Protein 8TGY (pdb70)

Radius of gyration: 39.74 Å; Cα contacts (8 Å, |Δi|>4): 1588; chains: 8; bounding box: 66×100×118 Å

Sequence (763 aa):
MAWLILIIAGIFEVVWAIALKYSNGFTRLIPSMITLIGMLISFYLLSQATKTLPIGTAYAIWTGIGALGAVICGIIFFKEPLTALRIVFMILLLTGIIGLKATSMAWLILIIAGIFEVVWAIALKYSNGFTRLIPSMITLIGMLISFYLLSQATKTLPIGTAYAIWTGIGALGAVICGIIFFKEPLTALRIVFMILLLTGIIGLKATSMAWLILIIAGIFEVVWAIALKYSNGFTRLIPSMITLIGMLISFYLLSQATKTLPIGTAYAIWTGIGALGAVICGIIFFKEPLTALRIVFMILLLTGIIGLKATSMAWLILIIAGIFEVVWAIALKYSNGFTRLIPSMITLIGMLISFYLLSQATKTLPIGTAYAIWTGIGALGAVICGIIFFKEPLTALRIVFMILLLTGIIGLKATSSVPTKLEVVAATPTSLLISWDAGHWWEWVTYYRITYGETGGNSPVQEFTVPGYSSTATISGLKPGVDYTITVYAPTSDYGSPISINYRTSVPTKLEVVAATPTSLLISWDAGHWWEWVTYYRITYGETGGNSPVQEFTVPGYSSTATISGLKPGVDYTITVYAPTSDSPISINYRTSVPTKLEVVAATPTSLLISWDAGHWWEWVTYYRITYGETGGPVQEFTVPGYSSTATISGLKPGVDYTITVYAPTSDYGSPISINYRTSVPTKLEVVAATPTSLLISWDAGHWWEWVTYYRITYGETVQEFTVPGYSSTATISGLKPGVDYTITVYAPTSDYGSPISINYRT

Structure (mmCIF, N/CA/C/O backbone):
data_8TGY
#
_entry.id   8TGY
#
_cell.length_a   49.914
_cell.length_b   74.371
_cell.length_c   107.212
_cell.angle_alpha   86.77
_cell.angle_beta   90.01
_cell.angle_gamma   70.26
#
_symmetry.space_group_name_H-M   'P 1'
#
loop_
_entity.id
_entity.type
_entity.pdbx_description
1 polymer 'Multidrug resistance protein, SMR family'
2 polymer 'L10 Monobody'
3 non-polymer N-(diaminomethylidene)urea
4 non-polymer 'LAURYL DIMETHYLAMINE-N-OXIDE'
5 non-polymer DECYL-BETA-D-MALTOPYRANOSIDE
6 water water
#
loop_
_atom_site.group_PDB
_atom_site.id
_atom_site.type_symbol
_atom_site.label_atom_id
_atom_site.label_alt_id
_atom_site.label_comp_id
_atom_site.label_asym_id
_atom_site.label_entity_id
_atom_site.label_seq_id
_atom_site.pdbx_PDB_ins_code
_atom_site.Cartn_x
_atom_site.Cartn_y
_atom_site.Cartn_z
_atom_site.occupancy
_atom_site.B_iso_or_equiv
_atom_site.auth_seq_id
_atom_site.auth_comp_id
_atom_site.auth_asym_id
_atom_site.auth_atom_id
_atom_site.pdbx_PDB_model_num
ATOM 1 N N . MET A 1 1 ? 48.499 2.198 33.523 1.00 77.56 1 MET A N 1
ATOM 2 C CA . MET A 1 1 ? 47.543 2.076 32.429 1.00 71.77 1 MET A CA 1
ATOM 3 C C . MET A 1 1 ? 46.577 0.922 32.678 1.00 80.69 1 MET A C 1
ATOM 4 O O . MET A 1 1 ? 45.442 0.935 32.198 1.00 81.92 1 MET A O 1
ATOM 9 N N . ALA A 1 2 ? 47.035 -0.075 33.442 1.00 83.62 2 ALA A N 1
ATOM 10 C CA . ALA A 1 2 ? 46.184 -1.210 33.779 1.00 68.43 2 ALA A CA 1
ATOM 11 C C . ALA A 1 2 ? 44.894 -0.778 34.463 1.00 67.70 2 ALA A C 1
ATOM 12 O O . ALA A 1 2 ? 43.897 -1.507 34.401 1.00 65.48 2 ALA A O 1
ATOM 14 N N . TRP A 1 3 ? 44.889 0.390 35.108 1.00 62.58 3 TRP A N 1
ATOM 15 C CA . TRP A 1 3 ? 43.669 0.902 35.718 1.00 55.70 3 TRP A CA 1
ATOM 16 C C . TRP A 1 3 ? 42.700 1.442 34.673 1.00 57.22 3 TRP A C 1
ATOM 17 O O . TRP A 1 3 ? 41.487 1.242 34.792 1.00 67.66 3 TRP A O 1
ATOM 28 N N . LEU A 1 4 ? 43.214 2.124 33.646 1.00 53.33 4 LEU A N 1
ATOM 29 C CA . LEU A 1 4 ? 42.334 2.756 32.667 1.00 55.80 4 LEU A CA 1
ATOM 30 C C . LEU A 1 4 ? 41.537 1.722 31.882 1.00 63.36 4 LEU A C 1
ATOM 31 O O . LEU A 1 4 ? 40.352 1.932 31.596 1.00 78.41 4 LEU A O 1
ATOM 36 N N . ILE A 1 5 ? 42.165 0.599 31.522 1.00 51.23 5 ILE A N 1
ATOM 37 C CA . ILE A 1 5 ? 41.431 -0.454 30.832 1.00 53.21 5 ILE A CA 1
ATOM 38 C C . ILE A 1 5 ? 40.441 -1.134 31.766 1.00 66.51 5 ILE A C 1
ATOM 39 O O . ILE A 1 5 ? 39.465 -1.732 31.299 1.00 68.06 5 ILE A O 1
ATOM 44 N N . LEU A 1 6 ? 40.665 -1.059 33.081 1.00 65.20 6 LEU A N 1
ATOM 45 C CA . LEU A 1 6 ? 39.661 -1.534 34.027 1.00 54.72 6 LEU A CA 1
ATOM 46 C C . LEU A 1 6 ? 38.463 -0.596 34.061 1.00 51.09 6 LEU A C 1
ATOM 47 O O . LEU A 1 6 ? 37.319 -1.043 34.204 1.00 58.92 6 LEU A O 1
ATOM 52 N N . ILE A 1 7 ? 38.707 0.710 33.935 1.00 52.92 7 ILE A N 1
ATOM 53 C CA . ILE A 1 7 ? 37.609 1.670 33.858 1.00 39.29 7 ILE A CA 1
ATOM 54 C C . ILE A 1 7 ? 36.795 1.431 32.594 1.00 48.65 7 ILE A C 1
ATOM 55 O O . ILE A 1 7 ? 35.559 1.415 32.622 1.00 60.45 7 ILE A O 1
ATOM 60 N N . ILE A 1 8 ? 37.481 1.236 31.465 1.00 52.05 8 ILE A N 1
ATOM 61 C CA . ILE A 1 8 ? 36.793 0.958 30.207 1.00 51.13 8 ILE A CA 1
ATOM 62 C C . ILE A 1 8 ? 36.055 -0.373 30.288 1.00 53.21 8 ILE A C 1
ATOM 63 O O . ILE A 1 8 ? 34.941 -0.515 29.770 1.00 50.75 8 ILE A O 1
ATOM 68 N N . ALA A 1 9 ? 36.662 -1.369 30.941 1.00 58.18 9 ALA A N 1
ATOM 69 C CA . ALA A 1 9 ? 35.966 -2.630 31.174 1.00 56.56 9 ALA A CA 1
ATOM 70 C C . ALA A 1 9 ? 34.697 -2.421 31.988 1.00 60.48 9 ALA A C 1
ATOM 71 O O . ALA A 1 9 ? 33.704 -3.128 31.784 1.00 70.32 9 ALA A O 1
ATOM 73 N N . GLY A 1 10 ? 34.710 -1.456 32.910 1.00 59.90 10 GLY A N 1
ATOM 74 C CA . GLY A 1 10 ? 33.504 -1.125 33.646 1.00 49.13 10 GLY A CA 1
ATOM 75 C C . GLY A 1 10 ? 32.531 -0.279 32.856 1.00 44.56 10 GLY A C 1
ATOM 76 O O . GLY A 1 10 ? 31.321 -0.343 33.095 1.00 40.84 10 GLY A O 1
ATOM 77 N N . ILE A 1 11 ? 33.033 0.522 31.914 1.00 47.72 11 ILE A N 1
ATOM 78 C CA . ILE A 1 11 ? 32.150 1.310 31.059 1.00 42.91 11 ILE A CA 1
ATOM 79 C C . ILE A 1 11 ? 31.328 0.393 30.162 1.00 40.10 11 ILE A C 1
ATOM 80 O O . ILE A 1 11 ? 30.108 0.550 30.038 1.00 48.78 11 ILE A O 1
ATOM 85 N N . PHE A 1 12 ? 31.984 -0.580 29.525 1.00 45.84 12 PHE A N 1
ATOM 86 C CA . PHE A 1 12 ? 31.268 -1.528 28.680 1.00 48.34 12 PHE A CA 1
ATOM 87 C C . PHE A 1 12 ? 30.300 -2.386 29.477 1.00 39.82 12 PHE A C 1
ATOM 88 O O . PHE A 1 12 ? 29.345 -2.921 28.903 1.00 43.41 12 PHE A O 1
ATOM 96 N N . GLU A 1 13 ? 30.525 -2.534 30.783 1.00 52.34 13 GLU A N 1
ATOM 97 C CA . GLU A 1 13 ? 29.539 -3.196 31.625 1.00 44.08 13 GLU A CA 1
ATOM 98 C C . GLU A 1 13 ? 28.235 -2.410 31.650 1.00 40.12 13 GLU A C 1
ATOM 99 O O . GLU A 1 13 ? 27.146 -2.994 31.690 1.00 31.89 13 GLU A O 1
ATOM 105 N N . VAL A 1 14 ? 28.329 -1.078 31.621 1.00 48.26 14 VAL A N 1
ATOM 106 C CA . VAL A 1 14 ? 27.138 -0.249 31.472 1.00 37.86 14 VAL A CA 1
ATOM 107 C C . VAL A 1 14 ? 26.589 -0.356 30.056 1.00 45.52 14 VAL A C 1
ATOM 108 O O . VAL A 1 14 ? 25.372 -0.271 29.846 1.00 48.32 14 VAL A O 1
ATOM 112 N N . VAL A 1 15 ? 27.466 -0.555 29.069 1.00 36.63 15 VAL A N 1
ATOM 113 C CA . VAL A 1 15 ? 27.033 -0.610 27.673 1.00 23.41 15 VAL A CA 1
ATOM 114 C C . VAL A 1 15 ? 26.085 -1.783 27.456 1.00 31.68 15 VAL A C 1
ATOM 115 O O . VAL A 1 15 ? 24.935 -1.606 27.037 1.00 34.23 15 VAL A O 1
ATOM 119 N N . TRP A 1 16 ? 26.551 -3.002 27.743 1.00 29.10 16 TRP A N 1
ATOM 120 C CA . TRP A 1 16 ? 25.694 -4.165 27.539 1.00 22.02 16 TRP A CA 1
ATOM 121 C C . TRP A 1 16 ? 24.522 -4.194 28.510 1.00 26.43 16 TRP A C 1
ATOM 122 O O . TRP A 1 16 ? 23.557 -4.926 28.271 1.00 37.72 16 TRP A O 1
ATOM 133 N N . ALA A 1 17 ? 24.579 -3.412 29.591 1.00 27.28 17 ALA A N 1
ATOM 134 C CA . ALA A 1 17 ? 23.443 -3.328 30.502 1.00 32.52 17 ALA A CA 1
ATOM 135 C C . ALA A 1 17 ? 22.301 -2.534 29.879 1.00 38.98 17 ALA A C 1
ATOM 136 O O . ALA A 1 17 ? 21.150 -2.986 29.868 1.00 34.79 17 ALA A O 1
ATOM 138 N N . ILE A 1 18 ? 22.603 -1.345 29.353 1.00 36.88 18 ILE A N 1
ATOM 139 C CA . ILE A 1 18 ? 21.579 -0.546 28.687 1.00 29.07 18 ILE A CA 1
ATOM 140 C C . ILE A 1 18 ? 21.098 -1.243 27.422 1.00 28.10 18 ILE A C 1
ATOM 141 O O . ILE A 1 18 ? 19.902 -1.233 27.106 1.00 43.60 18 ILE A O 1
ATOM 146 N N . ALA A 1 19 ? 22.018 -1.870 26.684 1.00 32.40 19 ALA A N 1
ATOM 147 C CA . ALA A 1 19 ? 21.632 -2.582 25.471 1.00 29.70 19 ALA A CA 1
ATOM 148 C C . ALA A 1 19 ? 20.725 -3.763 25.791 1.00 32.57 19 ALA A C 1
ATOM 149 O O . ALA A 1 19 ? 19.775 -4.043 25.050 1.00 46.80 19 ALA A O 1
ATOM 151 N N . LEU A 1 20 ? 20.999 -4.468 26.893 1.00 37.27 20 LEU A N 1
ATOM 152 C CA . LEU A 1 20 ? 20.123 -5.558 27.309 1.00 32.08 20 LEU A CA 1
ATOM 153 C C . LEU A 1 20 ? 18.719 -5.055 27.614 1.00 33.69 20 LEU A C 1
ATOM 154 O O . LEU A 1 20 ? 17.739 -5.777 27.401 1.00 40.60 20 LEU A O 1
ATOM 159 N N . LYS A 1 21 ? 18.604 -3.821 28.109 1.00 31.84 21 LYS A N 1
ATOM 160 C CA . LYS A 1 21 ? 17.288 -3.236 28.333 1.00 36.63 21 LYS A CA 1
ATOM 161 C C . LYS A 1 21 ? 16.596 -2.902 27.017 1.00 35.35 21 LYS A C 1
ATOM 162 O O . LYS A 1 21 ? 15.366 -2.993 26.924 1.00 44.93 21 LYS A O 1
ATOM 168 N N . TYR A 1 22 ? 17.362 -2.520 25.992 1.00 36.70 22 TYR A N 1
ATOM 169 C CA . TYR A 1 22 ? 16.788 -2.232 24.684 1.00 31.75 22 TYR A CA 1
ATOM 170 C C . TYR A 1 22 ? 16.479 -3.489 23.882 1.00 32.95 22 TYR A C 1
ATOM 171 O O . TYR A 1 22 ? 15.721 -3.415 22.909 1.00 44.21 22 TYR A O 1
ATOM 180 N N . SER A 1 23 ? 17.046 -4.635 24.262 1.00 27.79 23 SER A N 1
ATOM 181 C CA . SER A 1 23 ? 16.846 -5.861 23.501 1.00 21.25 23 SER A CA 1
ATOM 182 C C . SER A 1 23 ? 15.508 -6.525 23.791 1.00 19.34 23 SER A C 1
ATOM 183 O O . SER A 1 23 ? 15.065 -7.360 22.995 1.00 32.00 23 SER A O 1
ATOM 186 N N . ASN A 1 24 ? 14.863 -6.175 24.906 1.00 30.72 24 ASN A N 1
ATOM 187 C CA . ASN A 1 24 ? 13.561 -6.723 25.289 1.00 25.57 24 ASN A CA 1
ATOM 188 C C . ASN A 1 24 ? 13.611 -8.252 25.359 1.00 30.70 24 ASN A C 1
ATOM 189 O O . ASN A 1 24 ? 12.874 -8.964 24.675 1.00 31.30 24 ASN A O 1
ATOM 194 N N . GLY A 1 25 ? 14.509 -8.747 26.207 1.00 36.95 25 GLY A N 1
ATOM 195 C CA . GLY A 1 25 ? 14.668 -10.176 26.386 1.00 30.44 25 GLY A CA 1
ATOM 196 C C . GLY A 1 25 ? 15.369 -10.853 25.226 1.00 20.76 25 GLY A C 1
ATOM 197 O O . GLY A 1 25 ? 14.922 -11.902 24.753 1.00 31.90 25 GLY A O 1
ATOM 198 N N . PHE A 1 26 ? 16.471 -10.256 24.767 1.00 31.52 26 PHE A N 1
ATOM 199 C CA . PHE A 1 26 ? 17.265 -10.790 23.657 1.00 31.35 26 PHE A CA 1
ATOM 200 C C . PHE A 1 26 ? 16.398 -11.077 22.434 1.00 30.96 26 PHE A C 1
ATOM 201 O O . PHE A 1 26 ? 16.521 -12.119 21.788 1.00 41.60 26 PHE A O 1
ATOM 209 N N . THR A 1 27 ? 15.508 -10.142 22.112 1.00 41.46 27 THR A N 1
ATOM 210 C CA . THR A 1 27 ? 14.625 -10.274 20.959 1.00 42.23 27 THR A CA 1
ATOM 211 C C . THR A 1 27 ? 14.959 -9.318 19.827 1.00 40.84 27 THR A C 1
ATOM 212 O O . THR A 1 27 ? 14.885 -9.709 18.662 1.00 43.17 27 THR A O 1
ATOM 216 N N . ARG A 1 28 ? 15.326 -8.076 20.132 1.00 32.30 28 ARG A N 1
ATOM 217 C CA . ARG A 1 28 ? 15.622 -7.084 19.106 1.00 31.35 28 ARG A CA 1
ATOM 218 C C . ARG A 1 28 ? 17.084 -7.188 18.690 1.00 35.42 28 ARG A C 1
ATOM 219 O O . ARG A 1 28 ? 17.985 -6.970 19.507 1.00 33.95 28 ARG A O 1
ATOM 227 N N . LEU A 1 29 ? 17.312 -7.525 17.422 1.00 46.94 29 LEU A N 1
ATOM 228 C CA . LEU A 1 29 ? 18.665 -7.563 16.886 1.00 33.65 29 LEU A CA 1
ATOM 229 C C . LEU A 1 29 ? 19.289 -6.177 16.932 1.00 46.17 29 LEU A C 1
ATOM 230 O O . LEU A 1 29 ? 18.621 -5.176 16.658 1.00 47.27 29 LEU A O 1
ATOM 235 N N . ILE A 1 30 ? 20.580 -6.149 17.268 1.00 35.86 30 ILE A N 1
ATOM 236 C CA . ILE A 1 30 ? 21.477 -4.997 17.430 1.00 37.77 30 ILE A CA 1
ATOM 237 C C . ILE A 1 30 ? 21.573 -4.637 18.913 1.00 38.59 30 ILE A C 1
ATOM 238 O O . ILE A 1 30 ? 22.690 -4.658 19.447 1.00 36.78 30 ILE A O 1
ATOM 243 N N . PRO A 1 31 ? 20.483 -4.320 19.636 1.00 31.38 31 PRO A N 1
ATOM 244 C CA . PRO A 1 31 ? 20.626 -4.261 21.101 1.00 16.31 31 PRO A CA 1
ATOM 245 C C . PRO A 1 31 ? 21.041 -5.589 21.704 1.00 27.86 31 PRO A C 1
ATOM 246 O O . PRO A 1 31 ? 21.899 -5.620 22.595 1.00 36.03 31 PRO A O 1
ATOM 250 N N . SER A 1 32 ? 20.459 -6.697 21.237 1.00 25.36 32 SER A N 1
ATOM 251 C CA . SER A 1 32 ? 20.912 -8.008 21.682 1.00 25.47 32 SER A CA 1
ATOM 252 C C . SER A 1 32 ? 22.322 -8.317 21.203 1.00 37.38 32 SER A C 1
ATOM 253 O O . SER A 1 32 ? 22.957 -9.233 21.735 1.00 41.56 32 SER A O 1
ATOM 256 N N . MET A 1 33 ? 22.820 -7.582 20.208 1.00 36.56 33 MET A N 1
ATOM 257 C CA . MET A 1 33 ? 24.176 -7.778 19.712 1.00 26.45 33 MET A CA 1
ATOM 258 C C . MET A 1 33 ? 25.183 -6.895 20.435 1.00 30.72 33 MET A C 1
ATOM 259 O O . MET A 1 33 ? 26.292 -7.346 20.741 1.00 39.33 33 MET A O 1
ATOM 264 N N . ILE A 1 34 ? 24.821 -5.638 20.709 1.00 27.04 34 ILE A N 1
ATOM 265 C CA . ILE A 1 34 ? 25.664 -4.788 21.545 1.00 34.29 34 ILE A CA 1
ATOM 266 C C . ILE A 1 34 ? 25.823 -5.402 22.929 1.00 37.88 34 ILE A C 1
ATOM 267 O O . ILE A 1 34 ? 26.867 -5.244 23.575 1.00 34.23 34 ILE A O 1
ATOM 272 N N . THR A 1 35 ? 24.805 -6.128 23.398 1.00 38.41 35 THR A N 1
ATOM 273 C CA . THR A 1 35 ? 24.874 -6.752 24.715 1.00 23.19 35 THR A CA 1
ATOM 274 C C . THR A 1 35 ? 25.901 -7.879 24.741 1.00 27.16 35 THR A C 1
ATOM 275 O O . THR A 1 35 ? 26.745 -7.941 25.642 1.00 49.58 35 THR A O 1
ATOM 279 N N . LEU A 1 36 ? 25.843 -8.781 23.758 1.00 37.47 36 LEU A N 1
ATOM 280 C CA . LEU A 1 36 ? 26.757 -9.920 23.740 1.00 32.90 36 LEU A CA 1
ATOM 281 C C . LEU A 1 36 ? 28.206 -9.464 23.617 1.00 38.55 36 LEU A C 1
ATOM 282 O O . LEU A 1 36 ? 29.084 -9.941 24.346 1.00 51.45 36 LEU A O 1
ATOM 287 N N . ILE A 1 37 ? 28.477 -8.536 22.697 1.00 37.22 37 ILE A N 1
ATOM 288 C CA . ILE A 1 37 ? 29.848 -8.070 22.513 1.00 39.02 37 ILE A CA 1
ATOM 289 C C . ILE A 1 37 ? 30.279 -7.188 23.676 1.00 48.76 37 ILE A C 1
ATOM 290 O O . ILE A 1 37 ? 31.467 -7.145 24.024 1.00 63.68 37 ILE A O 1
ATOM 295 N N . GLY A 1 38 ? 29.334 -6.484 24.304 1.00 40.14 38 GLY A N 1
ATOM 296 C CA . GLY A 1 38 ? 29.685 -5.601 25.403 1.00 28.08 38 GLY A CA 1
ATOM 297 C C . GLY A 1 38 ? 30.227 -6.335 26.612 1.00 39.81 38 GLY A C 1
ATOM 298 O O . GLY A 1 38 ? 31.117 -5.829 27.302 1.00 47.36 38 GLY A O 1
ATOM 299 N N . MET A 1 39 ? 29.708 -7.533 26.886 1.00 40.64 39 MET A N 1
ATOM 300 C CA . MET A 1 39 ? 30.188 -8.334 28.003 1.00 50.54 39 MET A CA 1
ATOM 301 C C . MET A 1 39 ? 31.417 -9.162 27.658 1.00 49.47 39 MET A C 1
ATOM 302 O O . MET A 1 39 ? 32.164 -9.539 28.567 1.00 57.15 39 MET A O 1
ATOM 307 N N . LEU A 1 40 ? 31.644 -9.456 26.375 1.00 46.29 40 LEU A N 1
ATOM 308 C CA . LEU A 1 40 ? 32.901 -10.084 25.982 1.00 43.67 40 LEU A CA 1
ATOM 309 C C . LEU A 1 40 ? 34.048 -9.083 26.037 1.00 41.06 40 LEU A C 1
ATOM 310 O O . LEU A 1 40 ? 35.159 -9.424 26.458 1.00 50.15 40 LEU A O 1
ATOM 315 N N . ILE A 1 41 ? 33.795 -7.843 25.610 1.00 33.48 41 ILE A N 1
ATOM 316 C CA . ILE A 1 41 ? 34.790 -6.784 25.758 1.00 37.79 41 ILE A CA 1
ATOM 317 C C . ILE A 1 41 ? 35.077 -6.538 27.233 1.00 49.58 41 ILE A C 1
ATOM 318 O O . ILE A 1 41 ? 36.237 -6.432 27.651 1.00 55.43 41 ILE A O 1
ATOM 323 N N . SER A 1 42 ? 34.022 -6.453 28.046 1.00 47.79 42 SER A N 1
ATOM 324 C CA . SER A 1 42 ? 34.198 -6.236 29.479 1.00 39.29 42 SER A CA 1
ATOM 325 C C . SER A 1 42 ? 34.982 -7.377 30.114 1.00 49.09 42 SER A C 1
ATOM 326 O O . SER A 1 42 ? 35.939 -7.146 30.861 1.00 52.36 42 SER A O 1
ATOM 329 N N . PHE A 1 43 ? 34.595 -8.621 29.819 1.00 54.49 43 PHE A N 1
ATOM 330 C CA . PHE A 1 43 ? 35.284 -9.769 30.401 1.00 42.42 43 PHE A CA 1
ATOM 331 C C . PHE A 1 43 ? 36.740 -9.826 29.957 1.00 51.58 43 PHE A C 1
ATOM 332 O O . PHE A 1 43 ? 37.618 -10.223 30.733 1.00 61.97 43 PHE A O 1
ATOM 340 N N . TYR A 1 44 ? 37.019 -9.433 28.713 1.00 54.24 44 TYR A N 1
ATOM 341 C CA . TYR A 1 44 ? 38.391 -9.474 28.216 1.00 49.51 44 TYR A CA 1
ATOM 342 C C . TYR A 1 44 ? 39.253 -8.425 28.907 1.00 47.43 44 TYR A C 1
ATOM 343 O O . TYR A 1 44 ? 40.282 -8.748 29.510 1.00 54.45 44 TYR A O 1
ATOM 352 N N . LEU A 1 45 ? 38.841 -7.155 28.830 1.00 38.97 45 LEU A N 1
ATOM 353 C CA . LEU A 1 45 ? 39.614 -6.083 29.452 1.00 45.76 45 LEU A CA 1
ATOM 354 C C . LEU A 1 45 ? 39.758 -6.303 30.952 1.00 56.22 45 LEU A C 1
ATOM 355 O O . LEU A 1 45 ? 40.796 -5.974 31.538 1.00 73.29 45 LEU A O 1
ATOM 360 N N . LEU A 1 46 ? 38.724 -6.855 31.591 1.00 54.41 46 LEU A N 1
ATOM 361 C CA . LEU A 1 46 ? 38.820 -7.194 33.007 1.00 45.11 46 LEU A CA 1
ATOM 362 C C . LEU A 1 46 ? 39.941 -8.195 33.251 1.00 57.63 46 LEU A C 1
ATOM 363 O O . LEU A 1 46 ? 40.805 -7.980 34.109 1.00 61.28 46 LEU A O 1
ATOM 368 N N . SER A 1 47 ? 39.945 -9.297 32.495 1.00 67.57 47 SER A N 1
ATOM 369 C CA . SER A 1 47 ? 41.003 -10.292 32.638 1.00 64.26 47 SER A CA 1
ATOM 370 C C . SER A 1 47 ? 42.373 -9.701 32.332 1.00 67.40 47 SER A C 1
ATOM 371 O O . SER A 1 47 ? 43.387 -10.193 32.839 1.00 71.64 47 SER A O 1
ATOM 374 N N . GLN A 1 48 ? 42.425 -8.651 31.511 1.00 56.11 48 GLN A N 1
ATOM 375 C CA . GLN A 1 48 ? 43.691 -7.981 31.243 1.00 56.03 48 GLN A CA 1
ATOM 376 C C . GLN A 1 48 ? 44.085 -7.069 32.399 1.00 71.44 48 GLN A C 1
ATOM 377 O O . GLN A 1 48 ? 45.238 -7.081 32.844 1.00 93.54 48 GLN A O 1
ATOM 383 N N . ALA A 1 49 ? 43.137 -6.270 32.895 1.00 62.39 49 ALA A N 1
ATOM 384 C CA . ALA A 1 49 ? 43.422 -5.410 34.038 1.00 53.98 49 ALA A CA 1
ATOM 385 C C . ALA A 1 49 ? 43.656 -6.220 35.305 1.00 58.26 49 ALA A C 1
ATOM 386 O O . ALA A 1 49 ? 44.484 -5.837 36.138 1.00 59.12 49 ALA A O 1
ATOM 388 N N . THR A 1 50 ? 42.946 -7.339 35.470 1.00 65.89 50 THR A N 1
ATOM 389 C CA . THR A 1 50 ? 43.163 -8.179 36.640 1.00 61.40 50 THR A CA 1
ATOM 390 C C . THR A 1 50 ? 44.501 -8.904 36.581 1.00 66.50 50 THR A C 1
ATOM 391 O O . THR A 1 50 ? 44.966 -9.403 37.611 1.00 73.06 50 THR A O 1
ATOM 395 N N . LYS A 1 51 ? 45.132 -8.968 35.404 1.00 72.96 51 LYS A N 1
ATOM 396 C CA . LYS A 1 51 ? 46.432 -9.616 35.289 1.00 78.12 51 LYS A CA 1
ATOM 397 C C . LYS A 1 51 ? 47.533 -8.807 35.966 1.00 77.22 51 LYS A C 1
ATOM 398 O O . LYS A 1 51 ? 48.596 -9.360 36.274 1.00 88.46 51 LYS A O 1
ATOM 404 N N . THR A 1 52 ? 47.296 -7.521 36.216 1.00 88.87 52 THR A N 1
ATOM 405 C CA . THR A 1 52 ? 48.230 -6.666 36.938 1.00 73.18 52 THR A CA 1
ATOM 406 C C . THR A 1 52 ? 47.702 -6.192 38.285 1.00 77.00 52 THR A C 1
ATOM 407 O O . THR A 1 52 ? 48.437 -6.213 39.278 1.00 74.24 52 THR A O 1
ATOM 411 N N . LEU A 1 53 ? 46.437 -5.789 38.347 1.00 72.54 53 LEU A N 1
ATOM 412 C CA . LEU A 1 53 ? 45.826 -5.182 39.518 1.00 61.61 53 LEU A CA 1
ATOM 413 C C . LEU A 1 53 ? 45.297 -6.250 40.462 1.00 62.00 53 LEU A C 1
ATOM 414 O O . LEU A 1 53 ? 45.097 -7.401 40.060 1.00 60.70 53 LEU A O 1
ATOM 419 N N . PRO A 1 54 ? 45.081 -5.907 41.733 1.00 62.46 54 PRO A N 1
ATOM 420 C CA . PRO A 1 54 ? 44.535 -6.892 42.677 1.00 51.72 54 PRO A CA 1
ATOM 421 C C . PRO A 1 54 ? 43.154 -7.365 42.246 1.00 48.93 54 PRO A C 1
ATOM 422 O O . PRO A 1 54 ? 42.269 -6.559 41.954 1.00 49.86 54 PRO A O 1
ATOM 426 N N . ILE A 1 55 ? 42.977 -8.690 42.216 1.00 47.79 55 ILE A N 1
ATOM 427 C CA . ILE A 1 55 ? 41.707 -9.275 41.789 1.00 64.17 55 ILE A CA 1
ATOM 428 C C . ILE A 1 55 ? 40.557 -8.776 42.652 1.00 61.03 55 ILE A C 1
ATOM 429 O O . ILE A 1 55 ? 39.422 -8.648 42.177 1.00 67.52 55 ILE A O 1
ATOM 434 N N . GLY A 1 56 ? 40.825 -8.482 43.925 1.00 58.73 56 GLY A N 1
ATOM 435 C CA . GLY A 1 56 ? 39.784 -7.930 44.777 1.00 58.26 56 GLY A CA 1
ATOM 436 C C . GLY A 1 56 ? 39.469 -6.486 44.438 1.00 55.14 56 GLY A C 1
ATOM 437 O O . GLY A 1 56 ? 38.304 -6.114 44.270 1.00 60.06 56 GLY A O 1
ATOM 438 N N . THR A 1 57 ? 40.505 -5.651 44.330 1.00 63.93 57 THR A N 1
ATOM 439 C CA . THR A 1 57 ? 40.295 -4.250 43.981 1.00 46.84 57 THR A CA 1
ATOM 440 C C . THR A 1 57 ? 39.815 -4.096 42.542 1.00 44.06 57 THR A C 1
ATOM 441 O O . THR A 1 57 ? 39.036 -3.184 42.244 1.00 48.59 57 THR A O 1
ATOM 445 N N . ALA A 1 58 ? 40.252 -4.982 41.641 1.00 53.99 58 ALA A N 1
ATOM 446 C CA . ALA A 1 58 ? 39.845 -4.873 40.243 1.00 46.20 58 ALA A CA 1
ATOM 447 C C . ALA A 1 58 ? 38.356 -5.142 40.073 1.00 55.78 58 ALA A C 1
ATOM 448 O O . ALA A 1 58 ? 37.676 -4.435 39.321 1.00 56.44 58 ALA A O 1
ATOM 450 N N . TYR A 1 59 ? 37.829 -6.159 40.761 1.00 54.70 59 TYR A N 1
ATOM 451 C CA . TYR A 1 59 ? 36.408 -6.474 40.635 1.00 46.69 59 TYR A CA 1
ATOM 452 C C . TYR A 1 59 ? 35.541 -5.408 41.294 1.00 48.75 59 TYR A C 1
ATOM 453 O O . TYR A 1 59 ? 34.491 -5.037 40.757 1.00 63.96 59 TYR A O 1
ATOM 462 N N . ALA A 1 60 ? 35.961 -4.911 42.462 1.00 58.05 60 ALA A N 1
ATOM 463 C CA . ALA A 1 60 ? 35.175 -3.903 43.167 1.00 41.53 60 ALA A CA 1
ATOM 464 C C . ALA A 1 60 ? 34.984 -2.655 42.315 1.00 34.51 60 ALA A C 1
ATOM 465 O O . ALA A 1 60 ? 33.898 -2.065 42.297 1.00 47.79 60 ALA A O 1
ATOM 467 N N . ILE A 1 61 ? 36.031 -2.240 41.599 1.00 42.19 61 ILE A N 1
ATOM 468 C CA . ILE A 1 61 ? 35.907 -1.119 40.676 1.00 33.11 61 ILE A CA 1
ATOM 469 C C . ILE A 1 61 ? 35.234 -1.536 39.373 1.00 45.14 61 ILE A C 1
ATOM 470 O O . ILE A 1 61 ? 34.635 -0.694 38.694 1.00 44.75 61 ILE A O 1
ATOM 475 N N . TRP A 1 62 ? 35.294 -2.821 39.018 1.00 47.66 62 TRP A N 1
ATOM 476 C CA . TRP A 1 62 ? 34.667 -3.285 37.784 1.00 39.41 62 TRP A CA 1
ATOM 477 C C . TRP A 1 62 ? 33.147 -3.258 37.895 1.00 40.87 62 TRP A C 1
ATOM 478 O O . TRP A 1 62 ? 32.466 -2.596 37.104 1.00 50.14 62 TRP A O 1
ATOM 489 N N . THR A 1 63 ? 32.592 -3.976 38.874 1.00 38.94 63 THR A N 1
ATOM 490 C CA . THR A 1 63 ? 31.143 -3.978 39.034 1.00 37.37 63 THR A CA 1
ATOM 491 C C . THR A 1 63 ? 30.649 -2.684 39.665 1.00 36.58 63 THR A C 1
ATOM 492 O O . THR A 1 63 ? 29.490 -2.306 39.470 1.00 45.40 63 THR A O 1
ATOM 496 N N . GLY A 1 64 ? 31.506 -1.997 40.425 1.00 36.69 64 GLY A N 1
ATOM 497 C CA . GLY A 1 64 ? 31.117 -0.710 40.982 1.00 26.00 64 GLY A CA 1
ATOM 498 C C . GLY A 1 64 ? 30.777 0.303 39.906 1.00 33.30 64 GLY A C 1
ATOM 499 O O . GLY A 1 64 ? 29.730 0.954 39.955 1.00 38.95 64 GLY A O 1
ATOM 500 N N . ILE A 1 65 ? 31.654 0.437 38.909 1.00 36.36 65 ILE A N 1
ATOM 501 C CA . ILE A 1 65 ? 31.379 1.326 37.783 1.00 35.05 65 ILE A CA 1
ATOM 502 C C . ILE A 1 65 ? 30.147 0.850 37.024 1.00 50.35 65 ILE A C 1
ATOM 503 O O . ILE A 1 65 ? 29.256 1.640 36.688 1.00 56.10 65 ILE A O 1
ATOM 508 N N . GLY A 1 66 ? 30.079 -0.454 36.747 1.00 37.57 66 GLY A N 1
ATOM 509 C CA . GLY A 1 66 ? 28.944 -0.986 36.011 1.00 29.15 66 GLY A CA 1
ATOM 510 C C . GLY A 1 66 ? 27.631 -0.819 36.752 1.00 31.93 66 GLY A C 1
ATOM 511 O O . GLY A 1 66 ? 26.617 -0.441 36.159 1.00 38.28 66 GLY A O 1
ATOM 512 N N . ALA A 1 67 ? 27.631 -1.091 38.058 1.00 34.99 67 ALA A N 1
ATOM 513 C CA . ALA A 1 67 ? 26.401 -0.983 38.838 1.00 27.63 67 ALA A CA 1
ATOM 514 C C . ALA A 1 67 ? 25.926 0.461 38.917 1.00 31.81 67 ALA A C 1
ATOM 515 O O . ALA A 1 67 ? 24.786 0.772 38.555 1.00 36.77 67 ALA A O 1
ATOM 517 N N . LEU A 1 68 ? 26.793 1.360 39.387 1.00 28.81 68 LEU A N 1
ATOM 518 C CA . LEU A 1 68 ? 26.425 2.770 39.459 1.00 32.86 68 LEU A CA 1
ATOM 519 C C . LEU A 1 68 ? 26.085 3.320 38.081 1.00 35.18 68 LEU A C 1
ATOM 520 O O . LEU A 1 68 ? 25.132 4.094 37.930 1.00 44.20 68 LEU A O 1
ATOM 525 N N . GLY A 1 69 ? 26.848 2.924 37.060 1.00 41.94 69 GLY A N 1
ATOM 526 C CA . GLY A 1 69 ? 26.556 3.373 35.710 1.00 32.86 69 GLY A CA 1
ATOM 527 C C . GLY A 1 69 ? 25.227 2.870 35.187 1.00 36.88 69 GLY A C 1
ATOM 528 O O . GLY A 1 69 ? 24.562 3.561 34.410 1.00 41.41 69 GLY A O 1
ATOM 529 N N . ALA A 1 70 ? 24.820 1.666 35.596 1.00 39.04 70 ALA A N 1
ATOM 530 C CA . ALA A 1 70 ? 23.508 1.162 35.205 1.00 33.72 70 ALA A CA 1
ATOM 531 C C . ALA A 1 70 ? 22.395 1.956 35.876 1.00 39.96 70 ALA A C 1
ATOM 532 O O . ALA A 1 70 ? 21.334 2.176 35.279 1.00 41.91 70 ALA A O 1
ATOM 534 N N . VAL A 1 71 ? 22.618 2.394 37.116 1.00 38.12 71 VAL A N 1
ATOM 535 C CA . VAL A 1 71 ? 21.614 3.189 37.816 1.00 40.53 71 VAL A CA 1
ATOM 536 C C . VAL A 1 71 ? 21.485 4.567 37.180 1.00 39.11 71 VAL A C 1
ATOM 537 O O . VAL A 1 71 ? 20.380 5.106 37.053 1.00 47.76 71 VAL A O 1
ATOM 541 N N . ILE A 1 72 ? 22.607 5.154 36.761 1.00 42.29 72 ILE A N 1
ATOM 542 C CA . ILE A 1 72 ? 22.583 6.504 36.204 1.00 45.31 72 ILE A CA 1
ATOM 543 C C . ILE A 1 72 ? 21.897 6.508 34.842 1.00 44.60 72 ILE A C 1
ATOM 544 O O . ILE A 1 72 ? 20.937 7.252 34.614 1.00 52.89 72 ILE A O 1
ATOM 549 N N . CYS A 1 73 ? 22.384 5.680 33.915 1.00 43.23 73 CYS A N 1
ATOM 550 C CA . CYS A 1 73 ? 21.812 5.667 32.572 1.00 45.83 73 CYS A CA 1
ATOM 551 C C . CYS A 1 73 ? 20.355 5.224 32.583 1.00 37.56 73 CYS A C 1
ATOM 552 O O . CYS A 1 73 ? 19.577 5.627 31.711 1.00 52.52 73 CYS A O 1
ATOM 555 N N . GLY A 1 74 ? 19.964 4.407 33.562 1.00 40.03 74 GLY A N 1
ATOM 556 C CA . GLY A 1 74 ? 18.575 3.991 33.650 1.00 33.88 74 GLY A CA 1
ATOM 557 C C . GLY A 1 74 ? 17.644 5.140 33.991 1.00 38.59 74 GLY A C 1
ATOM 558 O O . GLY A 1 74 ? 16.645 5.370 33.303 1.00 54.72 74 GLY A O 1
ATOM 559 N N . ILE A 1 75 ? 17.960 5.882 35.058 1.00 48.26 75 ILE A N 1
ATOM 560 C CA . ILE A 1 75 ? 17.137 7.022 35.452 1.00 55.67 75 ILE A CA 1
ATOM 561 C C . ILE A 1 75 ? 17.167 8.144 34.430 1.00 53.59 75 ILE A C 1
ATOM 562 O O . ILE A 1 75 ? 16.393 9.103 34.556 1.00 58.79 75 ILE A O 1
ATOM 567 N N . ILE A 1 76 ? 18.040 8.057 33.429 1.00 55.98 76 ILE A N 1
ATOM 568 C CA . ILE A 1 76 ? 18.150 9.062 32.373 1.00 60.33 76 ILE A CA 1
ATOM 569 C C . ILE A 1 76 ? 17.520 8.568 31.075 1.00 60.40 76 ILE A C 1
ATOM 570 O O . ILE A 1 76 ? 16.555 9.152 30.581 1.00 63.55 76 ILE A O 1
ATOM 575 N N . PHE A 1 77 ? 18.057 7.486 30.505 1.00 54.23 77 PHE A N 1
ATOM 576 C CA . PHE A 1 77 ? 17.518 6.957 29.254 1.00 46.90 77 PHE A CA 1
ATOM 577 C C . PHE A 1 77 ? 16.086 6.480 29.438 1.00 51.58 77 PHE A C 1
ATOM 578 O O . PHE A 1 77 ? 15.157 6.996 28.808 1.00 65.50 77 PHE A O 1
ATOM 586 N N . PHE A 1 78 ? 15.891 5.491 30.306 1.00 47.34 78 PHE A N 1
ATOM 587 C CA . PHE A 1 78 ? 14.603 4.841 30.487 1.00 45.92 78 PHE A CA 1
ATOM 588 C C . PHE A 1 78 ? 13.723 5.541 31.515 1.00 46.71 78 PHE A C 1
ATOM 589 O O . PHE A 1 78 ? 12.699 4.979 31.920 1.00 34.76 78 PHE A O 1
ATOM 597 N N . LYS A 1 79 ? 14.096 6.753 31.930 1.00 53.78 79 LYS A N 1
ATOM 598 C CA . LYS A 1 79 ? 13.329 7.545 32.892 1.00 62.36 79 LYS A CA 1
ATOM 599 C C . LYS A 1 79 ? 12.978 6.719 34.127 1.00 52.80 79 LYS A C 1
ATOM 600 O O . LYS A 1 79 ? 11.849 6.736 34.624 1.00 55.66 79 LYS A O 1
ATOM 606 N N . GLU A 1 80 ? 13.966 5.976 34.615 1.00 45.09 80 GLU A N 1
ATOM 607 C CA . GLU A 1 80 ? 13.758 5.129 35.774 1.00 34.91 80 GLU A CA 1
ATOM 608 C C . GLU A 1 80 ? 13.647 5.984 37.037 1.00 35.52 80 GLU A C 1
ATOM 609 O O . GLU A 1 80 ? 14.203 7.085 37.100 1.00 43.64 80 GLU A O 1
ATOM 615 N N . PRO A 1 81 ? 12.924 5.504 38.053 1.00 29.65 81 PRO A N 1
ATOM 616 C CA . PRO A 1 81 ? 12.589 6.362 39.197 1.00 29.57 81 PRO A CA 1
ATOM 617 C C . PRO A 1 81 ? 13.819 6.896 39.916 1.00 27.70 81 PRO A C 1
ATOM 618 O O . PRO A 1 81 ? 14.911 6.325 39.864 1.00 44.21 81 PRO A O 1
ATOM 622 N N . LEU A 1 82 ? 13.617 8.025 40.600 1.00 43.71 82 LEU A N 1
ATOM 623 C CA . LEU A 1 82 ? 14.672 8.727 41.327 1.00 56.52 82 LEU A CA 1
ATOM 624 C C . LEU A 1 82 ? 14.143 9.123 42.710 1.00 49.98 82 LEU A C 1
ATOM 625 O O . LEU A 1 82 ? 14.108 10.292 43.092 1.00 63.71 82 LEU A O 1
ATOM 630 N N . THR A 1 83 ? 13.714 8.119 43.465 1.00 40.70 83 THR A N 1
ATOM 631 C CA . THR A 1 83 ? 13.182 8.335 44.802 1.00 30.80 83 THR A CA 1
ATOM 632 C C . THR A 1 83 ? 14.320 8.532 45.798 1.00 41.46 83 THR A C 1
ATOM 633 O O . THR A 1 83 ? 15.441 8.055 45.595 1.00 41.89 83 THR A O 1
ATOM 637 N N . ALA A 1 84 ? 14.023 9.258 46.879 1.00 41.62 84 ALA A N 1
ATOM 638 C CA . ALA A 1 84 ? 14.995 9.411 47.957 1.00 27.62 84 ALA A CA 1
ATOM 639 C C . ALA A 1 84 ? 15.343 8.063 48.577 1.00 46.49 84 ALA A C 1
ATOM 640 O O . ALA A 1 84 ? 16.507 7.801 48.902 1.00 40.60 84 ALA A O 1
ATOM 642 N N . LEU A 1 85 ? 14.347 7.192 48.744 1.00 47.56 85 LEU A N 1
ATOM 643 C CA . LEU A 1 85 ? 14.604 5.877 49.323 1.00 33.04 85 LEU A CA 1
ATOM 644 C C . LEU A 1 85 ? 15.411 5.004 48.372 1.00 37.04 85 LEU A C 1
ATOM 645 O O . LEU A 1 85 ? 16.358 4.327 48.789 1.00 48.24 85 LEU A O 1
ATOM 650 N N . ARG A 1 86 ? 15.052 5.011 47.085 1.00 31.12 86 ARG A N 1
ATOM 651 C CA . ARG A 1 86 ? 15.703 4.124 46.126 1.00 22.46 86 ARG A CA 1
ATOM 652 C C . ARG A 1 86 ? 17.194 4.420 46.021 1.00 31.49 86 ARG A C 1
ATOM 653 O O . ARG A 1 86 ? 18.021 3.499 46.008 1.00 32.73 86 ARG A O 1
ATOM 661 N N . ILE A 1 87 ? 17.560 5.702 45.943 1.00 31.23 87 ILE A N 1
ATOM 662 C CA . ILE A 1 87 ? 18.975 6.043 45.853 1.00 26.48 87 ILE A CA 1
ATOM 663 C C . ILE A 1 87 ? 19.704 5.663 47.135 1.00 31.16 87 ILE A C 1
ATOM 664 O O . ILE A 1 87 ? 20.877 5.279 47.094 1.00 38.58 87 ILE A O 1
ATOM 669 N N . VAL A 1 88 ? 19.030 5.741 48.284 1.00 30.51 88 VAL A N 1
ATOM 670 C CA . VAL A 1 88 ? 19.661 5.351 49.541 1.00 19.74 88 VAL A CA 1
ATOM 671 C C . VAL A 1 88 ? 19.928 3.851 49.559 1.00 34.23 88 VAL A C 1
ATOM 672 O O . VAL A 1 88 ? 21.036 3.404 49.875 1.00 31.45 88 VAL A O 1
ATOM 676 N N . PHE A 1 89 ? 18.917 3.051 49.208 1.00 31.19 89 PHE A N 1
ATOM 677 C CA . PHE A 1 89 ? 19.088 1.603 49.196 1.00 21.60 89 PHE A CA 1
ATOM 678 C C . PHE A 1 89 ? 20.051 1.157 48.105 1.00 28.53 89 PHE A C 1
ATOM 679 O O . PHE A 1 89 ? 20.765 0.162 48.280 1.00 33.58 89 PHE A O 1
ATOM 687 N N . MET A 1 90 ? 20.084 1.868 46.976 1.00 27.49 90 MET A N 1
ATOM 688 C CA . MET A 1 90 ? 21.085 1.575 45.956 1.00 24.88 90 MET A CA 1
ATOM 689 C C . MET A 1 90 ? 22.489 1.837 46.483 1.00 35.28 90 MET A C 1
ATOM 690 O O . MET A 1 90 ? 23.407 1.045 46.246 1.00 22.87 90 MET A O 1
ATOM 695 N N . ILE A 1 91 ? 22.672 2.944 47.205 1.00 31.10 91 ILE A N 1
ATOM 696 C CA . ILE A 1 91 ? 23.966 3.231 47.818 1.00 18.86 91 ILE A CA 1
ATOM 697 C C . ILE A 1 91 ? 24.353 2.118 48.783 1.00 34.86 91 ILE A C 1
ATOM 698 O O . ILE A 1 91 ? 25.487 1.625 48.770 1.00 36.65 91 ILE A O 1
ATOM 703 N N . LEU A 1 92 ? 23.409 1.697 49.630 1.00 29.45 92 LEU A N 1
ATOM 704 C CA . LEU A 1 92 ? 23.684 0.602 50.556 1.00 22.68 92 LEU A CA 1
ATOM 705 C C . LEU A 1 92 ? 24.030 -0.670 49.798 1.00 28.85 92 LEU A C 1
ATOM 706 O O . LEU A 1 92 ? 24.958 -1.400 50.167 1.00 36.66 92 LEU A O 1
ATOM 711 N N . LEU A 1 93 ? 23.294 -0.941 48.721 1.00 27.76 93 LEU A N 1
ATOM 712 C CA . LEU A 1 93 ? 23.533 -2.137 47.922 1.00 21.87 93 LEU A CA 1
ATOM 713 C C . LEU A 1 93 ? 24.876 -2.065 47.206 1.00 30.86 93 LEU A C 1
ATOM 714 O O . LEU A 1 93 ? 25.682 -2.999 47.276 1.00 43.52 93 LEU A O 1
ATOM 719 N N . LEU A 1 94 ? 25.130 -0.952 46.513 1.00 32.19 94 LEU A N 1
ATOM 720 C CA . LEU A 1 94 ? 26.362 -0.818 45.742 1.00 26.92 94 LEU A CA 1
ATOM 721 C C . LEU A 1 94 ? 27.591 -0.841 46.641 1.00 26.72 94 LEU A C 1
ATOM 722 O O . LEU A 1 94 ? 28.615 -1.435 46.285 1.00 29.90 94 LEU A O 1
ATOM 727 N N . THR A 1 95 ? 27.517 -0.194 47.808 1.00 30.72 95 THR A N 1
ATOM 728 C CA . THR A 1 95 ? 28.646 -0.244 48.731 1.00 27.13 95 THR A CA 1
ATOM 729 C C . THR A 1 95 ? 28.810 -1.632 49.331 1.00 29.25 95 THR A C 1
ATOM 730 O O . THR A 1 95 ? 29.936 -2.046 49.631 1.00 34.46 95 THR A O 1
ATOM 734 N N . GLY A 1 96 ? 27.709 -2.364 49.509 1.00 37.49 96 GLY A N 1
ATOM 735 C CA . GLY A 1 96 ? 27.816 -3.735 49.978 1.00 27.97 96 GLY A CA 1
ATOM 736 C C . GLY A 1 96 ? 28.522 -4.636 48.983 1.00 33.72 96 GLY A C 1
ATOM 737 O O . GLY A 1 96 ? 29.309 -5.505 49.367 1.00 35.85 96 GLY A O 1
ATOM 738 N N . ILE A 1 97 ? 28.247 -4.444 47.690 1.00 29.86 97 ILE A N 1
ATOM 739 C CA . ILE A 1 97 ? 28.955 -5.195 46.656 1.00 24.83 97 ILE A CA 1
ATOM 740 C C . ILE A 1 97 ? 30.409 -4.756 46.590 1.00 35.20 97 ILE A C 1
ATOM 741 O O . ILE A 1 97 ? 31.330 -5.577 46.672 1.00 37.76 97 ILE A O 1
ATOM 746 N N . ILE A 1 98 ? 30.631 -3.449 46.424 1.00 37.13 98 ILE A N 1
ATOM 747 C CA . ILE A 1 98 ? 31.982 -2.899 46.353 1.00 31.86 98 ILE A CA 1
ATOM 748 C C . ILE A 1 98 ? 32.784 -3.294 47.582 1.00 38.83 98 ILE A C 1
ATOM 749 O O . ILE A 1 98 ? 34.006 -3.482 47.509 1.00 41.11 98 ILE A O 1
ATOM 754 N N . GLY A 1 99 ? 32.110 -3.468 48.717 1.00 30.37 99 GLY A N 1
ATOM 755 C CA . GLY A 1 99 ? 32.761 -3.910 49.931 1.00 30.28 99 GLY A CA 1
ATOM 756 C C . GLY A 1 99 ? 33.191 -5.363 49.917 1.00 31.50 99 GLY A C 1
ATOM 757 O O . GLY A 1 99 ? 34.350 -5.662 50.218 1.00 40.01 99 GLY A O 1
ATOM 758 N N . LEU A 1 100 ? 32.279 -6.274 49.562 1.00 26.68 100 LEU A N 1
ATOM 759 C CA . LEU A 1 100 ? 32.605 -7.698 49.585 1.00 29.39 100 LEU A CA 1
ATOM 760 C C . LEU A 1 100 ? 33.688 -8.039 48.570 1.00 34.87 100 LEU A C 1
ATOM 761 O O . LEU A 1 100 ? 34.558 -8.874 48.839 1.00 45.13 100 LEU A O 1
ATOM 766 N N . LYS A 1 101 ? 33.646 -7.414 47.392 1.00 34.46 101 LYS A N 1
ATOM 767 C CA . LYS A 1 101 ? 34.645 -7.714 46.374 1.00 30.49 101 LYS A CA 1
ATOM 768 C C . LYS A 1 101 ? 35.995 -7.095 46.712 1.00 42.68 101 LYS A C 1
ATOM 769 O O . LYS A 1 101 ? 37.033 -7.615 46.290 1.00 59.34 101 LYS A O 1
ATOM 775 N N . ALA A 1 102 ? 36.006 -5.999 47.475 1.00 44.07 102 ALA A N 1
ATOM 776 C CA . ALA A 1 102 ? 37.272 -5.375 47.845 1.00 45.81 102 ALA A CA 1
ATOM 777 C C . ALA A 1 102 ? 37.996 -6.177 48.920 1.00 62.63 102 ALA A C 1
ATOM 778 O O . ALA A 1 102 ? 39.220 -6.340 48.862 1.00 59.63 102 ALA A O 1
ATOM 780 N N . THR A 1 103 ? 37.259 -6.685 49.907 1.00 52.82 103 THR A N 1
ATOM 781 C CA . THR A 1 103 ? 37.858 -7.416 51.017 1.00 54.16 103 THR A CA 1
ATOM 782 C C . THR A 1 103 ? 38.267 -8.837 50.651 1.00 67.15 103 THR A C 1
ATOM 783 O O . THR A 1 103 ? 38.705 -9.581 51.535 1.00 70.68 103 THR A O 1
ATOM 787 N N . SER A 1 104 ? 38.136 -9.232 49.389 1.00 60.55 104 SER A N 1
ATOM 788 C CA . SER A 1 104 ? 38.503 -10.579 48.969 1.00 68.45 104 SER A CA 1
ATOM 789 C C . SER A 1 104 ? 39.981 -10.653 48.599 1.00 70.69 104 SER A C 1
ATOM 790 O O . SER A 1 104 ? 40.785 -11.232 49.330 1.00 75.89 104 SER A O 1
ATOM 793 N N . MET B 1 1 ? 7.240 -11.798 40.528 1.00 47.78 1 MET E N 1
ATOM 794 C CA . MET B 1 1 ? 7.744 -12.849 39.651 1.00 48.50 1 MET E CA 1
ATOM 795 C C . MET B 1 1 ? 9.017 -12.397 38.944 1.00 48.11 1 MET E C 1
ATOM 796 O O . MET B 1 1 ? 9.959 -13.174 38.785 1.00 53.98 1 MET E O 1
ATOM 801 N N . ALA B 1 2 ? 9.038 -11.131 38.517 1.00 47.09 2 ALA E N 1
ATOM 802 C CA . ALA B 1 2 ? 10.250 -10.573 37.927 1.00 38.46 2 ALA E CA 1
ATOM 803 C C . ALA B 1 2 ? 11.393 -10.548 38.930 1.00 51.36 2 ALA E C 1
ATOM 804 O O . ALA B 1 2 ? 12.561 -10.688 38.547 1.00 53.45 2 ALA E O 1
ATOM 806 N N . TRP B 1 3 ? 11.080 -10.371 40.215 1.00 52.83 3 TRP E N 1
ATOM 807 C CA . TRP B 1 3 ? 12.106 -10.433 41.248 1.00 34.77 3 TRP E CA 1
ATOM 808 C C . TRP B 1 3 ? 12.508 -11.873 41.539 1.00 37.14 3 TRP E C 1
ATOM 809 O O . TRP B 1 3 ? 13.688 -12.150 41.782 1.00 42.92 3 TRP E O 1
ATOM 820 N N . LEU B 1 4 ? 11.543 -12.799 41.517 1.00 38.27 4 LEU E N 1
ATOM 821 C CA . LEU B 1 4 ? 11.864 -14.213 41.684 1.00 38.81 4 LEU E CA 1
ATOM 822 C C . LEU B 1 4 ? 12.856 -14.678 40.627 1.00 45.48 4 LEU E C 1
ATOM 823 O O . LEU B 1 4 ? 13.791 -15.429 40.928 1.00 43.89 4 LEU E O 1
ATOM 828 N N . ILE B 1 5 ? 12.669 -14.236 39.382 1.00 47.86 5 ILE E N 1
ATOM 829 C CA . ILE B 1 5 ? 13.594 -14.599 38.313 1.00 42.70 5 ILE E CA 1
ATOM 830 C C . ILE B 1 5 ? 14.976 -14.020 38.587 1.00 39.11 5 ILE E C 1
ATOM 831 O O . ILE B 1 5 ? 15.998 -14.677 38.356 1.00 36.01 5 ILE E O 1
ATOM 836 N N . LEU B 1 6 ? 15.029 -12.785 39.095 1.00 40.69 6 LEU E N 1
ATOM 837 C CA . LEU B 1 6 ? 16.312 -12.160 39.400 1.00 25.75 6 LEU E CA 1
ATOM 838 C C . LEU B 1 6 ? 17.064 -12.932 40.477 1.00 41.82 6 LEU E C 1
ATOM 839 O O . LEU B 1 6 ? 18.286 -13.101 40.389 1.00 40.30 6 LEU E O 1
ATOM 844 N N . ILE B 1 7 ? 16.352 -13.398 41.508 1.00 55.64 7 ILE E N 1
ATOM 845 C CA . ILE B 1 7 ? 16.987 -14.211 42.543 1.00 42.63 7 ILE E CA 1
ATOM 846 C C . ILE B 1 7 ? 17.612 -15.453 41.923 1.00 38.74 7 ILE E C 1
ATOM 847 O O . ILE B 1 7 ? 18.789 -15.759 42.149 1.00 46.69 7 ILE E O 1
ATOM 852 N N . ILE B 1 8 ? 16.832 -16.180 41.119 1.00 35.35 8 ILE E N 1
ATOM 853 C CA . ILE B 1 8 ? 17.353 -17.360 40.435 1.00 37.53 8 ILE E CA 1
ATOM 854 C C . ILE B 1 8 ? 18.488 -16.971 39.496 1.00 42.73 8 ILE E C 1
ATOM 855 O O . ILE B 1 8 ? 19.485 -17.692 39.373 1.00 45.26 8 ILE E O 1
ATOM 860 N N . ALA B 1 9 ? 18.358 -15.823 38.826 1.00 40.10 9 ALA E N 1
ATOM 861 C CA . ALA B 1 9 ? 19.411 -15.364 37.925 1.00 26.41 9 ALA E CA 1
ATOM 862 C C . ALA B 1 9 ? 20.698 -15.076 38.688 1.00 37.40 9 ALA E C 1
ATOM 863 O O . ALA B 1 9 ? 21.786 -15.495 38.275 1.00 45.87 9 ALA E O 1
ATOM 865 N N . GLY B 1 10 ? 20.592 -14.355 39.806 1.00 40.60 10 GLY E N 1
ATOM 866 C CA . GLY B 1 10 ? 21.763 -14.109 40.629 1.00 24.74 10 GLY E CA 1
ATOM 867 C C . GLY B 1 10 ? 22.352 -15.377 41.214 1.00 36.05 10 GLY E C 1
ATOM 868 O O . GLY B 1 10 ? 23.561 -15.455 41.447 1.00 45.24 10 GLY E O 1
ATOM 869 N N . ILE B 1 11 ? 21.510 -16.386 41.458 1.00 39.76 11 ILE E N 1
ATOM 870 C CA . ILE B 1 11 ? 22.003 -17.674 41.941 1.00 32.23 11 ILE E CA 1
ATOM 871 C C . ILE B 1 11 ? 22.913 -18.315 40.901 1.00 39.24 11 ILE E C 1
ATOM 872 O O . ILE B 1 11 ? 23.990 -18.830 41.223 1.00 44.69 11 ILE E O 1
ATOM 877 N N . PHE B 1 12 ? 22.495 -18.293 39.634 1.00 42.64 12 PHE E N 1
ATOM 878 C CA . PHE B 1 12 ? 23.315 -18.884 38.585 1.00 35.77 12 PHE E CA 1
ATOM 879 C C . PHE B 1 12 ? 24.552 -18.049 38.279 1.00 26.79 12 PHE E C 1
ATOM 880 O O . PHE B 1 12 ? 25.496 -18.568 37.673 1.00 39.70 12 PHE E O 1
ATOM 888 N N . GLU B 1 13 ? 24.574 -16.775 38.685 1.00 42.43 13 GLU E N 1
ATOM 889 C CA . GLU B 1 13 ? 25.770 -15.960 38.486 1.00 38.79 13 GLU E CA 1
ATOM 890 C C . GLU B 1 13 ? 26.962 -16.543 39.231 1.00 40.76 13 GLU E C 1
ATOM 891 O O . GLU B 1 13 ? 28.094 -16.517 38.731 1.00 38.09 13 GLU E O 1
ATOM 897 N N . VAL B 1 14 ? 26.728 -17.073 40.429 1.00 42.24 14 VAL E N 1
ATOM 898 C CA . VAL B 1 14 ? 27.831 -17.586 41.228 1.00 53.46 14 VAL E CA 1
ATOM 899 C C . VAL B 1 14 ? 28.207 -19.003 40.802 1.00 48.92 14 VAL E C 1
ATOM 900 O O . VAL B 1 14 ? 29.384 -19.379 40.871 1.00 54.75 14 VAL E O 1
ATOM 904 N N . VAL B 1 15 ? 27.246 -19.798 40.320 1.00 34.41 15 VAL E N 1
ATOM 905 C CA . VAL B 1 15 ? 27.559 -21.187 39.998 1.00 32.60 15 VAL E CA 1
ATOM 906 C C . VAL B 1 15 ? 28.478 -21.268 38.782 1.00 45.74 15 VAL E C 1
ATOM 907 O O . VAL B 1 15 ? 29.434 -22.051 38.772 1.00 64.56 15 VAL E O 1
ATOM 911 N N . TRP B 1 16 ? 28.231 -20.452 37.750 1.00 30.92 16 TRP E N 1
ATOM 912 C CA . TRP B 1 16 ? 29.149 -20.456 36.617 1.00 34.77 16 TRP E CA 1
ATOM 913 C C . TRP B 1 16 ? 30.456 -19.757 36.958 1.00 35.86 16 TRP E C 1
ATOM 914 O O . TRP B 1 16 ? 31.470 -20.006 36.298 1.00 41.14 16 TRP E O 1
ATOM 925 N N . ALA B 1 17 ? 30.456 -18.904 37.985 1.00 37.09 17 ALA E N 1
ATOM 926 C CA . ALA B 1 17 ? 31.701 -18.295 38.441 1.00 36.11 17 ALA E CA 1
ATOM 927 C C . ALA B 1 17 ? 32.583 -19.311 39.156 1.00 39.76 17 ALA E C 1
ATOM 928 O O . ALA B 1 17 ? 33.796 -19.358 38.923 1.00 45.27 17 ALA E O 1
ATOM 930 N N . ILE B 1 18 ? 31.997 -20.133 40.029 1.00 30.65 18 ILE E N 1
ATOM 931 C CA . ILE B 1 18 ? 32.791 -21.156 40.703 1.00 42.09 18 ILE E CA 1
ATOM 932 C C . ILE B 1 18 ? 33.083 -22.321 39.764 1.00 45.82 18 ILE E C 1
ATOM 933 O O . ILE B 1 18 ? 34.120 -22.982 39.896 1.00 59.08 18 ILE E O 1
ATOM 938 N N . ALA B 1 19 ? 32.192 -22.601 38.811 1.00 40.60 19 ALA E N 1
ATOM 939 C CA . ALA B 1 19 ? 32.478 -23.647 37.839 1.00 30.09 19 ALA E CA 1
ATOM 940 C C . ALA B 1 19 ? 33.532 -23.209 36.834 1.00 35.83 19 ALA E C 1
ATOM 941 O O . ALA B 1 19 ? 34.170 -24.064 36.211 1.00 49.92 19 ALA E O 1
ATOM 943 N N . LEU B 1 20 ? 33.720 -21.899 36.659 1.00 42.86 20 LEU E N 1
ATOM 944 C CA . LEU B 1 20 ? 34.759 -21.415 35.755 1.00 31.96 20 LEU E CA 1
ATOM 945 C C . LEU B 1 20 ? 36.146 -21.669 36.329 1.00 45.36 20 LEU E C 1
ATOM 946 O O . LEU B 1 20 ? 37.085 -21.975 35.584 1.00 51.73 20 LEU E O 1
ATOM 951 N N . LYS B 1 21 ? 36.296 -21.550 37.649 1.00 39.00 21 LYS E N 1
ATOM 952 C CA . LYS B 1 21 ? 37.584 -21.828 38.272 1.00 57.90 21 LYS E CA 1
ATOM 953 C C . LYS B 1 21 ? 37.781 -23.316 38.535 1.00 61.41 21 LYS E C 1
ATOM 954 O O . LYS B 1 21 ? 38.924 -23.785 38.571 1.00 67.57 21 LYS E O 1
ATOM 960 N N . TYR B 1 22 ? 36.695 -24.072 38.719 1.00 48.06 22 TYR E N 1
ATOM 961 C CA . TYR B 1 22 ? 36.825 -25.522 38.812 1.00 41.35 22 TYR E CA 1
ATOM 962 C C . TYR B 1 22 ? 37.106 -26.152 37.457 1.00 50.95 22 TYR E C 1
ATOM 963 O O . TYR B 1 22 ? 37.631 -27.269 37.401 1.00 63.25 22 TYR E O 1
ATOM 972 N N . SER B 1 23 ? 36.765 -25.466 36.372 1.00 47.96 23 SER E N 1
ATOM 973 C CA . SER B 1 23 ? 37.345 -25.772 35.077 1.00 47.89 23 SER E CA 1
ATOM 974 C C . SER B 1 23 ? 38.728 -25.143 34.988 1.00 71.00 23 SER E C 1
ATOM 975 O O . SER B 1 23 ? 39.001 -24.106 35.600 1.00 99.16 23 SER E O 1
ATOM 978 N N . ASN B 1 24 ? 39.610 -25.784 34.227 1.00 51.14 24 ASN E N 1
ATOM 979 C CA . ASN B 1 24 ? 40.939 -25.224 34.023 1.00 69.11 24 ASN E CA 1
ATOM 980 C C 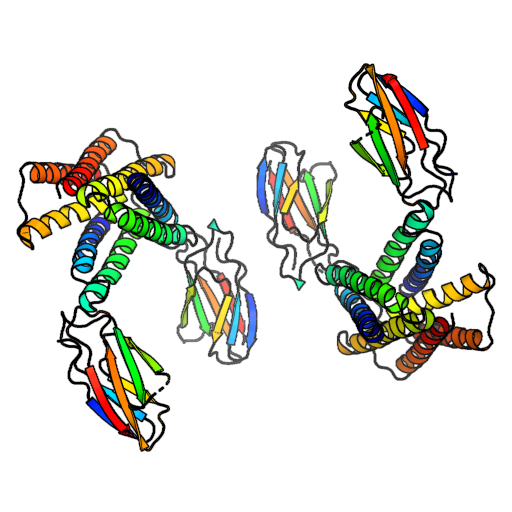. ASN B 1 24 ? 40.866 -24.094 33.003 1.00 68.08 24 ASN E C 1
ATOM 981 O O . ASN B 1 24 ? 40.150 -23.110 33.213 1.00 90.75 24 ASN E O 1
ATOM 986 N N . GLY B 1 25 ? 41.590 -24.223 31.896 1.00 54.68 25 GLY E N 1
ATOM 987 C CA . GLY B 1 25 ? 41.509 -23.230 30.842 1.00 72.36 25 GLY E CA 1
ATOM 988 C C . GLY B 1 25 ? 40.294 -23.434 29.962 1.00 53.74 25 GLY E C 1
ATOM 989 O O . GLY B 1 25 ? 40.411 -23.460 28.733 1.00 55.95 25 GLY E O 1
ATOM 990 N N . PHE B 1 26 ? 39.122 -23.573 30.590 1.00 47.34 26 PHE E N 1
ATOM 991 C CA . PHE B 1 26 ? 37.881 -23.927 29.900 1.00 45.78 26 PHE E CA 1
ATOM 992 C C . PHE B 1 26 ? 38.026 -25.282 29.208 1.00 49.72 26 PHE E C 1
ATOM 993 O O . PHE B 1 26 ? 37.649 -25.461 28.048 1.00 44.47 26 PHE E O 1
ATOM 1001 N N . THR B 1 27 ? 38.581 -26.247 29.942 1.00 49.66 27 THR E N 1
ATOM 1002 C CA . THR B 1 27 ? 38.953 -27.537 29.378 1.00 43.38 27 THR E CA 1
ATOM 1003 C C . THR B 1 27 ? 38.271 -28.732 30.029 1.00 40.44 27 THR E C 1
ATOM 1004 O O . THR B 1 27 ? 38.057 -29.736 29.349 1.00 42.84 27 THR E O 1
ATOM 1008 N N . ARG B 1 28 ? 37.938 -28.668 31.317 1.00 32.97 28 ARG E N 1
ATOM 1009 C CA . ARG B 1 28 ? 37.223 -29.769 31.954 1.00 29.27 28 ARG E CA 1
ATOM 1010 C C . ARG B 1 28 ? 35.765 -29.754 31.510 1.00 33.12 28 ARG E C 1
ATOM 1011 O O . ARG B 1 28 ? 35.064 -28.757 31.705 1.00 37.80 28 ARG E O 1
ATOM 1019 N N . LEU B 1 29 ? 35.308 -30.866 30.925 1.00 31.99 29 LEU E N 1
ATOM 1020 C CA . LEU B 1 29 ? 33.988 -30.907 30.301 1.00 29.37 29 LEU E CA 1
ATOM 1021 C C . LEU B 1 29 ? 32.888 -30.538 31.290 1.00 35.85 29 LEU E C 1
ATOM 1022 O O . LEU B 1 29 ? 32.148 -29.570 31.082 1.00 45.92 29 LEU E O 1
ATOM 1027 N N . ILE B 1 30 ? 32.767 -31.306 32.377 1.00 38.16 30 ILE E N 1
ATOM 1028 C CA . ILE B 1 30 ? 31.664 -31.086 33.317 1.00 22.69 30 ILE E CA 1
ATOM 1029 C C . ILE B 1 30 ? 31.673 -29.680 33.891 1.00 39.07 30 ILE E C 1
ATOM 1030 O O . ILE B 1 30 ? 30.610 -29.028 33.888 1.00 42.94 30 ILE E O 1
ATOM 1035 N N . PRO B 1 31 ? 32.790 -29.134 34.389 1.00 34.82 31 PRO E N 1
ATOM 1036 C CA . PRO B 1 31 ? 32.762 -27.728 34.818 1.00 30.06 31 PRO E CA 1
ATOM 1037 C C . PRO B 1 31 ? 32.480 -26.758 33.684 1.00 38.08 31 PRO E C 1
ATOM 1038 O O . PRO B 1 31 ? 31.691 -25.823 33.866 1.00 43.04 31 PRO E O 1
ATOM 1042 N N . SER B 1 32 ? 33.096 -26.955 32.513 1.00 29.81 32 SER E N 1
ATOM 1043 C CA . SER B 1 32 ? 32.885 -26.030 31.402 1.00 36.68 32 SER E CA 1
ATOM 1044 C C . SER B 1 32 ? 31.431 -26.023 30.959 1.00 37.86 32 SER E C 1
ATOM 1045 O O . SER B 1 32 ? 30.874 -24.966 30.640 1.00 40.40 32 SER E O 1
ATOM 1048 N N . MET B 1 33 ? 30.805 -27.198 30.918 1.00 38.02 33 MET E N 1
ATOM 1049 C CA . MET B 1 33 ? 29.390 -27.253 30.588 1.00 29.81 33 MET E CA 1
ATOM 1050 C C . MET B 1 33 ? 28.525 -26.616 31.662 1.00 35.33 33 MET E C 1
ATOM 1051 O O . MET B 1 33 ? 27.401 -26.207 31.357 1.00 26.37 33 MET E O 1
ATOM 1056 N N . ILE B 1 34 ? 29.010 -26.494 32.903 1.00 34.45 34 ILE E N 1
ATOM 1057 C CA . ILE B 1 34 ? 28.217 -25.819 33.932 1.00 24.02 34 ILE E CA 1
ATOM 1058 C C . ILE B 1 34 ? 28.387 -24.309 33.823 1.00 33.15 34 ILE E C 1
ATOM 1059 O O . ILE B 1 34 ? 27.495 -23.539 34.203 1.00 35.94 34 ILE E O 1
ATOM 1064 N N . THR B 1 35 ? 29.505 -23.861 33.245 1.00 34.10 35 THR E N 1
ATOM 1065 C CA . THR B 1 35 ? 29.730 -22.428 33.075 1.00 25.74 35 THR E CA 1
ATOM 1066 C C . THR B 1 35 ? 28.857 -21.864 31.954 1.00 30.83 35 THR E C 1
ATOM 1067 O O . THR B 1 35 ? 28.243 -20.798 32.104 1.00 43.11 35 THR E O 1
ATOM 1071 N N . LEU B 1 36 ? 28.739 -22.603 30.847 1.00 34.29 36 LEU E N 1
ATOM 1072 C CA . LEU B 1 36 ? 28.039 -22.099 29.666 1.00 20.96 36 LEU E CA 1
ATOM 1073 C C . LEU B 1 36 ? 26.527 -22.074 29.880 1.00 24.12 36 LEU E C 1
ATOM 1074 O O . LEU B 1 36 ? 25.880 -21.051 29.634 1.00 30.28 36 LEU E O 1
ATOM 1079 N N . ILE B 1 37 ? 25.947 -23.222 30.273 1.00 34.79 37 ILE E N 1
ATOM 1080 C CA . ILE B 1 37 ? 24.552 -23.315 30.725 1.00 36.79 37 ILE E CA 1
ATOM 1081 C C . ILE B 1 37 ? 24.266 -22.293 31.821 1.00 31.74 37 ILE E C 1
ATOM 1082 O O . ILE B 1 37 ? 23.239 -21.603 31.794 1.00 38.94 37 ILE E O 1
ATOM 1087 N N . GLY B 1 38 ? 25.137 -22.216 32.831 1.00 40.61 38 GLY E N 1
ATOM 1088 C CA . GLY B 1 38 ? 24.937 -21.235 33.886 1.00 27.40 38 GLY E CA 1
ATOM 1089 C C . GLY B 1 38 ? 24.924 -19.815 33.354 1.00 41.23 38 GLY E C 1
ATOM 1090 O O . GLY B 1 38 ? 24.033 -19.024 33.676 1.00 47.38 38 GLY E O 1
ATOM 1091 N N . MET B 1 39 ? 25.913 -19.478 32.523 1.00 41.95 39 MET E N 1
ATOM 1092 C CA . MET B 1 39 ? 25.956 -18.165 31.887 1.00 28.53 39 MET E CA 1
ATOM 1093 C C . MET B 1 39 ? 24.693 -17.905 31.077 1.00 28.54 39 MET E C 1
ATOM 1094 O O . MET B 1 39 ? 24.013 -16.889 31.268 1.00 40.56 39 MET E O 1
ATOM 1099 N N . LEU B 1 40 ? 24.364 -18.821 30.162 1.00 29.14 40 LEU E N 1
ATOM 1100 C CA . LEU B 1 40 ? 23.200 -18.631 29.301 1.00 30.30 40 LEU E CA 1
ATOM 1101 C C . LEU B 1 40 ? 21.922 -18.490 30.117 1.00 35.65 40 LEU E C 1
ATOM 1102 O O . LEU B 1 40 ? 21.076 -17.643 29.812 1.00 40.60 40 LEU E O 1
ATOM 1107 N N . ILE B 1 41 ? 21.765 -19.306 31.162 1.00 38.89 41 ILE E N 1
ATOM 1108 C CA . ILE B 1 41 ? 20.589 -19.194 32.021 1.00 33.59 41 ILE E CA 1
ATOM 1109 C C . ILE B 1 41 ? 20.604 -17.868 32.773 1.00 41.29 41 ILE E C 1
ATOM 1110 O O . ILE B 1 41 ? 19.589 -17.164 32.844 1.00 48.84 41 ILE E O 1
ATOM 1115 N N . SER B 1 42 ? 21.758 -17.507 33.339 1.00 24.71 42 SER E N 1
ATOM 1116 C CA . SER B 1 42 ? 21.867 -16.262 34.095 1.00 19.56 42 SER E CA 1
ATOM 1117 C C . SER B 1 42 ? 21.534 -15.054 33.226 1.00 28.15 42 SER E C 1
ATOM 1118 O O . SER B 1 42 ? 20.698 -14.221 33.595 1.00 33.06 42 SER E O 1
ATOM 1121 N N . PHE B 1 43 ? 22.181 -14.944 32.063 1.00 38.15 43 PHE E N 1
ATOM 1122 C CA . PHE B 1 43 ? 21.929 -13.811 31.180 1.00 28.35 43 PHE E CA 1
ATOM 1123 C C . PHE B 1 43 ? 20.512 -13.834 30.619 1.00 34.37 43 PHE E C 1
ATOM 1124 O O . PHE B 1 43 ? 19.910 -12.772 30.422 1.00 37.87 43 PHE E O 1
ATOM 1132 N N . TYR B 1 44 ? 19.961 -15.023 30.361 1.00 32.42 44 TYR E N 1
ATOM 1133 C CA . TYR B 1 44 ? 18.586 -15.108 29.880 1.00 31.66 44 TYR E CA 1
ATOM 1134 C C . TYR B 1 44 ? 17.607 -14.616 30.937 1.00 33.40 44 TYR E C 1
ATOM 1135 O O . TYR B 1 44 ? 16.782 -13.734 30.674 1.00 44.53 44 TYR E O 1
ATOM 1144 N N . LEU B 1 45 ? 17.681 -15.188 32.142 1.00 35.35 45 LEU E N 1
ATOM 1145 C CA . LEU B 1 45 ? 16.786 -14.776 33.217 1.00 33.32 45 LEU E CA 1
ATOM 1146 C C . LEU B 1 45 ? 16.947 -13.298 33.545 1.00 31.46 45 LEU E C 1
ATOM 1147 O O . LEU B 1 45 ? 15.980 -12.643 33.950 1.00 37.01 45 LEU E O 1
ATOM 1152 N N . LEU B 1 46 ? 18.154 -12.755 33.370 1.00 31.12 46 LEU E N 1
ATOM 1153 C CA . LEU B 1 46 ? 18.351 -11.324 33.574 1.00 26.76 46 LEU E CA 1
ATOM 1154 C C . LEU B 1 46 ? 17.611 -10.510 32.520 1.00 39.05 46 LEU E C 1
ATOM 1155 O O . LEU B 1 46 ? 16.965 -9.508 32.845 1.00 36.48 46 LEU E O 1
ATOM 1160 N N . SER B 1 47 ? 17.692 -10.927 31.253 1.00 46.24 47 SER E N 1
ATOM 1161 C CA . SER B 1 47 ? 17.002 -10.202 30.190 1.00 37.28 47 SER E CA 1
ATOM 1162 C C . SER B 1 47 ? 15.495 -10.209 30.405 1.00 38.48 47 SER E C 1
ATOM 1163 O O . SER B 1 47 ? 14.813 -9.222 30.104 1.00 34.37 47 SER E O 1
ATOM 1166 N N . GLN B 1 48 ? 14.957 -11.315 30.924 1.00 37.63 48 GLN E N 1
ATOM 1167 C CA . GLN B 1 48 ? 13.534 -11.371 31.240 1.00 29.33 48 GLN E CA 1
ATOM 1168 C C . GLN B 1 48 ? 13.184 -10.391 32.352 1.00 22.67 48 GLN E C 1
ATOM 1169 O O . GLN B 1 48 ? 12.231 -9.612 32.234 1.00 34.32 48 GLN E O 1
ATOM 1175 N N . ALA B 1 49 ? 13.953 -10.415 33.444 1.00 28.92 49 ALA E N 1
ATOM 1176 C CA . ALA B 1 49 ? 13.687 -9.518 34.563 1.00 24.52 49 ALA E CA 1
ATOM 1177 C C . ALA B 1 49 ? 13.819 -8.055 34.161 1.00 33.64 49 ALA E C 1
ATOM 1178 O O . ALA B 1 49 ? 13.073 -7.206 34.662 1.00 56.21 49 ALA E O 1
ATOM 1180 N N . THR B 1 50 ? 14.748 -7.740 33.256 1.00 32.77 50 THR E N 1
ATOM 1181 C CA . THR B 1 50 ? 14.901 -6.365 32.800 1.00 38.03 50 THR E CA 1
ATOM 1182 C C . THR B 1 50 ? 13.785 -5.928 31.862 1.00 49.71 50 THR E C 1
ATOM 1183 O O . THR B 1 50 ? 13.669 -4.729 31.593 1.00 52.23 50 THR E O 1
ATOM 1187 N N . LYS B 1 51 ? 12.968 -6.857 31.357 1.00 42.71 51 LYS E N 1
ATOM 1188 C CA . LYS B 1 51 ? 11.833 -6.455 30.533 1.00 31.60 51 LYS E CA 1
ATOM 1189 C C . LYS B 1 51 ? 10.832 -5.626 31.326 1.00 36.84 51 LYS E C 1
ATOM 1190 O O . LYS B 1 51 ? 10.171 -4.746 30.764 1.00 55.83 51 LYS E O 1
ATOM 1196 N N . THR B 1 52 ? 10.710 -5.886 32.630 1.00 32.96 52 THR E N 1
ATOM 1197 C CA . THR B 1 52 ? 9.735 -5.207 33.468 1.00 27.49 52 THR E CA 1
ATOM 1198 C C . THR B 1 52 ? 10.346 -4.418 34.617 1.00 32.64 52 THR E C 1
ATOM 1199 O O . THR B 1 52 ? 9.643 -3.597 35.218 1.00 51.84 52 THR E O 1
ATOM 1203 N N . LEU B 1 53 ? 11.620 -4.636 34.942 1.00 37.40 53 LEU E N 1
ATOM 1204 C CA . LEU B 1 53 ? 12.254 -3.965 36.063 1.00 37.61 53 LEU E CA 1
ATOM 1205 C C . LEU B 1 53 ? 13.307 -2.970 35.580 1.00 32.44 53 LEU E C 1
ATOM 1206 O O . LEU B 1 53 ? 13.854 -3.121 34.482 1.00 34.89 53 LEU E O 1
ATOM 1211 N N . PRO B 1 54 ? 13.601 -1.935 36.370 1.00 25.43 54 PRO E N 1
ATOM 1212 C CA . PRO B 1 54 ? 14.635 -0.973 35.973 1.00 38.71 54 PRO E CA 1
ATOM 1213 C C . PRO B 1 54 ? 15.986 -1.650 35.795 1.00 47.88 54 PRO E C 1
ATOM 1214 O O . PRO B 1 54 ? 16.332 -2.591 36.511 1.00 42.15 54 PRO E O 1
ATOM 1218 N N . ILE B 1 55 ? 16.758 -1.153 34.825 1.00 48.69 55 ILE E N 1
ATOM 1219 C CA . ILE B 1 55 ? 18.041 -1.780 34.520 1.00 32.23 55 ILE E CA 1
ATOM 1220 C C . ILE B 1 55 ? 19.037 -1.550 35.653 1.00 41.03 55 ILE E C 1
ATOM 1221 O O . ILE B 1 55 ? 19.749 -2.474 36.063 1.00 40.44 55 ILE E O 1
ATOM 1226 N N . GLY B 1 56 ? 19.095 -0.327 36.186 1.00 41.71 56 GLY E N 1
ATOM 1227 C CA . GLY B 1 56 ? 20.013 -0.050 37.277 1.00 30.23 56 GLY E CA 1
ATOM 1228 C C . GLY B 1 56 ? 19.668 -0.798 38.547 1.00 31.59 56 GLY E C 1
ATOM 1229 O O . GLY B 1 56 ? 20.558 -1.137 39.334 1.00 37.99 56 GLY E O 1
ATOM 1230 N N . THR B 1 57 ? 18.380 -1.061 38.770 1.00 28.49 57 THR E N 1
ATOM 1231 C CA . THR B 1 57 ? 17.969 -1.873 39.908 1.00 30.92 57 THR E CA 1
ATOM 1232 C C . THR B 1 57 ? 18.192 -3.356 39.638 1.00 32.88 57 THR E C 1
ATOM 1233 O O . THR B 1 57 ? 18.690 -4.081 40.507 1.00 41.76 57 THR E O 1
ATOM 1237 N N . ALA B 1 58 ? 17.838 -3.820 38.437 1.00 42.19 58 ALA E N 1
ATOM 1238 C CA . ALA B 1 58 ? 18.015 -5.231 38.110 1.00 32.91 58 ALA E CA 1
ATOM 1239 C C . ALA B 1 58 ? 19.489 -5.610 38.065 1.00 28.06 58 ALA E C 1
ATOM 1240 O O . ALA B 1 58 ? 19.864 -6.697 38.515 1.00 34.91 58 ALA E O 1
ATOM 1242 N N . TYR B 1 59 ? 20.341 -4.731 37.530 1.00 29.40 59 TYR E N 1
ATOM 1243 C CA . TYR B 1 59 ? 21.766 -5.043 37.480 1.00 23.74 59 TYR E CA 1
ATOM 1244 C C . TYR B 1 59 ? 22.365 -5.117 38.880 1.00 27.54 59 TYR E C 1
ATOM 1245 O O . TYR B 1 59 ? 23.166 -6.013 39.170 1.00 34.77 59 TYR E O 1
ATOM 1254 N N . ALA B 1 60 ? 22.001 -4.177 39.755 1.00 25.56 60 ALA E N 1
ATOM 1255 C CA . ALA B 1 60 ? 22.602 -4.125 41.084 1.00 19.89 60 ALA E CA 1
ATOM 1256 C C . ALA B 1 60 ? 22.224 -5.347 41.911 1.00 19.04 60 ALA E C 1
ATOM 1257 O O . ALA B 1 60 ? 23.083 -5.971 42.545 1.00 38.15 60 ALA E O 1
ATOM 1259 N N . ILE B 1 61 ? 20.938 -5.700 41.920 1.00 24.11 61 ILE E N 1
ATOM 1260 C CA . ILE B 1 61 ? 20.497 -6.876 42.661 1.00 23.35 61 ILE E CA 1
ATOM 1261 C C . ILE B 1 61 ? 21.080 -8.141 42.047 1.00 24.02 61 ILE E C 1
ATOM 1262 O O . ILE B 1 61 ? 21.459 -9.078 42.760 1.00 35.74 61 ILE E O 1
ATOM 1267 N N . TRP B 1 62 ? 21.174 -8.181 40.717 1.00 30.79 62 TRP E N 1
ATOM 1268 C CA . TRP B 1 62 ? 21.771 -9.325 40.035 1.00 27.91 62 TRP E CA 1
ATOM 1269 C C . TRP B 1 62 ? 23.223 -9.521 40.459 1.00 27.82 62 TRP E C 1
ATOM 1270 O O . TRP B 1 62 ? 23.628 -10.626 40.837 1.00 30.85 62 TRP E O 1
ATOM 1281 N N . THR B 1 63 ? 24.020 -8.452 40.412 1.00 23.71 63 THR E N 1
ATOM 1282 C CA . THR B 1 63 ? 25.398 -8.544 40.885 1.00 21.95 63 THR E CA 1
ATOM 1283 C C . THR B 1 63 ? 25.449 -8.771 42.392 1.00 35.43 63 THR E C 1
ATOM 1284 O O . THR B 1 63 ? 26.309 -9.511 42.884 1.00 37.80 63 THR E O 1
ATOM 1288 N N . GLY B 1 64 ? 24.528 -8.155 43.135 1.00 33.14 64 GLY E N 1
ATOM 1289 C CA . GLY B 1 64 ? 24.537 -8.302 44.583 1.00 24.41 64 GLY E CA 1
ATOM 1290 C C . GLY B 1 64 ? 24.343 -9.737 45.029 1.00 29.21 64 GLY E C 1
ATOM 1291 O O . GLY B 1 64 ? 25.063 -10.234 45.898 1.00 48.05 64 GLY E O 1
ATOM 1292 N N . ILE B 1 65 ? 23.362 -10.422 44.439 1.00 34.65 65 ILE E N 1
ATOM 1293 C CA . ILE B 1 65 ? 23.126 -11.826 44.766 1.00 34.18 65 ILE E CA 1
ATOM 1294 C C . ILE B 1 65 ? 24.341 -12.667 44.395 1.00 37.55 65 ILE E C 1
ATOM 1295 O O . ILE B 1 65 ? 24.791 -13.518 45.172 1.00 49.54 65 ILE E O 1
ATOM 1300 N N . GLY B 1 66 ? 24.893 -12.436 43.202 1.00 38.64 66 GLY E N 1
ATOM 1301 C CA . GLY B 1 66 ? 26.086 -13.162 42.798 1.00 26.71 66 GLY E CA 1
ATOM 1302 C C . GLY B 1 66 ? 27.267 -12.898 43.711 1.00 25.96 66 GLY E C 1
ATOM 1303 O O . GLY B 1 66 ? 28.045 -13.805 44.014 1.00 49.04 66 GLY E O 1
ATOM 1304 N N . ALA B 1 67 ? 27.417 -11.651 44.165 1.00 34.86 67 ALA E N 1
ATOM 1305 C CA . ALA B 1 67 ? 28.490 -11.332 45.100 1.00 34.12 67 ALA E CA 1
ATOM 1306 C C . ALA B 1 67 ? 28.197 -11.893 46.486 1.00 40.80 67 ALA E C 1
ATOM 1307 O O . ALA B 1 67 ? 29.108 -12.367 47.174 1.00 49.10 67 ALA E O 1
ATOM 1309 N N . LEU B 1 68 ? 26.933 -11.847 46.911 1.00 43.48 68 LEU E N 1
ATOM 1310 C CA . LEU B 1 68 ? 26.568 -12.390 48.215 1.00 44.25 68 LEU E CA 1
ATOM 1311 C C . LEU B 1 68 ? 26.760 -13.901 48.253 1.00 48.95 68 LEU E C 1
ATOM 1312 O O . LEU B 1 68 ? 27.424 -14.427 49.153 1.00 67.94 68 LEU E O 1
ATOM 1317 N N . GLY B 1 69 ? 26.184 -14.615 47.283 1.00 47.67 69 GLY E N 1
ATOM 1318 C CA . GLY B 1 69 ? 26.325 -16.062 47.257 1.00 40.94 69 GLY E CA 1
ATOM 1319 C C . GLY B 1 69 ? 27.759 -16.516 47.078 1.00 48.78 69 GLY E C 1
ATOM 1320 O O . GLY B 1 69 ? 28.115 -17.634 47.462 1.00 51.20 69 GLY E O 1
ATOM 1321 N N . ALA B 1 70 ? 28.599 -15.662 46.488 1.00 44.58 70 ALA E N 1
ATOM 1322 C CA . ALA B 1 70 ? 30.013 -15.991 46.358 1.00 39.96 70 ALA E CA 1
ATOM 1323 C C . ALA B 1 70 ? 30.690 -16.055 47.721 1.00 52.68 70 ALA E C 1
ATOM 1324 O O . ALA B 1 70 ? 31.486 -16.965 47.984 1.00 72.91 70 ALA E O 1
ATOM 1326 N N . VAL B 1 71 ? 30.380 -15.103 48.603 1.00 48.67 71 VAL E N 1
ATOM 1327 C CA . VAL B 1 71 ? 30.952 -15.118 49.945 1.00 45.76 71 VAL E CA 1
ATOM 1328 C C . VAL B 1 71 ? 30.356 -16.254 50.766 1.00 44.03 71 VAL E C 1
ATOM 1329 O O . VAL B 1 71 ? 31.056 -16.904 51.552 1.00 54.40 71 VAL E O 1
ATOM 1333 N N . ILE B 1 72 ? 29.056 -16.512 50.598 1.00 48.30 72 ILE E N 1
ATOM 1334 C CA . ILE B 1 72 ? 28.414 -17.606 51.322 1.00 48.20 72 ILE E CA 1
ATOM 1335 C C . ILE B 1 72 ? 29.013 -18.944 50.906 1.00 60.22 72 ILE E C 1
ATOM 1336 O O . ILE B 1 72 ? 29.164 -19.856 51.727 1.00 64.30 72 ILE E O 1
ATOM 1341 N N . CYS B 1 73 ? 29.373 -19.082 49.628 1.00 63.28 73 CYS E N 1
ATOM 1342 C CA . CYS B 1 73 ? 29.997 -20.320 49.173 1.00 60.36 73 CYS E CA 1
ATOM 1343 C C . CYS B 1 73 ? 31.461 -20.397 49.588 1.00 67.98 73 CYS E C 1
ATOM 1344 O O . CYS B 1 73 ? 31.962 -21.482 49.898 1.00 80.21 73 CYS E O 1
ATOM 1347 N N . GLY B 1 74 ? 32.163 -19.262 49.599 1.00 59.97 74 GLY E N 1
ATOM 1348 C CA . GLY B 1 74 ? 33.548 -19.274 50.036 1.00 69.41 74 GLY E CA 1
ATOM 1349 C C . GLY B 1 74 ? 33.689 -19.591 51.512 1.00 71.77 74 GLY E C 1
ATOM 1350 O O . GLY B 1 74 ? 34.573 -20.353 51.912 1.00 79.16 74 GLY E O 1
ATOM 1351 N N . ILE B 1 75 ? 32.819 -19.015 52.343 1.00 75.01 75 ILE E N 1
ATOM 1352 C CA . ILE B 1 75 ? 32.881 -19.269 53.779 1.00 74.09 75 ILE E CA 1
ATOM 1353 C C . ILE B 1 75 ? 32.533 -20.720 54.082 1.00 76.03 75 ILE E C 1
ATOM 1354 O O . ILE B 1 75 ? 33.101 -21.334 54.994 1.00 86.97 75 ILE E O 1
ATOM 1359 N N . ILE B 1 76 ? 31.617 -21.301 53.314 1.00 76.70 76 ILE E N 1
ATOM 1360 C CA . ILE B 1 76 ? 31.132 -22.646 53.605 1.00 78.57 76 ILE E CA 1
ATOM 1361 C C . ILE B 1 76 ? 31.900 -23.701 52.816 1.00 70.20 76 ILE E C 1
ATOM 1362 O O . ILE B 1 76 ? 32.417 -24.664 53.390 1.00 74.28 76 ILE E O 1
ATOM 1367 N N . PHE B 1 77 ? 32.010 -23.534 51.497 1.00 74.83 77 PHE E N 1
ATOM 1368 C CA . PHE B 1 77 ? 32.621 -24.535 50.629 1.00 71.77 77 PHE E CA 1
ATOM 1369 C C . PHE B 1 77 ? 34.086 -24.235 50.320 1.00 83.50 77 PHE E C 1
ATOM 1370 O O . PHE B 1 77 ? 34.594 -24.659 49.276 1.00 84.54 77 PHE E O 1
ATOM 1378 N N . PHE B 1 78 ? 34.784 -23.519 51.204 1.00 75.61 78 PHE E N 1
ATOM 1379 C CA . PHE B 1 78 ? 36.174 -23.169 50.932 1.00 66.76 78 PHE E CA 1
ATOM 1380 C C . PHE B 1 78 ? 36.921 -22.738 52.192 1.00 84.08 78 PHE E C 1
ATOM 1381 O O . PHE B 1 78 ? 38.132 -22.499 52.145 1.00 81.66 78 PHE E O 1
ATOM 1389 N N . LYS B 1 79 ? 36.218 -22.650 53.324 1.00 88.40 79 LYS E N 1
ATOM 1390 C CA . LYS B 1 79 ? 36.808 -22.236 54.600 1.00 83.31 79 LYS E CA 1
ATOM 1391 C C . LYS B 1 79 ? 37.443 -20.846 54.474 1.00 90.42 79 LYS E C 1
ATOM 1392 O O . LYS B 1 79 ? 38.664 -20.677 54.453 1.00 89.47 79 LYS E O 1
ATOM 1398 N N . GLU B 1 80 ? 36.566 -19.847 54.389 1.00 88.06 80 GLU E N 1
ATOM 1399 C CA . GLU B 1 80 ? 36.951 -18.457 54.178 1.00 74.50 80 GLU E CA 1
ATOM 1400 C C . GLU B 1 80 ? 36.893 -17.674 55.484 1.00 71.33 80 GLU E C 1
ATOM 1401 O O . GLU B 1 80 ? 35.967 -17.865 56.281 1.00 75.11 80 GLU E O 1
ATOM 1407 N N . PRO B 1 81 ? 37.869 -16.800 55.730 1.00 70.22 81 PRO E N 1
ATOM 1408 C CA . PRO B 1 81 ? 37.845 -15.987 56.958 1.00 72.01 81 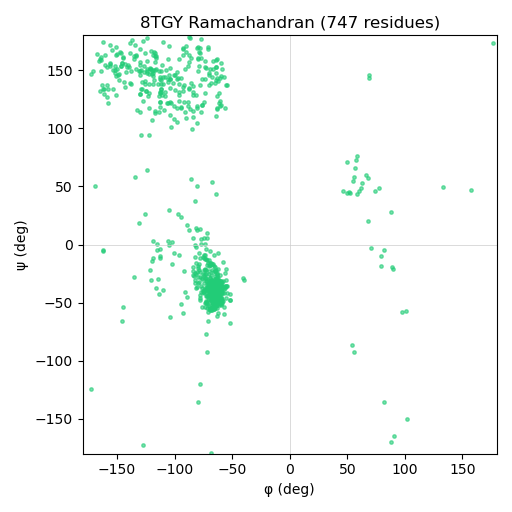PRO E CA 1
ATOM 1409 C C . PRO B 1 81 ? 36.635 -15.066 56.998 1.00 74.53 81 PRO E C 1
ATOM 1410 O O . PRO B 1 81 ? 36.475 -14.178 56.157 1.00 57.36 81 PRO E O 1
ATOM 1414 N N . LEU B 1 82 ? 35.777 -15.288 57.991 1.00 70.59 82 LEU E N 1
ATOM 1415 C CA . LEU B 1 82 ? 34.588 -14.467 58.196 1.00 54.35 82 LEU E CA 1
ATOM 1416 C C . LEU B 1 82 ? 34.978 -13.230 58.996 1.00 59.10 82 LEU E C 1
ATOM 1417 O O . LEU B 1 82 ? 35.286 -13.323 60.189 1.00 82.65 82 LEU E O 1
ATOM 1422 N N . THR B 1 83 ? 34.971 -12.072 58.344 1.00 58.15 83 THR E N 1
ATOM 1423 C CA . THR B 1 83 ? 35.374 -10.818 58.962 1.00 43.57 83 THR E CA 1
ATOM 1424 C C . THR B 1 83 ? 34.149 -10.026 59.402 1.00 46.57 83 THR E C 1
ATOM 1425 O O . THR B 1 83 ? 33.093 -10.077 58.765 1.00 52.77 83 THR E O 1
ATOM 1429 N N . ALA B 1 84 ? 34.297 -9.301 60.515 1.00 55.64 84 ALA E N 1
ATOM 1430 C CA . ALA B 1 84 ? 33.263 -8.355 60.922 1.00 49.85 84 ALA E CA 1
ATOM 1431 C C . ALA B 1 84 ? 32.971 -7.358 59.808 1.00 42.27 84 ALA E C 1
ATOM 1432 O O . ALA B 1 84 ? 31.821 -6.945 59.617 1.00 44.26 84 ALA E O 1
ATOM 1434 N N . LEU B 1 85 ? 34.004 -6.969 59.054 1.00 39.49 85 LEU E N 1
ATOM 1435 C CA . LEU B 1 85 ? 33.799 -6.136 57.874 1.00 29.92 85 LEU E CA 1
ATOM 1436 C C . LEU B 1 85 ? 32.949 -6.854 56.834 1.00 36.37 85 LEU E C 1
ATOM 1437 O O . LEU B 1 85 ? 32.052 -6.253 56.230 1.00 46.82 85 LEU E O 1
ATOM 1442 N N . ARG B 1 86 ? 33.221 -8.139 56.602 1.00 32.20 86 ARG E N 1
ATOM 1443 C CA . ARG B 1 86 ? 32.443 -8.882 55.618 1.00 34.27 86 ARG E CA 1
ATOM 1444 C C . ARG B 1 86 ? 31.004 -9.064 56.079 1.00 42.88 86 ARG E C 1
ATOM 1445 O O . ARG B 1 86 ? 30.078 -9.041 55.260 1.00 54.94 86 ARG E O 1
ATOM 1453 N N . ILE B 1 87 ? 30.796 -9.240 57.386 1.00 44.77 87 ILE E N 1
ATOM 1454 C CA . ILE B 1 87 ? 29.440 -9.373 57.911 1.00 30.58 87 ILE E CA 1
ATOM 1455 C C . ILE B 1 87 ? 28.648 -8.096 57.658 1.00 40.74 87 ILE E C 1
ATOM 1456 O O . ILE B 1 87 ? 27.534 -8.132 57.123 1.00 39.37 87 ILE E O 1
ATOM 1461 N N . VAL B 1 88 ? 29.215 -6.944 58.028 1.00 44.02 88 VAL E N 1
ATOM 1462 C CA . VAL B 1 88 ? 28.494 -5.690 57.834 1.00 30.25 88 VAL E CA 1
ATOM 1463 C C . VAL B 1 88 ? 28.356 -5.367 56.350 1.00 38.51 88 VAL E C 1
ATOM 1464 O O . VAL B 1 88 ? 27.330 -4.823 55.922 1.00 47.05 88 VAL E O 1
ATOM 1468 N N . PHE B 1 89 ? 29.364 -5.701 55.539 1.00 47.67 89 PHE E N 1
ATOM 1469 C CA . PHE B 1 89 ? 29.226 -5.528 54.097 1.00 30.23 89 PHE E CA 1
ATOM 1470 C C . PHE B 1 89 ? 28.104 -6.398 53.547 1.00 30.90 89 PHE E C 1
ATOM 1471 O O . PHE B 1 89 ? 27.305 -5.944 52.719 1.00 33.76 89 PHE E O 1
ATOM 1479 N N . MET B 1 90 ? 28.025 -7.653 53.999 1.00 39.32 90 MET E N 1
ATOM 1480 C CA . MET B 1 90 ? 26.905 -8.507 53.616 1.00 28.69 90 MET E CA 1
ATOM 1481 C C . MET B 1 90 ? 25.586 -7.938 54.120 1.00 34.96 90 MET E C 1
ATOM 1482 O O . MET B 1 90 ? 24.564 -8.012 53.427 1.00 41.96 90 MET E O 1
ATOM 1487 N N . ILE B 1 91 ? 25.589 -7.366 55.326 1.00 32.25 91 ILE E N 1
ATOM 1488 C CA . ILE B 1 91 ? 24.380 -6.746 55.864 1.00 32.25 91 ILE E CA 1
ATOM 1489 C C . ILE B 1 91 ? 23.942 -5.586 54.981 1.00 35.65 91 ILE E C 1
ATOM 1490 O O . ILE B 1 91 ? 22.768 -5.476 54.609 1.00 39.63 91 ILE E O 1
ATOM 1495 N N . LEU B 1 92 ? 24.884 -4.704 54.628 1.00 37.43 92 LEU E N 1
ATOM 1496 C CA . LEU B 1 92 ? 24.580 -3.607 53.712 1.00 21.67 92 LEU E CA 1
ATOM 1497 C C . LEU B 1 92 ? 23.994 -4.125 52.407 1.00 25.76 92 LEU E C 1
ATOM 1498 O O . LEU B 1 92 ? 23.113 -3.491 51.813 1.00 34.32 92 LEU E O 1
ATOM 1503 N N . LEU B 1 93 ? 24.473 -5.280 51.946 1.00 40.94 93 LEU E N 1
ATOM 1504 C CA . LEU B 1 93 ? 24.014 -5.827 50.676 1.00 36.07 93 LEU E CA 1
ATOM 1505 C C . LEU B 1 93 ? 22.568 -6.298 50.775 1.00 30.70 93 LEU E C 1
ATOM 1506 O O . LEU B 1 93 ? 21.711 -5.883 49.986 1.00 39.32 93 LEU E O 1
ATOM 1511 N N . LEU B 1 94 ? 22.275 -7.166 51.747 1.00 34.64 94 LEU E N 1
ATOM 1512 C CA . LEU B 1 94 ? 20.902 -7.619 51.943 1.00 34.23 94 LEU E CA 1
ATOM 1513 C C . LEU B 1 94 ? 19.982 -6.473 52.340 1.00 40.30 94 LEU E C 1
ATOM 1514 O O . LEU B 1 94 ? 18.787 -6.501 52.027 1.00 38.26 94 LEU E O 1
ATOM 1519 N N . THR B 1 95 ? 20.515 -5.460 53.028 1.00 48.26 95 THR E N 1
ATOM 1520 C CA . THR B 1 95 ? 19.706 -4.290 53.356 1.00 35.12 95 THR E CA 1
ATOM 1521 C C . THR B 1 95 ? 19.275 -3.552 52.095 1.00 31.86 95 THR E C 1
ATOM 1522 O O . THR B 1 95 ? 18.124 -3.113 51.984 1.00 31.89 95 THR E O 1
ATOM 1526 N N . GLY B 1 96 ? 20.182 -3.419 51.125 1.00 33.88 96 GLY E N 1
ATOM 1527 C CA . GLY B 1 96 ? 19.844 -2.712 49.901 1.00 26.22 96 GLY E CA 1
ATOM 1528 C C . GLY B 1 96 ? 18.930 -3.509 48.989 1.00 26.91 96 GLY E C 1
ATOM 1529 O O . GLY B 1 96 ? 18.044 -2.945 48.342 1.00 32.94 96 GLY E O 1
ATOM 1530 N N . ILE B 1 97 ? 19.134 -4.826 48.919 1.00 28.03 97 ILE E N 1
ATOM 1531 C CA . ILE B 1 97 ? 18.293 -5.664 48.067 1.00 22.35 97 ILE E CA 1
ATOM 1532 C C . ILE B 1 97 ? 16.863 -5.691 48.592 1.00 35.14 97 ILE E C 1
ATOM 1533 O O . ILE B 1 97 ? 15.905 -5.462 47.843 1.00 55.07 97 ILE E O 1
ATOM 1538 N N . ILE B 1 98 ? 16.697 -5.975 49.886 1.00 40.79 98 ILE E N 1
ATOM 1539 C CA . ILE B 1 98 ? 15.363 -5.985 50.481 1.00 31.46 98 ILE E CA 1
ATOM 1540 C C . ILE B 1 98 ? 14.742 -4.595 50.416 1.00 32.58 98 ILE E C 1
ATOM 1541 O O . ILE B 1 98 ? 13.529 -4.448 50.220 1.00 36.19 98 ILE E O 1
ATOM 1546 N N . GLY B 1 99 ? 15.565 -3.555 50.563 1.00 30.68 99 GLY E N 1
ATOM 1547 C CA . GLY B 1 99 ? 15.041 -2.200 50.522 1.00 25.34 99 GLY E CA 1
ATOM 1548 C C . GLY B 1 99 ? 14.511 -1.809 49.155 1.00 39.63 99 GLY E C 1
ATOM 1549 O O . GLY B 1 99 ? 13.463 -1.165 49.048 1.00 55.18 99 GLY E O 1
ATOM 1550 N N . LEU B 1 100 ? 15.228 -2.183 48.092 1.00 42.79 100 LEU E N 1
ATOM 1551 C CA . LEU B 1 100 ? 14.762 -1.876 46.743 1.00 35.86 100 LEU E CA 1
ATOM 1552 C C . LEU B 1 100 ? 13.474 -2.623 46.421 1.00 39.68 100 LEU E C 1
ATOM 1553 O O . LEU B 1 100 ? 12.569 -2.066 45.789 1.00 44.97 100 LEU E O 1
ATOM 1558 N N . LYS B 1 101 ? 13.376 -3.885 46.846 1.00 37.03 101 LYS E N 1
ATOM 1559 C CA . LYS B 1 101 ? 12.155 -4.652 46.623 1.00 47.62 101 LYS E CA 1
ATOM 1560 C C . LYS B 1 101 ? 10.963 -4.005 47.317 1.00 53.08 101 LYS E C 1
ATOM 1561 O O . LYS B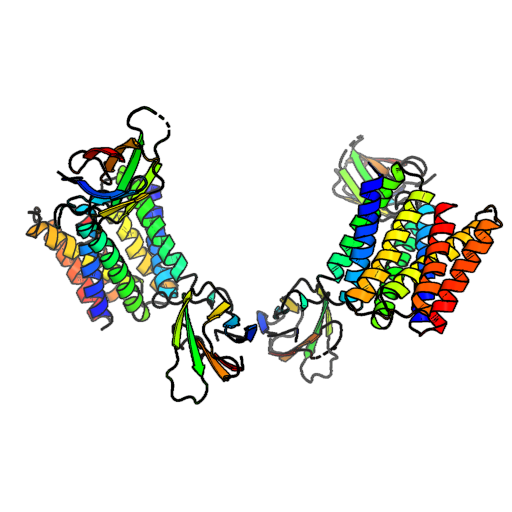 1 101 ? 9.841 -4.033 46.798 1.00 51.35 101 LYS E O 1
ATOM 1567 N N . ALA B 1 102 ? 11.190 -3.408 48.490 1.00 45.82 102 ALA E N 1
ATOM 1568 C CA . ALA B 1 102 ? 10.093 -2.808 49.240 1.00 48.27 102 ALA E CA 1
ATOM 1569 C C . ALA B 1 102 ? 9.605 -1.515 48.599 1.00 49.30 102 ALA E C 1
ATOM 1570 O O . ALA B 1 102 ? 8.444 -1.133 48.789 1.00 58.52 102 ALA E O 1
ATOM 1572 N N . THR B 1 103 ? 10.464 -0.830 47.845 1.00 47.02 103 THR E N 1
ATOM 1573 C CA . THR B 1 103 ? 10.102 0.417 47.186 1.00 51.11 103 THR E CA 1
ATOM 1574 C C . THR B 1 103 ? 9.645 0.211 45.746 1.00 52.71 103 THR E C 1
ATOM 1575 O O . THR B 1 103 ? 9.728 1.145 44.940 1.00 60.51 103 THR E O 1
ATOM 1579 N N . SER B 1 104 ? 9.167 -0.982 45.407 1.00 62.14 104 SER E N 1
ATOM 1580 C CA . SER B 1 104 ? 8.721 -1.271 44.049 1.00 52.48 104 SER E CA 1
ATOM 1581 C C . SER B 1 104 ? 7.396 -0.580 43.746 1.00 76.00 104 SER E C 1
ATOM 1582 O O . SER B 1 104 ? 6.936 -0.574 42.604 1.00 76.78 104 SER E O 1
ATOM 1585 N N . MET C 1 1 ? 7.372 7.054 -37.364 1.00 42.82 1 MET G N 1
ATOM 1586 C CA . MET C 1 1 ? 7.822 8.032 -36.381 1.00 47.46 1 MET G CA 1
ATOM 1587 C C . MET C 1 1 ? 9.034 7.513 -35.617 1.00 53.43 1 MET G C 1
ATOM 1588 O O . MET C 1 1 ? 9.990 8.250 -35.381 1.00 59.43 1 MET G O 1
ATOM 1593 N N . ALA C 1 2 ? 8.985 6.236 -35.227 1.00 47.13 2 ALA G N 1
ATOM 1594 C CA . ALA C 1 2 ? 10.134 5.625 -34.567 1.00 38.91 2 ALA G CA 1
ATOM 1595 C C . ALA C 1 2 ? 11.328 5.547 -35.510 1.00 51.60 2 ALA G C 1
ATOM 1596 O O . ALA C 1 2 ? 12.472 5.760 -35.092 1.00 48.30 2 ALA G O 1
ATOM 1598 N N . TRP C 1 3 ? 11.079 5.241 -36.784 1.00 53.63 3 TRP G N 1
ATOM 1599 C CA . TRP C 1 3 ? 12.149 5.286 -37.773 1.00 32.62 3 TRP G CA 1
ATOM 1600 C C . TRP C 1 3 ? 12.570 6.719 -38.064 1.00 38.99 3 TRP G C 1
ATOM 1601 O O . TRP C 1 3 ? 13.754 6.977 -38.304 1.00 37.70 3 TRP G O 1
ATOM 1612 N N . LEU C 1 4 ? 11.620 7.659 -38.041 1.00 41.35 4 LEU G N 1
ATOM 1613 C CA . LEU C 1 4 ? 11.966 9.069 -38.182 1.00 41.87 4 LEU G CA 1
ATOM 1614 C C . LEU C 1 4 ? 12.931 9.507 -37.089 1.00 43.81 4 LEU G C 1
ATOM 1615 O O . LEU C 1 4 ? 13.843 10.304 -37.337 1.00 47.82 4 LEU G O 1
ATOM 1620 N N . ILE C 1 5 ? 12.749 8.990 -35.873 1.00 44.80 5 ILE G N 1
ATOM 1621 C CA . ILE C 1 5 ? 13.663 9.306 -34.780 1.00 37.14 5 ILE G CA 1
ATOM 1622 C C . ILE C 1 5 ? 15.040 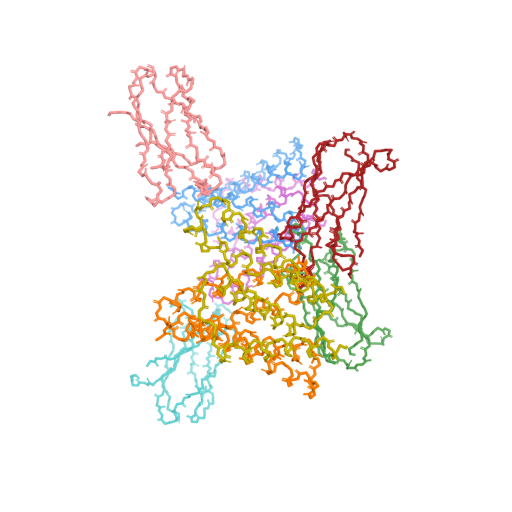8.708 -35.046 1.00 41.93 5 ILE G C 1
ATOM 1623 O O . ILE C 1 5 ? 16.069 9.319 -34.731 1.00 43.00 5 ILE G O 1
ATOM 1628 N N . LEU C 1 6 ? 15.082 7.513 -35.640 1.00 35.92 6 LEU G N 1
ATOM 1629 C CA . LEU C 1 6 ? 16.359 6.865 -35.926 1.00 32.27 6 LEU G CA 1
ATOM 1630 C C . LEU C 1 6 ? 17.187 7.686 -36.908 1.00 39.31 6 LEU G C 1
ATOM 1631 O O . LEU C 1 6 ? 18.390 7.887 -36.705 1.00 36.42 6 LEU G O 1
ATOM 1636 N N . ILE C 1 7 ? 16.558 8.165 -37.986 1.00 45.08 7 ILE G N 1
ATOM 1637 C CA . ILE C 1 7 ? 17.288 8.950 -38.979 1.00 37.17 7 ILE G CA 1
ATOM 1638 C C . ILE C 1 7 ? 17.845 10.217 -38.345 1.00 37.17 7 ILE G C 1
ATOM 1639 O O . ILE C 1 7 ? 18.993 10.604 -38.599 1.00 49.90 7 ILE G O 1
ATOM 1644 N N . ILE C 1 8 ? 17.046 10.876 -37.504 1.00 28.79 8 ILE G N 1
ATOM 1645 C CA . ILE C 1 8 ? 17.529 12.055 -36.794 1.00 33.98 8 ILE G CA 1
ATOM 1646 C C . ILE C 1 8 ? 18.637 11.672 -35.821 1.00 38.42 8 ILE G C 1
ATOM 1647 O O . ILE C 1 8 ? 19.621 12.404 -35.661 1.00 45.80 8 ILE G O 1
ATOM 1652 N N . ALA C 1 9 ? 18.507 10.514 -35.168 1.00 39.24 9 ALA G N 1
ATOM 1653 C CA . ALA C 1 9 ? 19.555 10.054 -34.261 1.00 34.83 9 ALA G CA 1
ATOM 1654 C C . ALA C 1 9 ? 20.845 9.753 -35.015 1.00 38.01 9 ALA G C 1
ATOM 1655 O O . ALA C 1 9 ? 21.937 10.103 -34.552 1.00 39.49 9 ALA G O 1
ATOM 1657 N N . GLY C 1 10 ? 20.739 9.103 -36.176 1.00 41.22 10 GLY G N 1
ATOM 1658 C CA . GLY C 1 10 ? 21.919 8.845 -36.980 1.00 30.70 10 GLY G CA 1
ATOM 1659 C C . GLY C 1 10 ? 22.523 10.103 -37.569 1.00 38.05 10 GLY G C 1
ATOM 1660 O O . GLY C 1 10 ? 23.738 10.172 -37.778 1.00 48.05 10 GLY G O 1
ATOM 1661 N N . ILE C 1 11 ? 21.691 11.108 -37.851 1.00 32.93 11 ILE G N 1
ATOM 1662 C CA . ILE C 1 11 ? 22.208 12.389 -38.325 1.00 32.91 11 ILE G CA 1
ATOM 1663 C C . ILE C 1 11 ? 23.068 13.038 -37.250 1.00 39.43 11 ILE G C 1
ATOM 1664 O O . ILE C 1 11 ? 24.197 13.467 -37.509 1.00 46.16 11 ILE G O 1
ATOM 1669 N N . PHE C 1 12 ? 22.554 13.108 -36.020 1.00 41.96 12 PHE G N 1
ATOM 1670 C CA . PHE C 1 12 ? 23.349 13.671 -34.935 1.00 40.97 12 PHE G CA 1
ATOM 1671 C C . PHE C 1 12 ? 24.574 12.823 -34.625 1.00 35.22 12 PHE G C 1
ATOM 1672 O O . PHE C 1 12 ? 25.546 13.342 -34.065 1.00 42.68 12 PHE G O 1
ATOM 1680 N N . GLU C 1 13 ? 24.555 11.537 -34.984 1.00 43.67 13 GLU G N 1
ATOM 1681 C CA . GLU C 1 13 ? 25.741 10.705 -34.814 1.00 36.76 13 GLU G CA 1
ATOM 1682 C C . GLU C 1 13 ? 26.916 11.239 -35.624 1.00 40.84 13 GLU G C 1
ATOM 1683 O O . GLU C 1 13 ? 28.073 11.090 -35.211 1.00 47.55 13 GLU G O 1
ATOM 1689 N N . VAL C 1 14 ? 26.646 11.873 -36.766 1.00 39.85 14 VAL G N 1
ATOM 1690 C CA . VAL C 1 14 ? 27.724 12.448 -37.560 1.00 51.16 14 VAL G CA 1
ATOM 1691 C C . VAL C 1 14 ? 28.003 13.907 -37.206 1.00 49.50 14 VAL G C 1
ATOM 1692 O O . VAL C 1 14 ? 29.122 14.383 -37.442 1.00 64.76 14 VAL G O 1
ATOM 1696 N N . VAL C 1 15 ? 27.036 14.626 -36.628 1.00 42.15 15 VAL G N 1
ATOM 1697 C CA . VAL C 1 15 ? 27.290 16.028 -36.305 1.00 42.30 15 VAL G CA 1
ATOM 1698 C C . VAL C 1 15 ? 28.247 16.138 -35.123 1.00 49.97 15 VAL G C 1
ATOM 1699 O O . VAL C 1 15 ? 29.124 17.010 -35.104 1.00 61.30 15 VAL G O 1
ATOM 1703 N N . TRP C 1 16 ? 28.120 15.251 -34.131 1.00 26.19 16 TRP G N 1
ATOM 1704 C CA . TRP C 1 16 ? 29.088 15.249 -33.044 1.00 30.36 16 TRP G CA 1
ATOM 1705 C C . TRP C 1 16 ? 30.375 14.540 -33.436 1.00 36.65 16 TRP G C 1
ATOM 1706 O O . TRP C 1 16 ? 31.413 14.774 -32.808 1.00 54.53 16 TRP G O 1
ATOM 1717 N N . ALA C 1 17 ? 30.333 13.699 -34.471 1.00 41.23 17 ALA G N 1
ATOM 1718 C CA . ALA C 1 17 ? 31.555 13.087 -34.979 1.00 38.00 17 ALA G CA 1
ATOM 1719 C C . ALA C 1 17 ? 32.415 14.104 -35.720 1.00 42.81 17 ALA G C 1
ATOM 1720 O O . ALA C 1 17 ? 33.633 14.157 -35.517 1.00 45.17 17 ALA G O 1
ATOM 1722 N N . ILE C 1 18 ? 31.802 14.926 -36.576 1.00 41.70 18 ILE G N 1
ATOM 1723 C CA . ILE C 1 18 ? 32.567 15.925 -37.316 1.00 52.41 18 ILE G CA 1
ATOM 1724 C C . ILE C 1 18 ? 32.892 17.144 -36.465 1.00 51.67 18 ILE G C 1
ATOM 1725 O O . ILE C 1 18 ? 33.831 17.881 -36.788 1.00 60.70 18 ILE G O 1
ATOM 1730 N N . ALA C 1 19 ? 32.133 17.393 -35.398 1.00 48.82 19 ALA G N 1
ATOM 1731 C CA . ALA C 1 19 ? 32.464 18.493 -34.503 1.00 46.43 19 ALA G CA 1
ATOM 1732 C C . ALA C 1 19 ? 33.506 18.098 -33.466 1.00 40.40 19 ALA G C 1
ATOM 1733 O O . ALA C 1 19 ? 34.139 18.980 -32.877 1.00 54.90 19 ALA G O 1
ATOM 1735 N N . LEU C 1 20 ? 33.691 16.797 -33.227 1.00 47.05 20 LEU G N 1
ATOM 1736 C CA . LEU C 1 20 ? 34.716 16.353 -32.288 1.00 39.95 20 LEU G CA 1
ATOM 1737 C C . LEU C 1 20 ? 36.112 16.594 -32.839 1.00 51.59 20 LEU G C 1
ATOM 1738 O O . LEU C 1 20 ? 37.035 16.896 -32.076 1.00 65.46 20 LEU G O 1
ATOM 1743 N N . LYS C 1 21 ? 36.282 16.469 -34.155 1.00 44.97 21 LYS G N 1
ATOM 1744 C CA . LYS C 1 21 ? 37.559 16.796 -34.774 1.00 57.86 21 LYS G CA 1
ATOM 1745 C C . LYS C 1 21 ? 37.736 18.299 -34.946 1.00 64.24 21 LYS G C 1
ATOM 1746 O O . LYS C 1 21 ? 38.865 18.795 -34.873 1.00 65.28 21 LYS G O 1
ATOM 1752 N N . TYR C 1 22 ? 36.645 19.038 -35.167 1.00 54.49 22 TYR G N 1
ATOM 1753 C CA . TYR C 1 22 ? 36.738 20.492 -35.190 1.00 48.26 22 TYR G CA 1
ATOM 1754 C C . TYR C 1 22 ? 36.942 21.081 -33.803 1.00 60.52 22 TYR G C 1
ATOM 1755 O O . TYR C 1 22 ? 37.263 22.269 -33.692 1.00 63.18 22 TYR G O 1
ATOM 1764 N N . SER C 1 23 ? 36.754 20.288 -32.756 1.00 56.62 23 SER G N 1
ATOM 1765 C CA . SER C 1 23 ? 37.309 20.590 -31.449 1.00 49.64 23 SER G CA 1
ATOM 1766 C C . SER C 1 23 ? 38.683 19.949 -31.338 1.00 63.11 23 SER G C 1
ATOM 1767 O O . SER C 1 23 ? 38.965 18.929 -31.972 1.00 79.68 23 SER G O 1
ATOM 1770 N N . ASN C 1 24 ? 39.548 20.562 -30.536 1.00 54.54 24 ASN G N 1
ATOM 1771 C CA . ASN C 1 24 ? 40.838 19.944 -30.258 1.00 59.61 24 ASN G CA 1
ATOM 1772 C C . ASN C 1 24 ? 40.649 18.870 -29.195 1.00 61.79 24 ASN G C 1
ATOM 1773 O O . ASN C 1 24 ? 39.689 18.094 -29.260 1.00 77.97 24 ASN G O 1
ATOM 1778 N N . GLY C 1 25 ? 41.537 18.815 -28.206 1.00 53.62 25 GLY G N 1
ATOM 1779 C CA . GLY C 1 25 ? 41.375 17.861 -27.126 1.00 51.65 25 GLY G CA 1
ATOM 1780 C C . GLY C 1 25 ? 40.170 18.160 -26.257 1.00 57.47 25 GLY G C 1
ATOM 1781 O O . GLY C 1 25 ? 40.294 18.267 -25.032 1.00 72.30 25 GLY G O 1
ATOM 1782 N N . PHE C 1 26 ? 38.996 18.286 -26.886 1.00 52.74 26 PHE G N 1
ATOM 1783 C CA . PHE C 1 26 ? 37.769 18.718 -26.215 1.00 43.22 26 PHE G CA 1
ATOM 1784 C C . PHE C 1 26 ? 37.954 20.097 -25.585 1.00 56.74 26 PHE G C 1
ATOM 1785 O O . PHE C 1 26 ? 37.528 20.347 -24.456 1.00 56.50 26 PHE G O 1
ATOM 1793 N N . THR C 1 27 ? 38.595 21.006 -26.327 1.00 64.93 27 THR G N 1
ATOM 1794 C CA . THR C 1 27 ? 38.986 22.302 -25.789 1.00 46.84 27 THR G CA 1
ATOM 1795 C C . THR C 1 27 ? 38.405 23.503 -26.524 1.00 40.08 27 THR G C 1
ATOM 1796 O O . THR C 1 27 ? 38.349 24.584 -25.931 1.00 49.17 27 THR G O 1
ATOM 1800 N N . ARG C 1 28 ? 37.985 23.362 -27.780 1.00 36.36 28 ARG G N 1
ATOM 1801 C CA . ARG C 1 28 ? 37.305 24.452 -28.472 1.00 36.84 28 ARG G CA 1
ATOM 1802 C C . ARG C 1 28 ? 35.846 24.484 -28.036 1.00 41.38 28 ARG G C 1
ATOM 1803 O O . ARG C 1 28 ? 35.112 23.515 -28.256 1.00 57.52 28 ARG G O 1
ATOM 1811 N N . LEU C 1 29 ? 35.424 25.600 -27.436 1.00 44.16 29 LEU G N 1
ATOM 1812 C CA . LEU C 1 29 ? 34.112 25.707 -26.801 1.00 35.62 29 LEU G CA 1
ATOM 1813 C C . LEU C 1 29 ? 32.971 25.281 -27.717 1.00 35.12 29 LEU G C 1
ATOM 1814 O O . LEU C 1 29 ? 32.324 24.261 -27.461 1.00 44.82 29 LEU G O 1
ATOM 1819 N N . ILE C 1 30 ? 32.713 26.051 -28.779 1.00 46.15 30 ILE G N 1
ATOM 1820 C CA . ILE C 1 30 ? 31.577 25.746 -29.652 1.00 41.32 30 ILE G CA 1
ATOM 1821 C C . ILE C 1 30 ? 31.667 24.342 -30.240 1.00 47.53 30 ILE G C 1
ATOM 1822 O O . ILE C 1 30 ? 30.669 23.605 -30.170 1.00 42.65 30 ILE G O 1
ATOM 1827 N N . PRO C 1 31 ? 32.796 23.900 -30.813 1.00 40.75 31 PRO G N 1
ATOM 1828 C CA . PRO C 1 31 ? 32.850 22.502 -31.271 1.00 36.15 31 PRO G CA 1
ATOM 1829 C C . PRO C 1 31 ? 32.658 21.493 -30.151 1.00 48.72 31 PRO G C 1
ATOM 1830 O O . PRO C 1 31 ? 31.996 20.471 -30.363 1.00 66.20 31 PRO G O 1
ATOM 1834 N N . SER C 1 32 ? 33.202 21.751 -28.957 1.00 40.54 32 SER G N 1
ATOM 1835 C CA . SER C 1 32 ? 33.008 20.819 -27.848 1.00 35.70 32 SER G CA 1
ATOM 1836 C C . SER C 1 32 ? 31.553 20.786 -27.397 1.00 38.78 32 SER G C 1
ATOM 1837 O O . SER C 1 32 ? 31.047 19.731 -26.997 1.00 47.38 32 SER G O 1
ATOM 1840 N N . MET C 1 33 ? 30.865 21.929 -27.449 1.00 38.93 33 MET G N 1
ATOM 1841 C CA . MET C 1 33 ? 29.461 21.959 -27.049 1.00 34.71 33 MET G CA 1
ATOM 1842 C C . MET C 1 33 ? 28.580 21.248 -28.069 1.00 39.05 33 MET G C 1
ATOM 1843 O O . MET C 1 33 ? 27.622 20.561 -27.696 1.00 29.30 33 MET G O 1
ATOM 1848 N N . ILE C 1 34 ? 28.887 21.404 -29.361 1.00 41.57 34 ILE G N 1
ATOM 1849 C CA . ILE C 1 34 ? 28.124 20.713 -30.397 1.00 42.40 34 ILE G CA 1
ATOM 1850 C C . ILE C 1 34 ? 28.216 19.205 -30.208 1.00 41.07 34 ILE G C 1
ATOM 1851 O O . ILE C 1 34 ? 27.214 18.487 -30.318 1.00 45.65 34 ILE G O 1
ATOM 1856 N N . THR C 1 35 ? 29.417 18.703 -29.911 1.00 29.97 35 THR G N 1
ATOM 1857 C CA . THR C 1 35 ? 29.596 17.268 -29.707 1.00 27.09 35 THR G CA 1
ATOM 1858 C C . THR C 1 35 ? 28.769 16.771 -28.532 1.00 29.74 35 THR G C 1
ATOM 1859 O O . THR C 1 35 ? 28.039 15.780 -28.644 1.00 45.18 35 THR G O 1
ATOM 1863 N N . LEU C 1 36 ? 28.882 17.448 -27.388 1.00 40.79 36 LEU G N 1
ATOM 1864 C CA . LEU C 1 36 ? 28.203 16.989 -26.183 1.00 28.93 36 LEU G CA 1
ATOM 1865 C C . LEU C 1 36 ? 26.691 17.006 -26.367 1.00 27.39 36 LEU G C 1
ATOM 1866 O O . LEU C 1 36 ? 26.000 16.043 -26.016 1.00 37.61 36 LEU G O 1
ATOM 1871 N N . ILE C 1 37 ? 26.159 18.094 -26.927 1.00 28.66 37 ILE G N 1
ATOM 1872 C CA . ILE C 1 37 ? 24.735 18.137 -27.241 1.00 35.58 37 ILE G CA 1
ATOM 1873 C C . ILE C 1 37 ? 24.406 17.137 -28.342 1.00 41.77 37 ILE G C 1
ATOM 1874 O O . ILE C 1 37 ? 23.357 16.482 -28.312 1.00 37.31 37 ILE G O 1
ATOM 1879 N N . GLY C 1 38 ? 25.301 16.992 -29.322 1.00 40.22 38 GLY G N 1
ATOM 1880 C CA . GLY C 1 38 ? 25.077 16.017 -30.377 1.00 23.83 38 GLY G CA 1
ATOM 1881 C C . GLY C 1 38 ? 25.053 14.590 -29.862 1.00 35.59 38 GLY G C 1
ATOM 1882 O O . GLY C 1 38 ? 24.240 13.775 -30.304 1.00 44.30 38 GLY G O 1
ATOM 1883 N N . MET C 1 39 ? 25.946 14.267 -28.921 1.00 40.61 39 MET G N 1
ATOM 1884 C CA . MET C 1 39 ? 25.946 12.934 -28.325 1.00 26.61 39 MET G CA 1
ATOM 1885 C C . MET C 1 39 ? 24.675 12.695 -27.520 1.00 27.07 39 MET G C 1
ATOM 1886 O O . MET C 1 39 ? 23.971 11.702 -27.735 1.00 43.20 39 MET G O 1
ATOM 1891 N N . LEU C 1 40 ? 24.366 13.603 -26.589 1.00 24.33 40 LEU G N 1
ATOM 1892 C CA . LEU C 1 40 ? 23.190 13.432 -25.740 1.00 32.71 40 LEU G CA 1
ATOM 1893 C C . LEU C 1 40 ? 21.920 13.300 -26.571 1.00 30.78 40 LEU G C 1
ATOM 1894 O O . LEU C 1 40 ? 21.021 12.528 -26.223 1.00 33.76 40 LEU G O 1
ATOM 1899 N N . ILE C 1 41 ? 21.832 14.038 -27.680 1.00 26.48 41 ILE G N 1
ATOM 1900 C CA . ILE C 1 41 ? 20.671 13.915 -28.555 1.00 31.46 41 ILE G CA 1
ATOM 1901 C C . ILE C 1 41 ? 20.713 12.598 -29.320 1.00 40.05 41 ILE G C 1
ATOM 1902 O O . ILE C 1 41 ? 19.699 11.897 -29.430 1.00 43.36 41 ILE G O 1
ATOM 1907 N N . SER C 1 42 ? 21.883 12.235 -29.854 1.00 39.46 42 SER G N 1
ATOM 1908 C CA . SER C 1 42 ? 21.993 10.997 -30.622 1.00 36.72 42 SER G CA 1
ATOM 1909 C C . SER C 1 42 ? 21.697 9.779 -29.756 1.00 30.58 42 SER G C 1
ATOM 1910 O O . SER C 1 42 ? 21.052 8.827 -30.211 1.00 36.32 42 SER G O 1
ATOM 1913 N N . PHE C 1 43 ? 22.154 9.792 -28.503 1.00 34.53 43 PHE G N 1
ATOM 1914 C CA . PHE C 1 43 ? 21.918 8.661 -27.614 1.00 28.39 43 PHE G CA 1
ATOM 1915 C C . PHE C 1 43 ? 20.512 8.672 -27.027 1.00 32.20 43 PHE G C 1
ATOM 1916 O O . PHE C 1 43 ? 19.936 7.602 -26.798 1.00 34.37 43 PHE G O 1
ATOM 1924 N N . TYR C 1 44 ? 19.946 9.855 -26.777 1.00 31.22 44 TYR G N 1
ATOM 1925 C CA . TYR C 1 44 ? 18.574 9.925 -26.283 1.00 26.08 44 TYR G CA 1
ATOM 1926 C C . TYR C 1 44 ? 17.590 9.421 -27.330 1.00 33.96 44 TYR G C 1
ATOM 1927 O O . TYR C 1 44 ? 16.725 8.588 -27.034 1.00 51.01 44 TYR G O 1
ATOM 1936 N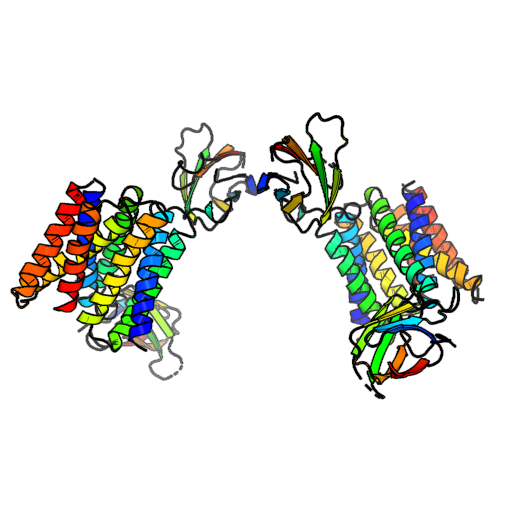 N . LEU C 1 45 ? 17.702 9.927 -28.560 1.00 35.30 45 LEU G N 1
ATOM 1937 C CA . LEU C 1 45 ? 16.807 9.490 -29.626 1.00 33.33 45 LEU G CA 1
ATOM 1938 C C . LEU C 1 45 ? 16.972 8.003 -29.908 1.00 30.22 45 LEU G C 1
ATOM 1939 O O . LEU C 1 45 ? 15.992 7.304 -30.193 1.00 28.37 45 LEU G O 1
ATOM 1944 N N . LEU C 1 46 ? 18.206 7.500 -29.831 1.00 33.41 46 LEU G N 1
ATOM 1945 C CA . LEU C 1 46 ? 18.439 6.075 -30.036 1.00 26.16 46 LEU G CA 1
ATOM 1946 C C . LEU C 1 46 ? 17.727 5.243 -28.976 1.00 36.84 46 LEU G C 1
ATOM 1947 O O . LEU C 1 46 ? 17.170 4.182 -29.280 1.00 36.96 46 LEU G O 1
ATOM 1952 N N . SER C 1 47 ? 17.730 5.712 -27.727 1.00 43.25 47 SER G N 1
ATOM 1953 C CA . SER C 1 47 ? 17.054 4.979 -26.661 1.00 29.27 47 SER G CA 1
ATOM 1954 C C . SER C 1 47 ? 15.548 4.944 -26.881 1.00 34.70 47 SER G C 1
ATOM 1955 O O . SER C 1 47 ? 14.902 3.921 -26.626 1.00 47.70 47 SER G O 1
ATOM 1958 N N . GLN C 1 48 ? 14.971 6.056 -27.341 1.00 40.85 48 GLN G N 1
ATOM 1959 C CA . GLN C 1 48 ? 13.536 6.092 -27.605 1.00 35.65 48 GLN G CA 1
ATOM 1960 C C . GLN C 1 48 ? 13.160 5.110 -28.706 1.00 33.52 48 GLN G C 1
ATOM 1961 O O . GLN C 1 48 ? 12.193 4.351 -28.574 1.00 43.49 48 GLN G O 1
ATOM 1967 N N . ALA C 1 49 ? 13.925 5.107 -29.800 1.00 43.01 49 ALA G N 1
ATOM 1968 C CA . ALA C 1 49 ? 13.617 4.226 -30.921 1.00 28.96 49 ALA G CA 1
ATOM 1969 C C . ALA C 1 49 ? 13.694 2.757 -30.525 1.00 26.95 49 ALA G C 1
ATOM 1970 O O . ALA C 1 49 ? 12.929 1.936 -31.043 1.00 55.28 49 ALA G O 1
ATOM 1972 N N . THR C 1 50 ? 14.598 2.406 -29.608 1.00 24.53 50 THR G N 1
ATOM 1973 C CA . THR C 1 50 ? 14.727 1.018 -29.178 1.00 36.47 50 THR G CA 1
ATOM 1974 C C . THR C 1 50 ? 13.578 0.559 -28.290 1.00 50.60 50 THR G C 1
ATOM 1975 O O . THR C 1 50 ? 13.544 -0.621 -27.924 1.00 62.87 50 THR G O 1
ATOM 1979 N N . LYS C 1 51 ? 12.644 1.441 -27.930 1.00 32.24 51 LYS G N 1
ATOM 1980 C CA . LYS C 1 51 ? 11.480 1.003 -27.170 1.00 34.42 51 LYS G CA 1
ATOM 1981 C C . LYS C 1 51 ? 10.484 0.247 -28.040 1.00 41.67 51 LYS G C 1
ATOM 1982 O O . LYS C 1 51 ? 9.828 -0.682 -27.558 1.00 46.94 51 LYS G O 1
ATOM 1988 N N . THR C 1 52 ? 10.365 0.620 -29.315 1.00 38.88 52 THR G N 1
ATOM 1989 C CA . THR C 1 52 ? 9.446 -0.035 -30.235 1.00 31.13 52 THR G CA 1
ATOM 1990 C C . THR C 1 52 ? 10.147 -0.804 -31.344 1.00 31.38 52 THR G C 1
ATOM 1991 O O . THR C 1 52 ? 9.488 -1.573 -32.051 1.00 44.18 52 THR G O 1
ATOM 1995 N N . LEU C 1 53 ? 11.454 -0.619 -31.518 1.00 29.25 53 LEU G N 1
ATOM 1996 C CA . LEU C 1 53 ? 12.188 -1.233 -32.608 1.00 42.59 53 LEU G CA 1
ATOM 1997 C C . LEU C 1 53 ? 13.231 -2.207 -32.073 1.00 32.61 53 LEU G C 1
ATOM 1998 O O . LEU C 1 53 ? 13.739 -2.029 -30.960 1.00 29.10 53 LEU G O 1
ATOM 2003 N N . PRO C 1 54 ? 13.561 -3.250 -32.836 1.00 28.67 54 PRO G N 1
ATOM 2004 C CA . PRO C 1 54 ? 14.588 -4.198 -32.388 1.00 34.73 54 PRO G CA 1
ATOM 2005 C C . PRO C 1 54 ? 15.921 -3.503 -32.155 1.00 37.11 54 PRO G C 1
ATOM 2006 O O . PRO C 1 54 ? 16.241 -2.496 -32.789 1.00 32.27 54 PRO G O 1
ATOM 2010 N N . ILE C 1 55 ? 16.704 -4.056 -31.226 1.00 42.73 55 ILE G N 1
ATOM 2011 C CA . ILE C 1 55 ? 17.989 -3.446 -30.898 1.00 32.92 55 ILE G CA 1
ATOM 2012 C C . ILE C 1 55 ? 18.988 -3.658 -32.030 1.00 44.75 55 ILE G C 1
ATOM 2013 O O . ILE C 1 55 ? 19.775 -2.760 -32.356 1.00 44.33 55 ILE G O 1
ATOM 2018 N N . GLY C 1 56 ? 18.965 -4.835 -32.660 1.00 34.78 56 GLY G N 1
ATOM 2019 C CA . GLY C 1 56 ? 19.890 -5.100 -33.748 1.00 27.99 56 GLY G CA 1
ATOM 2020 C C . GLY C 1 56 ? 19.606 -4.277 -34.987 1.00 37.42 56 GLY G C 1
ATOM 2021 O O . GLY C 1 56 ? 20.528 -3.939 -35.735 1.00 44.21 56 GLY G O 1
ATOM 2022 N N . THR C 1 57 ? 18.336 -3.943 -35.223 1.00 30.80 57 THR G N 1
ATOM 2023 C CA . THR C 1 57 ? 17.980 -3.123 -36.375 1.00 24.31 57 THR G CA 1
ATOM 2024 C C . THR C 1 57 ? 18.203 -1.641 -36.092 1.00 28.46 57 THR G C 1
ATOM 2025 O O . THR C 1 57 ? 18.649 -0.899 -36.974 1.00 40.51 57 THR G O 1
ATOM 2029 N N . ALA C 1 58 ? 17.912 -1.198 -34.868 1.00 29.48 58 ALA G N 1
ATOM 2030 C CA . ALA C 1 58 ? 18.151 0.197 -34.512 1.00 27.25 58 ALA G CA 1
ATOM 2031 C C . ALA C 1 58 ? 19.640 0.518 -34.533 1.00 26.07 58 ALA G C 1
ATOM 2032 O O . ALA C 1 58 ? 20.061 1.508 -35.140 1.00 27.99 58 ALA G O 1
ATOM 2034 N N . TYR C 1 59 ? 20.454 -0.318 -33.882 1.00 25.38 59 TYR G N 1
ATOM 2035 C CA . TYR C 1 59 ? 21.892 -0.072 -33.841 1.00 23.08 59 TYR G CA 1
ATOM 2036 C C . TYR C 1 59 ? 22.497 -0.077 -35.241 1.00 30.02 59 TYR G C 1
ATOM 2037 O O . TYR C 1 59 ? 23.385 0.729 -35.542 1.00 39.14 59 TYR G O 1
ATOM 2046 N N . ALA C 1 60 ? 22.038 -0.983 -36.107 1.00 28.88 60 ALA G N 1
ATOM 2047 C CA . ALA C 1 60 ? 22.637 -1.103 -37.433 1.00 26.70 60 ALA G CA 1
ATOM 2048 C C . ALA C 1 60 ? 22.299 0.096 -38.309 1.00 27.06 60 ALA G C 1
ATOM 2049 O O . ALA C 1 60 ? 23.161 0.602 -39.037 1.00 40.59 60 ALA G O 1
ATOM 2051 N N . ILE C 1 61 ? 21.052 0.564 -38.256 1.00 18.81 61 ILE G N 1
ATOM 2052 C CA . ILE C 1 61 ? 20.662 1.721 -39.056 1.00 10.76 61 ILE G CA 1
ATOM 2053 C C . ILE C 1 61 ? 21.232 3.000 -38.456 1.00 20.63 61 ILE G C 1
ATOM 2054 O O . ILE C 1 61 ? 21.705 3.885 -39.181 1.00 37.32 61 ILE G O 1
ATOM 2059 N N . TRP C 1 62 ? 21.200 3.116 -37.126 1.00 28.50 62 TRP G N 1
ATOM 2060 C CA . TRP C 1 62 ? 21.809 4.257 -36.446 1.00 22.52 62 TRP G CA 1
ATOM 2061 C C . TRP C 1 62 ? 23.274 4.408 -36.836 1.00 24.46 62 TRP G C 1
ATOM 2062 O O . TRP C 1 62 ? 23.736 5.509 -37.156 1.00 31.56 62 TRP G O 1
ATOM 2073 N N . THR C 1 63 ? 24.018 3.299 -36.826 1.00 28.58 63 THR G N 1
ATOM 2074 C CA . THR C 1 63 ? 25.397 3.329 -37.299 1.00 27.48 63 THR G CA 1
ATOM 2075 C C . THR C 1 63 ? 25.460 3.635 -38.791 1.00 35.04 63 THR G C 1
ATOM 2076 O O . THR C 1 63 ? 26.293 4.434 -39.234 1.00 39.33 63 THR G O 1
ATOM 2080 N N . GLY C 1 64 ? 24.577 3.016 -39.579 1.00 26.87 64 GLY G N 1
ATOM 2081 C CA . GLY C 1 64 ? 24.619 3.208 -41.022 1.00 17.65 64 GLY G CA 1
ATOM 2082 C C . GLY C 1 64 ? 24.437 4.657 -41.428 1.00 31.19 64 GLY G C 1
ATOM 2083 O O . GLY C 1 64 ? 25.158 5.170 -42.287 1.00 49.50 64 GLY G O 1
ATOM 2084 N N . ILE C 1 65 ? 23.465 5.336 -40.816 1.00 27.60 65 ILE G N 1
ATOM 2085 C CA . ILE C 1 65 ? 23.251 6.751 -41.107 1.00 24.18 65 ILE G CA 1
ATOM 2086 C C . ILE C 1 65 ? 24.472 7.566 -40.705 1.00 34.16 65 ILE G C 1
ATOM 2087 O O . ILE C 1 65 ? 24.890 8.483 -41.422 1.00 44.40 65 ILE G O 1
ATOM 2092 N N . GLY C 1 66 ? 25.062 7.246 -39.551 1.00 37.16 66 GLY G N 1
ATOM 2093 C CA . GLY C 1 66 ? 26.291 7.912 -39.156 1.00 37.40 66 GLY G CA 1
ATOM 2094 C C . GLY C 1 66 ? 27.422 7.664 -40.136 1.00 36.73 66 GLY G C 1
ATOM 2095 O O . GLY C 1 66 ? 28.244 8.548 -40.388 1.00 43.36 66 GLY G O 1
ATOM 2096 N N . ALA C 1 67 ? 27.474 6.460 -40.708 1.00 45.66 67 ALA G N 1
ATOM 2097 C CA . ALA C 1 67 ? 28.491 6.160 -41.710 1.00 42.16 67 ALA G CA 1
ATOM 2098 C C . ALA C 1 67 ? 28.189 6.870 -43.024 1.00 45.55 67 ALA G C 1
ATOM 2099 O O . ALA C 1 67 ? 29.066 7.520 -43.604 1.00 43.05 67 ALA G O 1
ATOM 2101 N N . LEU C 1 68 ? 26.949 6.758 -43.507 1.00 53.73 68 LEU G N 1
ATOM 2102 C CA . LEU C 1 68 ? 26.578 7.417 -44.755 1.00 43.70 68 LEU G CA 1
ATOM 2103 C C . LEU C 1 68 ? 26.707 8.930 -44.639 1.00 49.30 68 LEU G C 1
ATOM 2104 O O . LEU C 1 68 ? 27.152 9.597 -45.580 1.00 52.18 68 LEU G O 1
ATOM 2109 N N . GLY C 1 69 ? 26.332 9.489 -43.487 1.00 47.61 69 GLY G N 1
ATOM 2110 C CA . GLY C 1 69 ? 26.475 10.921 -43.287 1.00 54.55 69 GLY G CA 1
ATOM 2111 C C . GLY C 1 69 ? 27.919 11.373 -43.213 1.00 44.94 69 GLY G C 1
ATOM 2112 O O . GLY C 1 69 ? 28.242 12.493 -43.616 1.00 54.05 69 GLY G O 1
ATOM 2113 N N . ALA C 1 70 ? 28.805 10.517 -42.697 1.00 35.49 70 ALA G N 1
ATOM 2114 C CA . ALA C 1 70 ? 30.223 10.859 -42.659 1.00 41.57 70 ALA G CA 1
ATOM 2115 C C . ALA C 1 70 ? 30.830 10.840 -44.055 1.00 53.93 70 ALA G C 1
ATOM 2116 O O . ALA C 1 70 ? 31.661 11.692 -44.389 1.00 59.38 70 ALA G O 1
ATOM 2118 N N . VAL C 1 71 ? 30.428 9.874 -44.883 1.00 51.80 71 VAL G N 1
ATOM 2119 C CA . VAL C 1 71 ? 30.917 9.821 -46.257 1.00 43.07 71 VAL G CA 1
ATOM 2120 C C . VAL C 1 71 ? 30.367 10.992 -47.061 1.00 43.25 71 VAL G C 1
ATOM 2121 O O . VAL C 1 71 ? 31.102 11.659 -47.799 1.00 53.31 71 VAL G O 1
ATOM 2125 N N . ILE C 1 72 ? 29.064 11.259 -46.929 1.00 50.63 72 ILE G N 1
ATOM 2126 C CA . ILE C 1 72 ? 28.451 12.374 -47.648 1.00 45.38 72 ILE G CA 1
ATOM 2127 C C . ILE C 1 72 ? 29.112 13.688 -47.251 1.00 55.51 72 ILE G C 1
ATOM 2128 O O . ILE C 1 72 ? 29.475 14.505 -48.106 1.00 59.58 72 ILE G O 1
ATOM 2133 N N . CYS C 1 73 ? 29.286 13.909 -45.945 1.00 50.78 73 CYS G N 1
ATOM 2134 C CA . CYS C 1 73 ? 29.968 15.117 -45.493 1.00 55.46 73 CYS G CA 1
ATOM 2135 C C . CYS C 1 73 ? 31.439 15.103 -45.890 1.00 60.76 73 CYS G C 1
ATOM 2136 O O . CYS C 1 73 ? 32.010 16.152 -46.209 1.00 65.44 73 CYS G O 1
ATOM 2139 N N . GLY C 1 74 ? 32.067 13.926 -45.879 1.00 58.14 74 GLY G N 1
ATOM 2140 C CA . GLY C 1 74 ? 33.463 13.844 -46.279 1.00 64.58 74 GLY G CA 1
ATOM 2141 C C . GLY C 1 74 ? 33.677 14.220 -47.732 1.00 69.29 74 GLY G C 1
ATOM 2142 O O . GLY C 1 74 ? 34.629 14.929 -48.067 1.00 70.40 74 GLY G O 1
ATOM 2143 N N . ILE C 1 75 ? 32.793 13.755 -48.616 1.00 76.96 75 ILE G N 1
ATOM 2144 C CA . ILE C 1 75 ? 32.918 14.086 -50.032 1.00 69.97 75 ILE G CA 1
ATOM 2145 C C . ILE C 1 75 ? 32.601 15.557 -50.269 1.00 76.39 75 ILE G C 1
ATOM 2146 O O . ILE C 1 75 ? 33.258 16.227 -51.076 1.00 82.56 75 ILE G O 1
ATOM 2151 N N . ILE C 1 76 ? 31.609 16.087 -49.562 1.00 78.09 76 ILE G N 1
ATOM 2152 C CA . ILE C 1 76 ? 31.113 17.433 -49.834 1.00 81.52 76 ILE G CA 1
ATOM 2153 C C . ILE C 1 76 ? 31.875 18.483 -49.033 1.00 71.92 76 ILE G C 1
ATOM 2154 O O . ILE C 1 76 ? 32.281 19.514 -49.574 1.00 81.10 76 ILE G O 1
ATOM 2159 N N . PHE C 1 77 ? 32.097 18.241 -47.739 1.00 68.07 77 PHE G N 1
ATOM 2160 C CA . PHE C 1 77 ? 32.723 19.221 -46.858 1.00 67.97 77 PHE G CA 1
ATOM 2161 C C . PHE C 1 77 ? 34.171 18.875 -46.520 1.00 87.24 77 PHE G C 1
ATOM 2162 O O . PHE C 1 77 ? 34.651 19.230 -45.438 1.00 100.61 77 PHE G O 1
ATOM 2170 N N . PHE C 1 78 ? 34.885 18.194 -47.420 1.00 81.57 78 PHE G N 1
ATOM 2171 C CA . PHE C 1 78 ? 36.273 17.838 -47.142 1.00 80.37 78 PHE G CA 1
ATOM 2172 C C . PHE C 1 78 ? 37.036 17.467 -48.411 1.00 87.95 78 PHE G C 1
ATOM 2173 O O . PHE C 1 78 ? 38.251 17.250 -48.362 1.00 104.21 78 PHE G O 1
ATOM 2181 N N . LYS C 1 79 ? 36.339 17.406 -49.549 1.00 91.82 79 LYS G N 1
ATOM 2182 C CA . LYS C 1 79 ? 36.946 17.012 -50.818 1.00 94.95 79 LYS G CA 1
ATOM 2183 C C . LYS C 1 79 ? 37.544 15.614 -50.707 1.00 91.05 79 LYS G C 1
ATOM 2184 O O . LYS C 1 79 ? 38.766 15.460 -50.606 1.00 80.04 79 LYS G O 1
ATOM 2190 N N . GLU C 1 80 ? 36.688 14.587 -50.729 1.00 88.21 80 GLU G N 1
ATOM 2191 C CA . GLU C 1 80 ? 37.054 13.194 -50.521 1.00 83.97 80 GLU G CA 1
ATOM 2192 C C . GLU C 1 80 ? 37.024 12.419 -51.833 1.00 71.92 80 GLU G C 1
ATOM 2193 O O . GLU C 1 80 ? 36.123 12.630 -52.654 1.00 71.63 80 GLU G O 1
ATOM 2199 N N . PRO C 1 81 ? 37.993 11.522 -52.065 1.00 59.79 81 PRO G N 1
ATOM 2200 C CA . PRO C 1 81 ? 37.976 10.721 -53.298 1.00 68.17 81 PRO G CA 1
ATOM 2201 C C . PRO C 1 81 ? 36.774 9.795 -53.382 1.00 61.49 81 PRO G C 1
ATOM 2202 O O . PRO C 1 81 ? 36.671 8.820 -52.631 1.00 57.69 81 PRO G O 1
ATOM 2206 N N . LEU C 1 82 ? 35.857 10.096 -54.299 1.00 53.74 82 LEU G N 1
ATOM 2207 C CA . LEU C 1 82 ? 34.678 9.264 -54.516 1.00 45.35 82 LEU G CA 1
ATOM 2208 C C . LEU C 1 82 ? 35.089 8.028 -55.307 1.00 47.00 82 LEU G C 1
ATOM 2209 O O . LEU C 1 82 ? 35.486 8.129 -56.472 1.00 66.81 82 LEU G O 1
ATOM 2214 N N . THR C 1 83 ? 34.998 6.863 -54.675 1.00 46.12 83 THR G N 1
ATOM 2215 C CA . THR C 1 83 ? 35.400 5.602 -55.276 1.00 34.49 83 THR G CA 1
ATOM 2216 C C . THR C 1 83 ? 34.185 4.878 -55.842 1.00 37.54 83 THR G C 1
ATOM 2217 O O . THR C 1 83 ? 33.069 5.011 -55.334 1.00 52.51 83 THR G O 1
ATOM 2221 N N . ALA C 1 84 ? 34.410 4.118 -56.917 1.00 50.07 84 ALA G N 1
ATOM 2222 C CA . ALA C 1 84 ? 33.380 3.200 -57.392 1.00 47.58 84 ALA G CA 1
ATOM 2223 C C . ALA C 1 84 ? 33.025 2.175 -56.324 1.00 40.63 84 ALA G C 1
ATOM 2224 O O . ALA C 1 84 ? 31.865 1.758 -56.222 1.00 48.02 84 ALA G O 1
ATOM 2226 N N . LEU C 1 85 ? 34.006 1.769 -55.515 1.00 39.45 85 LEU G N 1
ATOM 2227 C CA . LEU C 1 85 ? 33.738 0.849 -54.415 1.00 31.94 85 LEU G CA 1
ATOM 2228 C C . LEU C 1 85 ? 32.878 1.511 -53.346 1.00 41.40 85 LEU G C 1
ATOM 2229 O O . LEU C 1 85 ? 31.901 0.924 -52.870 1.00 45.39 85 LEU G O 1
ATOM 2234 N N . ARG C 1 86 ? 33.233 2.735 -52.947 1.00 44.72 86 ARG G N 1
ATOM 2235 C CA . ARG C 1 86 ? 32.450 3.428 -51.929 1.00 37.90 86 ARG G CA 1
ATOM 2236 C C . ARG C 1 86 ? 31.031 3.701 -52.407 1.00 41.51 86 ARG G C 1
ATOM 2237 O O . ARG C 1 86 ? 30.112 3.815 -51.587 1.00 51.02 86 ARG G O 1
ATOM 2245 N N . ILE C 1 87 ? 30.828 3.796 -53.722 1.00 46.15 87 ILE G N 1
ATOM 2246 C CA . ILE C 1 87 ? 29.483 4.000 -54.249 1.00 46.53 87 ILE G CA 1
ATOM 2247 C C . ILE C 1 87 ? 28.639 2.745 -54.064 1.00 50.40 87 ILE G C 1
ATOM 2248 O O . ILE C 1 87 ? 27.474 2.822 -53.657 1.00 44.65 87 ILE G O 1
ATOM 2253 N N . VAL C 1 88 ? 29.209 1.568 -54.338 1.00 45.55 88 VAL G N 1
ATOM 2254 C CA . VAL C 1 88 ? 28.437 0.342 -54.159 1.00 36.92 88 VAL G CA 1
ATOM 2255 C C . VAL C 1 88 ? 28.277 0.017 -52.678 1.00 35.70 88 VAL G C 1
ATOM 2256 O O . VAL C 1 88 ? 27.275 -0.585 -52.275 1.00 42.20 88 VAL G O 1
ATOM 2260 N N . PHE C 1 89 ? 29.239 0.418 -51.841 1.00 46.36 89 PHE G N 1
ATOM 2261 C CA . PHE C 1 89 ? 29.076 0.236 -50.402 1.00 29.76 89 PHE G CA 1
ATOM 2262 C C . PHE C 1 89 ? 27.995 1.159 -49.854 1.00 27.32 89 PHE G C 1
ATOM 2263 O O . PHE C 1 89 ? 27.243 0.776 -48.950 1.00 34.97 89 PHE G O 1
ATOM 2271 N N . MET C 1 90 ? 27.902 2.379 -50.388 1.00 45.57 90 MET G N 1
ATOM 2272 C CA . MET C 1 90 ? 26.786 3.251 -50.039 1.00 28.41 90 MET G CA 1
ATOM 2273 C C . MET C 1 90 ? 25.469 2.706 -50.573 1.00 32.73 90 MET G C 1
ATOM 2274 O O . MET C 1 90 ? 24.424 2.876 -49.935 1.00 37.27 90 MET G O 1
ATOM 2279 N N . ILE C 1 91 ? 25.498 2.055 -51.737 1.00 34.82 91 ILE G N 1
ATOM 2280 C CA . ILE C 1 91 ? 24.292 1.425 -52.265 1.00 35.76 91 ILE G CA 1
ATOM 2281 C C . ILE C 1 91 ? 23.880 0.254 -51.383 1.00 42.25 91 ILE G C 1
ATOM 2282 O O . ILE C 1 91 ? 22.706 0.115 -51.024 1.00 48.04 91 ILE G O 1
ATOM 2287 N N . LEU C 1 92 ? 24.842 -0.600 -51.012 1.00 34.07 92 LEU G N 1
ATOM 2288 C CA . LEU C 1 92 ? 24.564 -1.669 -50.056 1.00 23.27 92 LEU G CA 1
ATOM 2289 C C . LEU C 1 92 ? 23.965 -1.116 -48.771 1.00 31.43 92 LEU G C 1
ATOM 2290 O O . LEU C 1 92 ? 23.032 -1.699 -48.205 1.00 32.38 92 LEU G O 1
ATOM 2295 N N . LEU C 1 93 ? 24.494 0.012 -48.296 1.00 33.86 93 LEU G N 1
ATOM 2296 C CA . LEU C 1 93 ? 24.006 0.612 -47.060 1.00 27.87 93 LEU G CA 1
ATOM 2297 C C . LEU C 1 93 ? 22.583 1.129 -47.230 1.00 34.10 93 LEU G C 1
ATOM 2298 O O . LEU C 1 93 ? 21.683 0.774 -46.459 1.00 42.58 93 LEU G O 1
ATOM 2303 N N . LEU C 1 94 ? 22.361 1.979 -48.238 1.00 42.56 94 LEU G N 1
ATOM 2304 C CA . LEU C 1 94 ? 21.016 2.480 -48.502 1.00 40.34 94 LEU G CA 1
ATOM 2305 C C . LEU C 1 94 ? 20.048 1.339 -48.792 1.00 42.19 94 LEU G C 1
ATOM 2306 O O . LEU C 1 94 ? 18.902 1.358 -48.330 1.00 40.37 94 LEU G O 1
ATOM 2311 N N . THR C 1 95 ? 20.493 0.333 -49.549 1.00 34.30 95 THR G N 1
ATOM 2312 C CA . THR C 1 95 ? 19.648 -0.832 -49.796 1.00 36.21 95 THR G CA 1
ATOM 2313 C C . THR C 1 95 ? 19.365 -1.594 -48.508 1.00 32.26 95 THR G C 1
ATOM 2314 O O . THR C 1 95 ? 18.266 -2.133 -48.332 1.00 37.78 95 THR G O 1
ATOM 2318 N N . GLY C 1 96 ? 20.333 -1.637 -47.592 1.00 33.17 96 GLY G N 1
ATOM 2319 C CA . GLY C 1 96 ? 20.113 -2.328 -46.332 1.00 30.45 96 GLY G CA 1
ATOM 2320 C C . GLY C 1 96 ? 19.121 -1.606 -45.438 1.00 36.27 96 GLY G C 1
ATOM 2321 O O . GLY C 1 96 ? 18.206 -2.221 -44.883 1.00 34.90 96 GLY G O 1
ATOM 2322 N N . ILE C 1 97 ? 19.288 -0.290 -45.288 1.00 31.36 97 ILE G N 1
ATOM 2323 C CA . ILE C 1 97 ? 18.395 0.483 -44.428 1.00 32.18 97 ILE G CA 1
ATOM 2324 C C . ILE C 1 97 ? 16.984 0.504 -45.004 1.00 39.64 97 ILE G C 1
ATOM 2325 O O . ILE C 1 97 ? 16.010 0.183 -44.314 1.00 51.34 97 ILE G O 1
ATOM 2330 N N . ILE C 1 98 ? 16.855 0.893 -46.276 1.00 36.84 98 ILE G N 1
ATOM 2331 C CA . ILE C 1 98 ? 15.549 0.910 -46.932 1.00 32.74 98 ILE G CA 1
ATOM 2332 C C . ILE C 1 98 ? 14.911 -0.471 -46.879 1.00 37.49 98 ILE G C 1
ATOM 2333 O O . ILE C 1 98 ? 13.697 -0.608 -46.678 1.00 32.53 98 ILE G O 1
ATOM 2338 N N . GLY C 1 99 ? 15.723 -1.519 -47.039 1.00 37.77 99 GLY G N 1
ATOM 2339 C CA . GLY C 1 99 ? 15.192 -2.869 -47.009 1.00 33.31 99 GLY G CA 1
ATOM 2340 C C . GLY C 1 99 ? 14.713 -3.303 -45.638 1.00 49.42 99 GLY G C 1
ATOM 2341 O O . GLY C 1 99 ? 13.803 -4.130 -45.531 1.00 51.64 99 GLY G O 1
ATOM 2342 N N . LEU C 1 100 ? 15.313 -2.763 -44.575 1.00 49.31 100 LEU G N 1
ATOM 2343 C CA . LEU C 1 100 ? 14.881 -3.122 -43.228 1.00 37.60 100 LEU G CA 1
ATOM 2344 C C . LEU C 1 100 ? 13.566 -2.447 -42.862 1.00 45.37 100 LEU G C 1
ATOM 2345 O O . LEU C 1 100 ? 12.706 -3.064 -42.223 1.00 46.36 100 LEU G O 1
ATOM 2350 N N . LYS C 1 101 ? 13.398 -1.180 -43.250 1.00 51.87 101 LYS G N 1
ATOM 2351 C CA . LYS C 1 101 ? 12.135 -0.491 -43.003 1.00 48.64 101 LYS G CA 1
ATOM 2352 C C . LYS C 1 101 ? 10.977 -1.205 -43.686 1.00 55.66 101 LYS G C 1
ATOM 2353 O O . LYS C 1 101 ? 9.891 -1.340 -43.109 1.00 59.70 101 LYS G O 1
ATOM 2359 N N . ALA C 1 102 ? 11.194 -1.684 -44.910 1.00 53.59 102 ALA G N 1
ATOM 2360 C CA . ALA C 1 102 ? 10.156 -2.333 -45.700 1.00 39.52 102 ALA G CA 1
ATOM 2361 C C . ALA C 1 102 ? 9.885 -3.772 -45.272 1.00 39.79 102 ALA G C 1
ATOM 2362 O O . ALA C 1 102 ? 9.222 -4.504 -46.014 1.00 56.15 102 ALA G O 1
ATOM 2364 N N . THR C 1 103 ? 10.384 -4.198 -44.109 1.00 48.52 103 THR G N 1
ATOM 2365 C CA . THR C 1 103 ? 10.077 -5.514 -43.560 1.00 44.87 103 THR G CA 1
ATOM 2366 C C . THR C 1 103 ? 9.525 -5.394 -42.145 1.00 62.41 103 THR G C 1
ATOM 2367 O O . THR C 1 103 ? 9.654 -6.321 -41.340 1.00 76.59 103 THR G O 1
ATOM 2371 N N . SER C 1 104 ? 8.912 -4.258 -41.829 1.00 73.95 104 SER G N 1
ATOM 2372 C CA . SER C 1 104 ? 8.371 -4.016 -40.497 1.00 69.36 104 SER G CA 1
ATOM 2373 C C . SER C 1 104 ? 7.156 -4.894 -40.224 1.00 73.25 104 SER G C 1
ATOM 2374 O O . SER C 1 104 ? 6.779 -5.107 -39.071 1.00 65.39 104 SER G O 1
ATOM 2377 N N . MET D 1 1 ? 48.862 -7.194 -30.374 1.00 61.16 1 MET B N 1
ATOM 2378 C CA . MET D 1 1 ? 48.077 -7.261 -29.147 1.00 70.28 1 MET B CA 1
ATOM 2379 C C . MET D 1 1 ? 46.893 -6.302 -29.195 1.00 79.21 1 MET B C 1
ATOM 2380 O O . MET D 1 1 ? 45.806 -6.618 -28.710 1.00 74.24 1 MET B O 1
ATOM 2385 N N . ALA D 1 2 ? 47.110 -5.128 -29.793 1.00 89.29 2 ALA B N 1
ATOM 2386 C CA . ALA D 1 2 ? 46.069 -4.109 -29.867 1.00 70.68 2 ALA B CA 1
ATOM 2387 C C . ALA D 1 2 ? 44.844 -4.568 -30.649 1.00 77.84 2 ALA B C 1
ATOM 2388 O O . ALA D 1 2 ? 43.841 -3.846 -30.671 1.00 83.54 2 ALA B O 1
ATOM 2390 N N . TRP D 1 3 ? 44.897 -5.736 -31.290 1.00 75.55 3 TRP B N 1
ATOM 2391 C CA . TRP D 1 3 ? 43.714 -6.270 -31.956 1.00 55.80 3 TRP B CA 1
ATOM 2392 C C . TRP D 1 3 ? 42.740 -6.884 -30.959 1.00 68.47 3 TRP B C 1
ATOM 2393 O O . TRP D 1 3 ? 41.525 -6.699 -31.083 1.00 79.69 3 TRP B O 1
ATOM 2404 N N . LEU D 1 4 ? 43.254 -7.615 -29.965 1.00 72.44 4 LEU B N 1
ATOM 2405 C CA . LEU D 1 4 ? 42.374 -8.268 -29.000 1.00 73.70 4 LEU B CA 1
ATOM 2406 C C . LEU D 1 4 ? 41.588 -7.247 -28.187 1.00 77.41 4 LEU B C 1
ATOM 2407 O O . LEU D 1 4 ? 40.418 -7.474 -27.858 1.00 79.73 4 LEU B O 1
ATOM 2412 N N . ILE D 1 5 ? 42.212 -6.115 -27.849 1.00 70.28 5 ILE B N 1
ATOM 2413 C CA . ILE D 1 5 ? 41.477 -5.070 -27.144 1.00 66.52 5 ILE B CA 1
ATOM 2414 C C . ILE D 1 5 ? 40.435 -4.445 -28.061 1.00 76.82 5 ILE B C 1
ATOM 2415 O O . ILE D 1 5 ? 39.362 -4.033 -27.602 1.00 84.22 5 ILE B O 1
ATOM 2420 N N . LEU D 1 6 ? 40.721 -4.367 -29.365 1.00 76.49 6 LEU B N 1
ATOM 2421 C CA . LEU D 1 6 ? 39.713 -3.904 -30.312 1.00 67.87 6 LEU B CA 1
ATOM 2422 C C . LEU D 1 6 ? 38.544 -4.876 -30.373 1.00 57.71 6 LEU B C 1
ATOM 2423 O O . LEU D 1 6 ? 37.389 -4.463 -30.532 1.00 49.32 6 LEU B O 1
ATOM 2428 N N . ILE D 1 7 ? 38.828 -6.175 -30.255 1.00 57.44 7 ILE B N 1
ATOM 2429 C CA . ILE D 1 7 ? 37.759 -7.158 -30.109 1.00 54.99 7 ILE B CA 1
ATOM 2430 C C . ILE D 1 7 ? 36.949 -6.862 -28.855 1.00 61.21 7 ILE B C 1
ATOM 2431 O O . ILE D 1 7 ? 35.715 -6.796 -28.890 1.00 62.94 7 ILE B O 1
ATOM 2436 N N . ILE D 1 8 ? 37.639 -6.661 -27.728 1.00 71.31 8 ILE B N 1
ATOM 2437 C CA . ILE D 1 8 ? 36.965 -6.323 -26.477 1.00 63.18 8 ILE B CA 1
ATOM 2438 C C . ILE D 1 8 ? 36.233 -4.992 -26.598 1.00 59.31 8 ILE B C 1
ATOM 2439 O O . ILE D 1 8 ? 35.170 -4.802 -25.993 1.00 66.15 8 ILE B O 1
ATOM 2444 N N . ALA D 1 9 ? 36.775 -4.057 -27.382 1.00 57.80 9 ALA B N 1
ATOM 2445 C CA . ALA D 1 9 ? 36.074 -2.799 -27.620 1.00 49.93 9 ALA B CA 1
ATOM 2446 C C . ALA D 1 9 ? 34.756 -3.035 -28.347 1.00 48.54 9 ALA B C 1
ATOM 2447 O O . ALA D 1 9 ? 33.726 -2.450 -27.988 1.00 58.00 9 ALA B O 1
ATOM 2449 N N . GLY D 1 10 ? 34.765 -3.896 -29.366 1.00 51.42 10 GLY B N 1
ATOM 2450 C CA . GLY D 1 10 ? 33.530 -4.232 -30.051 1.00 40.43 10 GLY B CA 1
ATOM 2451 C C . GLY D 1 10 ? 32.576 -5.037 -29.192 1.00 39.22 10 GLY B C 1
ATOM 2452 O O . GLY D 1 10 ? 31.361 -4.997 -29.406 1.00 47.66 10 GLY B O 1
ATOM 2453 N N . ILE D 1 11 ? 33.107 -5.780 -28.217 1.00 48.09 11 ILE B N 1
ATOM 2454 C CA . ILE D 1 11 ? 32.254 -6.534 -27.299 1.00 46.76 11 ILE B CA 1
ATOM 2455 C C . ILE D 1 11 ? 31.429 -5.579 -26.446 1.00 39.19 11 ILE B C 1
ATOM 2456 O O . ILE D 1 11 ? 30.195 -5.653 -26.412 1.00 46.57 11 ILE B O 1
ATOM 2461 N N . PHE D 1 12 ? 32.104 -4.666 -25.743 1.00 38.94 12 PHE B N 1
ATOM 2462 C CA . PHE D 1 12 ? 31.398 -3.682 -24.929 1.00 41.82 12 PHE B CA 1
ATOM 2463 C C . PHE D 1 12 ? 30.509 -2.778 -25.767 1.00 38.42 12 PHE B C 1
ATOM 2464 O O . PHE D 1 12 ? 29.578 -2.168 -25.229 1.00 39.01 12 PHE B O 1
ATOM 2472 N N . GLU D 1 13 ? 30.774 -2.678 -27.069 1.00 47.31 13 GLU B N 1
ATOM 2473 C CA . GLU D 1 13 ? 29.852 -1.980 -27.954 1.00 43.16 13 GLU B CA 1
ATOM 2474 C C . GLU D 1 13 ? 28.519 -2.715 -28.035 1.00 44.37 13 GLU B C 1
ATOM 2475 O O . GLU D 1 13 ? 27.453 -2.089 -28.034 1.00 35.22 13 GLU B O 1
ATOM 2481 N N . VAL D 1 14 ? 28.562 -4.049 -28.096 1.00 43.22 14 VAL B N 1
ATOM 2482 C CA . VAL D 1 14 ? 27.341 -4.841 -27.995 1.00 36.82 14 VAL B CA 1
ATOM 2483 C C . VAL D 1 14 ? 26.755 -4.743 -26.592 1.00 43.52 14 VAL B C 1
ATOM 2484 O O . VAL D 1 14 ? 25.530 -4.785 -26.418 1.00 49.69 14 VAL B O 1
ATOM 2488 N N . VAL D 1 15 ? 27.610 -4.598 -25.576 1.00 38.97 15 VAL B N 1
ATOM 2489 C CA . VAL D 1 15 ? 27.142 -4.607 -24.190 1.00 34.01 15 VAL B CA 1
ATOM 2490 C C . VAL D 1 15 ? 26.214 -3.426 -23.931 1.00 36.54 15 VAL B C 1
ATOM 2491 O O . VAL D 1 15 ? 25.075 -3.597 -23.480 1.00 45.39 15 VAL B O 1
ATOM 2495 N N . TRP D 1 16 ? 26.683 -2.207 -24.216 1.00 34.27 16 TRP B N 1
ATOM 2496 C CA . TRP D 1 16 ? 25.821 -1.050 -24.005 1.00 27.23 16 TRP B CA 1
ATOM 2497 C C . TRP D 1 16 ? 24.636 -1.038 -24.961 1.00 27.81 16 TRP B C 1
ATOM 2498 O O . TRP D 1 16 ? 23.662 -0.323 -24.707 1.00 40.95 16 TRP B O 1
ATOM 2509 N N . ALA D 1 17 ? 24.693 -1.816 -26.044 1.00 27.99 17 ALA B N 1
ATOM 2510 C CA . ALA D 1 17 ? 23.546 -1.921 -26.940 1.00 32.12 17 ALA B CA 1
ATOM 2511 C C . ALA D 1 17 ? 22.416 -2.711 -26.290 1.00 28.87 17 ALA B C 1
ATOM 2512 O O . ALA D 1 17 ? 21.267 -2.257 -26.256 1.00 32.15 17 ALA B O 1
ATOM 2514 N N . ILE D 1 18 ? 22.725 -3.901 -25.767 1.00 32.93 18 ILE B N 1
ATOM 2515 C CA . ILE D 1 18 ? 21.713 -4.690 -25.071 1.00 36.25 18 ILE B CA 1
ATOM 2516 C C . ILE D 1 18 ? 21.294 -3.999 -23.780 1.00 33.80 18 ILE B C 1
ATOM 2517 O O . ILE D 1 18 ? 20.111 -3.996 -23.416 1.00 36.29 18 ILE B O 1
ATOM 2522 N N . ALA D 1 19 ? 22.252 -3.392 -23.073 1.00 34.36 19 ALA B N 1
ATOM 2523 C CA . ALA D 1 19 ? 21.922 -2.671 -21.848 1.00 28.90 19 ALA B CA 1
ATOM 2524 C C . ALA D 1 19 ? 21.021 -1.475 -22.127 1.00 31.38 19 ALA B C 1
ATOM 2525 O O . ALA D 1 19 ? 20.227 -1.083 -21.264 1.00 45.54 19 ALA B O 1
ATOM 2527 N N . LEU D 1 20 ? 21.130 -0.882 -23.318 1.00 38.25 20 LEU B N 1
ATOM 2528 C CA . LEU D 1 20 ? 20.243 0.219 -23.677 1.00 36.21 20 LEU B CA 1
ATOM 2529 C C . LEU D 1 20 ? 18.826 -0.270 -23.945 1.00 40.45 20 LEU B C 1
ATOM 2530 O O . LEU D 1 20 ? 17.859 0.432 -23.630 1.00 41.50 20 LEU B O 1
ATOM 2535 N N . LYS D 1 21 ? 18.684 -1.464 -24.523 1.00 34.39 21 LYS B N 1
ATOM 2536 C CA . LYS D 1 21 ? 17.354 -2.018 -24.754 1.00 33.82 21 LYS B CA 1
ATOM 2537 C C . LYS D 1 21 ? 16.673 -2.375 -23.437 1.00 40.72 21 LYS B C 1
ATOM 2538 O O . LYS D 1 21 ? 15.452 -2.233 -23.305 1.00 45.47 21 LYS B O 1
ATOM 2544 N N . TYR D 1 22 ? 17.449 -2.830 -22.450 1.00 43.09 22 TYR B N 1
ATOM 2545 C CA . TYR D 1 22 ? 16.878 -3.172 -21.151 1.00 31.32 22 TYR B CA 1
ATOM 2546 C C . TYR D 1 22 ? 16.427 -1.935 -20.383 1.00 38.30 22 TYR B C 1
ATOM 2547 O O . TYR D 1 22 ? 15.534 -2.029 -19.535 1.00 51.39 22 TYR B O 1
ATOM 2556 N N . SER D 1 23 ? 17.024 -0.775 -20.659 1.00 32.68 23 SER B N 1
ATOM 2557 C CA . SER D 1 23 ? 16.744 0.419 -19.869 1.00 31.75 23 SER B CA 1
ATOM 2558 C C . SER D 1 23 ? 15.426 1.090 -20.233 1.00 28.90 23 SER B C 1
ATOM 2559 O O . SER D 1 23 ? 14.982 1.974 -19.490 1.00 43.35 23 SER B O 1
ATOM 2562 N N . ASN D 1 24 ? 14.798 0.700 -21.343 1.00 39.52 24 ASN B N 1
ATOM 2563 C CA . ASN D 1 24 ? 13.512 1.254 -21.769 1.00 38.93 24 ASN B CA 1
ATOM 2564 C C . ASN D 1 24 ? 13.579 2.779 -21.868 1.00 42.46 24 ASN B C 1
ATOM 2565 O O . ASN D 1 24 ? 12.791 3.507 -21.260 1.00 43.58 24 ASN B O 1
ATOM 2570 N N . GLY D 1 25 ? 14.549 3.262 -22.640 1.00 42.94 25 GLY B N 1
ATOM 2571 C CA . GLY D 1 25 ? 14.719 4.688 -22.835 1.00 24.82 25 GLY B CA 1
ATOM 2572 C C . GLY D 1 25 ? 15.380 5.390 -21.666 1.00 25.50 25 GLY B C 1
ATOM 2573 O O . GLY D 1 25 ? 14.886 6.421 -21.199 1.00 33.94 25 GLY B O 1
ATOM 2574 N N . PHE D 1 26 ? 16.500 4.838 -21.193 1.00 39.56 26 PHE B N 1
ATOM 2575 C CA . PHE D 1 26 ? 17.270 5.403 -20.082 1.00 28.98 26 PHE B CA 1
ATOM 2576 C C . PHE D 1 26 ? 16.385 5.680 -18.867 1.00 31.47 26 PHE B C 1
ATOM 2577 O O . PHE D 1 26 ? 16.457 6.741 -18.244 1.00 27.69 26 PHE B O 1
ATOM 2585 N N . THR D 1 27 ? 15.533 4.715 -18.531 1.00 37.51 27 THR B N 1
ATOM 2586 C CA . THR D 1 27 ? 14.639 4.864 -17.390 1.00 35.02 27 THR B CA 1
ATOM 2587 C C . THR D 1 27 ? 14.911 3.889 -16.258 1.00 41.68 27 THR B C 1
ATOM 2588 O O . THR D 1 27 ? 14.647 4.227 -15.103 1.00 44.11 27 THR B O 1
ATOM 2592 N N . ARG D 1 28 ? 15.426 2.697 -16.546 1.00 37.15 28 ARG B N 1
ATOM 2593 C CA . ARG D 1 28 ? 15.719 1.714 -15.511 1.00 28.65 28 ARG B CA 1
ATOM 2594 C C . ARG D 1 28 ? 17.175 1.841 -15.081 1.00 32.32 28 ARG B C 1
ATOM 2595 O O . ARG D 1 28 ? 18.088 1.636 -15.889 1.00 37.22 28 ARG B O 1
ATOM 2603 N N . LEU D 1 29 ? 17.387 2.186 -13.813 1.00 42.66 29 LEU B N 1
ATOM 2604 C CA . LEU D 1 29 ? 18.735 2.248 -13.267 1.00 27.13 29 LEU B CA 1
ATOM 2605 C C . LEU D 1 29 ? 19.356 0.859 -13.246 1.00 49.86 29 LEU B C 1
ATOM 2606 O O . LEU D 1 29 ? 18.685 -0.124 -12.919 1.00 45.42 29 LEU B O 1
ATOM 2611 N N . ILE D 1 30 ? 20.642 0.808 -13.601 1.00 41.01 30 ILE B N 1
ATOM 2612 C CA . ILE D 1 30 ? 21.529 -0.354 -13.751 1.00 40.33 30 ILE B CA 1
ATOM 2613 C C . ILE D 1 30 ? 21.663 -0.694 -15.235 1.00 36.02 30 ILE B C 1
ATOM 2614 O O . ILE D 1 30 ? 22.796 -0.707 -15.734 1.00 43.33 30 ILE B O 1
ATOM 2619 N N . PRO D 1 31 ? 20.587 -0.963 -15.995 1.00 33.29 31 PRO B N 1
ATOM 2620 C CA . PRO D 1 31 ? 20.774 -1.021 -17.455 1.00 25.64 31 PRO B CA 1
ATOM 2621 C C . PRO D 1 31 ? 21.256 0.296 -18.033 1.00 34.83 31 PRO B C 1
ATOM 2622 O O . PRO D 1 31 ? 22.101 0.304 -18.937 1.00 38.91 31 PRO B O 1
ATOM 2626 N N . SER D 1 32 ? 20.743 1.419 -17.524 1.00 29.08 32 SER B N 1
ATOM 2627 C CA . SER D 1 32 ? 21.216 2.720 -17.982 1.00 35.69 32 SER B CA 1
ATOM 2628 C C . SER D 1 32 ? 22.655 2.965 -17.550 1.00 32.41 32 SER B C 1
ATOM 2629 O O . SER D 1 32 ? 23.446 3.548 -18.300 1.00 42.09 32 SER B O 1
ATOM 2632 N N . MET D 1 33 ? 23.014 2.524 -16.342 1.00 32.15 33 MET B N 1
ATOM 2633 C CA . MET D 1 33 ? 24.383 2.692 -15.869 1.00 33.94 33 MET B CA 1
ATOM 2634 C C . MET D 1 33 ? 25.349 1.817 -16.656 1.00 35.02 33 MET B C 1
ATOM 2635 O O . MET D 1 33 ? 26.431 2.271 -17.047 1.00 30.87 33 MET B O 1
ATOM 2640 N N . ILE D 1 34 ? 24.979 0.554 -16.889 1.00 35.86 34 ILE B N 1
ATOM 2641 C CA . ILE D 1 34 ? 25.804 -0.326 -17.710 1.00 36.79 34 ILE B CA 1
ATOM 2642 C C . ILE D 1 34 ? 25.919 0.221 -19.126 1.00 42.77 34 ILE B C 1
ATOM 2643 O O . ILE D 1 34 ? 26.949 0.045 -19.789 1.00 37.78 34 ILE B O 1
ATOM 2648 N N . THR D 1 35 ? 24.880 0.910 -19.606 1.00 43.04 35 THR B N 1
ATOM 2649 C CA . THR D 1 35 ? 24.942 1.519 -20.931 1.00 20.29 35 THR B CA 1
ATOM 2650 C C . THR D 1 35 ? 26.021 2.593 -20.989 1.00 31.02 35 THR B C 1
ATOM 2651 O O . THR D 1 35 ? 26.894 2.564 -21.863 1.00 40.70 35 THR B O 1
ATOM 2655 N N . LEU D 1 36 ? 25.984 3.545 -20.053 1.00 27.73 36 LEU B N 1
ATOM 2656 C CA . LEU D 1 36 ? 26.937 4.651 -20.076 1.00 21.17 36 LEU B CA 1
ATOM 2657 C C . LEU D 1 36 ? 28.364 4.155 -19.869 1.00 33.69 36 LEU B C 1
ATOM 2658 O O . LEU D 1 36 ? 29.280 4.547 -20.601 1.00 50.41 36 LEU B O 1
ATOM 2663 N N . ILE D 1 37 ? 28.574 3.289 -18.875 1.00 40.83 37 ILE B N 1
ATOM 2664 C CA . ILE D 1 37 ? 29.912 2.744 -18.667 1.00 40.58 37 ILE B CA 1
ATOM 2665 C C . ILE D 1 37 ? 30.289 1.810 -19.808 1.00 39.29 37 ILE B C 1
ATOM 2666 O O . ILE D 1 37 ? 31.473 1.665 -20.135 1.00 45.08 37 ILE B O 1
ATOM 2671 N N . GLY D 1 38 ? 29.302 1.172 -20.439 1.00 41.53 38 GLY B N 1
ATOM 2672 C CA . GLY D 1 38 ? 29.607 0.252 -21.522 1.00 30.28 38 GLY B CA 1
ATOM 2673 C C . GLY D 1 38 ? 30.178 0.948 -22.742 1.00 36.52 38 GLY B C 1
ATOM 2674 O O . GLY D 1 38 ? 31.096 0.436 -23.387 1.00 49.98 38 GLY B O 1
ATOM 2675 N N . MET D 1 39 ? 29.641 2.123 -23.079 1.00 41.93 39 MET B N 1
ATOM 2676 C CA . MET D 1 39 ? 30.161 2.870 -24.218 1.00 49.65 39 MET B CA 1
ATOM 2677 C C . MET D 1 39 ? 31.435 3.624 -23.873 1.00 49.67 39 MET B C 1
ATOM 2678 O O . MET D 1 39 ? 32.269 3.852 -24.756 1.00 50.51 39 MET B O 1
ATOM 2683 N N . LEU D 1 40 ? 31.612 4.005 -22.608 1.00 48.95 40 LEU B N 1
ATOM 2684 C CA . LEU D 1 40 ? 32.869 4.622 -22.199 1.00 39.84 40 LEU B CA 1
ATOM 2685 C C . LEU D 1 40 ? 34.021 3.631 -22.301 1.00 44.16 40 LEU B C 1
ATOM 2686 O O . LEU D 1 40 ? 35.091 3.956 -22.829 1.00 56.38 40 LEU B O 1
ATOM 2691 N N . ILE D 1 41 ? 33.820 2.412 -21.792 1.00 35.59 41 ILE B N 1
ATOM 2692 C CA . ILE D 1 41 ? 34.820 1.363 -21.957 1.00 24.51 41 ILE B CA 1
ATOM 2693 C C . ILE D 1 41 ? 35.032 1.061 -23.435 1.00 36.92 41 ILE B C 1
ATOM 2694 O O . ILE D 1 41 ? 36.148 0.741 -23.861 1.00 48.37 41 ILE B O 1
ATOM 2699 N N . SER D 1 42 ? 33.977 1.182 -24.245 1.00 37.84 42 SER B N 1
ATOM 2700 C CA . SER D 1 42 ? 34.101 0.913 -25.673 1.00 41.04 42 SER B CA 1
ATOM 2701 C C . SER D 1 42 ? 34.914 1.997 -26.373 1.00 48.13 42 SER B C 1
ATOM 2702 O O . SER D 1 42 ? 35.821 1.695 -27.157 1.00 47.04 42 SER B O 1
ATOM 2705 N N . PHE D 1 43 ? 34.603 3.268 -26.102 1.00 51.55 43 PHE B N 1
ATOM 2706 C CA . PHE D 1 43 ? 35.305 4.359 -26.773 1.00 48.65 43 PHE B CA 1
ATOM 2707 C C . PHE D 1 43 ? 36.777 4.396 -26.382 1.00 52.17 43 PHE B C 1
ATOM 2708 O O . PHE D 1 43 ? 37.645 4.651 -27.226 1.00 65.97 43 PHE B O 1
ATOM 2716 N N . TYR D 1 44 ? 37.078 4.148 -25.105 1.00 46.08 44 TYR B N 1
ATOM 2717 C CA . TYR D 1 44 ? 38.462 4.207 -24.645 1.00 54.08 44 TYR B CA 1
ATOM 2718 C C . TYR D 1 44 ? 39.314 3.149 -25.333 1.00 56.44 44 TYR B C 1
ATOM 2719 O O . TYR D 1 44 ? 40.367 3.458 -25.903 1.00 57.83 44 TYR B O 1
ATOM 2728 N N . LEU D 1 45 ? 38.866 1.891 -25.302 1.00 49.17 45 LEU B N 1
ATOM 2729 C CA . LEU D 1 45 ? 39.633 0.817 -25.926 1.00 59.91 45 LEU B CA 1
ATOM 2730 C C . LEU D 1 45 ? 39.725 0.993 -27.435 1.00 70.97 45 LEU B C 1
ATOM 2731 O O . LEU D 1 45 ? 40.684 0.522 -28.057 1.00 79.52 45 LEU B O 1
ATOM 2736 N N . LEU D 1 46 ? 38.743 1.664 -28.041 1.00 57.59 46 LEU B N 1
ATOM 2737 C CA . LEU D 1 46 ? 38.816 1.945 -29.471 1.00 50.72 46 LEU B CA 1
ATOM 2738 C C . LEU D 1 46 ? 39.950 2.914 -29.778 1.00 59.30 46 LEU B C 1
ATOM 2739 O O . LEU D 1 46 ? 40.778 2.657 -30.659 1.00 64.95 46 LEU B O 1
ATOM 2744 N N . SER D 1 47 ? 40.004 4.035 -29.053 1.00 66.21 47 SER B N 1
ATOM 2745 C CA . SER D 1 47 ? 41.064 5.014 -29.273 1.00 61.18 47 SER B CA 1
ATOM 2746 C C . SER D 1 47 ? 42.439 4.437 -28.963 1.00 79.18 47 SER B C 1
ATOM 2747 O O . SER D 1 47 ? 43.443 4.892 -29.523 1.00 91.78 47 SER B O 1
ATOM 2750 N N . GLN D 1 48 ? 42.508 3.440 -28.079 1.00 57.62 48 GLN B N 1
ATOM 2751 C CA . GLN D 1 48 ? 43.786 2.806 -27.777 1.00 61.64 48 GLN B CA 1
ATOM 2752 C C . GLN D 1 48 ? 44.194 1.836 -28.879 1.00 70.74 48 GLN B C 1
ATOM 2753 O O . GLN D 1 48 ? 45.341 1.852 -29.338 1.00 85.14 48 GLN B O 1
ATOM 2759 N N . ALA D 1 49 ? 43.266 0.977 -29.309 1.00 67.74 49 ALA B N 1
ATOM 2760 C CA . ALA D 1 49 ? 43.562 0.073 -30.414 1.00 72.96 49 ALA B CA 1
ATOM 2761 C C . ALA D 1 49 ? 43.834 0.848 -31.696 1.00 64.03 49 ALA B C 1
ATOM 2762 O O . ALA D 1 49 ? 44.741 0.500 -32.460 1.00 65.67 49 ALA B O 1
ATOM 2764 N N . THR D 1 50 ? 43.070 1.916 -31.940 1.00 59.54 50 THR B N 1
ATOM 2765 C CA . THR D 1 50 ? 43.302 2.739 -33.121 1.00 70.57 50 THR B CA 1
ATOM 2766 C C . THR D 1 50 ? 44.644 3.460 -33.064 1.00 75.55 50 THR B C 1
ATOM 2767 O O . THR D 1 50 ? 45.147 3.890 -34.107 1.00 67.11 50 THR B O 1
ATOM 2771 N N . LYS D 1 51 ? 45.240 3.587 -31.874 1.00 77.12 51 LYS B N 1
ATOM 2772 C CA . LYS D 1 51 ? 46.556 4.202 -31.752 1.00 76.71 51 LYS B CA 1
ATOM 2773 C C . LYS D 1 51 ? 47.652 3.328 -32.349 1.00 73.83 51 LYS B C 1
ATOM 2774 O O . LYS D 1 51 ? 48.748 3.827 -32.623 1.00 70.36 51 LYS B O 1
ATOM 2780 N N . THR D 1 52 ? 47.379 2.045 -32.559 1.00 83.42 52 THR B N 1
ATOM 2781 C CA . THR D 1 52 ? 48.312 1.112 -33.179 1.00 71.14 52 THR B CA 1
ATOM 2782 C C . THR D 1 52 ? 47.812 0.570 -34.508 1.00 84.49 52 THR B C 1
ATOM 2783 O O . THR D 1 52 ? 48.602 0.409 -35.443 1.00 103.17 52 THR B O 1
ATOM 2787 N N . LEU D 1 53 ? 46.519 0.309 -34.622 1.00 66.97 53 LEU B N 1
ATOM 2788 C CA . LEU D 1 53 ? 45.906 -0.331 -35.773 1.00 53.85 53 LEU B CA 1
ATOM 2789 C C . LEU D 1 53 ? 45.416 0.709 -36.772 1.00 67.28 53 LEU B C 1
ATOM 2790 O O . LEU D 1 53 ? 45.296 1.894 -36.442 1.00 66.82 53 LEU B O 1
ATOM 2795 N N . PRO D 1 54 ? 45.139 0.306 -38.013 1.00 64.32 54 PRO B N 1
ATOM 2796 C CA . PRO D 1 54 ? 44.575 1.258 -38.979 1.00 43.41 54 PRO B CA 1
ATOM 2797 C C . PRO D 1 54 ? 43.209 1.746 -38.521 1.00 45.40 54 PRO B C 1
ATOM 2798 O O . PRO D 1 54 ? 42.324 0.949 -38.200 1.00 49.84 54 PRO B O 1
ATOM 2802 N N . ILE D 1 55 ? 43.047 3.072 -38.491 1.00 53.63 55 ILE B N 1
ATOM 2803 C CA . ILE D 1 55 ? 41.796 3.667 -38.024 1.00 61.58 55 ILE B CA 1
ATOM 2804 C C . ILE D 1 55 ? 40.618 3.153 -38.843 1.00 52.36 55 ILE B C 1
ATOM 2805 O O . ILE D 1 55 ? 39.518 2.945 -38.314 1.00 66.19 55 ILE B O 1
ATOM 2810 N N . GLY D 1 56 ? 40.830 2.929 -40.141 1.00 56.64 56 GLY B N 1
ATOM 2811 C CA . GLY D 1 56 ? 39.768 2.384 -40.968 1.00 44.38 56 GLY B CA 1
ATOM 2812 C C . GLY D 1 56 ? 39.483 0.927 -40.659 1.00 50.88 56 GLY B C 1
ATOM 2813 O O . GLY D 1 56 ? 38.323 0.512 -40.595 1.00 56.17 56 GLY B O 1
ATOM 2814 N N . THR D 1 57 ? 40.535 0.129 -40.464 1.00 64.93 57 THR B N 1
ATOM 2815 C CA . THR D 1 57 ? 40.338 -1.251 -40.039 1.00 43.57 57 THR B CA 1
ATOM 2816 C C . THR D 1 57 ? 39.833 -1.321 -38.605 1.00 51.99 57 THR B C 1
ATOM 2817 O O . THR D 1 57 ? 39.067 -2.229 -38.262 1.00 62.96 57 THR B O 1
ATOM 2821 N N . ALA D 1 58 ? 40.243 -0.372 -37.760 1.00 52.77 58 ALA B N 1
ATOM 2822 C CA . ALA D 1 58 ? 39.844 -0.403 -36.357 1.00 45.74 58 ALA B CA 1
ATOM 2823 C C . ALA D 1 58 ? 38.338 -0.231 -36.209 1.00 51.24 58 ALA B C 1
ATOM 2824 O O . ALA D 1 58 ? 37.671 -1.045 -35.560 1.00 54.24 58 ALA B O 1
ATOM 2826 N N . TYR D 1 59 ? 37.783 0.820 -36.821 1.00 56.52 59 TYR B N 1
ATOM 2827 C CA . TYR D 1 59 ? 36.355 1.099 -36.692 1.00 43.56 59 TYR B CA 1
ATOM 2828 C C . TYR D 1 59 ? 35.516 0.042 -37.396 1.00 42.89 59 TYR B C 1
ATOM 2829 O O . TYR D 1 59 ? 34.489 -0.396 -36.866 1.00 54.77 59 TYR B O 1
ATOM 2838 N N . ALA D 1 60 ? 35.931 -0.373 -38.593 1.00 44.39 60 ALA B N 1
ATOM 2839 C CA . ALA D 1 60 ? 35.145 -1.341 -39.349 1.00 34.05 60 ALA B CA 1
ATOM 2840 C C . ALA D 1 60 ? 34.960 -2.636 -38.567 1.00 30.33 60 ALA B C 1
ATOM 2841 O O . ALA D 1 60 ? 33.863 -3.209 -38.552 1.00 41.57 60 ALA B O 1
ATOM 2843 N N . ILE D 1 61 ? 36.018 -3.110 -37.904 1.00 37.63 61 ILE B N 1
ATOM 2844 C CA . ILE D 1 61 ? 35.878 -4.259 -37.017 1.00 29.97 61 ILE B CA 1
ATOM 2845 C C . ILE D 1 61 ? 35.140 -3.860 -35.744 1.00 39.31 61 ILE B C 1
ATOM 2846 O O . ILE D 1 61 ? 34.411 -4.670 -35.159 1.00 40.60 61 ILE B O 1
ATOM 2851 N N . TRP D 1 62 ? 35.298 -2.608 -35.307 1.00 44.01 62 TRP B N 1
ATOM 2852 C CA . TRP D 1 62 ? 34.653 -2.152 -34.079 1.00 38.88 62 TRP B CA 1
ATOM 2853 C C . TRP D 1 62 ? 33.136 -2.112 -34.229 1.00 43.10 62 TRP B C 1
ATOM 2854 O O . TRP D 1 62 ? 32.404 -2.635 -33.380 1.00 41.24 62 TRP B O 1
ATOM 2865 N N . THR D 1 63 ? 32.642 -1.486 -35.299 1.00 39.79 63 THR B N 1
ATOM 2866 C CA . THR D 1 63 ? 31.204 -1.435 -35.524 1.00 25.21 63 THR B CA 1
ATOM 2867 C C . THR D 1 63 ? 30.666 -2.718 -36.139 1.00 34.65 63 THR B C 1
ATOM 2868 O O . THR D 1 63 ? 29.472 -3.002 -35.996 1.00 53.32 63 THR B O 1
ATOM 2872 N N . GLY D 1 64 ? 31.512 -3.492 -36.819 1.00 35.37 64 GLY B N 1
ATOM 2873 C CA . GLY D 1 64 ? 31.067 -4.779 -37.327 1.00 28.91 64 GLY B CA 1
ATOM 2874 C C . GLY D 1 64 ? 30.716 -5.743 -36.209 1.00 33.03 64 GLY B C 1
ATOM 2875 O O . GLY D 1 64 ? 29.661 -6.383 -36.233 1.00 39.08 64 GLY B O 1
ATOM 2876 N N . ILE D 1 65 ? 31.597 -5.857 -35.213 1.00 39.42 65 ILE B N 1
ATOM 2877 C CA . ILE D 1 65 ? 31.297 -6.683 -34.046 1.00 41.85 65 ILE B CA 1
ATOM 2878 C C . ILE D 1 65 ? 30.113 -6.107 -33.282 1.00 37.88 65 ILE B C 1
ATOM 2879 O O . ILE D 1 65 ? 29.240 -6.846 -32.808 1.00 48.92 65 ILE B O 1
ATOM 2884 N N . GLY D 1 66 ? 30.059 -4.780 -33.158 1.00 44.34 66 GLY B N 1
ATOM 2885 C CA . GLY D 1 66 ? 28.951 -4.157 -32.453 1.00 38.76 66 GLY B CA 1
ATOM 2886 C C . GLY D 1 66 ? 27.618 -4.376 -33.142 1.00 30.05 66 GLY B C 1
ATOM 2887 O O . GLY D 1 66 ? 26.616 -4.684 -32.494 1.00 38.79 66 GLY B O 1
ATOM 2888 N N . ALA D 1 67 ? 27.589 -4.227 -34.467 1.00 33.80 67 ALA B N 1
ATOM 2889 C CA . ALA D 1 67 ? 26.338 -4.389 -35.199 1.00 29.45 67 ALA B CA 1
ATOM 2890 C C . ALA D 1 67 ? 25.937 -5.855 -35.290 1.00 38.56 67 ALA B C 1
ATOM 2891 O O . ALA D 1 67 ? 24.796 -6.216 -34.982 1.00 44.48 67 ALA B O 1
ATOM 2893 N N . LEU D 1 68 ? 26.867 -6.715 -35.711 1.00 37.72 68 LEU B N 1
ATOM 2894 C CA . LEU D 1 68 ? 26.567 -8.141 -35.794 1.00 30.67 68 LEU B CA 1
ATOM 2895 C C . LEU D 1 68 ? 26.190 -8.705 -34.431 1.00 24.87 68 LEU B C 1
ATOM 2896 O O . LEU D 1 68 ? 25.267 -9.521 -34.322 1.00 44.26 68 LEU B O 1
ATOM 2901 N N . GLY D 1 69 ? 26.886 -8.275 -33.377 1.00 29.04 69 GLY B N 1
ATOM 2902 C CA . GLY D 1 69 ? 26.597 -8.793 -32.050 1.00 34.58 69 GLY B CA 1
ATOM 2903 C C . GLY D 1 69 ? 25.230 -8.379 -31.539 1.00 41.31 69 GLY B C 1
ATOM 2904 O O . GLY D 1 69 ? 24.523 -9.178 -30.920 1.00 38.74 69 GLY B O 1
ATOM 2905 N N . ALA D 1 70 ? 24.841 -7.125 -31.785 1.00 42.75 70 ALA B N 1
ATOM 2906 C CA . ALA D 1 70 ? 23.521 -6.668 -31.364 1.00 32.64 70 ALA B CA 1
ATOM 2907 C C . ALA D 1 70 ? 22.420 -7.424 -32.095 1.00 39.64 70 ALA B C 1
ATOM 2908 O O . ALA D 1 70 ? 21.405 -7.796 -31.493 1.00 55.01 70 ALA B O 1
ATOM 2910 N N . VAL D 1 71 ? 22.603 -7.661 -33.397 1.00 40.70 71 VAL B N 1
ATOM 2911 C CA . VAL D 1 71 ? 21.636 -8.451 -34.154 1.00 34.30 71 VAL B CA 1
ATOM 2912 C C . VAL D 1 71 ? 21.557 -9.869 -33.607 1.00 32.95 71 VAL B C 1
ATOM 2913 O O . VAL D 1 71 ? 20.482 -10.481 -33.595 1.00 40.85 71 VAL B O 1
ATOM 2917 N N . ILE D 1 72 ? 22.678 -10.408 -33.127 1.00 39.69 72 ILE B N 1
ATOM 2918 C CA . ILE D 1 72 ? 22.683 -11.764 -32.591 1.00 43.70 72 ILE B CA 1
ATOM 2919 C C . ILE D 1 72 ? 22.046 -11.802 -31.207 1.00 44.38 72 ILE B C 1
ATOM 2920 O O . ILE D 1 72 ? 21.127 -12.587 -30.953 1.00 46.38 72 ILE B O 1
ATOM 2925 N N . CYS D 1 73 ? 22.524 -10.961 -30.287 1.00 38.62 73 CYS B N 1
ATOM 2926 C CA . CYS D 1 73 ? 21.956 -10.944 -28.944 1.00 44.37 73 CYS B CA 1
ATOM 2927 C C . CYS D 1 73 ? 20.516 -10.447 -28.932 1.00 44.26 73 CYS B C 1
ATOM 2928 O O . CYS D 1 73 ? 19.765 -10.785 -28.011 1.00 54.50 73 CYS B O 1
ATOM 2931 N N . GLY D 1 74 ? 20.114 -9.665 -29.935 1.00 44.49 74 GLY B N 1
ATOM 2932 C CA . GLY D 1 74 ? 18.728 -9.231 -30.009 1.00 27.10 74 GLY B CA 1
ATOM 2933 C C . GLY D 1 74 ? 17.779 -10.374 -30.318 1.00 41.08 74 GLY B C 1
ATOM 2934 O O . GLY D 1 74 ? 16.754 -10.543 -29.650 1.00 66.83 74 GLY B O 1
ATOM 2935 N N . ILE D 1 75 ? 18.109 -11.181 -31.332 1.00 36.27 75 ILE B N 1
ATOM 2936 C CA . ILE D 1 75 ? 17.261 -12.316 -31.682 1.00 46.30 75 ILE B CA 1
ATOM 2937 C C . ILE D 1 75 ? 17.309 -13.404 -30.620 1.00 58.37 75 ILE B C 1
ATOM 2938 O O . ILE D 1 75 ? 16.448 -14.291 -30.606 1.00 58.72 75 ILE B O 1
ATOM 2943 N N . ILE D 1 76 ? 18.295 -13.365 -29.727 1.00 51.83 76 ILE B N 1
ATOM 2944 C CA . ILE D 1 76 ? 18.426 -14.383 -28.693 1.00 57.69 76 ILE B CA 1
ATOM 2945 C C . ILE D 1 76 ? 17.697 -13.926 -27.438 1.00 58.46 76 ILE B C 1
ATOM 2946 O O . ILE D 1 76 ? 16.780 -14.603 -26.959 1.00 62.29 76 ILE B O 1
ATOM 2951 N N . PHE D 1 77 ? 18.094 -12.774 -26.899 1.00 41.72 77 PHE B N 1
ATOM 2952 C CA . PHE D 1 77 ? 17.516 -12.281 -25.654 1.00 42.47 77 PHE B CA 1
ATOM 2953 C C . PHE D 1 77 ? 16.083 -11.816 -25.874 1.00 46.71 77 PHE B C 1
ATOM 2954 O O . PHE D 1 77 ? 15.139 -12.416 -25.352 1.00 68.05 77 PHE B O 1
ATOM 2962 N N . PHE D 1 78 ? 15.915 -10.754 -26.655 1.00 40.12 78 PHE B N 1
ATOM 2963 C CA . PHE D 1 78 ? 14.610 -10.148 -26.872 1.00 40.67 78 PHE B CA 1
ATOM 2964 C C . PHE D 1 78 ? 13.785 -10.873 -27.927 1.00 42.37 78 PHE B C 1
ATOM 2965 O O . PHE D 1 78 ? 12.773 -10.322 -28.375 1.00 40.98 78 PHE B O 1
ATOM 2973 N N . LYS D 1 79 ? 14.185 -12.087 -2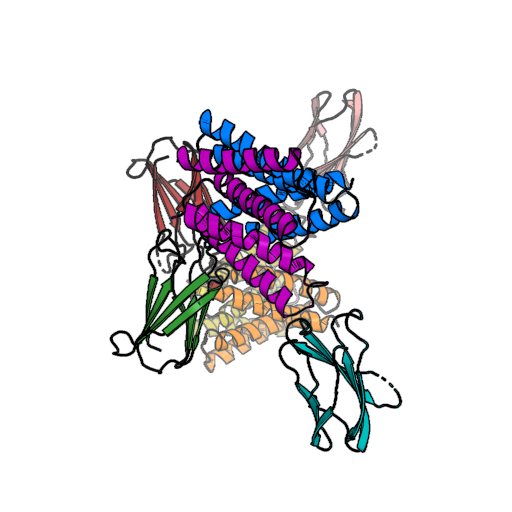8.311 1.00 44.93 79 LYS B N 1
ATOM 2974 C CA . LYS D 1 79 ? 13.467 -12.903 -29.293 1.00 55.90 79 LYS B CA 1
ATOM 2975 C C . LYS D 1 79 ? 13.084 -12.079 -30.521 1.00 54.96 79 LYS B C 1
ATOM 2976 O O . LYS D 1 79 ? 11.955 -12.130 -31.016 1.00 50.82 79 LYS B O 1
ATOM 2982 N N . GLU D 1 80 ? 14.046 -11.303 -31.009 1.00 52.04 80 GLU B N 1
ATOM 2983 C CA . GLU D 1 80 ? 13.799 -10.434 -32.145 1.00 40.81 80 GLU B CA 1
ATOM 2984 C C . GLU D 1 80 ? 13.698 -11.263 -33.426 1.00 38.17 80 GLU B C 1
ATOM 2985 O O . GLU D 1 80 ? 14.284 -12.346 -33.520 1.00 42.52 80 GLU B O 1
ATOM 2991 N N . PRO D 1 81 ? 12.952 -10.778 -34.422 1.00 34.99 81 PRO B N 1
ATOM 2992 C CA . PRO D 1 81 ? 12.610 -11.624 -35.573 1.00 32.33 81 PRO B CA 1
ATOM 2993 C C . PRO D 1 81 ? 13.832 -12.190 -36.282 1.00 45.87 81 PRO B C 1
ATOM 2994 O O . PRO D 1 81 ? 14.873 -11.539 -36.395 1.00 45.76 81 PRO B O 1
ATOM 2998 N N . LEU D 1 82 ? 13.688 -13.427 -36.758 1.00 57.71 82 LEU B N 1
ATOM 2999 C CA . LEU D 1 82 ? 14.737 -14.112 -37.503 1.00 54.30 82 LEU B CA 1
ATOM 3000 C C . LEU D 1 82 ? 14.196 -14.550 -38.859 1.00 46.44 82 LEU B C 1
ATOM 3001 O O . LEU D 1 82 ? 14.098 -15.748 -39.146 1.00 56.05 82 LEU B O 1
ATOM 3006 N N . THR D 1 83 ? 13.830 -13.581 -39.692 1.00 34.98 83 THR B N 1
ATOM 3007 C CA . THR D 1 83 ? 13.262 -13.841 -41.005 1.00 24.66 83 THR B CA 1
ATOM 3008 C C . THR D 1 83 ? 14.372 -13.960 -42.044 1.00 41.98 83 THR B C 1
ATOM 3009 O O . THR D 1 83 ? 15.465 -13.411 -41.878 1.00 49.38 83 THR B O 1
ATOM 3013 N N . ALA D 1 84 ? 14.085 -14.705 -43.116 1.00 55.49 84 ALA B N 1
ATOM 3014 C CA . ALA D 1 84 ? 15.043 -14.838 -44.209 1.00 35.20 84 ALA B CA 1
ATOM 3015 C C . ALA D 1 84 ? 15.369 -13.484 -44.829 1.00 39.57 84 ALA B C 1
ATOM 3016 O O . ALA D 1 84 ? 16.524 -13.213 -45.173 1.00 45.71 84 ALA B O 1
ATOM 3018 N N . LEU D 1 85 ? 14.363 -12.620 -44.978 1.00 39.24 85 LEU B N 1
ATOM 3019 C CA . LEU D 1 85 ? 14.596 -11.309 -45.576 1.00 36.99 85 LEU B CA 1
ATOM 3020 C C . LEU D 1 85 ? 15.449 -10.431 -44.670 1.00 44.53 85 LEU B C 1
ATOM 3021 O O . LEU D 1 85 ? 16.388 -9.772 -45.133 1.00 48.66 85 LEU B O 1
ATOM 3026 N N . ARG D 1 86 ? 15.136 -10.410 -43.371 1.00 39.35 86 ARG B N 1
ATOM 3027 C CA . ARG D 1 86 ? 15.814 -9.493 -42.461 1.00 19.27 86 ARG B CA 1
ATOM 3028 C C . ARG D 1 86 ? 17.307 -9.785 -42.381 1.00 35.93 86 ARG B C 1
ATOM 3029 O O . ARG D 1 86 ? 18.126 -8.858 -42.371 1.00 49.00 86 ARG B O 1
ATOM 3037 N N . ILE D 1 87 ? 17.683 -11.064 -42.319 1.00 33.03 87 ILE B N 1
ATOM 3038 C CA . ILE D 1 87 ? 19.103 -11.390 -42.248 1.00 27.79 87 ILE B CA 1
ATOM 3039 C C . ILE D 1 87 ? 19.813 -10.980 -43.532 1.00 38.79 87 ILE B C 1
ATOM 3040 O O . ILE D 1 87 ? 20.998 -10.634 -43.506 1.00 47.56 87 ILE B O 1
ATOM 3045 N N . VAL D 1 88 ? 19.108 -10.985 -44.666 1.00 36.64 88 VAL B N 1
ATOM 3046 C CA . VAL D 1 88 ? 19.731 -10.590 -45.927 1.00 26.96 88 VAL B CA 1
ATOM 3047 C C . VAL D 1 88 ? 20.006 -9.091 -45.938 1.00 31.62 88 VAL B C 1
ATOM 3048 O O . VAL D 1 88 ? 21.133 -8.653 -46.197 1.00 42.57 88 VAL B O 1
ATOM 3052 N N . PHE D 1 89 ? 18.981 -8.282 -45.657 1.00 30.99 89 PHE B N 1
ATOM 3053 C CA . PHE D 1 89 ? 19.164 -6.834 -45.637 1.00 23.69 89 PHE B CA 1
ATOM 3054 C C . PHE D 1 89 ? 20.109 -6.399 -44.526 1.00 25.37 89 PHE B C 1
ATOM 3055 O O . PHE D 1 89 ? 20.826 -5.403 -44.681 1.00 29.84 89 PHE B O 1
ATOM 3063 N N . MET D 1 90 ? 20.124 -7.120 -43.402 1.00 29.85 90 MET B N 1
ATOM 3064 C CA . MET D 1 90 ? 21.097 -6.822 -42.358 1.00 21.99 90 MET B CA 1
ATOM 3065 C C . MET D 1 90 ? 22.513 -7.107 -42.837 1.00 39.13 90 MET B C 1
ATOM 3066 O O . MET D 1 90 ? 23.441 -6.349 -42.534 1.00 36.62 90 MET B O 1
ATOM 3071 N N . ILE D 1 91 ? 22.698 -8.196 -43.585 1.00 31.95 91 ILE B N 1
ATOM 3072 C CA . ILE D 1 91 ? 24.001 -8.471 -44.184 1.00 23.50 91 ILE B CA 1
ATOM 3073 C C . ILE D 1 91 ? 24.389 -7.346 -45.135 1.00 29.74 91 ILE B C 1
ATOM 3074 O O . ILE D 1 91 ? 25.501 -6.812 -45.071 1.00 27.61 91 ILE B O 1
ATOM 3079 N N . LEU D 1 92 ? 23.464 -6.948 -46.015 1.00 31.93 92 LEU B N 1
ATOM 3080 C CA . LEU D 1 92 ? 23.753 -5.853 -46.937 1.00 21.47 92 LEU B CA 1
ATOM 3081 C C . LEU D 1 92 ? 24.013 -4.551 -46.193 1.00 27.21 92 LEU B C 1
ATOM 3082 O O . LEU D 1 92 ? 24.762 -3.696 -46.680 1.00 38.03 92 LEU B O 1
ATOM 3087 N N . LEU D 1 93 ? 23.406 -4.381 -45.019 1.00 33.71 93 LEU B N 1
ATOM 3088 C CA . LEU D 1 93 ? 23.633 -3.170 -44.240 1.00 28.33 93 LEU B CA 1
ATOM 3089 C C . LEU D 1 93 ? 24.942 -3.242 -43.464 1.00 26.53 93 LEU B C 1
ATOM 3090 O O . LEU D 1 93 ? 25.642 -2.233 -43.335 1.00 40.80 93 LEU B O 1
ATOM 3095 N N . LEU D 1 94 ? 25.297 -4.420 -42.952 1.00 24.80 94 LEU B N 1
ATOM 3096 C CA . LEU D 1 94 ? 26.535 -4.529 -42.190 1.00 21.26 94 LEU B CA 1
ATOM 3097 C C . LEU D 1 94 ? 27.754 -4.663 -43.093 1.00 23.59 94 LEU B C 1
ATOM 3098 O O . LEU D 1 94 ? 28.858 -4.289 -42.687 1.00 28.36 94 LEU B O 1
ATOM 3103 N N . THR D 1 95 ? 27.583 -5.176 -44.314 1.00 27.57 95 THR B N 1
ATOM 3104 C CA . THR D 1 95 ? 28.698 -5.191 -45.257 1.00 31.62 95 THR B CA 1
ATOM 3105 C C . THR D 1 95 ? 29.006 -3.789 -45.763 1.00 32.57 95 THR B C 1
ATOM 3106 O O . THR D 1 95 ? 30.177 -3.425 -45.928 1.00 36.24 95 THR B O 1
ATOM 3110 N N . GLY D 1 96 ? 27.968 -2.992 -46.019 1.00 34.60 96 GLY B N 1
ATOM 3111 C CA . GLY D 1 96 ? 28.190 -1.626 -46.461 1.00 21.27 96 GLY B CA 1
ATOM 3112 C C . GLY D 1 96 ? 28.829 -0.764 -45.390 1.00 24.96 96 GLY B C 1
ATOM 3113 O O . GLY D 1 96 ? 29.749 0.010 -45.673 1.00 36.48 96 GLY B O 1
ATOM 3114 N N . ILE D 1 97 ? 28.353 -0.882 -44.148 1.00 30.04 97 ILE B N 1
ATOM 3115 C CA . ILE D 1 97 ? 28.947 -0.129 -43.045 1.00 24.83 97 ILE B CA 1
ATOM 3116 C C . ILE D 1 97 ? 30.408 -0.517 -42.868 1.00 30.82 97 ILE B C 1
ATOM 3117 O O . ILE D 1 97 ? 31.297 0.341 -42.833 1.00 42.17 97 ILE B O 1
ATOM 3122 N N . ILE D 1 98 ? 30.677 -1.821 -42.754 1.00 31.52 98 ILE B N 1
ATOM 3123 C CA . ILE D 1 98 ? 32.056 -2.291 -42.652 1.00 28.22 98 ILE B CA 1
ATOM 3124 C C . ILE D 1 98 ? 32.862 -1.859 -43.872 1.00 37.04 98 ILE B C 1
ATOM 3125 O O . ILE D 1 98 ? 34.062 -1.580 -43.766 1.00 36.04 98 ILE B O 1
ATOM 3130 N N . GLY D 1 99 ? 32.218 -1.766 -45.036 1.00 39.90 99 GLY B N 1
ATOM 3131 C CA . GLY D 1 99 ? 32.939 -1.369 -46.236 1.00 30.25 99 GLY B CA 1
ATOM 3132 C C . GLY D 1 99 ? 33.319 0.100 -46.225 1.00 36.35 99 GLY B C 1
ATOM 3133 O O . GLY D 1 99 ? 34.494 0.451 -46.369 1.00 51.22 99 GLY B O 1
ATOM 3134 N N . LEU D 1 100 ? 32.331 0.978 -46.037 1.00 40.57 100 LEU B N 1
ATOM 3135 C CA . LEU D 1 100 ? 32.613 2.407 -45.918 1.00 43.55 100 LEU B CA 1
ATOM 3136 C C . LEU D 1 100 ? 33.638 2.720 -44.825 1.00 48.52 100 LEU B C 1
ATOM 3137 O O . LEU D 1 100 ? 34.443 3.645 -44.987 1.00 51.72 100 LEU B O 1
ATOM 3142 N N . LYS D 1 101 ? 33.628 1.986 -43.709 1.00 46.84 101 LYS B N 1
ATOM 3143 C CA . LYS D 1 101 ? 34.560 2.303 -42.627 1.00 46.58 101 LYS B CA 1
ATOM 3144 C C . LYS D 1 101 ? 35.947 1.696 -42.806 1.00 50.47 101 LYS B C 1
ATOM 3145 O O . LYS D 1 101 ? 36.918 2.227 -42.256 1.00 58.80 101 LYS B O 1
ATOM 3151 N N . ALA D 1 102 ? 36.067 0.585 -43.527 1.00 54.34 102 ALA B N 1
ATOM 3152 C CA . ALA D 1 102 ? 37.380 0.016 -43.798 1.00 52.13 102 ALA B CA 1
ATOM 3153 C C . ALA D 1 102 ? 38.077 0.686 -44.971 1.00 63.49 102 ALA B C 1
ATOM 3154 O O . ALA D 1 102 ? 39.208 0.308 -45.292 1.00 61.54 102 ALA B O 1
ATOM 3156 N N . THR D 1 103 ? 37.442 1.670 -45.609 1.00 60.91 103 THR B N 1
ATOM 3157 C CA . THR D 1 103 ? 38.009 2.331 -46.774 1.00 45.09 103 THR B CA 1
ATOM 3158 C C . THR D 1 103 ? 38.330 3.801 -46.546 1.00 74.69 103 THR B C 1
ATOM 3159 O O . THR D 1 103 ? 38.807 4.462 -47.475 1.00 86.75 103 THR B O 1
ATOM 3163 N N . SER D 1 104 ? 38.082 4.333 -45.354 1.00 80.33 104 SER B N 1
ATOM 3164 C CA . SER D 1 104 ? 38.366 5.738 -45.076 1.00 85.21 104 SER B CA 1
ATOM 3165 C C . SER D 1 104 ? 39.840 5.946 -44.745 1.00 85.19 104 SER B C 1
ATOM 3166 O O . SER D 1 104 ? 40.545 6.677 -45.442 1.00 96.99 104 SER B O 1
ATOM 3169 N N . SER E 2 3 ? 3.991 -3.775 12.198 1.00 59.87 4 SER C N 1
ATOM 3170 C CA . SER E 2 3 ? 5.375 -3.347 12.033 1.00 79.43 4 SER C CA 1
ATOM 3171 C C . SER E 2 3 ? 6.163 -4.343 11.197 1.00 69.18 4 SER C C 1
ATOM 3172 O O . SER E 2 3 ? 6.163 -4.270 9.971 1.00 73.48 4 SER C O 1
ATOM 3175 N N . VAL E 2 4 ? 6.830 -5.274 11.872 1.00 58.58 5 VAL C N 1
ATOM 3176 C CA . VAL E 2 4 ? 7.719 -6.221 11.206 1.00 63.11 5 VAL C CA 1
ATOM 3177 C C . VAL E 2 4 ? 7.229 -7.643 11.451 1.00 68.81 5 VAL C C 1
ATOM 3178 O O . VAL E 2 4 ? 6.631 -7.925 12.502 1.00 65.68 5 VAL C O 1
ATOM 3182 N N . PRO E 2 5 ? 7.453 -8.577 10.512 1.00 45.50 6 PRO C N 1
ATOM 3183 C CA . PRO E 2 5 ? 8.132 -8.384 9.224 1.00 30.23 6 PRO C CA 1
ATOM 3184 C C . PRO E 2 5 ? 7.242 -7.689 8.175 1.00 50.79 6 PRO C C 1
ATOM 3185 O O . PRO E 2 5 ? 6.076 -7.425 8.383 1.00 52.84 6 PRO C O 1
ATOM 3189 N N . THR E 2 6 ? 7.792 -7.414 6.996 1.00 52.80 7 THR C N 1
ATOM 3190 C CA . THR E 2 6 ? 6.963 -6.743 6.005 1.00 45.63 7 THR C CA 1
ATOM 3191 C C . THR E 2 6 ? 7.270 -7.371 4.661 1.00 53.27 7 THR C C 1
ATOM 3192 O O . THR E 2 6 ? 8.393 -7.813 4.445 1.00 49.17 7 THR C O 1
ATOM 3196 N N . LYS E 2 7 ? 6.300 -7.342 3.742 1.00 53.38 8 LYS C N 1
ATOM 3197 C CA . LYS E 2 7 ? 6.409 -7.797 2.346 1.00 48.63 8 LYS C CA 1
ATOM 3198 C C . LYS E 2 7 ? 7.011 -9.204 2.258 1.00 46.80 8 LYS C C 1
ATOM 3199 O O . LYS E 2 7 ? 8.135 -9.419 1.801 1.00 50.67 8 LYS C O 1
ATOM 3205 N N . LEU E 2 8 ? 6.206 -10.173 2.686 1.00 43.72 9 LEU C N 1
ATOM 3206 C CA . LEU E 2 8 ? 6.587 -11.579 2.575 1.00 27.71 9 LEU C CA 1
ATOM 3207 C C . LEU E 2 8 ? 6.228 -12.075 1.181 1.00 36.04 9 LEU C C 1
ATOM 3208 O O . LEU E 2 8 ? 5.049 -12.140 0.820 1.00 51.68 9 LEU C O 1
ATOM 3213 N N . GLU E 2 9 ? 7.241 -12.424 0.392 1.00 42.78 10 GLU C N 1
ATOM 3214 C CA . GLU E 2 9 ? 7.036 -12.832 -0.989 1.00 34.95 10 GLU C CA 1
ATOM 3215 C C . GLU E 2 9 ? 7.840 -14.090 -1.287 1.00 38.69 10 GLU C C 1
ATOM 3216 O O . GLU E 2 9 ? 8.757 -14.459 -0.550 1.00 33.97 10 GLU C O 1
ATOM 3222 N N . VAL E 2 10 ? 7.476 -14.748 -2.383 1.00 42.05 11 VAL C N 1
ATOM 3223 C CA . VAL E 2 10 ? 8.153 -15.952 -2.848 1.00 29.29 11 VAL C CA 1
ATOM 3224 C C . VAL E 2 10 ? 9.131 -15.538 -3.939 1.00 34.58 11 VAL C C 1
ATOM 3225 O O . VAL E 2 10 ? 8.727 -15.231 -5.066 1.00 39.55 11 VAL C O 1
ATOM 3229 N N . VAL E 2 11 ? 10.421 -15.523 -3.605 1.00 39.83 12 VAL C N 1
ATOM 3230 C CA . VAL E 2 11 ? 11.442 -15.177 -4.590 1.00 27.11 12 VAL C CA 1
ATOM 3231 C C . VAL E 2 11 ? 11.546 -16.268 -5.648 1.00 38.51 12 VAL C C 1
ATOM 3232 O O . VAL E 2 11 ? 11.401 -16.013 -6.849 1.00 52.26 12 VAL C O 1
ATOM 3236 N N . ALA E 2 12 ? 11.797 -17.500 -5.216 1.00 43.06 13 ALA C N 1
ATOM 3237 C CA . ALA E 2 12 ? 11.929 -18.633 -6.115 1.00 25.88 13 ALA C CA 1
ATOM 3238 C C . ALA E 2 12 ? 11.048 -19.772 -5.626 1.00 28.76 13 ALA C C 1
ATOM 3239 O O . ALA E 2 12 ? 10.693 -19.850 -4.447 1.00 36.47 13 ALA C O 1
ATOM 3241 N N . ALA E 2 13 ? 10.695 -20.660 -6.552 1.00 34.91 14 ALA C N 1
ATOM 3242 C CA . ALA E 2 13 ? 9.819 -21.774 -6.229 1.00 27.95 14 ALA C CA 1
ATOM 3243 C C . ALA E 2 13 ? 10.157 -22.965 -7.112 1.00 26.61 14 ALA C C 1
ATOM 3244 O O . ALA E 2 13 ? 10.544 -22.813 -8.273 1.00 34.13 14 ALA C O 1
ATOM 3246 N N . THR E 2 14 ? 10.002 -24.150 -6.538 1.00 27.70 15 THR C N 1
ATOM 3247 C CA . THR E 2 14 ? 10.213 -25.435 -7.180 1.00 20.71 15 THR C CA 1
ATOM 3248 C C . THR E 2 14 ? 9.134 -26.365 -6.648 1.00 27.61 15 THR C C 1
ATOM 3249 O O . THR E 2 14 ? 8.681 -26.185 -5.511 1.00 37.72 15 THR C O 1
ATOM 3253 N N . PRO E 2 15 ? 8.662 -27.340 -7.459 1.00 27.87 16 PRO C N 1
ATOM 3254 C CA . PRO E 2 15 ? 7.639 -28.280 -6.974 1.00 21.47 16 PRO C CA 1
ATOM 3255 C C . PRO E 2 15 ? 7.817 -28.770 -5.541 1.00 35.51 16 PRO C C 1
ATOM 3256 O O . PRO E 2 15 ? 6.829 -29.084 -4.870 1.00 43.69 16 PRO C O 1
ATOM 3260 N N . THR E 2 16 ? 9.054 -28.826 -5.053 1.00 33.81 17 THR C N 1
ATOM 3261 C CA . THR E 2 16 ? 9.331 -29.326 -3.716 1.00 26.48 17 THR C CA 1
ATOM 3262 C C . THR E 2 16 ? 9.896 -28.271 -2.771 1.00 33.01 17 THR C C 1
ATOM 3263 O O . THR E 2 16 ? 10.074 -28.563 -1.583 1.00 38.41 17 THR C O 1
ATOM 3267 N N . SER E 2 17 ? 10.180 -27.060 -3.248 1.00 34.70 18 SER C N 1
ATOM 3268 C CA . SER E 2 17 ? 10.815 -26.074 -2.386 1.00 25.34 18 SER C CA 1
ATOM 3269 C C . SER E 2 17 ? 10.381 -24.665 -2.760 1.00 27.05 18 SER C C 1
ATOM 3270 O O . SER E 2 17 ? 10.148 -24.358 -3.931 1.00 39.14 18 SER C O 1
ATOM 3273 N N . LEU E 2 18 ? 10.286 -23.813 -1.741 1.00 26.70 19 LEU C N 1
ATOM 3274 C CA . LEU E 2 18 ? 9.989 -22.398 -1.900 1.00 25.60 19 LEU C CA 1
ATOM 3275 C C . LEU E 2 18 ? 11.107 -21.569 -1.286 1.00 22.44 19 LEU C C 1
ATOM 3276 O O . LEU E 2 18 ? 11.611 -21.892 -0.206 1.00 32.51 19 LEU C O 1
ATOM 3281 N N . LEU E 2 19 ? 11.490 -20.501 -1.979 1.00 32.39 20 LEU C N 1
ATOM 3282 C CA . LEU E 2 19 ? 12.363 -19.476 -1.424 1.00 28.29 20 LEU C CA 1
ATOM 3283 C C . LEU E 2 19 ? 11.506 -18.266 -1.076 1.00 23.49 20 LEU C C 1
ATOM 3284 O O . LEU E 2 19 ? 10.811 -17.724 -1.942 1.00 44.70 20 LEU C O 1
ATOM 3289 N N . ILE E 2 20 ? 11.546 -17.852 0.188 1.00 21.37 21 ILE C N 1
ATOM 3290 C CA . ILE E 2 20 ? 10.718 -16.756 0.669 1.00 22.23 21 ILE C CA 1
ATOM 3291 C C . ILE E 2 20 ? 11.614 -15.663 1.233 1.00 32.14 21 ILE C C 1
ATOM 3292 O O . ILE E 2 20 ? 12.723 -15.925 1.709 1.00 40.65 21 ILE C O 1
ATOM 3297 N N . SER E 2 21 ? 11.122 -14.427 1.170 1.00 28.76 22 SER C N 1
ATOM 3298 C CA . SER E 2 21 ? 11.838 -13.276 1.696 1.00 29.27 22 SER C CA 1
ATOM 3299 C C . SER E 2 21 ? 10.838 -12.292 2.285 1.00 30.43 22 SER C C 1
ATOM 3300 O O . SER E 2 21 ? 9.643 -12.336 1.984 1.00 39.75 22 SER C O 1
ATOM 3303 N N . TRP E 2 22 ? 11.343 -11.397 3.132 1.00 27.20 23 TRP C N 1
ATOM 3304 C CA . TRP E 2 22 ? 10.502 -10.405 3.787 1.00 29.07 23 TRP C CA 1
ATOM 3305 C C . TRP E 2 22 ? 11.327 -9.160 4.081 1.00 33.43 23 TRP C C 1
ATOM 3306 O O . TRP E 2 22 ? 12.559 -9.187 4.060 1.00 38.54 23 TRP C O 1
ATOM 3317 N N . ASP E 2 23 ? 10.625 -8.061 4.349 1.00 32.01 24 ASP C N 1
ATOM 3318 C CA . ASP E 2 23 ? 11.250 -6.792 4.707 1.00 32.49 24 ASP C CA 1
ATOM 3319 C C . ASP E 2 23 ? 11.409 -6.759 6.222 1.00 40.08 24 ASP C C 1
ATOM 3320 O O . ASP E 2 23 ? 10.423 -6.643 6.957 1.00 40.00 24 ASP C O 1
ATOM 3325 N N . ALA E 2 24 ? 12.654 -6.871 6.688 1.00 37.26 25 ALA C N 1
ATOM 3326 C CA . ALA E 2 24 ? 12.916 -6.910 8.120 1.00 32.86 25 ALA C CA 1
ATOM 3327 C C . ALA E 2 24 ? 12.706 -5.560 8.792 1.00 40.75 25 ALA C C 1
ATOM 3328 O O . ALA E 2 24 ? 12.651 -5.498 10.024 1.00 49.56 25 ALA C O 1
ATOM 3330 N N . GLY E 2 25 ? 12.587 -4.487 8.023 1.00 31.95 26 GLY C N 1
ATOM 3331 C CA . GLY E 2 25 ? 12.423 -3.171 8.602 1.00 31.84 26 GLY C CA 1
ATOM 3332 C C . GLY E 2 25 ? 13.746 -2.473 8.831 1.00 41.39 26 GLY C C 1
ATOM 3333 O O . GLY E 2 25 ? 14.799 -2.854 8.310 1.00 37.56 26 GLY C O 1
ATOM 3334 N N . HIS E 2 26 ? 13.682 -1.420 9.641 1.00 42.77 27 HIS C N 1
ATOM 3335 C CA . HIS E 2 26 ? 14.860 -0.620 9.933 1.00 45.69 27 HIS C CA 1
ATOM 3336 C C . HIS E 2 26 ? 15.745 -1.326 10.959 1.00 49.52 27 HIS C C 1
ATOM 3337 O O . HIS E 2 26 ? 15.353 -2.313 11.585 1.00 49.72 27 HIS C O 1
ATOM 3344 N N . TRP E 2 27 ? 16.959 -0.799 11.136 1.00 44.34 28 TRP C N 1
ATOM 3345 C CA . TRP E 2 27 ? 17.915 -1.453 12.026 1.00 45.00 28 TRP C CA 1
ATOM 3346 C C . TRP E 2 27 ? 17.426 -1.493 13.475 1.00 35.70 28 TRP C C 1
ATOM 3347 O O . TRP E 2 27 ? 17.769 -2.421 14.212 1.00 42.50 28 TRP C O 1
ATOM 3358 N N . TRP E 2 28 ? 16.627 -0.518 13.911 1.00 33.17 29 TRP C N 1
ATOM 3359 C CA . TRP E 2 28 ? 15.979 -0.636 15.217 1.00 41.80 29 TRP C CA 1
ATOM 3360 C C . TRP E 2 28 ? 14.729 -1.501 15.180 1.00 47.08 29 TRP C C 1
ATOM 3361 O O . TRP E 2 28 ? 14.093 -1.703 16.223 1.00 39.35 29 TRP C O 1
ATOM 3372 N N . GLU E 2 29 ? 14.348 -1.991 14.007 1.00 42.19 30 GLU C N 1
ATOM 3373 C CA . GLU E 2 29 ? 13.230 -2.915 13.894 1.00 30.38 30 GLU C CA 1
ATOM 3374 C C . GLU E 2 29 ? 13.686 -4.361 13.766 1.00 27.06 30 GLU C C 1
ATOM 3375 O O . GLU E 2 29 ? 12.846 -5.262 13.818 1.00 30.10 30 GLU C O 1
ATOM 3381 N N . TRP E 2 30 ? 14.989 -4.604 13.615 1.00 32.88 31 TRP C N 1
ATOM 3382 C CA . TRP E 2 30 ? 15.476 -5.961 13.418 1.00 22.93 31 TRP C CA 1
ATOM 3383 C C . TRP E 2 30 ? 15.326 -6.777 14.696 1.00 26.11 31 TRP C C 1
ATOM 3384 O O . TRP E 2 30 ? 15.423 -6.259 15.812 1.00 33.21 31 TRP C O 1
ATOM 3395 N N . VAL E 2 31 ? 15.085 -8.070 14.519 1.00 41.56 32 VAL C N 1
ATOM 3396 C CA . VAL E 2 31 ? 14.866 -8.984 15.627 1.00 28.28 32 VAL C CA 1
ATOM 3397 C C . VAL E 2 31 ? 15.955 -10.046 15.611 1.00 34.11 32 VAL C C 1
ATOM 3398 O O . VAL E 2 31 ? 16.677 -10.214 14.628 1.00 38.35 32 VAL C O 1
ATOM 3402 N N . THR E 2 32 ? 16.065 -10.775 16.721 1.00 32.20 33 THR C N 1
ATOM 3403 C CA . THR E 2 32 ? 17.121 -11.772 16.850 1.00 33.24 33 THR C CA 1
ATOM 3404 C C . THR E 2 32 ? 16.779 -13.099 16.194 1.00 34.83 33 THR C C 1
ATOM 3405 O O . THR E 2 32 ? 17.666 -13.949 16.066 1.00 36.85 33 THR C O 1
ATOM 3409 N N . TYR E 2 33 ? 15.531 -13.297 15.780 1.00 32.37 34 TYR C N 1
ATOM 3410 C CA . TYR E 2 33 ? 15.134 -14.507 15.076 1.00 28.27 34 TYR C CA 1
ATOM 3411 C C . TYR E 2 33 ? 13.703 -14.348 14.593 1.00 31.40 34 TYR C C 1
ATOM 3412 O O . TYR E 2 33 ? 12.883 -13.690 15.240 1.00 29.28 34 TYR C O 1
ATOM 3421 N N . TYR E 2 34 ? 13.423 -14.957 13.449 1.00 31.49 35 TYR C N 1
ATOM 3422 C CA . TYR E 2 34 ? 12.068 -15.158 12.965 1.00 21.22 35 TYR C CA 1
ATOM 3423 C C . TYR E 2 34 ? 11.762 -16.647 13.000 1.00 24.45 35 TYR C C 1
ATOM 3424 O O . TYR E 2 34 ? 12.631 -17.472 12.703 1.00 30.57 35 TYR C O 1
ATOM 3433 N N . ARG E 2 35 ? 10.534 -16.994 13.373 1.00 26.18 36 ARG C N 1
ATOM 3434 C CA . ARG E 2 35 ? 10.067 -18.370 13.289 1.00 31.31 36 ARG C CA 1
ATOM 3435 C C . ARG E 2 35 ? 9.050 -18.466 12.158 1.00 29.62 36 ARG C C 1
ATOM 3436 O O . ARG E 2 35 ? 8.107 -17.670 12.089 1.00 36.83 36 ARG C O 1
ATOM 3444 N N . ILE E 2 36 ? 9.270 -19.416 11.255 1.00 34.40 37 ILE C N 1
ATOM 3445 C CA . ILE E 2 36 ? 8.506 -19.526 10.020 1.00 33.60 37 ILE C CA 1
ATOM 3446 C C . ILE E 2 36 ? 7.645 -20.777 10.081 1.00 41.70 37 ILE C C 1
ATOM 3447 O O . ILE E 2 36 ? 8.095 -21.838 10.531 1.00 42.19 37 ILE C O 1
ATOM 3452 N N . THR E 2 37 ? 6.404 -20.645 9.626 1.00 39.30 38 THR C N 1
ATOM 3453 C CA . THR E 2 37 ? 5.405 -21.698 9.699 1.00 29.91 38 THR C CA 1
ATOM 3454 C C . THR E 2 37 ? 4.870 -21.966 8.301 1.00 26.43 38 THR C C 1
ATOM 3455 O O . THR E 2 37 ? 4.533 -21.026 7.576 1.00 50.27 38 THR C O 1
ATOM 3459 N N . TYR E 2 38 ? 4.801 -23.240 7.920 1.00 34.29 39 TYR C N 1
ATOM 3460 C CA . TYR E 2 38 ? 4.279 -23.614 6.611 1.00 30.45 39 TYR C CA 1
ATOM 3461 C C . TYR E 2 38 ? 3.494 -24.910 6.723 1.00 51.17 39 TYR C C 1
ATOM 3462 O O . TYR E 2 38 ? 3.935 -25.856 7.384 1.00 53.41 39 TYR C O 1
ATOM 3471 N N . GLY E 2 39 ? 2.333 -24.944 6.079 1.00 49.91 40 GLY C N 1
ATOM 3472 C CA . GLY E 2 39 ? 1.507 -26.135 6.060 1.00 42.37 40 GLY C CA 1
ATOM 3473 C C . GLY E 2 39 ? 0.469 -26.032 4.970 1.00 38.94 40 GLY C C 1
ATOM 3474 O O . GLY E 2 39 ? 0.144 -24.938 4.496 1.00 42.37 40 GLY C O 1
ATOM 3475 N N . GLU E 2 40 ? -0.044 -27.191 4.565 1.00 35.91 41 GLU C N 1
ATOM 3476 C CA . GLU E 2 40 ? -1.090 -27.236 3.553 1.00 41.34 41 GLU C CA 1
ATOM 3477 C C . GLU E 2 40 ? -2.315 -26.474 4.041 1.00 42.14 41 GLU C C 1
ATOM 3478 O O . GLU E 2 40 ? -2.897 -26.818 5.074 1.00 53.36 41 GLU C O 1
ATOM 3484 N N . THR E 2 41 ? -2.697 -25.430 3.306 1.00 31.91 42 THR C N 1
ATOM 3485 C CA . THR E 2 41 ? -3.837 -24.614 3.704 1.00 41.01 42 THR C CA 1
ATOM 3486 C C . THR E 2 41 ? -5.106 -25.455 3.727 1.00 44.15 42 THR C C 1
ATOM 3487 O O . THR E 2 41 ? -5.483 -26.062 2.719 1.00 50.48 42 THR C O 1
ATOM 3491 N N . GLY E 2 42 ? -5.758 -25.502 4.888 1.00 48.29 43 GLY C N 1
ATOM 3492 C CA . GLY E 2 42 ? -6.946 -26.302 5.074 1.00 47.67 43 GLY C CA 1
ATOM 3493 C C . GLY E 2 42 ? -6.704 -27.776 5.306 1.00 50.22 43 GLY C C 1
ATOM 3494 O O . GLY E 2 42 ? -7.603 -28.464 5.803 1.00 81.98 43 GLY C O 1
ATOM 3495 N N . GLY E 2 43 ? -5.522 -28.287 4.967 1.00 49.25 44 GLY C N 1
ATOM 3496 C CA . GLY E 2 43 ? -5.252 -29.697 5.169 1.00 55.81 44 GLY C CA 1
ATOM 3497 C C . GLY E 2 43 ? -5.265 -30.072 6.638 1.00 69.85 44 GLY C C 1
ATOM 3498 O O . GLY E 2 43 ? -4.991 -29.254 7.518 1.00 63.50 44 GLY C O 1
ATOM 3499 N N . ASN E 2 44 ? -5.591 -31.335 6.901 1.00 60.95 45 ASN C N 1
ATOM 3500 C CA . ASN E 2 44 ? -5.665 -31.860 8.263 1.00 47.17 45 ASN C CA 1
ATOM 3501 C C . ASN E 2 44 ? -4.299 -32.084 8.891 1.00 64.90 45 ASN C C 1
ATOM 3502 O O . ASN E 2 44 ? -4.227 -32.631 10.000 1.00 59.77 45 ASN C O 1
ATOM 3507 N N . SER E 2 45 ? -3.225 -31.683 8.224 1.00 81.67 46 SER C N 1
ATOM 3508 C CA . SER E 2 45 ? -1.870 -31.868 8.730 1.00 57.18 46 SER C CA 1
ATOM 3509 C C . SER E 2 45 ? -1.430 -30.635 9.509 1.00 68.49 46 SER C C 1
ATOM 3510 O O . SER E 2 45 ? -1.600 -29.512 9.021 1.00 79.05 46 SER C O 1
ATOM 3513 N N . PRO E 2 46 ? -0.879 -30.796 10.712 1.00 58.11 47 PRO C N 1
ATOM 3514 C CA . PRO E 2 46 ? -0.344 -29.638 11.434 1.00 51.19 47 PRO C CA 1
ATOM 3515 C C . PRO E 2 46 ? 0.813 -29.000 10.681 1.00 55.76 47 PRO C C 1
ATOM 3516 O O . PRO E 2 46 ? 1.457 -29.612 9.826 1.00 58.63 47 PRO C O 1
ATOM 3520 N N . VAL E 2 47 ? 1.075 -27.747 11.023 1.00 54.18 48 VAL C N 1
ATOM 3521 C CA . VAL E 2 47 ? 2.025 -26.919 10.292 1.00 65.88 48 VAL C CA 1
ATOM 3522 C C . VAL E 2 47 ? 3.425 -27.139 10.849 1.00 55.70 48 VAL C C 1
ATOM 3523 O O . VAL E 2 47 ? 3.625 -27.172 12.069 1.00 51.11 48 VAL C O 1
ATOM 3527 N N . GLN E 2 48 ? 4.396 -27.299 9.953 1.00 48.65 49 GLN C N 1
ATOM 3528 C CA . GLN E 2 48 ? 5.786 -27.405 10.361 1.00 38.64 49 GLN C CA 1
ATOM 3529 C C . GLN E 2 48 ? 6.341 -26.028 10.714 1.00 35.71 49 GLN C C 1
ATOM 3530 O O . GLN E 2 48 ? 5.798 -24.990 10.324 1.00 44.72 49 GLN C O 1
ATOM 3536 N N . GLU E 2 49 ? 7.440 -26.029 11.464 1.00 35.83 50 GLU C N 1
ATOM 3537 C CA . GLU E 2 49 ? 7.976 -24.795 12.016 1.00 33.55 50 GLU C CA 1
ATOM 3538 C C . GLU E 2 49 ? 9.483 -24.916 12.186 1.00 37.15 50 GLU C C 1
ATOM 3539 O O . GLU E 2 49 ? 10.005 -25.989 12.502 1.00 47.77 50 GLU C O 1
ATOM 3545 N N . PHE E 2 50 ? 10.174 -23.800 11.964 1.00 34.28 51 PHE C N 1
ATOM 3546 C CA . PHE E 2 50 ? 11.596 -23.686 12.249 1.00 42.72 51 PHE C CA 1
ATOM 3547 C C . PHE E 2 50 ? 11.923 -22.215 12.448 1.00 40.62 51 PHE C C 1
ATOM 3548 O O . PHE E 2 50 ? 11.233 -21.337 11.922 1.00 33.92 51 PHE C O 1
ATOM 3556 N N . THR E 2 51 ? 12.975 -21.955 13.215 1.00 46.69 52 THR C N 1
ATOM 3557 C CA . THR E 2 51 ? 13.403 -20.596 13.506 1.00 36.16 52 THR C CA 1
ATOM 3558 C C . THR E 2 51 ? 14.543 -20.198 12.580 1.00 42.38 52 THR C C 1
ATOM 3559 O O . THR E 2 51 ? 15.411 -21.014 12.254 1.00 44.50 52 THR C O 1
ATOM 3563 N N . VAL E 2 52 ? 14.527 -18.940 12.153 1.00 46.08 53 VAL C N 1
ATOM 3564 C CA . VAL E 2 52 ? 15.531 -18.399 11.242 1.00 26.50 53 VAL C CA 1
ATOM 3565 C C . VAL E 2 52 ? 16.246 -17.261 11.960 1.00 29.04 53 VAL C C 1
ATOM 3566 O O . VAL E 2 52 ? 15.594 -16.476 12.662 1.00 41.23 53 VAL C O 1
ATOM 3570 N N . PRO E 2 53 ? 17.569 -17.150 11.843 1.00 31.76 54 PRO C N 1
ATOM 3571 C CA . PRO E 2 53 ? 18.272 -16.028 12.472 1.00 21.84 54 PRO C CA 1
ATOM 3572 C C . PRO E 2 53 ? 17.689 -14.693 12.035 1.00 24.42 54 PRO C C 1
ATOM 3573 O O . PRO E 2 53 ? 17.384 -14.478 10.859 1.00 47.93 54 PRO C O 1
ATOM 3577 N N . GLY E 2 54 ? 17.526 -13.794 13.000 1.00 34.57 55 GLY C N 1
ATOM 3578 C CA . GLY E 2 54 ? 16.954 -12.496 12.719 1.00 27.87 55 GLY C CA 1
ATOM 3579 C C . GLY E 2 54 ? 17.820 -11.583 11.886 1.00 20.21 55 GLY C C 1
ATOM 3580 O O . GLY E 2 54 ? 17.372 -10.491 11.526 1.00 30.96 55 GLY C O 1
ATOM 3581 N N . TYR E 2 55 ? 19.050 -11.991 11.579 1.00 24.64 56 TYR C N 1
ATOM 3582 C CA . TYR E 2 55 ? 19.892 -11.257 10.650 1.00 36.86 56 TYR C CA 1
ATOM 3583 C C . TYR E 2 55 ? 19.694 -11.709 9.208 1.00 44.19 56 TYR C C 1
ATOM 3584 O O . TYR E 2 55 ? 20.534 -11.411 8.351 1.00 49.68 56 TYR C O 1
ATOM 3593 N N . SER E 2 56 ? 18.606 -12.418 8.925 1.00 39.68 57 SER C N 1
ATOM 3594 C CA . SER E 2 56 ? 18.292 -12.879 7.583 1.00 26.95 57 SER C CA 1
ATOM 3595 C C . SER E 2 56 ? 16.892 -12.420 7.212 1.00 44.34 57 SER C C 1
ATOM 3596 O O . SER E 2 56 ? 15.973 -12.472 8.036 1.00 40.92 57 SER C O 1
ATOM 3599 N N . SER E 2 57 ? 16.737 -11.962 5.974 1.00 42.51 58 SER C N 1
ATOM 3600 C CA . SER E 2 57 ? 15.436 -11.593 5.441 1.00 33.47 58 SER C CA 1
ATOM 3601 C C . SER E 2 57 ? 14.865 -12.650 4.509 1.00 37.20 58 SER C C 1
ATOM 3602 O O . SER E 2 57 ? 13.785 -12.443 3.951 1.00 48.86 58 SER C O 1
ATOM 3605 N N . THR E 2 58 ? 15.562 -13.770 4.324 1.00 28.95 59 THR C N 1
ATOM 3606 C CA . THR E 2 58 ? 15.120 -14.842 3.445 1.00 24.49 59 THR C CA 1
ATOM 3607 C C . THR E 2 58 ? 15.193 -16.174 4.180 1.00 26.63 59 THR C C 1
ATOM 3608 O O . THR E 2 58 ? 15.775 -16.285 5.262 1.00 24.97 59 THR C O 1
ATOM 3612 N N . ALA E 2 59 ? 14.593 -17.191 3.565 1.00 32.53 60 ALA C N 1
ATOM 3613 C CA . ALA E 2 59 ? 14.623 -18.565 4.050 1.00 17.03 60 ALA C CA 1
ATOM 3614 C C . ALA E 2 59 ? 14.034 -19.464 2.976 1.00 31.42 60 ALA C C 1
ATOM 3615 O O . ALA E 2 59 ? 13.161 -19.042 2.212 1.00 32.97 60 ALA C O 1
ATOM 3617 N N . THR E 2 60 ? 14.517 -20.701 2.925 1.00 33.80 61 THR C N 1
ATOM 3618 C CA . THR E 2 60 ? 14.062 -21.679 1.946 1.00 25.68 61 THR C CA 1
ATOM 3619 C C . THR E 2 60 ? 13.307 -22.797 2.654 1.00 26.92 61 THR C C 1
ATOM 3620 O O . THR E 2 60 ? 13.780 -23.338 3.659 1.00 32.14 61 THR C O 1
ATOM 3624 N N . ILE E 2 61 ? 12.128 -23.125 2.133 1.00 30.17 62 ILE C N 1
ATOM 3625 C CA . ILE E 2 61 ? 11.272 -24.175 2.675 1.00 24.25 62 ILE C CA 1
ATOM 3626 C C . ILE E 2 61 ? 11.358 -25.368 1.735 1.00 26.96 62 ILE C C 1
ATOM 3627 O O . ILE E 2 61 ? 11.036 -25.251 0.547 1.00 33.38 62 ILE C O 1
ATOM 3632 N N . SER E 2 62 ? 11.783 -26.513 2.261 1.00 19.87 63 SER C N 1
ATOM 3633 C CA . SER E 2 62 ? 12.054 -27.688 1.449 1.00 20.93 63 SER C CA 1
ATOM 3634 C C . SER E 2 62 ? 11.114 -28.827 1.820 1.00 33.58 63 SER C C 1
ATOM 3635 O O . SER E 2 62 ? 10.458 -28.808 2.865 1.00 41.70 63 SER C O 1
ATOM 3638 N N . GLY E 2 63 ? 11.059 -29.826 0.941 1.00 37.37 64 GLY C N 1
ATOM 3639 C CA . GLY E 2 63 ? 10.247 -31.005 1.166 1.00 35.33 64 GLY C CA 1
ATOM 3640 C C . GLY E 2 63 ? 8.757 -30.735 1.136 1.00 39.70 64 GLY C C 1
ATOM 3641 O O . GLY E 2 63 ? 8.049 -31.029 2.103 1.00 50.25 64 GLY C O 1
ATOM 3642 N N . LEU E 2 64 ? 8.269 -30.180 0.031 1.00 41.99 65 LEU C N 1
ATOM 3643 C CA . LEU E 2 64 ? 6.860 -29.858 -0.129 1.00 32.47 65 LEU C CA 1
ATOM 3644 C C . LEU E 2 64 ? 6.229 -30.757 -1.184 1.00 32.44 65 LEU C C 1
ATOM 3645 O O . LEU E 2 64 ? 6.889 -31.189 -2.134 1.00 30.42 65 LEU C O 1
ATOM 3650 N N . LYS E 2 65 ? 4.944 -31.036 -1.007 1.00 44.78 66 LYS C N 1
ATOM 3651 C CA . LYS E 2 65 ? 4.201 -31.816 -1.988 1.00 45.49 66 LYS C CA 1
ATOM 3652 C C . LYS E 2 65 ? 3.875 -30.943 -3.192 1.00 40.85 66 LYS C C 1
ATOM 3653 O O . LYS E 2 65 ? 3.204 -29.916 -3.035 1.00 43.75 66 LYS C O 1
ATOM 3659 N N . PRO E 2 66 ? 4.328 -31.299 -4.393 1.00 48.25 67 PRO C N 1
ATOM 3660 C CA . PRO E 2 66 ? 4.037 -30.468 -5.567 1.00 51.15 67 PRO C CA 1
ATOM 3661 C C . PRO E 2 66 ? 2.544 -30.405 -5.855 1.00 44.54 67 PRO C C 1
ATOM 3662 O O . PRO E 2 66 ? 1.815 -31.384 -5.683 1.00 51.50 67 PRO C O 1
ATOM 3666 N N . GLY E 2 67 ? 2.094 -29.231 -6.294 1.00 40.84 68 GLY C N 1
ATOM 3667 C CA . GLY E 2 67 ? 0.698 -29.011 -6.602 1.00 31.93 68 GLY C CA 1
ATOM 3668 C C . GLY E 2 67 ? -0.187 -28.704 -5.415 1.00 38.34 68 GLY C C 1
ATOM 3669 O O . GLY E 2 67 ? -1.375 -28.416 -5.610 1.00 46.09 68 GLY C O 1
ATOM 3670 N N . VAL E 2 68 ? 0.343 -28.755 -4.197 1.00 43.72 69 VAL C N 1
ATOM 3671 C CA . VAL E 2 68 ? -0.427 -28.491 -2.986 1.00 45.16 69 VAL C CA 1
ATOM 3672 C C . VAL E 2 68 ? -0.215 -27.042 -2.577 1.00 51.85 69 VAL C C 1
ATOM 3673 O O . VAL E 2 68 ? 0.906 -26.522 -2.637 1.00 51.82 69 VAL C O 1
ATOM 3677 N N . ASP E 2 69 ? -1.295 -26.384 -2.167 1.00 58.01 70 ASP C N 1
ATOM 3678 C CA . ASP E 2 69 ? -1.222 -24.997 -1.734 1.00 64.55 70 ASP C CA 1
ATOM 3679 C C . ASP E 2 69 ? -0.798 -24.939 -0.270 1.00 56.39 70 ASP C C 1
ATOM 3680 O O . ASP E 2 69 ? -1.340 -25.662 0.571 1.00 58.31 70 ASP C O 1
ATOM 3685 N N . TYR E 2 70 ? 0.186 -24.092 0.028 1.00 44.14 71 TYR C N 1
ATOM 3686 C CA . TYR E 2 70 ? 0.713 -23.939 1.375 1.00 49.70 71 TYR C CA 1
ATOM 3687 C C . TYR E 2 70 ? 0.511 -22.511 1.862 1.00 57.83 71 TYR C C 1
ATOM 3688 O O . TYR E 2 70 ? 0.539 -21.559 1.077 1.00 54.49 71 TYR C O 1
ATOM 3697 N N . THR E 2 71 ? 0.310 -22.370 3.170 1.00 45.67 72 THR C N 1
ATOM 3698 C CA . THR E 2 71 ? 0.246 -21.070 3.825 1.00 43.05 72 THR C CA 1
ATOM 3699 C C . THR E 2 71 ? 1.499 -20.892 4.672 1.00 41.73 72 THR C C 1
ATOM 3700 O O . THR E 2 71 ? 1.714 -21.637 5.634 1.00 38.00 72 THR C O 1
ATOM 3704 N N . ILE E 2 72 ? 2.319 -19.911 4.310 1.00 41.93 73 ILE C N 1
ATOM 3705 C CA . ILE E 2 72 ? 3.565 -19.617 5.007 1.00 30.84 73 ILE C CA 1
ATOM 3706 C C . ILE E 2 72 ? 3.358 -18.379 5.866 1.00 23.63 73 ILE C C 1
ATOM 3707 O O . ILE E 2 72 ? 2.655 -17.445 5.464 1.00 39.13 73 ILE C O 1
ATOM 3712 N N . THR E 2 73 ? 3.960 -18.370 7.054 1.00 36.68 74 THR C N 1
ATOM 3713 C CA . THR E 2 73 ? 3.847 -17.244 7.969 1.00 32.91 74 THR C CA 1
ATOM 3714 C C . THR E 2 73 ? 5.206 -16.950 8.586 1.00 36.72 74 THR C C 1
ATOM 3715 O O . THR E 2 73 ? 5.940 -17.872 8.953 1.00 45.12 74 THR C O 1
ATOM 3719 N N . VAL E 2 74 ? 5.539 -15.666 8.692 1.00 27.75 75 VAL C N 1
ATOM 3720 C CA . VAL E 2 74 ? 6.776 -15.212 9.317 1.00 23.52 75 VAL C CA 1
ATOM 3721 C C . VAL E 2 74 ? 6.416 -14.451 10.585 1.00 31.01 75 VAL C C 1
ATOM 3722 O O . VAL E 2 74 ? 5.595 -13.526 10.550 1.00 40.38 75 VAL C O 1
ATOM 3726 N N . TYR E 2 75 ? 7.027 -14.840 11.699 1.00 36.23 76 TYR C N 1
ATOM 3727 C CA . TYR E 2 75 ? 6.734 -14.265 13.003 1.00 35.81 76 TYR C CA 1
ATOM 3728 C C . TYR E 2 75 ? 7.929 -13.481 13.525 1.00 31.64 76 TYR C C 1
ATOM 3729 O O . TYR E 2 75 ? 9.082 -13.880 13.331 1.00 40.59 76 TYR C O 1
ATOM 3738 N N . ALA E 2 76 ? 7.644 -12.367 14.185 1.00 31.14 77 ALA C N 1
ATOM 3739 C CA . ALA E 2 76 ? 8.621 -11.729 15.045 1.00 34.24 77 ALA C CA 1
ATOM 3740 C C . ALA E 2 76 ? 8.660 -12.465 16.381 1.00 47.71 77 ALA C C 1
ATOM 3741 O O . ALA E 2 76 ? 7.732 -13.208 16.712 1.00 59.22 77 ALA C O 1
ATOM 3743 N N . PRO E 2 77 ? 9.738 -12.303 17.157 1.00 45.17 78 PRO C N 1
ATOM 3744 C CA . PRO E 2 77 ? 9.785 -12.947 18.482 1.00 50.87 78 PRO C CA 1
ATOM 3745 C C . PRO E 2 77 ? 8.566 -12.655 19.338 1.00 51.49 78 PRO C C 1
ATOM 3746 O O . PRO E 2 77 ? 8.039 -13.562 19.993 1.00 63.99 78 PRO C O 1
ATOM 3750 N N . THR E 2 78 ? 8.100 -11.410 19.346 1.00 59.44 79 THR C N 1
ATOM 3751 C CA . THR E 2 78 ? 6.876 -11.034 20.033 1.00 61.49 79 THR C CA 1
ATOM 3752 C C . THR E 2 78 ? 5.997 -10.233 19.085 1.00 67.11 79 THR C C 1
ATOM 3753 O O . THR E 2 78 ? 6.491 -9.530 18.199 1.00 78.83 79 THR C O 1
ATOM 3757 N N . SER E 2 79 ? 4.684 -10.347 19.278 1.00 66.78 80 SER C N 1
ATOM 3758 C CA . SER E 2 79 ? 3.732 -9.591 18.476 1.00 67.83 80 SER C CA 1
ATOM 3759 C C . SER E 2 79 ? 3.629 -8.133 18.903 1.00 68.98 80 SER C C 1
ATOM 3760 O O . SER E 2 79 ? 2.848 -7.385 18.303 1.00 71.35 80 SER C O 1
ATOM 3763 N N . ASP E 2 80 ? 4.389 -7.716 19.920 1.00 72.57 81 ASP C N 1
ATOM 3764 C CA . ASP E 2 80 ? 4.390 -6.314 20.323 1.00 81.07 81 ASP C CA 1
ATOM 3765 C C . ASP E 2 80 ? 4.839 -5.409 19.185 1.00 89.65 81 ASP C C 1
ATOM 3766 O O . ASP E 2 80 ? 4.372 -4.269 19.073 1.00 100.06 81 ASP C O 1
ATOM 3771 N N . TYR E 2 81 ? 5.738 -5.897 18.333 1.00 88.54 82 TYR C N 1
ATOM 3772 C CA . TYR E 2 81 ? 6.205 -5.133 17.186 1.00 92.15 82 TYR C CA 1
ATOM 3773 C C . TYR E 2 81 ? 5.113 -5.072 16.127 1.00 90.83 82 TYR C C 1
ATOM 3774 O O . TYR E 2 81 ? 4.428 -4.054 15.992 1.00 80.55 82 TYR C O 1
ATOM 3783 N N . GLY E 2 82 ? 4.933 -6.157 15.388 1.00 77.61 83 GLY C N 1
ATOM 3784 C CA . GLY E 2 82 ? 3.908 -6.212 14.363 1.00 78.80 83 GLY C CA 1
ATOM 3785 C C . GLY E 2 82 ? 3.274 -7.583 14.294 1.00 73.78 83 GLY C C 1
ATOM 3786 O O . GLY E 2 82 ? 3.874 -8.591 14.677 1.00 75.10 83 GLY C O 1
ATOM 3787 N N . SER E 2 83 ? 2.038 -7.608 13.800 1.00 63.50 84 SER C N 1
ATOM 3788 C CA . SER E 2 83 ? 1.327 -8.862 13.618 1.00 65.28 84 SER C CA 1
ATOM 3789 C C . SER E 2 83 ? 2.047 -9.726 12.582 1.00 65.56 84 SER C C 1
ATOM 3790 O O . SER E 2 83 ? 2.729 -9.204 11.697 1.00 63.27 84 SER C O 1
ATOM 3793 N N . PRO E 2 84 ? 1.915 -11.049 12.669 1.00 63.75 85 PRO C N 1
ATOM 3794 C CA . PRO E 2 84 ? 2.591 -11.913 11.695 1.00 42.78 85 PRO C CA 1
ATOM 3795 C C . PRO E 2 84 ? 1.958 -11.805 10.319 1.00 48.72 85 PRO C C 1
ATOM 3796 O O . PRO E 2 84 ? 0.743 -11.643 10.181 1.00 54.92 85 PRO C O 1
ATOM 3800 N N . ILE E 2 85 ? 2.793 -11.919 9.296 1.00 43.20 86 ILE C N 1
ATOM 3801 C CA . ILE E 2 85 ? 2.340 -11.854 7.915 1.00 36.53 86 ILE C CA 1
ATOM 3802 C C . ILE E 2 85 ? 2.358 -13.230 7.297 1.00 36.30 86 ILE C C 1
ATOM 3803 O O . ILE E 2 85 ? 3.260 -14.037 7.553 1.00 50.23 86 ILE C O 1
ATOM 3808 N N . SER E 2 86 ? 1.362 -13.489 6.466 1.00 34.65 87 SER C N 1
ATOM 3809 C CA . SER E 2 86 ? 1.182 -14.791 5.865 1.00 31.14 87 SER C CA 1
ATOM 3810 C C . SER E 2 86 ? 0.870 -14.634 4.386 1.00 39.71 87 SER C C 1
ATOM 3811 O O . SER E 2 86 ? 0.449 -13.571 3.921 1.00 57.46 87 SER C O 1
ATOM 3814 N N . ILE E 2 87 ? 1.099 -15.719 3.648 1.00 30.12 88 ILE C N 1
ATOM 3815 C CA . ILE E 2 87 ? 0.808 -15.793 2.223 1.00 35.37 88 ILE C CA 1
ATOM 3816 C C . ILE E 2 87 ? 0.211 -17.162 1.923 1.00 50.51 88 ILE C C 1
ATOM 3817 O O . ILE E 2 87 ? 0.162 -18.048 2.778 1.00 55.12 88 ILE C O 1
ATOM 3822 N N . ASN E 2 88 ? -0.240 -17.325 0.681 1.00 49.56 89 ASN C N 1
ATOM 3823 C CA . ASN E 2 88 ? -0.712 -18.606 0.171 1.00 34.52 89 ASN C CA 1
ATOM 3824 C C . ASN E 2 88 ? -0.076 -18.832 -1.191 1.00 41.41 89 ASN C C 1
ATOM 3825 O O . ASN E 2 88 ? -0.338 -18.075 -2.132 1.00 62.48 89 ASN C O 1
ATOM 3830 N N . TYR E 2 89 ? 0.760 -19.862 -1.296 1.00 45.02 90 TYR C N 1
ATOM 3831 C CA . TYR E 2 89 ? 1.451 -20.176 -2.539 1.00 47.87 90 TYR C CA 1
ATOM 3832 C C . TYR E 2 89 ? 1.245 -21.644 -2.875 1.00 42.21 90 TYR C C 1
ATOM 3833 O O . TYR E 2 89 ? 1.397 -22.511 -2.009 1.00 60.26 90 TYR C O 1
ATOM 3842 N N . ARG E 2 90 ? 0.906 -21.916 -4.132 1.00 48.08 91 ARG C N 1
ATOM 3843 C CA . ARG E 2 90 ? 0.749 -23.274 -4.633 1.00 50.11 91 ARG C CA 1
ATOM 3844 C C . ARG E 2 90 ? 2.027 -23.684 -5.353 1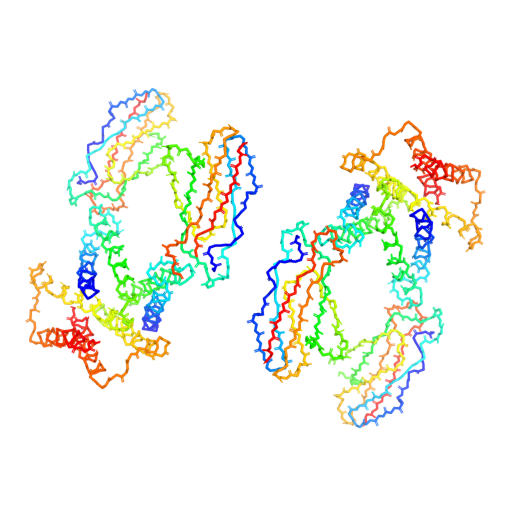.00 52.31 91 ARG C C 1
ATOM 3845 O O . ARG E 2 90 ? 2.400 -23.070 -6.359 1.00 51.44 91 ARG C O 1
ATOM 3853 N N . THR E 2 91 ? 2.688 -24.717 -4.842 1.00 49.98 92 THR C N 1
ATOM 3854 C CA . THR E 2 91 ? 3.943 -25.193 -5.417 1.00 42.00 92 THR C CA 1
ATOM 3855 C C . THR E 2 91 ? 3.751 -25.796 -6.807 1.00 47.63 92 THR C C 1
ATOM 3856 O O . THR E 2 91 ? 2.644 -25.813 -7.346 1.00 61.65 92 THR C O 1
ATOM 3860 N N . SER F 2 3 ? 4.374 -1.602 -8.434 1.00 65.44 4 SER D N 1
ATOM 3861 C CA . SER F 2 3 ? 5.747 -2.093 -8.386 1.00 72.32 4 SER D CA 1
ATOM 3862 C C . SER F 2 3 ? 6.623 -1.167 -7.546 1.00 59.92 4 SER D C 1
ATOM 3863 O O . SER F 2 3 ? 6.774 -1.361 -6.337 1.00 59.65 4 SER D O 1
ATOM 3866 N N . VAL F 2 4 ? 7.182 -0.145 -8.187 1.00 58.32 5 VAL D N 1
ATOM 3867 C CA . VAL F 2 4 ? 8.035 0.828 -7.505 1.00 63.52 5 VAL D CA 1
ATOM 3868 C C . VAL F 2 4 ? 7.576 2.236 -7.870 1.00 47.45 5 VAL D C 1
ATOM 3869 O O . VAL F 2 4 ? 7.056 2.444 -8.976 1.00 47.36 5 VAL D O 1
ATOM 3873 N N . PRO F 2 5 ? 7.729 3.234 -6.978 1.00 30.35 6 PRO D N 1
ATOM 3874 C CA . PRO F 2 5 ? 8.284 3.078 -5.629 1.00 28.64 6 PRO D CA 1
ATOM 3875 C C . PRO F 2 5 ? 7.251 2.550 -4.638 1.00 46.75 6 PRO D C 1
ATOM 3876 O O . PRO F 2 5 ? 6.060 2.506 -4.949 1.00 53.69 6 PRO D O 1
ATOM 3880 N N . THR F 2 6 ? 7.713 2.167 -3.451 1.00 38.43 7 THR D N 1
ATOM 3881 C CA . THR F 2 6 ? 6.867 1.562 -2.434 1.00 43.75 7 THR D CA 1
ATOM 3882 C C . THR F 2 6 ? 7.223 2.153 -1.075 1.00 56.17 7 THR D C 1
ATOM 3883 O O . THR F 2 6 ? 8.364 2.560 -0.842 1.00 43.10 7 THR D O 1
ATOM 3887 N N . LYS F 2 7 ? 6.225 2.226 -0.191 1.00 46.57 8 LYS D N 1
ATOM 3888 C CA . LYS F 2 7 ? 6.401 2.653 1.198 1.00 45.32 8 LYS D CA 1
ATOM 3889 C C . LYS F 2 7 ? 7.035 4.047 1.271 1.00 47.08 8 LYS D C 1
ATOM 3890 O O . LYS F 2 7 ? 8.163 4.236 1.733 1.00 46.51 8 LYS D O 1
ATOM 3896 N N . LEU F 2 8 ? 6.269 5.024 0.792 1.00 45.55 9 LEU D N 1
ATOM 3897 C CA . LEU F 2 8 ? 6.660 6.424 0.898 1.00 35.40 9 LEU D CA 1
ATOM 3898 C C . LEU F 2 8 ? 6.331 6.925 2.298 1.00 33.29 9 LEU D C 1
ATOM 3899 O O . LEU F 2 8 ? 5.161 6.952 2.693 1.00 50.84 9 LEU D O 1
ATOM 3904 N N . GLU F 2 9 ? 7.356 7.319 3.048 1.00 34.86 10 GLU D N 1
ATOM 3905 C CA . GLU F 2 9 ? 7.168 7.733 4.429 1.00 30.23 10 GLU D CA 1
ATOM 3906 C C . GLU F 2 9 ? 8.026 8.956 4.717 1.00 36.65 10 GLU D C 1
ATOM 3907 O O . GLU F 2 9 ? 8.938 9.296 3.960 1.00 45.25 10 GLU D O 1
ATOM 3913 N N . VAL F 2 10 ? 7.718 9.614 5.830 1.00 39.54 11 VAL D N 1
ATOM 3914 C CA . VAL F 2 10 ? 8.415 10.817 6.265 1.00 28.84 11 VAL D CA 1
ATOM 3915 C C . VAL F 2 10 ? 9.411 10.411 7.343 1.00 28.67 11 VAL D C 1
ATOM 3916 O O . VAL F 2 10 ? 9.022 10.076 8.467 1.00 20.47 11 VAL D O 1
ATOM 3920 N N . VAL F 2 11 ? 10.700 10.434 7.002 1.00 34.17 12 VAL D N 1
ATOM 3921 C CA . VAL F 2 11 ? 11.734 10.090 7.974 1.00 18.27 12 VAL D CA 1
ATOM 3922 C C . VAL F 2 11 ? 11.798 11.145 9.071 1.00 27.48 12 VAL D C 1
ATOM 3923 O O . VAL F 2 11 ? 11.668 10.841 10.262 1.00 36.92 12 VAL D O 1
ATOM 3927 N N . ALA F 2 12 ? 11.997 12.401 8.683 1.00 33.29 13 ALA D N 1
ATOM 3928 C CA . ALA F 2 12 ? 12.103 13.504 9.622 1.00 28.23 13 ALA D CA 1
ATOM 3929 C C . ALA F 2 12 ? 11.234 14.659 9.148 1.00 34.34 13 ALA D C 1
ATOM 3930 O O . ALA F 2 12 ? 10.838 14.729 7.981 1.00 34.41 13 ALA D O 1
ATOM 3932 N N . ALA F 2 13 ? 10.941 15.571 10.071 1.00 37.12 14 ALA D N 1
ATOM 3933 C CA . ALA F 2 13 ? 10.073 16.695 9.764 1.00 25.32 14 ALA D CA 1
ATOM 3934 C C . ALA F 2 13 ? 10.428 17.880 10.648 1.00 25.36 14 ALA D C 1
ATOM 3935 O O . ALA F 2 13 ? 10.955 17.722 11.752 1.00 27.27 14 ALA D O 1
ATOM 3937 N N . THR F 2 14 ? 10.125 19.069 10.141 1.00 29.15 15 THR D N 1
ATOM 3938 C CA . THR F 2 14 ? 10.310 20.342 10.816 1.00 24.02 15 THR D CA 1
ATOM 3939 C C . THR F 2 14 ? 9.171 21.227 10.339 1.00 36.79 15 THR D C 1
ATOM 3940 O O . THR F 2 14 ? 8.624 20.977 9.258 1.00 52.91 15 THR D O 1
ATOM 3944 N N . PRO F 2 15 ? 8.742 22.227 11.139 1.00 34.20 16 PRO D N 1
ATOM 3945 C CA . PRO F 2 15 ? 7.744 23.187 10.647 1.00 37.72 16 PRO D CA 1
ATOM 3946 C C . PRO F 2 15 ? 7.915 23.620 9.196 1.00 43.62 16 PRO D C 1
ATOM 3947 O O . PRO F 2 15 ? 6.924 23.902 8.517 1.00 45.13 16 PRO D O 1
ATOM 3951 N N . THR F 2 16 ? 9.151 23.653 8.694 1.00 38.85 17 THR D N 1
ATOM 3952 C CA . THR F 2 16 ? 9.409 24.134 7.345 1.00 29.72 17 THR D CA 1
ATOM 3953 C C . THR F 2 16 ? 9.901 23.065 6.378 1.00 32.61 17 THR D C 1
ATOM 3954 O O . THR F 2 16 ? 9.970 23.340 5.175 1.00 25.79 17 THR D O 1
ATOM 3958 N N . SER F 2 17 ? 10.244 21.866 6.848 1.00 43.14 18 SER D N 1
ATOM 3959 C CA . SER F 2 17 ? 10.871 20.881 5.978 1.00 27.71 18 SER D CA 1
ATOM 3960 C C . SER F 2 17 ? 10.367 19.477 6.279 1.00 34.11 18 SER D C 1
ATOM 3961 O O . SER F 2 17 ? 9.963 19.167 7.403 1.00 51.04 18 SER D O 1
ATOM 3964 N N . LEU F 2 18 ? 10.410 18.628 5.252 1.00 31.24 19 LEU D N 1
ATOM 3965 C CA . LEU F 2 18 ? 10.059 17.218 5.357 1.00 24.64 19 LEU D CA 1
ATOM 3966 C C . LEU F 2 18 ? 11.162 16.382 4.729 1.00 25.95 19 LEU D C 1
ATOM 3967 O O . LEU F 2 18 ? 11.575 16.646 3.595 1.00 34.10 19 LEU D O 1
ATOM 3972 N N . LEU F 2 19 ? 11.636 15.378 5.462 1.00 33.98 20 LEU D N 1
ATOM 3973 C CA . LEU F 2 19 ? 12.540 14.370 4.922 1.00 28.28 20 LEU D CA 1
ATOM 3974 C C . LEU F 2 19 ? 11.726 13.121 4.612 1.00 27.14 20 LEU D C 1
ATOM 3975 O O . LEU F 2 19 ? 11.121 12.532 5.514 1.00 39.44 20 LEU D O 1
ATOM 3980 N N . ILE F 2 20 ? 11.706 12.725 3.342 1.00 28.22 21 ILE D N 1
ATOM 3981 C CA . ILE F 2 20 ? 10.906 11.594 2.897 1.00 28.06 21 ILE D CA 1
ATOM 3982 C C . ILE F 2 20 ? 11.831 10.497 2.386 1.00 42.91 21 ILE D C 1
ATOM 3983 O O . ILE F 2 20 ? 12.997 10.731 2.060 1.00 42.25 21 ILE D O 1
ATOM 3988 N N . SER F 2 21 ? 11.289 9.281 2.329 1.00 32.26 22 SER D N 1
ATOM 3989 C CA . SER F 2 21 ? 12.004 8.138 1.782 1.00 37.95 22 SER D CA 1
ATOM 3990 C C . SER F 2 21 ? 10.990 7.170 1.189 1.00 35.45 22 SER D C 1
ATOM 3991 O O . SER F 2 21 ? 9.779 7.316 1.373 1.00 40.37 22 SER D O 1
ATOM 3994 N N . TRP F 2 22 ? 11.501 6.175 0.468 1.00 30.89 23 TRP D N 1
ATOM 3995 C CA . TRP F 2 22 ? 10.649 5.199 -0.199 1.00 29.63 23 TRP D CA 1
ATOM 3996 C C . TRP F 2 22 ? 11.471 3.958 -0.507 1.00 38.72 23 TRP D C 1
ATOM 3997 O O . TRP F 2 22 ? 12.704 3.984 -0.482 1.00 36.56 23 TRP D O 1
ATOM 4008 N N . ASP F 2 23 ? 10.767 2.866 -0.797 1.00 42.59 24 ASP D N 1
ATOM 4009 C CA . ASP F 2 23 ? 11.402 1.609 -1.178 1.00 36.74 24 ASP D CA 1
ATOM 4010 C C . ASP F 2 23 ? 11.538 1.590 -2.697 1.00 42.67 24 ASP D C 1
ATOM 4011 O O . ASP F 2 23 ? 10.535 1.554 -3.418 1.00 37.18 24 ASP D O 1
ATOM 4016 N N . ALA F 2 24 ? 12.781 1.619 -3.181 1.00 33.94 25 ALA D N 1
ATOM 4017 C CA . ALA F 2 24 ? 13.041 1.649 -4.614 1.00 37.20 25 ALA D CA 1
ATOM 4018 C C . ALA F 2 24 ? 12.806 0.306 -5.289 1.00 41.01 25 ALA D C 1
ATOM 4019 O O . ALA F 2 24 ? 12.787 0.250 -6.524 1.00 46.94 25 ALA D O 1
ATOM 4021 N N . GLY F 2 25 ? 12.627 -0.762 -4.523 1.00 37.77 26 GLY D N 1
ATOM 4022 C CA . GLY F 2 25 ? 12.447 -2.079 -5.093 1.00 39.08 26 GLY D CA 1
ATOM 4023 C C . GLY F 2 25 ? 13.761 -2.794 -5.329 1.00 38.76 26 GLY D C 1
ATOM 4024 O O . GLY F 2 25 ? 14.836 -2.371 -4.891 1.00 35.31 26 GLY D O 1
ATOM 4025 N N . HIS F 2 26 ? 13.662 -3.911 -6.045 1.00 44.56 27 HIS D N 1
ATOM 4026 C CA . HIS F 2 26 ? 14.841 -4.699 -6.361 1.00 43.03 27 HIS D CA 1
ATOM 4027 C C . HIS F 2 26 ? 15.708 -3.973 -7.388 1.00 47.38 27 HIS D C 1
ATOM 4028 O O . HIS F 2 26 ? 15.295 -2.990 -8.008 1.00 52.35 27 HIS D O 1
ATOM 4035 N N . TRP F 2 27 ? 16.930 -4.482 -7.568 1.00 42.91 28 TRP D N 1
ATOM 4036 C CA . TRP F 2 27 ? 17.885 -3.831 -8.460 1.00 46.23 28 TRP D CA 1
ATOM 4037 C C . TRP F 2 27 ? 17.344 -3.735 -9.882 1.00 39.55 28 TRP D C 1
ATOM 4038 O O . TRP F 2 27 ? 17.592 -2.747 -10.584 1.00 48.55 28 TRP D O 1
ATOM 4049 N N . TRP F 2 28 ? 16.595 -4.747 -10.324 1.00 40.02 29 TRP D N 1
ATOM 4050 C CA . TRP F 2 28 ? 15.937 -4.683 -11.623 1.00 41.39 29 TRP D CA 1
ATOM 4051 C C . TRP F 2 28 ? 14.714 -3.776 -11.614 1.00 46.17 29 TRP D C 1
ATOM 4052 O O . TRP F 2 28 ? 14.180 -3.472 -12.686 1.00 43.17 29 TRP D O 1
ATOM 4063 N N . GLU F 2 29 ? 14.262 -3.340 -10.439 1.00 31.01 30 GLU D N 1
ATOM 4064 C CA . GLU F 2 29 ? 13.166 -2.390 -10.320 1.00 32.01 30 GLU D CA 1
ATOM 4065 C C . GLU F 2 29 ? 13.638 -0.951 -10.162 1.00 33.12 30 GLU D C 1
ATOM 4066 O O . GLU F 2 29 ? 12.807 -0.037 -10.207 1.00 30.37 30 GLU D O 1
ATOM 4072 N N . TRP F 2 30 ? 14.936 -0.728 -9.973 1.00 28.21 31 TRP D N 1
ATOM 4073 C CA . TRP F 2 30 ? 15.444 0.623 -9.781 1.00 21.43 31 TRP D CA 1
ATOM 4074 C C . TRP F 2 30 ? 15.289 1.440 -11.055 1.00 27.06 31 TRP D C 1
ATOM 4075 O O . TRP F 2 30 ? 15.427 0.923 -12.167 1.00 31.96 31 TRP D O 1
ATOM 4086 N N . VAL F 2 31 ? 15.000 2.727 -10.885 1.00 33.61 32 VAL D N 1
ATOM 4087 C CA . VAL F 2 31 ? 14.813 3.639 -12.002 1.00 28.03 32 VAL D CA 1
ATOM 4088 C C . VAL F 2 31 ? 15.903 4.700 -11.955 1.00 28.34 32 VAL D C 1
ATOM 4089 O O . VAL F 2 31 ? 16.563 4.907 -10.935 1.00 34.22 32 VAL D O 1
ATOM 4093 N N . THR F 2 32 ? 16.086 5.378 -13.087 1.00 32.80 33 THR D N 1
ATOM 4094 C CA . THR F 2 32 ? 17.144 6.373 -13.204 1.00 29.63 33 THR D CA 1
ATOM 4095 C C . THR F 2 32 ? 16.828 7.668 -12.472 1.00 28.97 33 THR D C 1
ATOM 4096 O O . THR F 2 32 ? 17.754 8.414 -12.136 1.00 29.84 33 THR D O 1
ATOM 4100 N N . TYR F 2 33 ? 15.553 7.953 -12.219 1.00 37.82 34 TYR D N 1
ATOM 4101 C CA . TYR F 2 33 ? 15.184 9.167 -11.507 1.00 29.45 34 TYR D CA 1
ATOM 4102 C C . TYR F 2 33 ? 13.749 9.047 -11.020 1.00 45.00 34 TYR D C 1
ATOM 4103 O O . TYR F 2 33 ? 12.918 8.387 -11.648 1.00 47.08 34 TYR D O 1
ATOM 4112 N N . TYR F 2 34 ? 13.476 9.694 -9.893 1.00 41.11 35 TYR D N 1
ATOM 4113 C CA . TYR F 2 34 ? 12.124 9.926 -9.416 1.00 34.38 35 TYR D CA 1
ATOM 4114 C C . TYR F 2 34 ? 11.835 11.419 -9.469 1.00 28.90 35 TYR D C 1
ATOM 4115 O O . TYR F 2 34 ? 12.721 12.243 -9.224 1.00 38.21 35 TYR D O 1
ATOM 4124 N N . ARG F 2 35 ? 10.596 11.770 -9.798 1.00 25.09 36 ARG D N 1
ATOM 4125 C CA . ARG F 2 35 ? 10.148 13.153 -9.729 1.00 30.34 36 ARG D CA 1
ATOM 4126 C C . ARG F 2 35 ? 9.130 13.277 -8.603 1.00 36.96 36 ARG D C 1
ATOM 4127 O O . ARG F 2 35 ? 8.181 12.488 -8.523 1.00 41.29 36 ARG D O 1
ATOM 4135 N N . ILE F 2 36 ? 9.351 14.244 -7.719 1.00 37.76 37 ILE D N 1
ATOM 4136 C CA . ILE F 2 36 ? 8.616 14.360 -6.467 1.00 26.81 37 ILE D CA 1
ATOM 4137 C C . ILE F 2 36 ? 7.745 15.605 -6.522 1.00 39.00 37 ILE D C 1
ATOM 4138 O O . ILE F 2 36 ? 8.203 16.679 -6.929 1.00 47.89 37 ILE D O 1
ATOM 4143 N N . THR F 2 37 ? 6.491 15.454 -6.109 1.00 46.41 38 THR D N 1
ATOM 4144 C CA . THR F 2 37 ? 5.484 16.501 -6.186 1.00 28.37 38 THR D CA 1
ATOM 4145 C C . THR F 2 37 ? 4.940 16.768 -4.791 1.00 32.91 38 THR D C 1
ATOM 4146 O O . THR F 2 37 ? 4.572 15.829 -4.081 1.00 43.90 38 THR D O 1
ATOM 4150 N N . TYR F 2 38 ? 4.895 18.040 -4.397 1.00 39.81 39 TYR D N 1
ATOM 4151 C CA . TYR F 2 38 ? 4.366 18.414 -3.094 1.00 36.47 39 TYR D CA 1
ATOM 4152 C C . TYR F 2 38 ? 3.625 19.739 -3.195 1.00 46.15 39 TYR D C 1
ATOM 4153 O O . TYR F 2 38 ? 4.072 20.662 -3.881 1.00 46.89 39 TYR D O 1
ATOM 4162 N N . GLY F 2 39 ? 2.494 19.820 -2.504 1.00 47.66 40 GLY D N 1
ATOM 4163 C CA . GLY F 2 39 ? 1.711 21.039 -2.471 1.00 51.95 40 GLY D CA 1
ATOM 4164 C C . GLY F 2 39 ? 0.658 20.957 -1.392 1.00 46.53 40 GLY D C 1
ATOM 4165 O O . GLY F 2 39 ? 0.350 19.875 -0.880 1.00 43.99 40 GLY D O 1
ATOM 4166 N N . GLU F 2 40 ? 0.116 22.122 -1.045 1.00 45.18 41 GLU D N 1
ATOM 4167 C CA . GLU F 2 40 ? -0.940 22.187 -0.043 1.00 41.09 41 GLU D CA 1
ATOM 4168 C C . GLU F 2 40 ? -2.137 21.363 -0.496 1.00 39.16 41 GLU D C 1
ATOM 4169 O O . GLU F 2 40 ? -2.716 21.628 -1.555 1.00 49.71 41 GLU D O 1
ATOM 4175 N N . THR F 2 41 ? -2.504 20.361 0.301 1.00 35.82 42 THR D N 1
ATOM 4176 C CA . THR F 2 41 ? -3.607 19.483 -0.067 1.00 37.31 42 THR D CA 1
ATOM 4177 C C . THR F 2 41 ? -4.907 20.274 -0.153 1.00 41.70 42 THR D C 1
ATOM 4178 O O . THR F 2 41 ? -5.363 20.860 0.835 1.00 45.35 42 THR D O 1
ATOM 4182 N N . GLY F 2 42 ? -5.493 20.308 -1.349 1.00 56.96 43 GLY D N 1
ATOM 4183 C CA . GLY F 2 42 ? -6.704 21.059 -1.587 1.00 47.49 43 GLY D CA 1
ATOM 4184 C C . GLY F 2 42 ? -6.515 22.546 -1.785 1.00 49.85 43 GLY D C 1
ATOM 4185 O O . GLY F 2 42 ? -7.473 23.227 -2.176 1.00 79.18 43 GLY D O 1
ATOM 4186 N N . GLY F 2 43 ? -5.322 23.078 -1.532 1.00 54.00 44 GLY D N 1
ATOM 4187 C CA . GLY F 2 43 ? -5.100 24.497 -1.716 1.00 62.16 44 GLY D CA 1
ATOM 4188 C C . GLY F 2 43 ? -5.118 24.892 -3.181 1.00 63.66 44 GLY D C 1
ATOM 4189 O O . GLY F 2 43 ? -4.772 24.113 -4.069 1.00 55.56 44 GLY D O 1
ATOM 4190 N N . ASN F 2 44 ? -5.526 26.136 -3.431 1.00 62.54 45 ASN D N 1
ATOM 4191 C CA . ASN F 2 44 ? -5.588 26.690 -4.782 1.00 50.41 45 ASN D CA 1
ATOM 4192 C C . ASN F 2 44 ? -4.216 26.972 -5.373 1.00 70.05 45 ASN D C 1
ATOM 4193 O O . ASN F 2 44 ? -4.140 27.616 -6.426 1.00 60.56 45 ASN D O 1
ATOM 4198 N N . SER F 2 45 ? -3.142 26.524 -4.727 1.00 76.64 46 SER D N 1
ATOM 4199 C CA . SER F 2 45 ? -1.783 26.683 -5.224 1.00 56.37 46 SER D CA 1
ATOM 4200 C C . SER F 2 45 ? -1.352 25.422 -5.950 1.00 66.86 46 SER D C 1
ATOM 4201 O O . SER F 2 45 ? -1.523 24.319 -5.409 1.00 71.68 46 SER D O 1
ATOM 4204 N N . PRO F 2 46 ? -0.804 25.525 -7.161 1.00 62.35 47 PRO D N 1
ATOM 4205 C CA . PRO F 2 46 ? -0.361 24.321 -7.868 1.00 57.86 47 PRO D CA 1
ATOM 4206 C C . PRO F 2 46 ? 0.769 23.625 -7.126 1.00 47.44 47 PRO D C 1
ATOM 4207 O O . PRO F 2 46 ? 1.476 24.214 -6.306 1.00 53.17 47 PRO D O 1
ATOM 4211 N N . VAL F 2 47 ? 0.928 22.348 -7.430 1.00 41.42 48 VAL D N 1
ATOM 4212 C CA . VAL F 2 47 ? 1.911 21.515 -6.754 1.00 56.94 48 VAL D CA 1
ATOM 4213 C C . VAL F 2 47 ? 3.303 21.838 -7.278 1.00 52.26 48 VAL D C 1
ATOM 4214 O O . VAL F 2 47 ? 3.493 22.111 -8.470 1.00 48.24 48 VAL D O 1
ATOM 4218 N N . GLN F 2 48 ? 4.283 21.824 -6.380 1.00 39.36 49 GLN D N 1
ATOM 4219 C CA . GLN F 2 48 ? 5.674 22.009 -6.760 1.00 33.85 49 GLN D CA 1
ATOM 4220 C C . GLN F 2 48 ? 6.300 20.667 -7.123 1.00 39.29 49 GLN D C 1
ATOM 4221 O O . GLN F 2 48 ? 5.771 19.601 -6.802 1.00 48.13 49 GLN D O 1
ATOM 4227 N N . GLU F 2 49 ? 7.441 20.730 -7.806 1.00 35.71 50 GLU D N 1
ATOM 4228 C CA . GLU F 2 49 ? 8.017 19.534 -8.401 1.00 31.16 50 GLU D CA 1
ATOM 4229 C C . GLU F 2 49 ? 9.531 19.664 -8.485 1.00 31.27 50 GLU D C 1
ATOM 4230 O O . GLU F 2 49 ? 10.069 20.761 -8.655 1.00 43.67 50 GLU D O 1
ATOM 4236 N N . PHE F 2 50 ? 10.209 18.525 -8.349 1.00 25.63 51 PHE D N 1
ATOM 4237 C CA . PHE F 2 50 ? 11.634 18.412 -8.626 1.00 24.41 51 PHE D CA 1
ATOM 4238 C C . PHE F 2 50 ? 11.960 16.942 -8.839 1.00 29.27 51 PHE D C 1
ATOM 4239 O O . PHE F 2 50 ? 11.262 16.060 -8.331 1.00 24.60 51 PHE D O 1
ATOM 4247 N N . THR F 2 51 ? 13.020 16.688 -9.596 1.00 31.60 52 THR D N 1
ATOM 4248 C CA . THR F 2 51 ? 13.481 15.332 -9.844 1.00 17.97 52 THR D CA 1
ATOM 4249 C C . THR F 2 51 ? 14.602 14.969 -8.878 1.00 24.99 52 THR D C 1
ATOM 4250 O O . THR F 2 51 ? 15.257 15.833 -8.290 1.00 31.19 52 THR D O 1
ATOM 4254 N N . VAL F 2 52 ? 14.812 13.667 -8.718 1.00 33.24 53 VAL D N 1
ATOM 4255 C CA . VAL F 2 52 ? 15.780 13.144 -7.758 1.00 22.19 53 VAL D CA 1
ATOM 4256 C C . VAL F 2 52 ? 16.532 11.985 -8.401 1.00 25.37 53 VAL D C 1
ATOM 4257 O O . VAL F 2 52 ? 15.925 11.182 -9.124 1.00 37.76 53 VAL D O 1
ATOM 4261 N N . PRO F 2 53 ? 17.845 11.878 -8.195 1.00 21.70 54 PRO D N 1
ATOM 4262 C CA . PRO F 2 53 ? 18.591 10.742 -8.747 1.00 18.69 54 PRO D CA 1
ATOM 4263 C C . PRO F 2 53 ? 18.002 9.411 -8.306 1.00 23.56 54 PRO D C 1
ATOM 4264 O O . PRO F 2 53 ? 17.639 9.222 -7.143 1.00 45.50 54 PRO D O 1
ATOM 4268 N N . GLY F 2 54 ? 17.906 8.482 -9.260 1.00 30.35 55 GLY D N 1
ATOM 4269 C CA . GLY F 2 54 ? 17.318 7.185 -8.979 1.00 24.79 55 GLY D CA 1
ATOM 4270 C C . GLY F 2 54 ? 18.154 6.310 -8.073 1.00 26.32 55 GLY D C 1
ATOM 4271 O O . GLY F 2 54 ? 17.635 5.338 -7.512 1.00 33.64 55 GLY D O 1
ATOM 4272 N N . TYR F 2 55 ? 19.438 6.622 -7.925 1.00 33.99 56 TYR D N 1
ATOM 4273 C CA . TYR F 2 55 ? 20.279 5.906 -6.979 1.00 42.15 56 TYR D CA 1
ATOM 4274 C C . TYR F 2 55 ? 20.095 6.392 -5.546 1.00 49.50 56 TYR D C 1
ATOM 4275 O O . TYR F 2 55 ? 20.892 6.032 -4.673 1.00 55.04 56 TYR D O 1
ATOM 4284 N N . SER F 2 56 ? 19.061 7.187 -5.290 1.00 36.73 57 SER D N 1
ATOM 4285 C CA . SER F 2 56 ? 18.695 7.607 -3.948 1.00 30.82 57 SER D CA 1
ATOM 4286 C C . SER F 2 56 ? 17.265 7.175 -3.657 1.00 45.00 57 SER D C 1
ATOM 4287 O O . SER F 2 56 ? 16.417 7.129 -4.553 1.00 35.11 57 SER D O 1
ATOM 4290 N N . SER F 2 57 ? 17.006 6.846 -2.394 1.00 45.07 58 SER D N 1
ATOM 4291 C CA . SER F 2 57 ? 15.673 6.470 -1.948 1.00 31.19 58 SER D CA 1
ATOM 4292 C C . SER F 2 57 ? 15.061 7.489 -1.001 1.00 35.10 58 SER D C 1
ATOM 4293 O O . SER F 2 57 ? 13.907 7.322 -0.596 1.00 53.30 58 SER D O 1
ATOM 4296 N N . THR F 2 58 ? 15.799 8.534 -0.637 1.00 26.32 59 THR D N 1
ATOM 4297 C CA . THR F 2 58 ? 15.311 9.568 0.261 1.00 26.72 59 THR D CA 1
ATOM 4298 C C . THR F 2 58 ? 15.265 10.906 -0.464 1.00 33.91 59 THR D C 1
ATOM 4299 O O . THR F 2 58 ? 15.900 11.097 -1.505 1.00 40.38 59 THR D O 1
ATOM 4303 N N . ALA F 2 59 ? 14.503 11.836 0.103 1.00 40.22 60 ALA D N 1
ATOM 4304 C CA . ALA F 2 59 ? 14.417 13.182 -0.443 1.00 26.27 60 ALA D CA 1
ATOM 4305 C C . ALA F 2 59 ? 13.998 14.138 0.659 1.00 32.79 60 ALA D C 1
ATOM 4306 O O . ALA F 2 59 ? 13.358 13.748 1.639 1.00 42.59 60 ALA D O 1
ATOM 4308 N N . THR F 2 60 ? 14.367 15.402 0.479 1.00 24.49 61 THR D N 1
ATOM 4309 C CA . THR F 2 60 ? 14.079 16.459 1.436 1.00 20.27 61 THR D CA 1
ATOM 4310 C C . THR F 2 60 ? 13.296 17.565 0.744 1.00 23.97 61 THR D C 1
ATOM 4311 O O . THR F 2 60 ? 13.710 18.059 -0.310 1.00 24.50 61 THR D O 1
ATOM 4315 N N . ILE F 2 61 ? 12.169 17.944 1.336 1.00 28.91 62 ILE D N 1
ATOM 4316 C CA . ILE F 2 61 ? 11.307 18.999 0.818 1.00 18.32 62 ILE D CA 1
ATOM 4317 C C . ILE F 2 61 ? 11.344 20.143 1.819 1.00 28.32 62 ILE D C 1
ATOM 4318 O O . ILE F 2 61 ? 10.870 20.003 2.953 1.00 41.54 62 ILE D O 1
ATOM 4323 N N . SER F 2 62 ? 11.903 21.274 1.405 1.00 26.20 63 SER D N 1
ATOM 4324 C CA . SER F 2 62 ? 12.141 22.412 2.281 1.00 25.21 63 SER D CA 1
ATOM 4325 C C . SER F 2 62 ? 11.209 23.564 1.916 1.00 26.10 63 SER D C 1
ATOM 4326 O O . SER F 2 62 ? 10.459 23.508 0.937 1.00 36.69 63 SER D O 1
ATOM 4329 N N . GLY F 2 63 ? 11.262 24.618 2.728 1.00 26.45 64 GLY D N 1
ATOM 4330 C CA . GLY F 2 63 ? 10.495 25.824 2.478 1.00 40.70 64 GLY D CA 1
ATOM 4331 C C . GLY F 2 63 ? 8.994 25.623 2.485 1.00 37.99 64 GLY D C 1
ATOM 4332 O O . GLY F 2 63 ? 8.298 26.082 1.574 1.00 54.92 64 GLY D O 1
ATOM 4333 N N . LEU F 2 64 ? 8.482 24.944 3.505 1.00 38.59 65 LEU D N 1
ATOM 4334 C CA . LEU F 2 64 ? 7.058 24.683 3.643 1.00 26.60 65 LEU D CA 1
ATOM 4335 C C . LEU F 2 64 ? 6.466 25.570 4.731 1.00 29.33 65 LEU D C 1
ATOM 4336 O O . LEU F 2 64 ? 7.175 26.091 5.595 1.00 28.50 65 LEU D O 1
ATOM 4341 N N . LYS F 2 65 ? 5.152 25.736 4.676 1.00 38.76 66 LYS D N 1
ATOM 4342 C CA . LYS F 2 65 ? 4.461 26.535 5.680 1.00 38.93 66 LYS D CA 1
ATOM 4343 C C . LYS F 2 65 ? 4.156 25.677 6.903 1.00 30.72 66 LYS D C 1
ATOM 4344 O O . LYS F 2 65 ? 3.584 24.592 6.764 1.00 40.20 66 LYS D O 1
ATOM 4350 N N . PRO F 2 66 ? 4.523 26.122 8.104 1.00 36.51 67 PRO D N 1
ATOM 4351 C CA . PRO F 2 66 ? 4.265 25.315 9.302 1.00 40.98 67 PRO D CA 1
ATOM 4352 C C . PRO F 2 66 ? 2.776 25.122 9.549 1.00 39.11 67 PRO D C 1
ATOM 4353 O O . PRO F 2 66 ? 1.952 25.987 9.243 1.00 43.06 67 PRO D O 1
ATOM 4357 N N . GLY F 2 67 ? 2.439 23.960 10.107 1.00 45.21 68 GLY D N 1
ATOM 4358 C CA . GLY F 2 67 ? 1.065 23.619 10.405 1.00 37.64 68 GLY D CA 1
ATOM 4359 C C . GLY F 2 67 ? 0.188 23.336 9.207 1.00 37.68 68 GLY D C 1
ATOM 4360 O O . GLY F 2 67 ? -0.985 22.987 9.391 1.00 54.92 68 GLY D O 1
ATOM 4361 N N . VAL F 2 68 ? 0.706 23.468 7.993 1.00 41.36 69 VAL D N 1
ATOM 4362 C CA . VAL F 2 68 ? -0.076 23.267 6.780 1.00 35.62 69 VAL D CA 1
ATOM 4363 C C . VAL F 2 68 ? 0.062 21.822 6.329 1.00 35.21 69 VAL D C 1
ATOM 4364 O O . VAL F 2 68 ? 1.161 21.253 6.332 1.00 51.14 69 VAL D O 1
ATOM 4368 N N . ASP F 2 69 ? -1.062 21.221 5.950 1.00 39.56 70 ASP D N 1
ATOM 4369 C CA . ASP F 2 69 ? -1.072 19.846 5.477 1.00 48.85 70 ASP D CA 1
ATOM 4370 C C . ASP F 2 69 ? -0.665 19.808 4.008 1.00 45.47 70 ASP D C 1
ATOM 4371 O O . ASP F 2 69 ? -1.218 20.542 3.183 1.00 48.17 70 ASP D O 1
ATOM 4376 N N . TYR F 2 70 ? 0.313 18.965 3.688 1.00 49.87 71 TYR D N 1
ATOM 4377 C CA . TYR F 2 70 ? 0.807 18.809 2.329 1.00 48.04 71 TYR D CA 1
ATOM 4378 C C . TYR F 2 70 ? 0.589 17.378 1.856 1.00 52.49 71 TYR D C 1
ATOM 4379 O O . TYR F 2 70 ? 0.358 16.464 2.652 1.00 60.18 71 TYR D O 1
ATOM 4388 N N . THR F 2 71 ? 0.664 17.195 0.539 1.00 44.96 72 THR D N 1
ATOM 4389 C CA . THR F 2 71 ? 0.597 15.877 -0.082 1.00 53.93 72 THR D CA 1
ATOM 4390 C C . THR F 2 71 ? 1.800 15.715 -0.996 1.00 59.13 72 THR D C 1
ATOM 4391 O O . THR F 2 71 ? 2.005 16.526 -1.905 1.00 50.45 72 THR D O 1
ATOM 4395 N N . ILE F 2 72 ? 2.587 14.670 -0.757 1.00 50.27 73 ILE D N 1
ATOM 4396 C CA . ILE F 2 72 ? 3.821 14.415 -1.492 1.00 44.29 73 ILE D CA 1
ATOM 4397 C C . ILE F 2 72 ? 3.627 13.170 -2.345 1.00 40.62 73 ILE D C 1
ATOM 4398 O O . ILE F 2 72 ? 3.124 12.151 -1.858 1.00 42.56 73 ILE D O 1
ATOM 4403 N N . THR F 2 73 ? 4.032 13.248 -3.611 1.00 44.74 74 THR D N 1
ATOM 4404 C CA . THR F 2 73 ? 3.924 12.133 -4.542 1.00 35.06 74 THR D CA 1
ATOM 4405 C C . THR F 2 73 ? 5.275 11.886 -5.197 1.00 43.84 74 THR D C 1
ATOM 4406 O O . THR F 2 73 ? 5.986 12.833 -5.544 1.00 54.51 74 THR D O 1
ATOM 4410 N N . VAL F 2 74 ? 5.624 10.613 -5.368 1.00 39.68 75 VAL D N 1
ATOM 4411 C CA . VAL F 2 74 ? 6.895 10.207 -5.960 1.00 28.29 75 VAL D CA 1
ATOM 4412 C C . VAL F 2 74 ? 6.586 9.394 -7.210 1.00 34.84 75 VAL D C 1
ATOM 4413 O O . VAL F 2 74 ? 6.145 8.241 -7.116 1.00 40.78 75 VAL D O 1
ATOM 4417 N N . TYR F 2 75 ? 6.821 9.987 -8.378 1.00 53.75 76 TYR D N 1
ATOM 4418 C CA . TYR F 2 75 ? 6.542 9.335 -9.650 1.00 41.53 76 TYR D CA 1
ATOM 4419 C C . TYR F 2 75 ? 7.785 8.634 -10.183 1.00 47.27 76 TYR D C 1
ATOM 4420 O O . TYR F 2 75 ? 8.906 9.129 -10.038 1.00 46.89 76 TYR D O 1
ATOM 4429 N N . ALA F 2 76 ? 7.573 7.478 -10.801 1.00 47.87 77 ALA D N 1
ATOM 4430 C CA . ALA F 2 76 ? 8.604 6.815 -11.579 1.00 39.75 77 ALA D CA 1
ATOM 4431 C C . ALA F 2 76 ? 8.724 7.494 -12.942 1.00 43.83 77 ALA D C 1
ATOM 4432 O O . ALA F 2 76 ? 7.852 8.276 -13.327 1.00 55.95 77 ALA D O 1
ATOM 4434 N N . PRO F 2 77 ? 9.809 7.234 -13.687 1.00 39.78 78 PRO D N 1
ATOM 4435 C CA . PRO F 2 77 ? 9.936 7.854 -15.020 1.00 44.74 78 PRO D CA 1
ATOM 4436 C C . PRO F 2 77 ? 8.723 7.635 -15.908 1.00 52.81 78 PRO D C 1
ATOM 4437 O O . PRO F 2 77 ? 8.219 8.586 -16.518 1.00 57.30 78 PRO D O 1
ATOM 4441 N N . THR F 2 78 ? 8.235 6.401 -15.992 1.00 59.73 79 THR D N 1
ATOM 4442 C CA . THR F 2 78 ? 7.006 6.086 -16.700 1.00 57.99 79 THR D CA 1
ATOM 4443 C C . THR F 2 78 ? 6.046 5.384 -15.751 1.00 47.73 79 THR D C 1
ATOM 4444 O O . THR F 2 78 ? 6.465 4.703 -14.810 1.00 53.50 79 THR D O 1
ATOM 4448 N N . SER F 2 79 ? 4.749 5.556 -16.004 1.00 59.27 80 SER D N 1
ATOM 4449 C CA . SER F 2 79 ? 3.737 4.870 -15.210 1.00 61.59 80 SER D CA 1
ATOM 4450 C C . SER F 2 79 ? 3.643 3.386 -15.533 1.00 61.05 80 SER D C 1
ATOM 4451 O O . SER F 2 79 ? 2.819 2.690 -14.929 1.00 59.92 80 SER D O 1
ATOM 4454 N N . ASP F 2 80 ? 4.461 2.892 -16.457 1.00 65.65 81 ASP D N 1
ATOM 4455 C CA . ASP F 2 80 ? 4.440 1.492 -16.861 1.00 65.76 81 ASP D CA 1
ATOM 4456 C C . ASP F 2 80 ? 4.839 0.574 -15.710 1.00 48.68 81 ASP D C 1
ATOM 4457 O O . ASP F 2 80 ? 4.347 -0.548 -15.600 1.00 66.61 81 ASP D O 1
ATOM 4462 N N . SER F 2 83 ? 1.905 2.524 -10.428 1.00 46.06 84 SER D N 1
ATOM 4463 C CA . SER F 2 83 ? 1.251 3.781 -10.083 1.00 59.60 84 SER D CA 1
ATOM 4464 C C . SER F 2 83 ? 2.085 4.577 -9.083 1.00 70.16 84 SER D C 1
ATOM 4465 O O . SER F 2 83 ? 2.818 3.998 -8.281 1.00 66.17 84 SER D O 1
ATOM 4468 N N . PRO F 2 84 ? 1.979 5.904 -9.134 1.00 58.77 85 PRO D N 1
ATOM 4469 C CA . PRO F 2 84 ? 2.729 6.735 -8.187 1.00 44.76 85 PRO D CA 1
ATOM 4470 C C . PRO F 2 84 ? 2.130 6.667 -6.791 1.00 51.67 85 PRO D C 1
ATOM 4471 O O . PRO F 2 84 ? 0.910 6.622 -6.618 1.00 58.06 85 PRO D O 1
ATOM 4475 N N . ILE F 2 85 ? 3.006 6.669 -5.791 1.00 42.51 86 ILE D N 1
ATOM 4476 C CA . ILE F 2 85 ? 2.607 6.608 -4.390 1.00 42.19 86 ILE D CA 1
ATOM 4477 C C . ILE F 2 85 ? 2.577 8.019 -3.824 1.00 41.84 86 ILE D C 1
ATOM 4478 O O . ILE F 2 85 ? 3.409 8.864 -4.180 1.00 54.73 86 ILE D O 1
ATOM 4483 N N . SER F 2 86 ? 1.614 8.280 -2.942 1.00 35.93 87 SER D N 1
ATOM 4484 C CA . SER F 2 86 ? 1.461 9.599 -2.349 1.00 41.92 87 SER D CA 1
ATOM 4485 C C . SER F 2 86 ? 0.969 9.454 -0.917 1.00 57.73 87 SER D C 1
ATOM 4486 O O . SER F 2 86 ? 0.367 8.443 -0.546 1.00 67.47 87 SER D O 1
ATOM 4489 N N . ILE F 2 87 ? 1.241 10.480 -0.110 1.00 49.76 88 ILE D N 1
ATOM 4490 C CA . ILE F 2 87 ? 0.893 10.504 1.305 1.00 40.62 88 ILE D CA 1
ATOM 4491 C C . 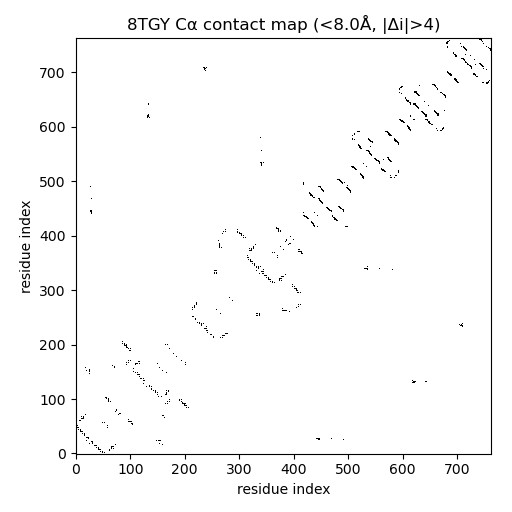ILE F 2 87 ? 0.324 11.875 1.650 1.00 48.75 88 ILE D C 1
ATOM 4492 O O . ILE F 2 87 ? 0.287 12.787 0.821 1.00 60.14 88 ILE D O 1
ATOM 4497 N N . ASN F 2 88 ? -0.124 12.011 2.896 1.00 47.08 89 ASN D N 1
ATOM 4498 C CA . ASN F 2 88 ? -0.496 13.289 3.482 1.00 34.20 89 ASN D CA 1
ATOM 4499 C C . ASN F 2 88 ? 0.405 13.558 4.679 1.00 37.20 89 ASN D C 1
ATOM 4500 O O . ASN F 2 88 ? 0.868 12.626 5.344 1.00 47.50 89 ASN D O 1
ATOM 4505 N N . TYR F 2 89 ? 0.654 14.838 4.953 1.00 25.51 90 TYR D N 1
ATOM 4506 C CA . TYR F 2 89 ? 1.439 15.203 6.127 1.00 33.21 90 TYR D CA 1
ATOM 4507 C C . TYR F 2 89 ? 1.221 16.671 6.456 1.00 39.27 90 TYR D C 1
ATOM 4508 O O . TYR F 2 89 ? 1.278 17.525 5.565 1.00 52.76 90 TYR D O 1
ATOM 4517 N N . ARG F 2 90 ? 0.991 16.956 7.734 1.00 45.16 91 ARG D N 1
ATOM 4518 C CA . ARG F 2 90 ? 0.858 18.318 8.235 1.00 39.32 91 ARG D CA 1
ATOM 4519 C C . ARG F 2 90 ? 2.147 18.704 8.950 1.00 42.40 91 ARG D C 1
ATOM 4520 O O . ARG F 2 90 ? 2.551 18.038 9.909 1.00 44.73 91 ARG D O 1
ATOM 4528 N N . THR F 2 91 ? 2.782 19.777 8.488 1.00 61.76 92 THR D N 1
ATOM 4529 C CA . THR F 2 91 ? 4.052 20.227 9.050 1.00 45.43 92 THR D CA 1
ATOM 4530 C C . THR F 2 91 ? 3.881 20.857 10.430 1.00 51.14 92 THR D C 1
ATOM 4531 O O . THR F 2 91 ? 2.932 20.558 11.154 1.00 50.82 92 THR D O 1
ATOM 4535 N N . SER G 2 3 ? 47.354 -39.703 33.627 1.00 72.65 4 SER F N 1
ATOM 4536 C CA . SER G 2 3 ? 46.005 -39.902 34.142 1.00 81.60 4 SER F CA 1
ATOM 4537 C C . SER G 2 3 ? 44.967 -39.870 33.022 1.00 80.45 4 SER F C 1
ATOM 4538 O O . SER G 2 3 ? 44.227 -40.833 32.827 1.00 96.08 4 SER F O 1
ATOM 4541 N N . VAL G 2 4 ? 44.911 -38.759 32.292 1.00 78.50 5 VAL F N 1
ATOM 4542 C CA . VAL G 2 4 ? 43.903 -38.569 31.250 1.00 77.07 5 VAL F CA 1
ATOM 4543 C C . VAL G 2 4 ? 44.570 -38.120 29.955 1.00 78.80 5 VAL F C 1
ATOM 4544 O O . VAL G 2 4 ? 45.373 -37.176 29.968 1.00 77.67 5 VAL F O 1
ATOM 4548 N N . PRO G 2 5 ? 44.279 -38.765 28.813 1.00 79.03 6 PRO F N 1
ATOM 4549 C CA . PRO G 2 5 ? 43.459 -39.978 28.736 1.00 72.48 6 PRO F CA 1
ATOM 4550 C C . PRO G 2 5 ? 44.311 -41.227 28.919 1.00 75.58 6 PRO F C 1
ATOM 4551 O O . PRO G 2 5 ? 45.523 -41.096 29.077 1.00 87.05 6 PRO F O 1
ATOM 4555 N N . THR G 2 6 ? 43.695 -42.408 28.902 1.00 61.71 7 THR F N 1
ATOM 4556 C CA . THR G 2 6 ? 44.426 -43.655 29.085 1.00 48.34 7 THR F CA 1
ATOM 4557 C C . THR G 2 6 ? 43.757 -44.763 28.283 1.00 56.59 7 THR F C 1
ATOM 4558 O O . THR G 2 6 ? 42.620 -44.627 27.823 1.00 63.24 7 THR F O 1
ATOM 4562 N N . LYS G 2 7 ? 44.493 -45.865 28.122 1.00 57.92 8 LYS F N 1
ATOM 4563 C CA . LYS G 2 7 ? 43.989 -47.091 27.497 1.00 48.25 8 LYS F CA 1
ATOM 4564 C C . LYS G 2 7 ? 43.597 -46.863 26.036 1.00 45.35 8 LYS F C 1
ATOM 4565 O O . LYS G 2 7 ? 42.485 -47.180 25.610 1.00 54.18 8 LYS F O 1
ATOM 4571 N N . LEU G 2 8 ? 44.531 -46.316 25.260 1.00 36.80 9 LEU F N 1
ATOM 4572 C CA . LEU G 2 8 ? 44.319 -46.152 23.827 1.00 36.87 9 LEU F CA 1
ATOM 4573 C C . LEU G 2 8 ? 44.478 -47.502 23.140 1.00 51.50 9 LEU F C 1
ATOM 4574 O O . LEU G 2 8 ? 45.544 -48.123 23.216 1.00 61.94 9 LEU F O 1
ATOM 4579 N N . GLU G 2 9 ? 43.420 -47.955 22.471 1.00 57.56 10 GLU F N 1
ATOM 4580 C CA . GLU G 2 9 ? 43.435 -49.257 21.820 1.00 43.74 10 GLU F CA 1
ATOM 4581 C C . GLU G 2 9 ? 43.029 -49.140 20.358 1.00 41.30 10 GLU F C 1
ATOM 4582 O O . GLU G 2 9 ? 42.878 -48.034 19.829 1.00 55.96 10 GLU F O 1
ATOM 4588 N N . VAL G 2 10 ? 42.856 -50.283 19.698 1.00 35.76 11 VAL F N 1
ATOM 4589 C CA . VAL G 2 10 ? 42.341 -50.346 18.332 1.00 22.78 11 VAL F CA 1
ATOM 4590 C C . VAL G 2 10 ? 41.201 -51.360 18.364 1.00 30.42 11 VAL F C 1
ATOM 4591 O O . VAL G 2 10 ? 41.422 -52.572 18.263 1.00 38.24 11 VAL F O 1
ATOM 4595 N N . VAL G 2 11 ? 39.971 -50.867 18.533 1.00 28.94 12 VAL F N 1
ATOM 4596 C CA . VAL G 2 11 ? 38.815 -51.753 18.658 1.00 27.80 12 VAL F CA 1
ATOM 4597 C C . VAL G 2 11 ? 38.655 -52.598 17.400 1.00 33.97 12 VAL F C 1
ATOM 4598 O O . VAL G 2 11 ? 38.452 -53.816 17.468 1.00 35.99 12 VAL F O 1
ATOM 4602 N N . ALA G 2 12 ? 38.749 -51.964 16.236 1.00 32.16 13 ALA F N 1
ATOM 4603 C CA . ALA G 2 12 ? 38.647 -52.660 14.964 1.00 15.44 13 ALA F CA 1
ATOM 4604 C C . ALA G 2 12 ? 39.583 -51.996 13.967 1.00 27.69 13 ALA F C 1
ATOM 4605 O O . ALA G 2 12 ? 40.001 -50.850 14.148 1.00 46.41 13 ALA F O 1
ATOM 4607 N N . ALA G 2 13 ? 39.912 -52.729 12.904 1.00 37.45 14 ALA F N 1
ATOM 4608 C CA . ALA G 2 13 ? 40.904 -52.244 11.954 1.00 29.97 14 ALA F CA 1
ATOM 4609 C C . ALA G 2 13 ? 40.787 -52.996 10.638 1.00 32.83 14 ALA F C 1
ATOM 4610 O O . ALA G 2 13 ? 40.760 -54.230 10.625 1.00 54.54 14 ALA F O 1
ATOM 4612 N N . THR G 2 14 ? 40.723 -52.250 9.547 1.00 26.74 15 THR F N 1
ATOM 4613 C CA . THR G 2 14 ? 40.896 -52.738 8.191 1.00 28.93 15 THR F CA 1
ATOM 4614 C C . THR G 2 14 ? 42.271 -52.316 7.683 1.00 42.61 15 THR F C 1
ATOM 4615 O O . THR G 2 14 ? 42.973 -51.538 8.338 1.00 35.87 15 THR F O 1
ATOM 4619 N N . PRO G 2 15 ? 42.706 -52.825 6.524 1.00 34.76 16 PRO F N 1
ATOM 4620 C CA . PRO G 2 15 ? 43.989 -52.364 5.969 1.00 36.46 16 PRO F CA 1
ATOM 4621 C C . PRO G 2 15 ? 44.061 -50.862 5.722 1.00 40.95 16 PRO F C 1
ATOM 4622 O O . PRO G 2 15 ? 45.167 -50.345 5.533 1.00 50.54 16 PRO F O 1
ATOM 4626 N N . THR G 2 16 ? 42.936 -50.140 5.719 1.00 34.30 17 THR F N 1
ATOM 4627 C CA . THR G 2 16 ? 42.964 -48.704 5.458 1.00 21.82 17 THR F CA 1
ATOM 4628 C C . THR G 2 16 ? 42.183 -47.902 6.495 1.00 35.90 17 THR F C 1
ATOM 4629 O O . THR G 2 16 ? 41.831 -46.748 6.231 1.00 37.58 17 THR F O 1
ATOM 4633 N N . SER G 2 17 ? 41.908 -48.472 7.667 1.00 28.78 18 SER F N 1
ATOM 4634 C CA . SER G 2 17 ? 41.103 -47.761 8.650 1.00 19.65 18 SER F CA 1
ATOM 4635 C C . SER G 2 17 ? 41.276 -48.396 10.022 1.00 28.44 18 SER F C 1
ATOM 4636 O O . SER G 2 17 ? 41.275 -49.623 10.148 1.00 44.60 18 SER F O 1
ATOM 4639 N N . LEU G 2 18 ? 41.410 -47.550 11.042 1.00 36.42 19 LEU F N 1
ATOM 4640 C CA . LEU G 2 18 ? 41.529 -47.982 12.429 1.00 35.68 19 LEU F CA 1
ATOM 4641 C C . LEU G 2 18 ? 40.450 -47.300 13.257 1.00 40.64 19 LEU F C 1
ATOM 4642 O O . LEU G 2 18 ? 40.263 -46.083 13.157 1.00 40.91 19 LEU F O 1
ATOM 4647 N N . LEU G 2 19 ? 39.743 -48.082 14.070 1.00 36.62 20 LEU F N 1
ATOM 4648 C CA . LEU G 2 19 ? 38.749 -47.560 15.006 1.00 24.19 20 LEU F CA 1
ATOM 4649 C C . LEU G 2 19 ? 39.372 -47.583 16.397 1.00 34.30 20 LEU F C 1
ATOM 4650 O O . LEU G 2 19 ? 39.436 -48.631 17.044 1.00 38.42 20 LEU F O 1
ATOM 4655 N N . ILE G 2 20 ? 39.834 -46.421 16.856 1.00 34.82 21 ILE F N 1
ATOM 4656 C CA . ILE G 2 20 ? 40.518 -46.326 18.140 1.00 28.29 21 ILE F CA 1
ATOM 4657 C C . ILE G 2 20 ? 39.517 -45.985 19.235 1.00 32.66 21 ILE F C 1
ATOM 4658 O O . ILE G 2 20 ? 38.368 -45.622 18.958 1.00 33.00 21 ILE F O 1
ATOM 4663 N N . SER G 2 21 ? 39.951 -46.106 20.484 1.00 39.68 22 SER F N 1
ATOM 4664 C CA . SER G 2 21 ? 39.128 -45.756 21.632 1.00 43.26 22 SER F CA 1
ATOM 4665 C C . SER G 2 21 ? 40.054 -45.451 22.797 1.00 36.65 22 SER F C 1
ATOM 4666 O O . SER G 2 21 ? 41.267 -45.663 22.726 1.00 37.87 22 SER F O 1
ATOM 4669 N N . TRP G 2 22 ? 39.465 -44.944 23.874 1.00 42.21 23 TRP F N 1
ATOM 4670 C CA . TRP G 2 22 ? 40.224 -44.613 25.070 1.00 33.50 23 TRP F CA 1
ATOM 4671 C C . TRP G 2 22 ? 39.255 -44.488 26.231 1.00 32.68 23 TRP F C 1
ATOM 4672 O O . TRP G 2 22 ? 38.035 -44.545 26.062 1.00 37.61 23 TRP F O 1
ATOM 4683 N N . ASP G 2 23 ? 39.819 -44.313 27.417 1.00 34.89 24 ASP F N 1
ATOM 4684 C CA . ASP G 2 23 ? 39.045 -44.114 28.633 1.00 50.38 24 ASP F CA 1
ATOM 4685 C C . ASP G 2 23 ? 39.113 -42.636 28.994 1.00 62.56 24 ASP F C 1
ATOM 4686 O O . ASP G 2 23 ? 40.175 -42.130 29.372 1.00 52.09 24 ASP F O 1
ATOM 4691 N N . ALA G 2 24 ? 37.979 -41.948 28.878 1.00 64.57 25 ALA F N 1
ATOM 4692 C CA . ALA G 2 24 ? 37.914 -40.524 29.176 1.00 59.06 25 ALA F CA 1
ATOM 4693 C C . ALA G 2 24 ? 38.017 -40.217 30.663 1.00 60.21 25 ALA F C 1
ATOM 4694 O O . ALA G 2 24 ? 37.892 -39.047 31.040 1.00 65.73 25 ALA F O 1
ATOM 4696 N N . GLY G 2 25 ? 38.256 -41.219 31.504 1.00 49.34 26 GLY F N 1
ATOM 4697 C CA . GLY G 2 25 ? 38.195 -41.030 32.939 1.00 50.56 26 GLY F CA 1
ATOM 4698 C C . GLY G 2 25 ? 36.767 -41.100 33.437 1.00 51.49 26 GLY F C 1
ATOM 4699 O O . GLY G 2 25 ? 36.007 -41.985 33.032 1.00 66.50 26 GLY F O 1
ATOM 4700 N N . HIS G 2 26 ? 36.387 -40.167 34.310 1.00 62.90 27 HIS F N 1
ATOM 4701 C CA . HIS G 2 26 ? 35.015 -40.106 34.801 1.00 79.79 27 HIS F CA 1
ATOM 4702 C C . HIS G 2 26 ? 34.736 -38.768 35.474 1.00 79.58 27 HIS F C 1
ATOM 4703 O O . HIS G 2 26 ? 35.528 -38.308 36.304 1.00 78.05 27 HIS F O 1
ATOM 4710 N N . TRP G 2 27 ? 33.615 -38.140 35.112 1.00 67.94 28 TRP F N 1
ATOM 4711 C CA . TRP G 2 27 ? 33.116 -36.951 35.795 1.00 54.46 28 TRP F CA 1
ATOM 4712 C C . TRP G 2 27 ? 34.150 -35.830 35.825 1.00 60.76 28 TRP F C 1
ATOM 4713 O O . TRP G 2 27 ? 34.245 -35.035 34.885 1.00 63.77 28 TRP F O 1
ATOM 4724 N N . TRP G 2 28 ? 34.942 -35.775 36.898 1.00 70.89 29 TRP F N 1
ATOM 4725 C CA . TRP G 2 28 ? 35.870 -34.672 37.126 1.00 72.65 29 TRP F CA 1
ATOM 4726 C C . TRP G 2 28 ? 37.045 -34.657 36.157 1.00 66.59 29 TRP F C 1
ATOM 4727 O O . TRP G 2 28 ? 37.755 -33.648 36.094 1.00 63.83 29 TRP F O 1
ATOM 4738 N N . GLU G 2 29 ? 37.270 -35.735 35.409 1.00 59.20 30 GLU F N 1
ATOM 4739 C CA . GLU G 2 29 ? 38.389 -35.804 34.480 1.00 62.91 30 GLU F CA 1
ATOM 4740 C C . GLU G 2 29 ? 37.983 -35.584 33.032 1.00 61.22 30 GLU F C 1
ATOM 4741 O O . GLU G 2 29 ? 38.857 -35.318 32.198 1.00 44.84 30 GLU F O 1
ATOM 4747 N N . TRP G 2 30 ? 36.691 -35.698 32.722 1.00 55.87 31 TRP F N 1
ATOM 4748 C CA . TRP G 2 30 ? 36.210 -35.498 31.361 1.00 37.63 31 TRP F CA 1
ATOM 4749 C C . TRP G 2 30 ? 36.626 -34.127 30.848 1.00 41.67 31 TRP F C 1
ATOM 4750 O O . TRP G 2 30 ? 36.239 -33.096 31.409 1.00 54.62 31 TRP F O 1
ATOM 4761 N N . VAL G 2 31 ? 37.438 -34.118 29.794 1.00 50.11 32 VAL F N 1
ATOM 4762 C CA . VAL G 2 31 ? 37.940 -32.875 29.222 1.00 42.56 32 VAL F CA 1
ATOM 4763 C C . VAL G 2 31 ? 36.982 -32.395 28.141 1.00 41.48 32 VAL F C 1
ATOM 4764 O O . VAL G 2 31 ? 36.064 -33.121 27.746 1.00 38.00 32 VAL F O 1
ATOM 4768 N N . THR G 2 32 ? 37.188 -31.170 27.651 1.00 47.40 33 THR F N 1
ATOM 4769 C CA . THR G 2 32 ? 36.284 -30.622 26.644 1.00 42.76 33 THR F CA 1
ATOM 4770 C C . THR G 2 32 ? 36.479 -31.276 25.282 1.00 37.99 33 THR F C 1
ATOM 4771 O O . THR G 2 32 ? 35.526 -31.360 24.499 1.00 35.98 33 THR F O 1
ATOM 4775 N N . TYR G 2 33 ? 37.688 -31.743 24.980 1.00 46.00 34 TYR F N 1
ATOM 4776 C CA . TYR G 2 33 ? 37.965 -32.303 23.663 1.00 39.45 34 TYR F CA 1
ATOM 4777 C C . TYR G 2 33 ? 39.270 -33.083 23.711 1.00 49.82 34 TYR F C 1
ATOM 4778 O O . TYR G 2 33 ? 40.105 -32.880 24.596 1.00 51.33 34 TYR F O 1
ATOM 4787 N N . TYR G 2 34 ? 39.429 -33.977 22.740 1.00 47.86 35 TYR F N 1
ATOM 4788 C CA . TYR G 2 34 ? 40.677 -34.685 22.506 1.00 41.88 35 TYR F CA 1
ATOM 4789 C C . TYR G 2 34 ? 41.161 -34.379 21.097 1.00 51.74 35 TYR F C 1
ATOM 4790 O O . TYR G 2 34 ? 40.360 -34.110 20.198 1.00 52.71 35 TYR F O 1
ATOM 4799 N N . ARG G 2 35 ? 42.477 -34.418 20.909 1.00 54.02 36 ARG F N 1
ATOM 4800 C CA . ARG G 2 35 ? 43.085 -34.220 19.597 1.00 45.29 36 ARG F CA 1
ATOM 4801 C C . ARG G 2 35 ? 43.803 -35.506 19.210 1.00 52.08 36 ARG F C 1
ATOM 4802 O O . ARG G 2 35 ? 44.792 -35.885 19.846 1.00 50.58 36 ARG F O 1
ATOM 4810 N N . ILE G 2 36 ? 43.302 -36.173 18.175 1.00 46.41 37 ILE F N 1
ATOM 4811 C CA . ILE G 2 36 ? 43.854 -37.439 17.706 1.00 39.69 37 ILE F CA 1
ATOM 4812 C C . ILE G 2 36 ? 44.747 -37.161 16.507 1.00 54.82 37 ILE F C 1
ATOM 4813 O O . ILE G 2 36 ? 44.361 -36.424 15.591 1.00 49.12 37 ILE F O 1
ATOM 4818 N N . THR G 2 37 ? 45.945 -37.741 16.517 1.00 62.80 38 THR F N 1
ATOM 4819 C CA . THR G 2 37 ? 46.887 -37.618 15.417 1.00 54.12 38 THR F CA 1
ATOM 4820 C C . THR G 2 37 ? 47.313 -39.006 14.963 1.00 58.19 38 THR F C 1
ATOM 4821 O O . THR G 2 37 ? 47.293 -39.964 15.741 1.00 59.52 38 THR F O 1
ATOM 4825 N N . TYR G 2 38 ? 47.701 -39.107 13.694 1.00 53.77 39 TYR F N 1
ATOM 4826 C CA . TYR G 2 38 ? 48.137 -40.375 13.131 1.00 41.67 39 TYR F CA 1
ATOM 4827 C C . TYR G 2 38 ? 49.156 -40.112 12.033 1.00 53.69 39 TYR F C 1
ATOM 4828 O O . TYR G 2 38 ? 49.131 -39.066 11.379 1.00 54.62 39 TYR F O 1
ATOM 4837 N N . GLY G 2 39 ? 50.050 -41.072 11.841 1.00 59.69 40 GLY F N 1
ATOM 4838 C CA . GLY G 2 39 ? 51.074 -40.950 10.820 1.00 66.42 40 GLY F CA 1
ATOM 4839 C C . GLY G 2 39 ? 51.999 -42.144 10.872 1.00 62.84 40 GLY F C 1
ATOM 4840 O O . GLY G 2 39 ? 51.913 -42.992 11.767 1.00 58.07 40 GLY F O 1
ATOM 4841 N N . GLU G 2 40 ? 52.893 -42.198 9.888 1.00 63.50 41 GLU F N 1
ATOM 4842 C CA . GLU G 2 40 ? 53.865 -43.279 9.824 1.00 69.12 41 GLU F CA 1
ATOM 4843 C C . GLU G 2 40 ? 54.869 -43.155 10.963 1.00 72.93 41 GLU F C 1
ATOM 4844 O O . GLU G 2 40 ? 55.329 -42.057 11.291 1.00 69.05 41 GLU F O 1
ATOM 4850 N N . THR G 2 41 ? 55.209 -44.296 11.569 1.00 55.26 42 THR F N 1
ATOM 4851 C CA . THR G 2 41 ? 56.167 -44.298 12.669 1.00 59.75 42 THR F CA 1
ATOM 4852 C C . THR G 2 41 ? 57.551 -43.843 12.225 1.00 71.04 42 THR F C 1
ATOM 4853 O O . THR G 2 41 ? 58.342 -43.388 13.059 1.00 69.79 42 THR F O 1
ATOM 4857 N N . GLY G 2 42 ? 57.859 -43.942 10.934 1.00 67.09 43 GLY F N 1
ATOM 4858 C CA . GLY G 2 42 ? 59.146 -43.508 10.425 1.00 59.41 43 GLY F CA 1
ATOM 4859 C C . GLY G 2 42 ? 59.303 -42.001 10.399 1.00 70.91 43 GLY F C 1
ATOM 4860 O O . GLY G 2 42 ? 59.722 -41.397 11.392 1.00 76.54 43 GLY F O 1
ATOM 4861 N N . GLY G 2 43 ? 58.970 -41.383 9.270 1.00 72.84 44 GLY F N 1
ATOM 4862 C CA . GLY G 2 43 ? 59.082 -39.943 9.127 1.00 64.49 44 GLY F CA 1
ATOM 4863 C C . GLY G 2 43 ? 57.928 -39.323 8.363 1.00 54.62 44 GLY F C 1
ATOM 4864 O O . GLY G 2 43 ? 57.118 -40.030 7.764 1.00 54.54 44 GLY F O 1
ATOM 4865 N N . PRO G 2 46 ? 54.720 -35.744 6.937 1.00 63.31 47 PRO F N 1
ATOM 4866 C CA . PRO G 2 46 ? 53.914 -34.872 7.800 1.00 60.52 47 PRO F CA 1
ATOM 4867 C C . PRO G 2 46 ? 52.793 -35.609 8.528 1.00 74.23 47 PRO F C 1
ATOM 4868 O O . PRO G 2 46 ? 52.117 -36.454 7.933 1.00 74.57 47 PRO F O 1
ATOM 4872 N N . VAL G 2 47 ? 52.609 -35.290 9.808 1.00 70.42 48 VAL F N 1
ATOM 4873 C CA . VAL G 2 47 ? 51.530 -35.900 10.571 1.00 55.26 48 VAL F CA 1
ATOM 4874 C C . VAL G 2 47 ? 50.194 -35.308 10.137 1.00 64.72 48 VAL F C 1
ATOM 4875 O O . VAL G 2 47 ? 50.117 -34.212 9.573 1.00 71.29 48 VAL F O 1
ATOM 4879 N N . GLN G 2 48 ? 49.126 -36.060 10.395 1.00 51.52 49 GLN F N 1
ATOM 4880 C CA . GLN G 2 48 ? 47.761 -35.593 10.205 1.00 46.46 49 GLN F CA 1
ATOM 4881 C C . GLN G 2 48 ? 47.021 -35.688 11.532 1.00 49.39 49 GLN F C 1
ATOM 4882 O O . GLN G 2 48 ? 47.335 -36.534 12.374 1.00 49.17 49 GLN F O 1
ATOM 4888 N N . GLU G 2 49 ? 46.038 -34.810 11.719 1.00 46.29 50 GLU F N 1
ATOM 4889 C CA . GLU G 2 49 ? 45.399 -34.683 13.020 1.00 47.12 50 GLU F CA 1
ATOM 4890 C C . GLU G 2 49 ? 43.924 -34.349 12.855 1.00 59.05 50 GLU F C 1
ATOM 4891 O O . GLU G 2 49 ? 43.495 -33.808 11.833 1.00 48.05 50 GLU F O 1
ATOM 4897 N N . PHE G 2 50 ? 43.155 -34.687 13.887 1.00 43.38 51 PHE F N 1
ATOM 4898 C CA . PHE G 2 50 ? 41.778 -34.240 14.021 1.00 27.89 51 PHE F CA 1
ATOM 4899 C C . PHE G 2 50 ? 41.426 -34.231 15.501 1.00 42.72 51 PHE F C 1
ATOM 4900 O O . PHE G 2 50 ? 42.153 -34.773 16.337 1.00 39.20 51 PHE F O 1
ATOM 4908 N N . THR G 2 51 ? 40.300 -33.600 15.821 1.00 50.35 52 THR F N 1
ATOM 4909 C CA . THR G 2 51 ? 39.875 -33.434 17.203 1.00 38.26 52 THR F CA 1
ATOM 4910 C C . THR G 2 51 ? 38.466 -33.980 17.385 1.00 40.00 52 THR F C 1
ATOM 4911 O O . THR G 2 51 ? 37.609 -33.821 16.511 1.00 41.23 52 THR F O 1
ATOM 4915 N N . VAL G 2 52 ? 38.238 -34.633 18.520 1.00 39.32 53 VAL F N 1
ATOM 4916 C CA . VAL G 2 52 ? 36.915 -35.148 18.861 1.00 42.24 53 VAL F CA 1
ATOM 4917 C C . VAL G 2 52 ? 36.433 -34.447 20.125 1.00 35.44 53 VAL F C 1
ATOM 4918 O O . VAL G 2 52 ? 37.254 -34.038 20.960 1.00 34.74 53 VAL F O 1
ATOM 4922 N N . PRO G 2 53 ? 35.127 -34.269 20.301 1.00 28.56 54 PRO F N 1
ATOM 4923 C CA . PRO G 2 53 ? 34.628 -33.668 21.540 1.00 21.67 54 PRO F CA 1
ATOM 4924 C C . PRO G 2 53 ? 34.868 -34.580 22.733 1.00 31.62 54 PRO F C 1
ATOM 4925 O O . PRO G 2 53 ? 34.902 -35.807 22.614 1.00 39.51 54 PRO F O 1
ATOM 4929 N N . GLY G 2 54 ? 35.029 -33.955 23.901 1.00 36.70 55 GLY F N 1
ATOM 4930 C CA . GLY G 2 54 ? 35.461 -34.674 25.087 1.00 38.32 55 GLY F CA 1
ATOM 4931 C C . GLY G 2 54 ? 34.488 -35.720 25.588 1.00 38.16 55 GLY F C 1
ATOM 4932 O O . GLY G 2 54 ? 34.891 -36.614 26.340 1.00 55.78 55 GLY F O 1
ATOM 4933 N N . TYR G 2 55 ? 33.215 -35.635 25.197 1.00 30.28 56 TYR F N 1
ATOM 4934 C CA . TYR G 2 55 ? 32.248 -36.620 25.670 1.00 55.52 56 TYR F CA 1
ATOM 4935 C C . TYR G 2 55 ? 32.395 -37.957 24.955 1.00 55.11 56 TYR F C 1
ATOM 4936 O O . TYR G 2 55 ? 32.086 -39.002 25.539 1.00 62.56 56 TYR F O 1
ATOM 4945 N N . SER G 2 56 ? 32.864 -37.951 23.710 1.00 42.20 57 SER F N 1
ATOM 4946 C CA . SER G 2 56 ? 33.060 -39.179 22.952 1.00 42.03 57 SER F CA 1
ATOM 4947 C C . SER G 2 56 ? 34.451 -39.733 23.231 1.00 41.25 57 SER F C 1
ATOM 4948 O O . SER G 2 56 ? 35.436 -38.988 23.223 1.00 38.54 57 SER F O 1
ATOM 4951 N N . SER G 2 57 ? 34.525 -41.039 23.480 1.00 52.46 58 SER F N 1
ATOM 4952 C CA . SER G 2 57 ? 35.783 -41.707 23.781 1.00 42.03 58 SER F CA 1
ATOM 4953 C C . SER G 2 57 ? 36.304 -42.555 22.631 1.00 53.77 58 SER F C 1
ATOM 4954 O O . SER G 2 57 ? 37.334 -43.218 22.788 1.00 50.03 58 SER F O 1
ATOM 4957 N N . THR G 2 58 ? 35.625 -42.563 21.489 1.00 51.05 59 THR F N 1
ATOM 4958 C CA . THR G 2 58 ? 36.080 -43.301 20.323 1.00 36.11 59 THR F CA 1
ATOM 4959 C C . THR G 2 58 ? 36.363 -42.338 19.179 1.00 31.76 59 THR F C 1
ATOM 4960 O O . THR G 2 58 ? 35.849 -41.217 19.135 1.00 35.61 59 THR F O 1
ATOM 4964 N N . ALA G 2 59 ? 37.200 -42.793 18.251 1.00 35.98 60 ALA F N 1
ATOM 4965 C CA . ALA G 2 59 ? 37.523 -42.026 17.060 1.00 25.10 60 ALA F CA 1
ATOM 4966 C C . ALA G 2 59 ? 37.877 -42.995 15.943 1.00 27.32 60 ALA F C 1
ATOM 4967 O O . ALA G 2 59 ? 38.383 -44.092 16.192 1.00 37.87 60 ALA F O 1
ATOM 4969 N N . THR G 2 60 ? 37.595 -42.584 14.712 1.00 27.00 61 THR F N 1
ATOM 4970 C CA . THR G 2 60 ? 37.893 -43.379 13.531 1.00 25.41 61 THR F CA 1
ATOM 4971 C C . THR G 2 60 ? 38.993 -42.698 12.730 1.00 33.48 61 THR F C 1
ATOM 4972 O O . THR G 2 60 ? 38.922 -41.492 12.469 1.00 45.44 61 THR F O 1
ATOM 4976 N N . ILE G 2 61 ? 40.007 -43.470 12.352 1.00 43.60 62 ILE F N 1
ATOM 4977 C CA . ILE G 2 61 ? 41.119 -42.990 11.541 1.00 26.34 62 ILE F CA 1
ATOM 4978 C C . ILE G 2 61 ? 41.038 -43.689 10.193 1.00 21.71 62 ILE F C 1
ATOM 4979 O O . ILE G 2 61 ? 41.053 -44.925 10.125 1.00 34.50 62 ILE F O 1
ATOM 4984 N N . SER G 2 62 ? 40.948 -42.907 9.124 1.00 16.19 63 SER F N 1
ATOM 4985 C CA . SER G 2 62 ? 40.722 -43.423 7.782 1.00 25.55 63 SER F CA 1
ATOM 4986 C C . SER G 2 62 ? 41.833 -42.957 6.845 1.00 24.98 63 SER F C 1
ATOM 4987 O O . SER G 2 62 ? 42.736 -42.211 7.230 1.00 48.22 63 SER F O 1
ATOM 4990 N N . GLY G 2 63 ? 41.753 -43.416 5.597 1.00 25.36 64 GLY F N 1
ATOM 4991 C CA . GLY G 2 63 ? 42.695 -43.003 4.576 1.00 23.42 64 GLY F CA 1
ATOM 4992 C C . GLY G 2 63 ? 44.113 -43.481 4.776 1.00 41.92 64 GLY F C 1
ATOM 4993 O O . GLY G 2 63 ? 45.037 -42.901 4.199 1.00 55.05 64 GLY F O 1
ATOM 4994 N N . LEU G 2 64 ? 44.318 -44.523 5.574 1.00 45.36 65 LEU F N 1
ATOM 4995 C CA . LEU G 2 64 ? 45.662 -45.011 5.831 1.00 47.11 65 LEU F CA 1
ATOM 4996 C C . LEU G 2 64 ? 46.157 -45.868 4.670 1.00 49.49 65 LEU F C 1
ATOM 4997 O O . LEU G 2 64 ? 45.380 -46.382 3.861 1.00 45.08 65 LEU F O 1
ATOM 5002 N N . LYS G 2 65 ? 47.478 -46.014 4.595 1.00 48.58 66 LYS F N 1
ATOM 5003 C CA . LYS G 2 65 ? 48.096 -46.858 3.582 1.00 44.87 66 LYS F CA 1
ATOM 5004 C C . LYS G 2 65 ? 48.278 -48.265 4.135 1.00 44.51 66 LYS F C 1
ATOM 5005 O O . LYS G 2 65 ? 48.929 -48.427 5.177 1.00 48.98 66 LYS F O 1
ATOM 5011 N N . PRO G 2 66 ? 47.729 -49.294 3.490 1.00 40.47 67 PRO F N 1
ATOM 5012 C CA . PRO G 2 66 ? 47.846 -50.655 4.030 1.00 43.53 67 PRO F CA 1
ATOM 5013 C C . PRO G 2 66 ? 49.288 -51.141 4.064 1.00 49.95 67 PRO F C 1
ATOM 5014 O O . PRO G 2 66 ? 50.080 -50.872 3.159 1.00 51.84 67 PRO F O 1
ATOM 5018 N N . GLY G 2 67 ? 49.621 -51.866 5.133 1.00 44.02 68 GLY F N 1
ATOM 5019 C CA . GLY G 2 67 ? 50.951 -52.390 5.333 1.00 47.91 68 GLY F CA 1
ATOM 5020 C C . GLY G 2 67 ? 51.901 -51.469 6.071 1.00 63.02 68 GLY F C 1
ATOM 5021 O O . GLY G 2 67 ? 52.913 -51.946 6.600 1.00 70.07 68 GLY F O 1
ATOM 5022 N N . VAL G 2 68 ? 51.605 -50.162 6.120 1.00 63.10 69 VAL F N 1
ATOM 5023 C CA . VAL G 2 68 ? 52.468 -49.189 6.787 1.00 54.60 69 VAL F CA 1
ATOM 5024 C C . VAL G 2 68 ? 52.128 -49.137 8.271 1.00 63.21 69 VAL F C 1
ATOM 5025 O O . VAL G 2 68 ? 50.953 -49.168 8.665 1.00 64.88 69 VAL F O 1
ATOM 5029 N N . ASP G 2 69 ? 53.159 -49.055 9.102 1.00 64.23 70 ASP F N 1
ATOM 5030 C CA . ASP G 2 69 ? 52.987 -49.071 10.546 1.00 54.49 70 ASP F CA 1
ATOM 5031 C C . ASP G 2 69 ? 52.764 -47.647 11.038 1.00 61.07 70 ASP F C 1
ATOM 5032 O O . ASP G 2 69 ? 53.617 -46.776 10.839 1.00 56.89 70 ASP F O 1
ATOM 5037 N N . TYR G 2 70 ? 51.641 -47.431 11.721 1.00 65.12 71 TYR F N 1
ATOM 5038 C CA . TYR G 2 70 ? 51.198 -46.114 12.153 1.00 50.36 71 TYR F CA 1
ATOM 5039 C C . TYR G 2 70 ? 51.336 -45.945 13.661 1.00 53.52 71 TYR F C 1
ATOM 5040 O O . TYR G 2 70 ? 51.119 -46.881 14.435 1.00 41.90 71 TYR F O 1
ATOM 5049 N N . THR G 2 71 ? 51.690 -44.727 14.065 1.00 53.28 72 THR F N 1
ATOM 5050 C CA . THR G 2 71 ? 51.716 -44.323 15.465 1.00 53.46 72 THR F CA 1
ATOM 5051 C C . THR G 2 71 ? 50.538 -43.389 15.715 1.00 61.87 72 THR F C 1
ATOM 5052 O O . THR G 2 71 ? 50.415 -42.350 15.058 1.00 58.07 72 THR F O 1
ATOM 5056 N N . ILE G 2 72 ? 49.666 -43.767 16.647 1.00 67.33 73 ILE F N 1
ATOM 5057 C CA . ILE G 2 72 ? 48.445 -43.025 16.941 1.00 56.40 73 ILE F CA 1
ATOM 5058 C C . ILE G 2 72 ? 48.568 -42.429 18.335 1.00 59.19 73 ILE F C 1
ATOM 5059 O O . ILE G 2 72 ? 48.912 -43.135 19.290 1.00 57.99 73 ILE F O 1
ATOM 5064 N N . THR G 2 73 ? 48.288 -41.132 18.452 1.00 63.33 74 THR F N 1
ATOM 5065 C CA . THR G 2 73 ? 48.370 -40.429 19.723 1.00 63.35 74 THR F CA 1
ATOM 5066 C C . THR G 2 73 ? 47.060 -39.706 20.004 1.00 56.89 74 THR F C 1
ATOM 5067 O O . THR G 2 73 ? 46.366 -39.264 19.084 1.00 62.25 74 THR F O 1
ATOM 5071 N N . VAL G 2 74 ? 46.728 -39.592 21.288 1.00 48.59 75 VAL F N 1
ATOM 5072 C CA . VAL G 2 74 ? 45.521 -38.908 21.744 1.00 47.68 75 VAL F CA 1
ATOM 5073 C C . VAL G 2 74 ? 45.934 -37.936 22.840 1.00 61.31 75 VAL F C 1
ATOM 5074 O O . VAL G 2 74 ? 46.374 -38.359 23.917 1.00 57.53 75 VAL F O 1
ATOM 5078 N N . TYR G 2 75 ? 45.785 -36.641 22.576 1.00 54.45 76 TYR F N 1
ATOM 5079 C CA . TYR G 2 75 ? 46.215 -35.599 23.497 1.00 49.06 76 TYR F CA 1
ATOM 5080 C C . TYR G 2 75 ? 45.020 -34.991 24.217 1.00 53.92 76 TYR F C 1
ATOM 5081 O O . TYR G 2 75 ? 43.947 -34.817 23.630 1.00 61.12 76 TYR F O 1
ATOM 5090 N N . ALA G 2 76 ? 45.214 -34.668 25.490 1.00 50.46 77 ALA F N 1
ATOM 5091 C CA . ALA G 2 76 ? 44.258 -33.878 26.249 1.00 51.11 77 ALA F CA 1
ATOM 5092 C C . ALA G 2 76 ? 44.419 -32.408 25.877 1.00 60.65 77 ALA F C 1
ATOM 5093 O O . ALA G 2 76 ? 45.406 -32.024 25.248 1.00 64.38 77 ALA F O 1
ATOM 5095 N N . PRO G 2 77 ? 43.448 -31.554 26.232 1.00 58.53 78 PRO F N 1
ATOM 5096 C CA . PRO G 2 77 ? 43.578 -30.129 25.875 1.00 57.56 78 PRO F CA 1
ATOM 5097 C C . PRO G 2 77 ? 44.855 -29.483 26.383 1.00 72.79 78 PRO F C 1
ATOM 5098 O O . PRO G 2 77 ? 45.433 -28.637 25.690 1.00 75.11 78 PRO F O 1
ATOM 5102 N N . THR G 2 78 ? 45.309 -29.850 27.579 1.00 70.28 79 THR F N 1
ATOM 5103 C CA . THR G 2 78 ? 46.525 -29.292 28.152 1.00 68.89 79 THR F CA 1
ATOM 5104 C C . THR G 2 78 ? 47.371 -30.419 28.725 1.00 66.03 79 THR F C 1
ATOM 5105 O O . THR G 2 78 ? 46.940 -31.573 28.808 1.00 51.59 79 THR F O 1
ATOM 5109 N N . SER G 2 79 ? 48.595 -30.069 29.124 1.00 80.83 80 SER F N 1
ATOM 5110 C CA . SER G 2 79 ? 49.457 -31.012 29.826 1.00 82.94 80 SER F CA 1
ATOM 5111 C C . SER G 2 79 ? 49.028 -31.226 31.270 1.00 81.77 80 SER F C 1
ATOM 5112 O O . SER G 2 79 ? 49.554 -32.130 31.928 1.00 83.29 80 SER F O 1
ATOM 5115 N N . ASP G 2 80 ? 48.086 -30.428 31.771 1.00 79.78 81 ASP F N 1
ATOM 5116 C CA . ASP G 2 80 ? 47.655 -30.502 33.167 1.00 88.97 81 ASP F CA 1
ATOM 5117 C C . ASP G 2 80 ? 46.566 -31.562 33.339 1.00 85.88 81 ASP F C 1
ATOM 5118 O O . ASP G 2 80 ? 45.464 -31.297 33.820 1.00 88.56 81 ASP F O 1
ATOM 5123 N N . TYR G 2 81 ? 46.894 -32.787 32.931 1.00 72.67 82 TYR F N 1
ATOM 5124 C CA . TYR G 2 81 ? 45.950 -33.890 33.058 1.00 81.04 82 TYR F CA 1
ATOM 5125 C C . TYR G 2 81 ? 46.661 -35.200 33.369 1.00 78.96 82 TYR F C 1
ATOM 5126 O O . TYR G 2 81 ? 46.325 -35.867 34.352 1.00 75.78 82 TYR F O 1
ATOM 5135 N N . GLY G 2 82 ? 47.639 -35.582 32.552 1.00 74.19 83 GLY F N 1
ATOM 5136 C CA . GLY G 2 82 ? 48.407 -36.771 32.864 1.00 84.41 83 GLY F CA 1
ATOM 5137 C C . GLY G 2 82 ? 49.103 -37.435 31.695 1.00 89.44 83 GLY F C 1
ATOM 5138 O O . GLY G 2 82 ? 49.017 -38.657 31.535 1.00 85.08 83 GLY F O 1
ATOM 5139 N N . SER G 2 83 ? 49.792 -36.635 30.872 1.00 90.99 84 SER F N 1
ATOM 5140 C CA . SER G 2 83 ? 50.653 -37.084 29.781 1.00 71.12 84 SER F CA 1
ATOM 5141 C C . SER G 2 83 ? 49.851 -37.719 28.649 1.00 80.92 84 SER F C 1
ATOM 5142 O O . SER G 2 83 ? 48.828 -38.372 28.890 1.00 77.61 84 SER F O 1
ATOM 5145 N N . PRO G 2 84 ? 50.282 -37.545 27.399 1.00 67.43 85 PRO F N 1
ATOM 5146 C CA . PRO G 2 84 ? 49.542 -38.130 26.272 1.00 47.89 85 PRO F CA 1
ATOM 5147 C C . PRO G 2 84 ? 49.602 -39.648 26.237 1.00 56.08 85 PRO F C 1
ATOM 5148 O O . PRO G 2 84 ? 50.209 -40.282 27.106 1.00 68.41 85 PRO F O 1
ATOM 5152 N N . ILE G 2 85 ? 48.966 -40.238 25.228 1.00 56.70 86 ILE F N 1
ATOM 5153 C CA . ILE G 2 85 ? 49.064 -41.664 24.951 1.00 55.40 86 ILE F CA 1
ATOM 5154 C C . ILE G 2 85 ? 49.535 -41.828 23.514 1.00 58.78 86 ILE F C 1
ATOM 5155 O O . ILE G 2 85 ? 49.249 -40.993 22.651 1.00 57.29 86 ILE F O 1
ATOM 5160 N N . SER G 2 86 ? 50.274 -42.907 23.261 1.00 63.38 87 SER F N 1
ATOM 5161 C CA . SER G 2 86 ? 50.803 -43.178 21.932 1.00 53.65 87 SER F CA 1
ATOM 5162 C C . SER G 2 86 ? 50.942 -44.680 21.746 1.00 55.00 87 SER F C 1
ATOM 5163 O O . SER G 2 86 ? 51.530 -45.358 22.594 1.00 71.30 87 SER F O 1
ATOM 5166 N N . ILE G 2 87 ? 50.398 -45.196 20.644 1.00 50.36 88 ILE F N 1
ATOM 5167 C CA . ILE G 2 87 ? 50.517 -46.607 20.302 1.00 57.38 88 ILE F CA 1
ATOM 5168 C C . ILE G 2 87 ? 50.993 -46.726 18.862 1.00 59.65 88 ILE F C 1
ATOM 5169 O O . ILE G 2 87 ? 50.781 -45.828 18.041 1.00 58.63 88 ILE F O 1
ATOM 5174 N N . ASN G 2 88 ? 51.648 -47.842 18.563 1.00 65.39 89 ASN F N 1
ATOM 5175 C CA . ASN G 2 88 ? 52.022 -48.195 17.202 1.00 65.27 89 ASN F CA 1
ATOM 5176 C C . ASN G 2 88 ? 51.100 -49.291 16.683 1.00 59.36 89 ASN F C 1
ATOM 5177 O O . ASN G 2 88 ? 50.655 -50.161 17.436 1.00 67.82 89 ASN F O 1
ATOM 5182 N N . TYR G 2 89 ? 50.811 -49.238 15.384 1.00 50.87 90 TYR F N 1
ATOM 5183 C CA . TYR G 2 89 ? 49.915 -50.210 14.772 1.00 41.61 90 TYR F CA 1
ATOM 5184 C C . TYR G 2 89 ? 50.174 -50.246 13.275 1.00 49.74 90 TYR F C 1
ATOM 5185 O O . TYR G 2 89 ? 50.143 -49.204 12.615 1.00 48.71 90 TYR F O 1
ATOM 5194 N N . ARG G 2 90 ? 50.419 -51.441 12.747 1.00 55.55 91 ARG F N 1
ATOM 5195 C CA . ARG G 2 90 ? 50.566 -51.647 11.314 1.00 51.71 91 ARG F CA 1
ATOM 5196 C C . ARG G 2 90 ? 49.237 -52.113 10.738 1.00 58.83 91 ARG F C 1
ATOM 5197 O O . ARG G 2 90 ? 48.634 -53.066 11.244 1.00 61.03 91 ARG F O 1
ATOM 5205 N N . THR G 2 91 ? 48.786 -51.437 9.689 1.00 47.82 92 THR F N 1
ATOM 5206 C CA . THR G 2 91 ? 47.521 -51.759 9.043 1.00 55.51 92 THR F CA 1
ATOM 5207 C C . THR G 2 91 ? 47.517 -53.175 8.475 1.00 45.04 92 THR F C 1
ATOM 5208 O O . THR G 2 91 ? 47.440 -53.368 7.262 1.00 47.26 92 THR F O 1
ATOM 5212 N N . SER H 2 3 ? 47.680 34.386 -30.172 1.00 63.16 4 SER H N 1
ATOM 5213 C CA . SER H 2 3 ? 46.387 34.779 -30.716 1.00 76.86 4 SER H CA 1
ATOM 5214 C C . SER H 2 3 ? 45.317 34.841 -29.628 1.00 92.76 4 SER H C 1
ATOM 5215 O O . SER H 2 3 ? 44.673 35.872 -29.441 1.00 106.27 4 SER H O 1
ATOM 5218 N N . VAL H 2 4 ? 45.129 33.732 -28.918 1.00 91.35 5 VAL H N 1
ATOM 5219 C CA . VAL H 2 4 ? 44.084 33.623 -27.901 1.00 73.71 5 VAL H CA 1
ATOM 5220 C C . VAL H 2 4 ? 44.698 33.134 -26.593 1.00 77.90 5 VAL H C 1
ATOM 5221 O O . VAL H 2 4 ? 45.498 32.187 -26.605 1.00 85.50 5 VAL H O 1
ATOM 5225 N N . PRO H 2 5 ? 44.372 33.749 -25.444 1.00 73.37 6 PRO H N 1
ATOM 5226 C CA . PRO H 2 5 ? 43.570 34.971 -25.337 1.00 67.38 6 PRO H CA 1
ATOM 5227 C C . PRO H 2 5 ? 44.448 36.208 -25.462 1.00 73.72 6 PRO H C 1
ATOM 5228 O O . PRO H 2 5 ? 45.660 36.057 -25.588 1.00 79.78 6 PRO H O 1
ATOM 5232 N N . THR H 2 6 ? 43.853 37.400 -25.435 1.00 56.48 7 THR H N 1
ATOM 5233 C CA . THR H 2 6 ? 44.611 38.639 -25.552 1.00 61.41 7 THR H CA 1
ATOM 5234 C C . THR H 2 6 ? 43.894 39.748 -24.794 1.00 69.49 7 THR H C 1
ATOM 5235 O O . THR H 2 6 ? 42.714 39.631 -24.450 1.00 66.66 7 THR H O 1
ATOM 5239 N N . LYS H 2 7 ? 44.637 40.829 -24.537 1.00 60.06 8 LYS H N 1
ATOM 5240 C CA . LYS H 2 7 ? 44.141 42.035 -23.878 1.00 47.30 8 LYS H CA 1
ATOM 5241 C C . LYS H 2 7 ? 43.758 41.785 -22.423 1.00 48.86 8 LYS H C 1
ATOM 5242 O O . LYS H 2 7 ? 42.605 42.000 -22.034 1.00 48.04 8 LYS H O 1
ATOM 5248 N N . LEU H 2 8 ? 44.717 41.352 -21.608 1.00 40.35 9 LEU H N 1
ATOM 5249 C CA . LEU H 2 8 ? 44.485 41.161 -20.177 1.00 40.22 9 LEU H CA 1
ATOM 5250 C C . LEU H 2 8 ? 44.578 42.516 -19.489 1.00 56.13 9 LEU H C 1
ATOM 5251 O O . LEU H 2 8 ? 45.669 43.057 -19.296 1.00 51.42 9 LEU H O 1
ATOM 5256 N N . GLU H 2 9 ? 43.428 43.069 -19.117 1.00 62.93 10 GLU H N 1
ATOM 5257 C CA . GLU H 2 9 ? 43.350 44.370 -18.470 1.00 56.40 10 GLU H CA 1
ATOM 5258 C C . GLU H 2 9 ? 42.759 44.219 -17.077 1.00 51.31 10 GLU H C 1
ATOM 5259 O O . GLU H 2 9 ? 41.844 43.418 -16.863 1.00 50.97 10 GLU H O 1
ATOM 5265 N N . VAL H 2 10 ? 43.288 44.991 -16.131 1.00 46.42 11 VAL H N 1
ATOM 5266 C CA . VAL H 2 10 ? 42.721 45.080 -14.790 1.00 24.07 11 VAL H CA 1
ATOM 5267 C C . VAL H 2 10 ? 41.622 46.136 -14.853 1.00 38.87 11 VAL H C 1
ATOM 5268 O O . VAL H 2 10 ? 41.891 47.338 -14.819 1.00 55.32 11 VAL H O 1
ATOM 5272 N N . VAL H 2 11 ? 40.373 45.679 -14.969 1.00 44.77 12 VAL H N 1
ATOM 5273 C CA . VAL H 2 11 ? 39.249 46.599 -15.110 1.00 34.32 12 VAL H CA 1
ATOM 5274 C C . VAL H 2 11 ? 39.077 47.428 -13.843 1.00 32.50 12 VAL H C 1
ATOM 5275 O O . VAL H 2 11 ? 38.984 48.660 -13.893 1.00 44.06 12 VAL H O 1
ATOM 5279 N N . ALA H 2 12 ? 39.029 46.765 -12.691 1.00 37.43 13 ALA H N 1
ATOM 5280 C CA . ALA H 2 12 ? 38.918 47.439 -11.407 1.00 23.14 13 ALA H CA 1
ATOM 5281 C C . ALA H 2 12 ? 39.891 46.795 -10.432 1.00 32.31 13 ALA H C 1
ATOM 5282 O O . ALA H 2 12 ? 40.374 45.681 -10.651 1.00 36.57 13 ALA H O 1
ATOM 5284 N N . ALA H 2 13 ? 40.175 47.506 -9.343 1.00 35.15 14 ALA H N 1
ATOM 5285 C CA . ALA H 2 13 ? 41.176 47.036 -8.399 1.00 24.86 14 ALA H CA 1
ATOM 5286 C C . ALA H 2 13 ? 41.007 47.737 -7.061 1.00 30.92 14 ALA H C 1
ATOM 5287 O O . ALA H 2 13 ? 40.843 48.957 -7.008 1.00 48.98 14 ALA H O 1
ATOM 5289 N N . THR H 2 14 ? 41.055 46.952 -5.989 1.00 25.97 15 THR H N 1
ATOM 5290 C CA . THR H 2 14 ? 41.118 47.457 -4.625 1.00 23.17 15 THR H CA 1
ATOM 5291 C C . THR H 2 14 ? 42.408 46.925 -4.006 1.00 36.51 15 THR H C 1
ATOM 5292 O O . THR H 2 14 ? 43.036 46.031 -4.588 1.00 33.01 15 THR H O 1
ATOM 5296 N N . PRO H 2 15 ? 42.852 47.447 -2.857 1.00 34.00 16 PRO H N 1
ATOM 5297 C CA . PRO H 2 15 ? 44.112 46.956 -2.273 1.00 40.12 16 PRO H CA 1
ATOM 5298 C C . PRO H 2 15 ? 44.161 45.453 -2.043 1.00 43.05 16 PRO H C 1
ATOM 5299 O O . PRO H 2 15 ? 45.261 44.897 -1.945 1.00 47.41 16 PRO H O 1
ATOM 5303 N N . THR H 2 16 ? 43.019 44.771 -1.962 1.00 42.75 17 THR H N 1
ATOM 5304 C CA . THR H 2 16 ? 43.003 43.340 -1.695 1.00 26.97 17 THR H CA 1
ATOM 5305 C C . THR H 2 16 ? 42.371 42.514 -2.805 1.00 33.94 17 THR H C 1
ATOM 5306 O O . THR H 2 16 ? 42.253 41.293 -2.650 1.00 34.64 17 THR H O 1
ATOM 5310 N N . SER H 2 17 ? 41.965 43.125 -3.916 1.00 26.93 18 SER H N 1
ATOM 5311 C CA . SER H 2 17 ? 41.247 42.385 -4.941 1.00 18.14 18 SER H CA 1
ATOM 5312 C C . SER H 2 17 ? 41.447 43.032 -6.303 1.00 29.73 18 SER H C 1
ATOM 5313 O O . SER H 2 17 ? 41.629 44.248 -6.412 1.00 42.24 18 SER H O 1
ATOM 5316 N N . LEU H 2 18 ? 41.400 42.199 -7.343 1.00 40.32 19 LEU H N 1
ATOM 5317 C CA . LEU H 2 18 ? 41.484 42.644 -8.725 1.00 40.45 19 LEU H CA 1
ATOM 5318 C C . LEU H 2 18 ? 40.337 42.042 -9.524 1.00 41.24 19 LEU H C 1
ATOM 5319 O O . LEU H 2 18 ? 39.851 40.949 -9.218 1.00 41.22 19 LEU H O 1
ATOM 5324 N N . LEU H 2 19 ? 39.911 42.767 -10.555 1.00 29.65 20 LEU H N 1
ATOM 5325 C CA . LEU H 2 19 ? 38.881 42.316 -11.489 1.00 26.97 20 LEU H CA 1
ATOM 5326 C C . LEU H 2 19 ? 39.500 42.340 -12.884 1.00 36.55 20 LEU H C 1
ATOM 5327 O O . LEU H 2 19 ? 39.504 43.375 -13.555 1.00 43.52 20 LEU H O 1
ATOM 5332 N N . ILE H 2 20 ? 40.027 41.196 -13.317 1.00 42.49 21 ILE H N 1
ATOM 5333 C CA . ILE H 2 20 ? 40.733 41.112 -14.590 1.00 38.43 21 ILE H CA 1
ATOM 5334 C C . ILE H 2 20 ? 39.756 40.759 -15.703 1.00 34.53 21 ILE H C 1
ATOM 5335 O O . ILE H 2 20 ? 38.625 40.333 -15.445 1.00 34.44 21 ILE H O 1
ATOM 5340 N N . SER H 2 21 ? 40.190 40.937 -16.949 1.00 34.86 22 SER H N 1
ATOM 5341 C CA . SER H 2 21 ? 39.363 40.642 -18.109 1.00 32.71 22 SER H CA 1
ATOM 5342 C C . SER H 2 21 ? 40.272 40.370 -19.296 1.00 35.93 22 SER H C 1
ATOM 5343 O O . SER H 2 21 ? 41.420 40.818 -19.338 1.00 38.54 22 SER H O 1
ATOM 5346 N N . TRP H 2 22 ? 39.738 39.628 -20.264 1.00 38.54 23 TRP H N 1
ATOM 5347 C CA . TRP H 2 22 ? 40.484 39.283 -21.464 1.00 30.04 23 TRP H CA 1
ATOM 5348 C C . TRP H 2 22 ? 39.522 39.201 -22.638 1.00 25.53 23 TRP H C 1
ATOM 5349 O O . TRP H 2 22 ? 38.302 39.136 -22.463 1.00 39.16 23 TRP H O 1
ATOM 5360 N N . ASP H 2 23 ? 40.086 39.213 -23.842 1.00 24.87 24 ASP H N 1
ATOM 5361 C CA . ASP H 2 23 ? 39.307 39.040 -25.062 1.00 40.88 24 ASP H CA 1
ATOM 5362 C C . ASP H 2 23 ? 39.341 37.566 -25.449 1.00 56.76 24 ASP H C 1
ATOM 5363 O O . ASP H 2 23 ? 40.412 37.013 -25.721 1.00 62.09 24 ASP H O 1
ATOM 5368 N N . ALA H 2 24 ? 38.165 36.936 -25.475 1.00 47.69 25 ALA H N 1
ATOM 5369 C CA . ALA H 2 24 ? 38.072 35.496 -25.674 1.00 51.97 25 ALA H CA 1
ATOM 5370 C C . ALA H 2 24 ? 38.175 35.081 -27.135 1.00 61.01 25 ALA H C 1
ATOM 5371 O O . ALA H 2 24 ? 38.409 33.900 -27.413 1.00 77.15 25 ALA H O 1
ATOM 5373 N N . GLY H 2 25 ? 38.015 36.015 -28.069 1.00 34.03 26 GLY H N 1
ATOM 5374 C CA . GLY H 2 25 ? 37.938 35.666 -29.473 1.00 34.67 26 GLY H CA 1
ATOM 5375 C C . GLY H 2 25 ? 36.504 35.677 -29.956 1.00 57.96 26 GLY H C 1
ATOM 5376 O O . GLY H 2 25 ? 35.681 36.431 -29.427 1.00 70.42 26 GLY H O 1
ATOM 5377 N N . HIS H 2 26 ? 36.181 34.850 -30.950 1.00 58.60 27 HIS H N 1
ATOM 5378 C CA . HIS H 2 26 ? 34.810 34.780 -31.439 1.00 71.08 27 HIS H CA 1
ATOM 5379 C C . HIS H 2 26 ? 34.586 33.451 -32.145 1.00 66.70 27 HIS H C 1
ATOM 5380 O O . HIS H 2 26 ? 35.416 33.029 -32.956 1.00 69.24 27 HIS H O 1
ATOM 5387 N N . TRP H 2 27 ? 33.465 32.802 -31.825 1.00 65.93 28 TRP H N 1
ATOM 5388 C CA . TRP H 2 27 ? 33.021 31.568 -32.468 1.00 59.82 28 TRP H CA 1
ATOM 5389 C C . TRP H 2 27 ? 34.086 30.477 -32.433 1.00 65.59 28 TRP H C 1
ATOM 5390 O O . TRP H 2 27 ? 34.094 29.640 -31.523 1.00 62.33 28 TRP H O 1
ATOM 5401 N N . TRP H 2 28 ? 34.987 30.477 -33.414 1.00 75.38 29 TRP H N 1
ATOM 5402 C CA . TRP H 2 28 ? 35.935 29.384 -33.601 1.00 74.58 29 TRP H CA 1
ATOM 5403 C C . TRP H 2 28 ? 37.181 29.504 -32.733 1.00 66.83 29 TRP H C 1
ATOM 5404 O O . TRP H 2 28 ? 38.098 28.691 -32.886 1.00 55.20 29 TRP H O 1
ATOM 5415 N N . GLU H 2 29 ? 37.242 30.484 -31.833 1.00 60.71 30 GLU H N 1
ATOM 5416 C CA . GLU H 2 29 ? 38.384 30.632 -30.945 1.00 58.72 30 GLU H CA 1
ATOM 5417 C C . GLU H 2 29 ? 38.035 30.519 -29.470 1.00 52.38 30 GLU H C 1
ATOM 5418 O O . GLU H 2 29 ? 38.951 30.418 -28.646 1.00 45.70 30 GLU H O 1
ATOM 5424 N N . TRP H 2 30 ? 36.753 30.534 -29.112 1.00 48.59 31 TRP H N 1
ATOM 5425 C CA . TRP H 2 30 ? 36.359 30.322 -27.726 1.00 49.74 31 TRP H CA 1
ATOM 5426 C C . TRP H 2 30 ? 36.815 28.946 -27.266 1.00 45.45 31 TRP H C 1
ATOM 5427 O O . TRP H 2 30 ? 36.488 27.932 -27.889 1.00 42.58 31 TRP H O 1
ATOM 5438 N N . VAL H 2 31 ? 37.588 28.915 -26.185 1.00 41.65 32 VAL H N 1
ATOM 5439 C CA . VAL H 2 31 ? 38.072 27.657 -25.633 1.00 34.54 32 VAL H CA 1
ATOM 5440 C C . VAL H 2 31 ? 37.100 27.193 -24.559 1.00 41.59 32 VAL H C 1
ATOM 5441 O O . VAL H 2 31 ? 36.205 27.942 -24.154 1.00 42.78 32 VAL H O 1
ATOM 5445 N N . THR H 2 32 ? 37.260 25.952 -24.094 1.00 53.07 33 THR H N 1
ATOM 5446 C CA . THR H 2 32 ? 36.347 25.425 -23.087 1.00 47.24 33 THR H CA 1
ATOM 5447 C C . THR H 2 32 ? 36.585 26.024 -21.708 1.00 45.41 33 THR H C 1
ATOM 5448 O O . THR H 2 32 ? 35.654 26.058 -20.897 1.00 39.44 33 THR H O 1
ATOM 5452 N N . TYR H 2 33 ? 37.796 26.498 -21.422 1.00 54.16 34 TYR H N 1
ATOM 5453 C CA . TYR H 2 33 ? 38.095 27.045 -20.105 1.00 43.25 34 TYR H CA 1
ATOM 5454 C C . TYR H 2 33 ? 39.399 27.826 -20.168 1.00 44.40 34 TYR H C 1
ATOM 5455 O O . TYR H 2 33 ? 40.235 27.605 -21.048 1.00 44.63 34 TYR H O 1
ATOM 5464 N N . TYR H 2 34 ? 39.559 28.739 -19.215 1.00 45.64 35 TYR H N 1
ATOM 5465 C CA . TYR H 2 34 ? 40.812 29.443 -18.990 1.00 36.99 35 TYR H CA 1
ATOM 5466 C C . TYR H 2 34 ? 41.303 29.145 -17.581 1.00 38.87 35 TYR H C 1
ATOM 5467 O O . TYR H 2 34 ? 40.506 28.966 -16.656 1.00 37.59 35 TYR H O 1
ATOM 5476 N N . ARG H 2 35 ? 42.622 29.091 -17.421 1.00 37.34 36 ARG H N 1
ATOM 5477 C CA . ARG H 2 35 ? 43.244 28.916 -16.115 1.00 28.91 36 ARG H CA 1
ATOM 5478 C C . ARG H 2 35 ? 43.986 30.194 -15.756 1.00 41.61 36 ARG H C 1
ATOM 5479 O O . ARG H 2 35 ? 44.921 30.594 -16.459 1.00 46.38 36 ARG H O 1
ATOM 5487 N N . ILE H 2 36 ? 43.566 30.833 -14.668 1.00 31.84 37 ILE H N 1
ATOM 5488 C CA . ILE H 2 36 ? 44.150 32.086 -14.206 1.00 37.86 37 ILE H CA 1
ATOM 5489 C C . ILE H 2 36 ? 45.038 31.795 -13.006 1.00 44.54 37 ILE H C 1
ATOM 5490 O O . ILE H 2 36 ? 44.655 31.040 -12.104 1.00 46.03 37 ILE H O 1
ATOM 5495 N N . THR H 2 37 ? 46.233 32.384 -12.999 1.00 49.71 38 THR H N 1
ATOM 5496 C CA . THR H 2 37 ? 47.170 32.234 -11.897 1.00 44.15 38 THR H CA 1
ATOM 5497 C C . THR H 2 37 ? 47.668 33.602 -11.451 1.00 52.44 38 THR H C 1
ATOM 5498 O O . THR H 2 37 ? 47.833 34.518 -12.262 1.00 52.03 38 THR H O 1
ATOM 5502 N N . TYR H 2 38 ? 47.903 33.725 -10.147 1.00 47.68 39 TYR H N 1
ATOM 5503 C CA . TYR H 2 38 ? 48.395 34.950 -9.533 1.00 34.44 39 TYR H CA 1
ATOM 5504 C C . TYR H 2 38 ? 49.261 34.561 -8.344 1.00 48.09 39 TYR H C 1
ATOM 5505 O O . TYR H 2 38 ? 48.940 33.611 -7.627 1.00 48.16 39 TYR H O 1
ATOM 5514 N N . GLY H 2 39 ? 50.357 35.288 -8.139 1.00 55.92 40 GLY H N 1
ATOM 5515 C CA . GLY H 2 39 ? 51.291 34.903 -7.096 1.00 61.65 40 GLY H CA 1
ATOM 5516 C C . GLY H 2 39 ? 51.982 36.044 -6.378 1.00 71.68 40 GLY H C 1
ATOM 5517 O O . GLY H 2 39 ? 51.783 36.245 -5.175 1.00 93.08 40 GLY H O 1
ATOM 5518 N N . GLU H 2 40 ? 52.813 36.787 -7.112 1.00 72.01 41 GLU H N 1
ATOM 5519 C CA . GLU H 2 40 ? 53.572 37.918 -6.589 1.00 66.63 41 GLU H CA 1
ATOM 5520 C C . GLU H 2 40 ? 54.253 38.597 -7.769 1.00 81.84 41 GLU H C 1
ATOM 5521 O O . GLU H 2 40 ? 53.584 38.970 -8.734 1.00 86.70 41 GLU H O 1
ATOM 5527 N N . THR H 2 41 ? 55.573 38.747 -7.719 1.00 74.70 42 THR H N 1
ATOM 5528 C CA . THR H 2 41 ? 56.345 39.161 -8.895 1.00 60.23 42 THR H CA 1
ATOM 5529 C C . THR H 2 41 ? 57.839 38.991 -8.647 1.00 73.66 42 THR H C 1
ATOM 5530 O O . THR H 2 41 ? 58.259 38.060 -7.960 1.00 70.67 42 THR H O 1
ATOM 5534 N N . VAL H 2 47 ? 52.597 29.992 -6.214 1.00 65.70 48 VAL H N 1
ATOM 5535 C CA . VAL H 2 47 ? 51.561 30.813 -6.827 1.00 55.53 48 VAL H CA 1
ATOM 5536 C C . VAL H 2 47 ? 50.185 30.249 -6.503 1.00 63.28 48 VAL H C 1
ATOM 5537 O O . VAL H 2 47 ? 50.061 29.095 -6.111 1.00 68.40 48 VAL H O 1
ATOM 5541 N N . GLN H 2 48 ? 49.156 31.076 -6.653 1.00 55.73 49 GLN H N 1
ATOM 5542 C CA . GLN H 2 48 ? 47.772 30.645 -6.531 1.00 40.92 49 GLN H CA 1
ATOM 5543 C C . GLN H 2 48 ? 47.156 30.538 -7.920 1.00 45.50 49 GLN H C 1
ATOM 5544 O O . GLN H 2 48 ? 47.569 31.231 -8.853 1.00 51.18 49 GLN H O 1
ATOM 5550 N N . GLU H 2 49 ? 46.165 29.660 -8.057 1.00 40.37 50 GLU H N 1
ATOM 5551 C CA . GLU H 2 49 ? 45.570 29.424 -9.364 1.00 50.44 50 GLU H CA 1
ATOM 5552 C C . GLU H 2 49 ? 44.087 29.114 -9.221 1.00 58.65 50 GLU H C 1
ATOM 5553 O O . GLU H 2 49 ? 43.632 28.629 -8.181 1.00 61.24 50 GLU H O 1
ATOM 5559 N N . PHE H 2 50 ? 43.342 29.408 -10.284 1.00 41.16 51 PHE H N 1
ATOM 5560 C CA . PHE H 2 50 ? 41.947 29.009 -10.399 1.00 27.57 51 PHE H CA 1
ATOM 5561 C C . PHE H 2 50 ? 41.570 29.019 -11.873 1.00 47.22 51 PHE H C 1
ATOM 5562 O O . PHE H 2 50 ? 42.148 29.763 -12.669 1.00 45.32 51 PHE H O 1
ATOM 5570 N N . THR H 2 51 ? 40.599 28.182 -12.225 1.00 49.03 52 THR H N 1
ATOM 5571 C CA . THR H 2 51 ? 40.150 28.033 -13.601 1.00 30.31 52 THR H CA 1
ATOM 5572 C C . THR H 2 51 ? 38.750 28.609 -13.761 1.00 33.76 52 THR H C 1
ATOM 5573 O O . THR H 2 51 ? 37.922 28.521 -12.850 1.00 37.53 52 THR H O 1
ATOM 5577 N N . VAL H 2 52 ? 38.497 29.213 -14.919 1.00 36.72 53 VAL H N 1
ATOM 5578 C CA . VAL H 2 52 ? 37.177 29.753 -15.233 1.00 39.65 53 VAL H CA 1
ATOM 5579 C C . VAL H 2 52 ? 36.696 29.134 -16.540 1.00 34.83 53 VAL H C 1
ATOM 5580 O O . VAL H 2 52 ? 37.515 28.815 -17.415 1.00 30.03 53 VAL H O 1
ATOM 5584 N N . PRO H 2 53 ? 35.394 28.929 -16.709 1.00 31.38 54 PRO H N 1
ATOM 5585 C CA . PRO H 2 53 ? 34.893 28.354 -17.961 1.00 33.26 54 PRO H CA 1
ATOM 5586 C C . PRO H 2 53 ? 35.095 29.300 -19.134 1.00 32.28 54 PRO H C 1
ATOM 5587 O O . PRO H 2 53 ? 35.237 30.516 -18.982 1.00 40.94 54 PRO H O 1
ATOM 5591 N N . GLY H 2 54 ? 35.098 28.712 -20.331 1.00 39.75 55 GLY H N 1
ATOM 5592 C CA . GLY H 2 54 ? 35.493 29.428 -21.532 1.00 52.22 55 GLY H CA 1
ATOM 5593 C C . GLY H 2 54 ? 34.484 30.433 -22.045 1.00 43.69 55 GLY H C 1
ATOM 5594 O O . GLY H 2 54 ? 34.816 31.192 -22.963 1.00 43.17 55 GLY H O 1
ATOM 5595 N N . TYR H 2 55 ? 33.269 30.454 -21.498 1.00 34.21 56 TYR H N 1
ATOM 5596 C CA . TYR H 2 55 ? 32.310 31.469 -21.923 1.00 46.83 56 TYR H CA 1
ATOM 5597 C C . TYR H 2 55 ? 32.529 32.793 -21.202 1.00 47.03 56 TYR H C 1
ATOM 5598 O O . TYR H 2 55 ? 32.307 33.858 -21.789 1.00 58.33 56 TYR H O 1
ATOM 5607 N N . SER H 2 56 ? 32.973 32.749 -19.948 1.00 39.67 57 SER H N 1
ATOM 5608 C CA . SER H 2 56 ? 33.231 33.966 -19.195 1.00 39.35 57 SER H CA 1
ATOM 5609 C C . SER H 2 56 ? 34.557 34.578 -19.625 1.00 44.17 57 SER H C 1
ATOM 5610 O O . SER H 2 56 ? 35.553 33.873 -19.810 1.00 46.60 57 SER H O 1
ATOM 5613 N N . SER H 2 57 ? 34.562 35.899 -19.788 1.00 51.76 58 SER H N 1
ATOM 5614 C CA . SER H 2 57 ? 35.755 36.630 -20.188 1.00 38.29 58 SER H CA 1
ATOM 5615 C C . SER H 2 57 ? 36.396 37.391 -19.038 1.00 51.66 58 SER H C 1
ATOM 5616 O O . SER H 2 57 ? 37.418 38.054 -19.245 1.00 51.39 58 SER H O 1
ATOM 5619 N N . THR H 2 58 ? 35.827 37.319 -17.838 1.00 47.06 59 THR H N 1
ATOM 5620 C CA . THR H 2 58 ? 36.356 38.018 -16.678 1.00 36.00 59 THR H CA 1
ATOM 5621 C C . THR H 2 58 ? 36.583 37.032 -15.542 1.00 27.86 59 THR H C 1
ATOM 5622 O O . THR H 2 58 ? 36.081 35.905 -15.554 1.00 29.56 59 THR H O 1
ATOM 5626 N N . ALA H 2 59 ? 37.352 37.478 -14.553 1.00 38.06 60 ALA H N 1
ATOM 5627 C CA . ALA H 2 59 ? 37.618 36.686 -13.362 1.00 23.37 60 ALA H CA 1
ATOM 5628 C C . ALA H 2 59 ? 38.044 37.625 -12.245 1.00 37.18 60 ALA H C 1
ATOM 5629 O O . ALA H 2 59 ? 38.823 38.553 -12.472 1.00 31.52 60 ALA H O 1
ATOM 5631 N N . THR H 2 60 ? 37.521 37.385 -11.048 1.00 33.52 61 THR H N 1
ATOM 5632 C CA . THR H 2 60 ? 37.905 38.158 -9.879 1.00 22.79 61 THR H CA 1
ATOM 5633 C C . THR H 2 60 ? 39.061 37.471 -9.166 1.00 28.48 61 THR H C 1
ATOM 5634 O O . THR H 2 60 ? 39.078 36.245 -9.022 1.00 38.42 61 THR H O 1
ATOM 5638 N N . ILE H 2 61 ? 40.035 38.268 -8.737 1.00 34.10 62 ILE H N 1
ATOM 5639 C CA . ILE H 2 61 ? 41.169 37.792 -7.954 1.00 24.85 62 ILE H CA 1
ATOM 5640 C C . ILE H 2 61 ? 41.102 38.472 -6.597 1.00 26.44 62 ILE H C 1
ATOM 5641 O O . ILE H 2 61 ? 41.234 39.698 -6.506 1.00 42.23 62 ILE H O 1
ATOM 5646 N N . SER H 2 62 ? 40.895 37.682 -5.547 1.00 19.34 63 SER H N 1
ATOM 5647 C CA . SER H 2 62 ? 40.671 38.205 -4.209 1.00 21.65 63 SER H CA 1
ATOM 5648 C C . SER H 2 62 ? 41.683 37.619 -3.232 1.00 28.29 63 SER H C 1
ATOM 5649 O O . SER H 2 62 ? 42.257 36.551 -3.461 1.00 38.62 63 SER H O 1
ATOM 5652 N N . GLY H 2 63 ? 41.888 38.336 -2.130 1.00 35.12 64 GLY H N 1
ATOM 5653 C CA . GLY H 2 63 ? 42.819 37.902 -1.110 1.00 27.53 64 GLY H CA 1
ATOM 5654 C C . GLY H 2 63 ? 44.246 38.350 -1.315 1.00 38.38 64 GLY H C 1
ATOM 5655 O O . GLY H 2 63 ? 45.170 37.662 -0.867 1.00 62.94 64 GLY H O 1
ATOM 5656 N N . LEU H 2 64 ? 44.460 39.482 -1.975 1.00 41.13 65 LEU H N 1
ATOM 5657 C CA . LEU H 2 64 ? 45.803 39.970 -2.242 1.00 36.44 65 LEU H CA 1
ATOM 5658 C C . LEU H 2 64 ? 46.313 40.818 -1.082 1.00 44.05 65 LEU H C 1
ATOM 5659 O O . LEU H 2 64 ? 45.544 41.377 -0.296 1.00 43.80 65 LEU H O 1
ATOM 5664 N N . LYS H 2 65 ? 47.637 40.906 -0.988 1.00 62.13 66 LYS H N 1
ATOM 5665 C CA . LYS H 2 65 ? 48.279 41.758 0.002 1.00 55.71 66 LYS H CA 1
ATOM 5666 C C . LYS H 2 65 ? 48.465 43.150 -0.584 1.00 61.30 66 LYS H C 1
ATOM 5667 O O . LYS H 2 65 ? 49.150 43.290 -1.606 1.00 57.28 66 LYS H O 1
ATOM 5673 N N . PRO H 2 66 ? 47.875 44.189 0.005 1.00 61.42 67 PRO H N 1
ATOM 5674 C CA . PRO H 2 66 ? 48.012 45.536 -0.563 1.00 57.31 67 PRO H CA 1
ATOM 5675 C C . PRO H 2 66 ? 49.462 45.993 -0.605 1.00 62.75 67 PRO H C 1
ATOM 5676 O O . PRO H 2 66 ? 50.253 45.705 0.296 1.00 62.02 67 PRO H O 1
ATOM 5680 N N . GLY H 2 67 ? 49.805 46.712 -1.674 1.00 56.88 68 GLY H N 1
ATOM 5681 C CA . GLY H 2 67 ? 51.139 47.225 -1.870 1.00 59.12 68 GLY H CA 1
ATOM 5682 C C . GLY H 2 67 ? 52.081 46.300 -2.611 1.00 77.23 68 GLY H C 1
ATOM 5683 O O . GLY H 2 67 ? 53.084 46.770 -3.159 1.00 77.27 68 GLY H O 1
ATOM 5684 N N . VAL H 2 68 ? 51.791 45.004 -2.647 1.00 81.50 69 VAL H N 1
ATOM 5685 C CA . VAL H 2 68 ? 52.667 44.039 -3.300 1.00 70.80 69 VAL H CA 1
ATOM 5686 C C . VAL H 2 68 ? 52.361 44.001 -4.790 1.00 67.41 69 VAL H C 1
ATOM 5687 O O . VAL H 2 68 ? 51.195 43.991 -5.203 1.00 68.14 69 VAL H O 1
ATOM 5691 N N . ASP H 2 69 ? 53.413 43.987 -5.605 1.00 57.37 70 ASP H N 1
ATOM 5692 C CA . ASP H 2 69 ? 53.247 43.848 -7.045 1.00 55.82 70 ASP H CA 1
ATOM 5693 C C . ASP H 2 69 ? 52.875 42.410 -7.382 1.00 66.04 70 ASP H C 1
ATOM 5694 O O . ASP H 2 69 ? 53.523 41.467 -6.920 1.00 62.77 70 ASP H O 1
ATOM 5699 N N . TYR H 2 70 ? 51.828 42.241 -8.187 1.00 61.80 71 TYR H N 1
ATOM 5700 C CA . TYR H 2 70 ? 51.321 40.922 -8.534 1.00 58.69 71 TYR H CA 1
ATOM 5701 C C . TYR H 2 70 ? 51.411 40.686 -10.037 1.00 60.71 71 TYR H C 1
ATOM 5702 O O . TYR H 2 70 ? 51.249 41.610 -10.839 1.00 45.37 71 TYR H O 1
ATOM 5711 N N . THR H 2 71 ? 51.682 39.435 -10.407 1.00 69.29 72 THR H N 1
ATOM 5712 C CA . THR H 2 71 ? 51.657 38.993 -11.795 1.00 60.81 72 THR H CA 1
ATOM 5713 C C . THR H 2 71 ? 50.441 38.102 -12.009 1.00 56.43 72 THR H C 1
ATOM 5714 O O . THR H 2 71 ? 50.187 37.187 -11.218 1.00 63.95 72 THR H O 1
ATOM 5718 N N . ILE H 2 72 ? 49.688 38.378 -13.069 1.00 58.72 73 ILE H N 1
ATOM 5719 C CA . ILE H 2 72 ? 48.459 37.658 -13.376 1.00 71.39 73 ILE H CA 1
ATOM 5720 C C . ILE H 2 72 ? 48.607 37.051 -14.762 1.00 68.32 73 ILE H C 1
ATOM 5721 O O . ILE H 2 72 ? 48.750 37.779 -15.751 1.00 59.64 73 ILE H O 1
ATOM 5726 N N . THR H 2 73 ? 48.573 35.724 -14.834 1.00 64.31 74 THR H N 1
ATOM 5727 C CA . THR H 2 73 ? 48.675 35.006 -16.095 1.00 63.14 74 THR H CA 1
ATOM 5728 C C . THR H 2 73 ? 47.369 34.281 -16.389 1.00 43.94 74 THR H C 1
ATOM 5729 O O . THR H 2 73 ? 46.761 33.685 -15.494 1.00 46.83 74 THR H O 1
ATOM 5733 N N . VAL H 2 74 ? 46.940 34.341 -17.646 1.00 34.14 75 VAL H N 1
ATOM 5734 C CA . VAL H 2 74 ? 45.757 33.631 -18.120 1.00 41.37 75 VAL H CA 1
ATOM 5735 C C . VAL H 2 74 ? 46.221 32.555 -19.089 1.00 53.08 75 VAL H C 1
ATOM 5736 O O . VAL H 2 74 ? 46.888 32.853 -20.088 1.00 49.55 75 VAL H O 1
ATOM 5740 N N . TYR H 2 75 ? 45.872 31.306 -18.795 1.00 45.84 76 TYR H N 1
ATOM 5741 C CA . TYR H 2 75 ? 46.301 30.164 -19.586 1.00 43.14 76 TYR H CA 1
ATOM 5742 C C . TYR H 2 75 ? 45.121 29.565 -20.339 1.00 47.36 76 TYR H C 1
ATOM 5743 O O . TYR H 2 75 ? 44.022 29.432 -19.792 1.00 52.62 76 TYR H O 1
ATOM 5752 N N . ALA H 2 76 ? 45.359 29.212 -21.596 1.00 48.84 77 ALA H N 1
ATOM 5753 C CA . ALA H 2 76 ? 44.394 28.487 -22.406 1.00 54.81 77 ALA H CA 1
ATOM 5754 C C . ALA H 2 76 ? 44.442 27.007 -22.040 1.00 68.58 77 ALA H C 1
ATOM 5755 O O . ALA H 2 76 ? 45.320 26.572 -21.292 1.00 61.49 77 ALA H O 1
ATOM 5757 N N . PRO H 2 77 ? 43.492 26.198 -22.531 1.00 57.41 78 PRO H N 1
ATOM 5758 C CA . PRO H 2 77 ? 43.573 24.753 -22.246 1.00 51.72 78 PRO H CA 1
ATOM 5759 C C . PRO H 2 77 ? 44.859 24.117 -22.743 1.00 54.68 78 PRO H C 1
ATOM 5760 O O . PRO H 2 77 ? 45.504 23.362 -22.003 1.00 61.69 78 PRO H O 1
ATOM 5764 N N . THR H 2 78 ? 45.248 24.400 -23.983 1.00 64.46 79 THR H N 1
ATOM 5765 C CA . THR H 2 78 ? 46.464 23.868 -24.578 1.00 60.14 79 THR H CA 1
ATOM 5766 C C . THR H 2 78 ? 47.285 25.023 -25.142 1.00 62.67 79 THR H C 1
ATOM 5767 O O . THR H 2 78 ? 46.862 26.184 -25.130 1.00 59.42 79 THR H O 1
ATOM 5771 N N . SER H 2 79 ? 48.478 24.696 -25.637 1.00 75.59 80 SER H N 1
ATOM 5772 C CA . SER H 2 79 ? 49.336 25.687 -26.271 1.00 85.99 80 SER H CA 1
ATOM 5773 C C . SER H 2 79 ? 48.923 25.999 -27.701 1.00 85.38 80 SER H C 1
ATOM 5774 O O . SER H 2 79 ? 49.477 26.927 -28.300 1.00 80.67 80 SER H O 1
ATOM 5777 N N . ASP H 2 80 ? 47.958 25.265 -28.252 1.00 85.67 81 ASP H N 1
ATOM 5778 C CA . ASP H 2 80 ? 47.603 25.393 -29.659 1.00 87.82 81 ASP H CA 1
ATOM 5779 C C . ASP H 2 80 ? 46.661 26.565 -29.903 1.00 78.18 81 ASP H C 1
ATOM 5780 O O . ASP H 2 80 ? 45.763 26.473 -30.744 1.00 82.08 81 ASP H O 1
ATOM 5785 N N . TYR H 2 81 ? 46.858 27.672 -29.190 1.00 68.56 82 TYR H N 1
ATOM 5786 C CA . TYR H 2 81 ? 45.924 28.782 -29.313 1.00 73.59 82 TYR H CA 1
ATOM 5787 C C . TYR H 2 81 ? 46.630 30.126 -29.431 1.00 75.44 82 TYR H C 1
ATOM 5788 O O . TYR H 2 81 ? 46.089 31.057 -30.033 1.00 84.48 82 TYR H O 1
ATOM 5797 N N . GLY H 2 82 ? 47.828 30.249 -28.866 1.00 78.42 83 GLY H N 1
ATOM 5798 C CA . GLY H 2 82 ? 48.618 31.438 -29.124 1.00 90.71 83 GLY H CA 1
ATOM 5799 C C . GLY H 2 82 ? 49.248 32.128 -27.931 1.00 80.17 83 GLY H C 1
ATOM 5800 O O . GLY H 2 82 ? 49.107 33.346 -27.778 1.00 77.79 83 GLY H O 1
ATOM 5801 N N . SER H 2 83 ? 49.937 31.359 -27.076 1.00 77.20 84 SER H N 1
ATOM 5802 C CA . SER H 2 83 ? 50.771 31.847 -25.978 1.00 74.52 84 SER H CA 1
ATOM 5803 C C . SER H 2 83 ? 49.944 32.489 -24.868 1.00 69.70 84 SER H C 1
ATOM 5804 O O . SER H 2 83 ? 48.933 33.148 -25.137 1.00 59.87 84 SER H O 1
ATOM 5807 N N . PRO H 2 84 ? 50.338 32.311 -23.610 1.00 57.43 85 PRO H N 1
ATOM 5808 C CA . PRO H 2 84 ? 49.588 32.917 -22.504 1.00 47.94 85 PRO H CA 1
ATOM 5809 C C . PRO H 2 84 ? 49.762 34.428 -22.476 1.00 62.27 85 PRO H C 1
ATOM 5810 O O . PRO H 2 84 ? 50.590 35.011 -23.179 1.00 63.66 85 PRO H O 1
ATOM 5814 N N . ILE H 2 85 ? 48.951 35.062 -21.637 1.00 64.83 86 ILE H N 1
ATOM 5815 C CA . ILE H 2 85 ? 49.060 36.488 -21.362 1.00 55.93 86 ILE H CA 1
ATOM 5816 C C . ILE H 2 85 ? 49.481 36.656 -19.911 1.00 53.78 86 ILE H C 1
ATOM 5817 O O . ILE H 2 85 ? 49.162 35.827 -19.052 1.00 66.01 86 ILE H O 1
ATOM 5822 N N . SER H 2 86 ? 50.220 37.730 -19.640 1.00 56.09 87 SER H N 1
ATOM 5823 C CA . SER H 2 86 ? 50.695 38.008 -18.292 1.00 65.28 87 SER H CA 1
ATOM 5824 C C . SER H 2 86 ? 50.896 39.506 -18.133 1.00 64.69 87 SER H C 1
ATOM 5825 O O . SER H 2 86 ? 51.472 40.152 -19.013 1.00 70.78 87 SER H O 1
ATOM 5828 N N . ILE H 2 87 ? 50.414 40.052 -17.018 1.00 53.74 88 ILE H N 1
ATOM 5829 C CA . ILE H 2 87 ? 50.586 41.462 -16.695 1.00 49.92 88 ILE H CA 1
ATOM 5830 C C . ILE H 2 87 ? 51.026 41.580 -15.244 1.00 53.26 88 ILE H C 1
ATOM 5831 O O . ILE H 2 87 ? 50.700 40.736 -14.404 1.00 55.12 88 ILE H O 1
ATOM 5836 N N . ASN H 2 88 ? 51.781 42.635 -14.955 1.00 66.18 89 ASN H N 1
ATOM 5837 C CA . ASN H 2 88 ? 52.155 42.976 -13.592 1.00 55.80 89 ASN H CA 1
ATOM 5838 C C . ASN H 2 88 ? 51.268 44.104 -13.082 1.00 55.38 89 ASN H C 1
ATOM 5839 O O . ASN H 2 88 ? 50.856 44.986 -13.840 1.00 54.93 89 ASN H O 1
ATOM 5844 N N . TYR H 2 89 ? 50.973 44.064 -11.785 1.00 51.28 90 TYR H N 1
ATOM 5845 C CA . TYR H 2 89 ? 50.040 45.020 -11.194 1.00 43.25 90 TYR H CA 1
ATOM 5846 C C . TYR H 2 89 ? 50.311 45.106 -9.703 1.00 65.04 90 TYR H C 1
ATOM 5847 O O . TYR H 2 89 ? 50.243 44.090 -9.003 1.00 66.50 90 TYR H O 1
ATOM 5856 N N . ARG H 2 90 ? 50.616 46.306 -9.217 1.00 51.80 91 ARG H N 1
ATOM 5857 C CA . ARG H 2 90 ? 50.823 46.545 -7.795 1.00 49.43 91 ARG H CA 1
ATOM 5858 C C . ARG H 2 90 ? 49.528 47.072 -7.191 1.00 65.79 91 ARG H C 1
ATOM 5859 O O . ARG H 2 90 ? 48.987 48.081 -7.656 1.00 61.37 91 ARG H O 1
ATOM 5867 N N . THR H 2 91 ? 49.034 46.387 -6.165 1.00 64.23 92 THR H N 1
ATOM 5868 C CA . THR H 2 91 ? 47.802 46.787 -5.498 1.00 58.17 92 THR H CA 1
ATOM 5869 C C . THR H 2 91 ? 48.031 47.992 -4.592 1.00 57.10 92 THR H C 1
ATOM 5870 O O . THR H 2 91 ? 49.165 48.289 -4.215 1.00 60.03 92 THR H O 1
#

Nearest PDB structures (foldseek):
  8tgy-assembly2_D  TM=1.009E+00  e=2.332E-15  Homo sapiens
  7szt-assembly2_E  TM=9.998E-01  e=1.527E-14  Homo sapiens
  6wk8-assembly1_D  TM=9.923E-01  e=3.087E-13  Homo sapiens
  4jmh-assembly1_A  TM=9.098E-01  e=6.990E-11  synthetic construct
  4s0s-assembly2_E  TM=8.927E-01  e=2.403E-10  Homo sapiens

Foldseek 3Di:
DLVVLLLVLLVLLQQLLVLVVVCVNVPDPPSVVSNVVSNVSSVVSLVVSVVPDPQLQSVLSNVLSNLVSNVVVCCPVVVDDDDPVVVVVSVVVSVVSSVVSNVD/DLVVLLLVLLVLLQQLVVLVVVDDPCPDVVSVVSNVVSVVSNVVSLVVSVVPDPPVLSVLLSVLSNVLVNVVCCVPVPVDDDDPVVVVVNVVSVVVNVVVVVVD/DLVVLLLVLLLLLQQLVVLVVVDDPCPDVVSVVSNVVSVVSSVVSLVVSVVPDPNVLSVLLSVLSNVLNNVVCCCVVPVDDDDPVVVVVNVVSVCVNVVVVVVD/DLVVLLVVLLVLLLQLVVLCVVCVNVPDPPSNVSNVVSNVSNVVSLVVSVVPDPQLQSVLSSVLSNLVSNVVVCCVPVVDDDDPVVVVVSCVVSVVSSVVSNVD/DDWADWDFPDDDQFKTKIFTRQDDPVSFAQKKKKWKDQVVDPDHIDIDIGGSVGGMDMDGGDHGQTKMKMWIDGPDCVRPDIDIDIDHD/DDWADWDFPDDDQFKTKIFTRQDDPVSFAQKKKKWKDQVVDPDHIDIDMGGSVGGMDMDGGHHGQTKMKMWIDGPDPCDIDIDIDHD/DPWADWDFPDDDLFKTKIFTHQDDDVSQAQKKKKWKDAPPDPIDIDMGGSVGGIDMDGRHHGQGKMKMKIDGPDPVRPDIDIDIGHD/DPKADWDFPDDDQFKTKIFIRQDDDVRQAQKKKKAKVFCGDIDIGGRVDGIDMGGGHHGQTKMKMKIGGPDCVRPDIDIDIDHD

InterPro domains:
  IPR000390 Small drug/metabolite transporter protein family [PTHR30561] (1-104)
  IPR037185 Multidrug transporter EmrE superfamily [SSF103481] (5-102)
  IPR045324 Small multidrug resistance protein [PF00893] (1-93)

B-factor: mean 46.66, std 17.07, range [10.76, 136.79]

Solvent-accessible surface area: 38705 Å² total; per-residue (Å²): 186,22,112,108,35,0,60,64,0,0,85,53,7,17,50,4,0,14,9,2,41,94,0,37,8,43,14,65,16,39,20,4,87,72,0,96,78,0,22,117,57,0,100,133,40,7,43,66,0,29,176,104,15,78,118,9,51,0,88,5,55,40,4,7,48,0,1,98,15,0,11,81,31,0,38,88,111,52,166,14,69,124,68,76,100,12,64,65,42,5,96,48,0,10,58,0,2,66,5,2,40,51,51,100,158,22,51,92,40,0,75,70,0,0,85,58,31,9,47,34,38,64,4,55,157,143,3,54,62,94,8,58,17,33,14,5,91,79,0,89,97,3,53,118,60,0,26,119,31,0,0,40,0,2,84,102,18,31,1,0,6,0,1,0,0,6,7,0,15,6,8,24,16,48,8,82,42,16,38,105,154,154,189,37,108,104,62,79,87,8,74,64,40,21,96,47,0,83,54,0,16,100,6,4,109,81,52,116,160,21,49,95,42,0,70,72,0,0,81,58,31,8,41,30,35,67,4,58,150,148,4,45,65,89,10,63,16,36,9,4,91,72,1,88,96,2,53,123,57,0,27,121,31,2,0,38,1,3,86,100,15,32,3,0,5,0,2,0,0,7,8,0,14,9,6,28,11,46,6,82,36,14,36,106,153,158,193,37,110,100,59,84,82,9,72,64,38,21,93,46,0,83,55,0,17,102,5,5,112,79,56,128,194,15,106,118,38,0,65,61,0,0,80,56,9,17,53,4,0,13,8,1,40,94,0,50,7,44,19,94,14,38,23,6,88,70,0,94,76,0,26,124,64,0,100,136,40,6,43,68,0,28,172,106,15,76,114,11,48,0,93,2,58,37,3,7,47,0,0,106,17,0,14,75,31,0,31,91,107,56,161,13,73,125,73,75,102,14,76,71,44,7,98,50,0,12,56,0,1,68,6,2,43,54,56,106,89,2,4,26,92,18,66,35,86,50,45,76,78,69,26,0,58,0,14,10,47,11,25,85,146,146,37,88,0,31,81,0,84,0,18,22,3,43,64,84,34,158,44,121,83,105,104,66,89,13,57,3,163,32,45,67,14,84,2,72,71,10,102,85,42,41,25,7,39,0,18,0,54,7,18,40,81,119,44,5,81,58,42,73,33,110,75,145,29,125,21,4,29,90,16,67,34,88,50,47,73,78,68,28,0,58,0,15,10,52,11,22,78,145,142,36,91,11,29,81,0,81,0,14,23,3,52,64,85,33,162,45,122,89,99,108,62,87,17,61,4,167,36,44,72,7,85,1,69,73,11,97,85,39,39,31,6,35,0,18,0,62,18,20,56,94,156,111,54,40,72,37,109,73,148,30,84,1,0,46,152,12,101,31,97,53,43,75,82,61,31,0,64,0,21,13,71,10,27,109,138,156,45,76,0,31,88,0,93,0,13,35,5,65,63,75,94,158,115,111,108,61,86,16,57,0,164,32,31,74,7,78,1,64,71,10,125,83,42,48,33,7,34,0,16,0,63,17,25,50,108,94,26,28,78,76,40,74,39,92,73,147,30,96,6,0,50,137,12,108,28,97,51,43,77,83,71,27,1,68,0,24,8,66,10,27,123,143,158,49,76,0,29,85,0,91,0,10,32,14,79,109,152,110,111,58,86,17,59,1,166,32,40,70,8,80,1,67,65,9,124,81,39,48,28,5,36,0,19,0,60,20,24,50,107,102,16,28,79,76,36,68,43,93,71,149,32

Organism: NCBI:txid1321778

Secondary structure (DSSP, 8-state):
-HHHHHHHHHHHHHHHHHHHHHHTTTTBTTHHHHHHHHHHHHHHHHHHHTTTS-HHHHHHHHHHHHHHHHHHHHHHHS-----HHHHHHHHHHHHHHHHHHHT-/-HHHHHHHHHHHHHHHHHHHHHTTTTTBTTHHHHHHHHHHHHHHHHHHHTTTS-HHHHHHHHHHHHHHHHHHHHHHTS-----HHHHHHHHHHHHHHHHHHH--/--SEEEEEEEEETTEEEEEEE--STTT-BSEEEEEEEETT-SSPPEEEEEETT-SEEEE-S--TT-EEEEEEE-SSTTT---EEEEEE-/--SEEEEEEEEETTEEEEEEE--SGGG-BSEEEEEEEETT-SSPPEEEEEETT--EEEE-S--TT-EEEEEEE-SS----EEEEEE-/-HHHHHHHHHHHHHHHHHHHHHSSSS-BHHHHHHHHHHHHHHHHHHHHHHHHS-HHHHHHHHHHHHHHHHHHHHHHHS-----HHHHHHHHHHHHHHHHHHHT-/--SEEEEEEEEETTEEEEEEE--SGGG-BSEEEEEEEES----EEEEEETT--EEEEESPPTT-EEEEEEE-SSSTTT--EEEEEE-/-HHHHHHHHHHHHHHHHHHHHHSSSS-BHHHHHHHHHHHHHHHHHHHHHHHHS-HHHHHHHHHHHHHHHHHHHHHHTT-----HHHHHHHHHHHHHHHHHHTT-/--SEEEEEEEEETTEEEEEEE--SGGG-BSEEEEEE----EEEEEETT--EEEEE-PPTT-EEEEEEE-SSSTTT--EEEEEE-